Protein 3E3M (pdb70)

Solvent-accessible surface area: 40717 Å² total; per-residue (Å²): 64,3,0,0,2,2,1,7,12,0,59,20,34,12,4,9,57,1,0,82,13,0,7,80,32,0,55,167,40,61,18,33,8,0,0,0,23,9,25,44,28,53,107,39,10,46,90,10,0,68,47,3,34,196,69,78,4,69,0,0,0,0,7,37,18,8,33,26,125,56,0,56,120,14,2,121,159,25,120,48,22,8,0,1,0,4,15,68,14,93,160,52,40,17,22,3,0,0,4,30,0,42,115,6,0,39,46,0,0,50,13,0,37,89,96,63,18,142,87,0,1,0,0,0,10,114,130,5,111,204,18,24,7,25,18,21,17,45,0,0,45,74,0,0,137,106,54,69,43,76,38,90,23,19,15,102,22,37,50,25,72,5,34,5,102,32,0,34,57,0,0,74,86,0,32,147,108,38,91,108,7,43,0,0,1,0,6,16,0,49,0,0,9,0,0,1,19,79,0,80,86,72,63,17,48,17,26,121,97,0,0,0,0,0,1,1,23,20,34,8,0,65,32,8,56,31,72,0,0,0,0,106,16,69,14,99,3,0,0,100,38,0,0,33,2,0,48,137,71,68,165,93,96,90,31,64,30,87,28,69,49,42,58,30,68,0,0,86,133,79,62,5,0,0,0,2,1,7,12,1,65,20,28,9,0,10,64,0,0,61,7,0,9,50,0,0,67,39,41,62,10,36,11,7,0,1,18,9,30,51,28,48,103,37,8,46,92,3,0,112,19,0,22,185,71,196,4,67,0,0,0,0,5,35,18,8,35,18,125,62,0,57,101,36,2,113,167,27,113,44,23,8,0,1,0,3,13,66,14,94,159,52,28,16,21,2,0,0,5,32,0,43,123,5,0,39,54,0,0,51,14,0,40,90,99,47,16,189,68,1,0,1,0,1,10,111,126,6,111,196,15,17,8,26,20,20,14,43,0,0,44,73,1,1,132,112,51,70,70,68,40,60,10,22,19,101,22,37,53,23,78,5,31,2,100,31,0,36,55,0,0,84,72,0,31,125,90,41,90,114,3,34,0,0,1,0,5,16,0,50,0,0,13,0,0,2,26,78,0,82,83,64,65,18,46,16,18,110,88,0,0,0,0,0,2,2,22,21,34,6,0,63,32,9,49,32,73,0,0,0,0,92,18,52,15,76,2,0,0,32,22,0,0,3,0,0,26,77,67,70,151,98,67,92,19,50,8,35,32,56,52,41,56,30,70,0,0,86,137,82,61,7,0,0,0,2,1,8,13,2,65,24,30,10,0,9,52,0,0,83,13,0,11,63,29,0,61,159,41,61,11,37,11,8,1,1,21,8,26,55,27,49,104,41,10,42,88,6,0,102,19,0,21,180,73,189,4,65,0,0,0,0,5,38,18,8,32,20,124,59,0,58,99,38,2,114,171,27,112,45,21,8,0,1,0,3,15,69,13,91,163,53,30,17,22,2,0,0,5,32,0,42,158,6,0,39,58,0,0,51,12,0,42,88,81,60,16,81,70,1,0,0,0,0,10,108,124,3,107,195,17,19,8,27,19,20,18,43,0,0,43,73,1,1,139,107,52,70,71,95,46,104,14,30,24,91,24,37,53,24,79,6,33,0,100,31,0,32,50,0,0,67,79,0,30,131,94,42,89,114,3,34,0,0,0,0,6,17,0,48,0,0,11,0,0,2,26,86,0,85,86,76,65,17,48,16,19,111,88,0,0,0,0,0,1,2,22,23,35,7,0,66,32,8,52,32,77,0,0,0,0,34,16,33,15,55,1,1,0,14,4,0,0,11,0,0,49,114,62,69,164,102,72,92,20,60,11,41,32,10,28,41,39,17,69,0,1,83,130,62,64,7,0,0,2,2,1,6,12,1,65,18,37,10,3,10,59,1,0,81,12,0,8,81,29,0,59,162,42,60,17,35,10,2,1,0,18,10,29,46,26,56,99,41,9,49,90,10,0,73,42,5,30,192,76,208,4,70,0,0,0,0,7,36,22,9,32,31,122,56,0,45,124,14,3,118,168,28,116,44,22,8,0,1,0,3,16,71,14,93,162,51,36,15,22,2,0,0,3,33,0,42,126,5,0,40,46,0,0,51,12,0,19,88,98,47,16,118,105,0,2,1,0,0,10,110,129,5,110,200,18,23,7,25,21,20,16,46,0,0,45,76,0,0,136,110,51,68,58,78,36,90,20,19,16,104,21,39,50,25,73,6,35,2,105,31,0,36,51,0,0,117,78,0,35,138,107,38,90,108,6,41,0,0,0,0,6,16,0,51,0,0,10,0,0,1,22,96,0,84,84,79,63,17,45,19,25,122,94,0,0,0,0,0,1,2,22,23,36,8,0,66,32,7,55,31,75,0,0,0,0,99,14,66,13,92,2,0,0,103,51,0,0,34,1,0,49,135,71,68,165,93,92,88,38,57,37,83,34,64,50,44,60,32,69,0,1,100,136,78

Nearest PDB structures (foldseek):
  3e3m-assembly2_D  TM=1.003E+00  e=1.040E-50  Ruegeria pomeroyi
  2pua-assembly1_A  TM=8.846E-01  e=1.247E-18  Escherichia coli
  1qpz-assembly1_A  TM=8.813E-01  e=1.179E-18  Escherichia coli
  2pue-assembly1_A  TM=8.768E-01  e=5.024E-18  Escherichia coli
  1jfs-assembly1_A-2  TM=8.835E-01  e=1.811E-17  Escherichia coli

Sequence (1080 aa):
GFVGLLLPSLNNLHFAQTAQSLTDVLEQGGLQLLLGYTAYSPEREEQLVETMLRRRPEAMVLSYDGHTEQTIRLLQRASIPIVEIWEKPAHPIGHTVGFSNERAAYDMTNAL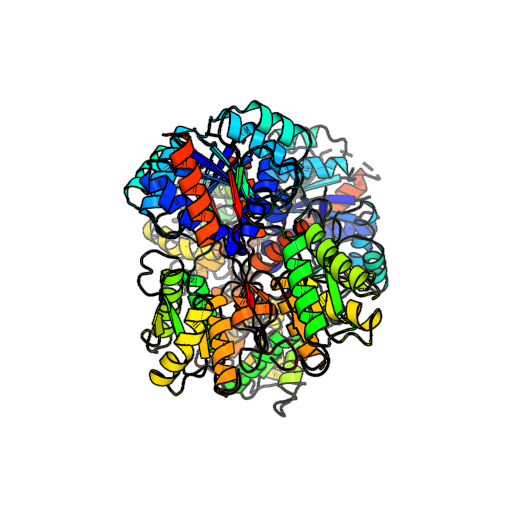LARGFRKIVFLGEKDDDWTRGAARRAGFKRAMREAGLNPDQEIRRLGAPPLSIEDGVAAAELILQEYPDTDCIFCVSDMPAFGLLSRLKSSIGVAVPEQVSVVGFGNFEVSRFASPEISTVRVDPIAIGRETGSLILRLLDAQHITLPPVLEFRPSLKNEGFVGLLLPSLNNLHFAQTAQSSLTDVLEQGGLQLLLGYTAYSPEREEQLVETTMMLRRRPEAMVLSSYDGHTEQTIRLLQRASIPIVEIWEKPAHPIGHTVGFSNERAAYDMTNALLARGFRKIVFLGEKDDDWTRGAARRAGFKRAMRREAGLNPDQEIIRRLGAPPLSIEDGVAAAELILQEYPDTDCIFCVSDMPAFGLLSRLKSIGVAVPEQVSVVGFGNFEVSRFASSPEISTVRVDPIAIGRETGSLILRLLDAQHITLPPVLEFRPSLKNEGFVGLLLPSLNNLHFAQTAQSLTDVLEQGGLQLLLGYTAYSPEREEQLVETMLRRRPEAMVLSYDGHTEQTIRLLQRASIPIVEIWEKPAHPIGHTVGFSNERAAYDMTNALLARGFRKIVFLGEKDDDWTRGAARRAGFKRAMREAGLNPDQEIRLGAPPLSIEDGVAAAELILQEYPDTDCIFCVSDMPAFGLLSRLKSIGVAVPEQVSVVGFGNFEEVSRFASPEISTVRVDPIAIGRETGSLILRLLDAQHITLPPVLEFRPSLKNEGFVGLLLPSLNNLHFAQTAQSLTDVLEQGGLQLLLGYTAYSPEREEQLVETMLRRRPEAMVLSYDGHTEQTIRLLQRASIPIVEIWEKPAHPIGHTVGFSNERAAYDMTNALLARGFRKIVFLGEKDDDWTRGAARRAGFKRAMREAGLNPDQEIRLGAPPLSIEDGVAAAELILQEYPDTDCIFCVSDMPAFGLLSRLKSIGVAVPEQVSVVGFGNFEVSRFASPEISTVRVDPIAIGRETGSLILRLLDAQHITLPPVLEFRPSLKNE

InterPro domains:
  IPR000843 LacI-type HTH domain [PF00356] (12-57)
  IPR000843 LacI-type HTH domain [PS50932] (11-65)
  IPR000843 LacI-type HTH domain [SM00354] (10-80)
  IPR000843 LacI-type HTH domain [cd01392] (14-65)
  IPR010982 Lambda repressor-like, DNA-binding domain superfamily [G3DSA:1.10.260.40] (4-67)
  IPR010982 Lambda repressor-like, DNA-binding domain superfamily [SSF47413] (9-68)
  IPR028082 Periplasmic binding protein-like I [SSF53822] (67-327)
  IPR046335 Transcriptional regulator LacI/GalR-like, sensor domain [PF13377] (178-342)

Radius of gyration: 32.72 Å; Cα contacts (8 Å, |Δi|>4): 2434; chains: 4; bounding box: 74×65×87 Å

Organism: Ruegeria pomeroyi (strain ATCC 700808 / DSM 15171 / DSS-3) (NCBI:txid246200)

Foldseek 3Di:
DEEEEEDQDPPDPLVVLLQVLLQVLQVVVVYHYDYDHQVLPLVSVLVCLVVVVVVPHQEYEYAFQDHDPNSLVSLLPRPHHYEYEQDDAPDDSAAYAHAHLLQLLLVVLLVLVVVPFALEEEEAEPPRPSGSRVSNLNSNLVNQVVVVHDSPRYDYYHHPPQALCNLLVVLVVNCVVPVQGQEYEYSAVGSLLSVVVNCVVVPNDFNVRHAYAGEAPDVCQCVDVFRHWYKHFDSSVRSNVVSVVSSVVVCNYYHYTDIDTGDTRSHPPD/DEEEEEDLDPPDPLVVLLQVLLQVLVVVVVYHYDYDHQVLPLVSVQVVLVVVLVVPHQEYEYAWQDHDPNSLVSRLPSPHHYEYEQADAPDDSAAYFHAHLLQLLLVLLLVLVVVPFDQEEEEAEPPRPRGSRVSSLNSNLVNQVVVVHDSPRYDYYHHPPQALCNLLVCQVVNCVVPVQGQEYEYSAVGSLNSVVVNCVVVVNDFNVRHATAGEAPDVCQCPDVFRHWYKYFDSSVSSNVVNVVSCVVVCNYYHYGDIDGGDTRSHPPD/DEEEEEDLDPPDPLVVLLQVLLQVLVVVVVYHYDYDHQVLPLVSVLVVLVVVLVVPHQEYEYAWQDHDPNSLVSRLPSPHHYEYEQADAPDDSAAYFHAHLLQLLLVVLVVLVVVPFDQEEEEAEDPRPSGSRVSSLNSNLVNQVVVVHHSPRYDYYDHPPQALCNLLVVQVVSCVVPVQGQEYEYSAVGSLLSVVVNCVVVVNDFNVRYFYAGEDPPVSQCPHVFRHWYWYFDSNVSSNVVSVVNCVVVCNHYHYTDIHTGDTRSHPPD/DEEEEEDLDPPDPLVVLLQVLLQVLQVVVVYHYDYDHCVLPLVSVLVCLVVVLVVPHQEYEYAFQDHDPNSLVSLLVSPHHYEYEQDDDPDDSAAYFHAHLLQLLLVLLLVVVVVPFAQEEEEAEPPRPSGSRVSSLNSNLVNQVVVVHDSPRYDYYHHPPQALCNLLVCLCVNCVVRVQHQEYEYSAVGSLLSVVVNCVVVPNDFNVRYFYAGEAPDVCQCVDVQRHWYWHFDSSCSSNVVNVVSSVVVCNHYHYDHIDGGDTRSHPPD

CATH classification: 3.40.50.2300 (+1 more: 3.40.50.2300)

Secondary structure (DSSP, 8-state):
-EEEEEES-SB-HHHHHHHHHHHHHHHHTT-EEEEEE-TT-HHHHHHHHHHHHHT--SEEEEE-S---HHHHHHHHH--S-EEEESS--SS-SSEEEE--HHHHHHHHHHHHHHTT--SEEEEEESS-TTSHHHHHHHHHHHHHHHTTS-S--EEEES-SSPPHHHHHHHHHHHHHH-TT--EEEESSHHHHHHHHHHHHHHT--TTTT-EEE-SS--HHHHHSSSPPBEEE--HHHHHHHHHHHHHHHT---EEE---EEE--TTSTT-/-EEEEEES-SB-HHHHHHHHHHHHHHHTTT-EEEEEE-TT-HHHHHHHHHHHHHT--SEEEEE-S---HHHHHHHHTT-S-EEEESS--SS-SSEEEE--HHHHHHHHHHHHHHTT-S-EEEEEESS-TTSHHHHHHHHHHHHHHHTTS-TT-EEEES-SSP-HHHHHHHHHHHHHH-TT--EEEESSHHHHHHHHHHHHHHT--TTTT-EEE-SS--HHHHHSSSPPBEEE--HHHHHHHHHHHHHHHH---EEE---EEE--TTSTT-/-EEEEEES-SB-HHHHHHHHHHHHHHHHTT-EEEEEE-TT-HHHHHHHHHHHHHT--SEEEEE-S---HHHHHHHHTS-S-EEEESS--SS-SSEEEE--HHHHHHHHHHHHHHTT-S-EEEEEESS-TTSHHHHHHHHHHHHHHHTTS-TT-EEEES-SSP-HHHHHHHHHHHHHH-TT--EEEESSHHHHHHHHHHHHHHT--TTTT-EEE-SS--HHHHHSSSPPBEEE--HHHHHHHHHHHHHHHH---EEE---EEE--TTSTT-/-EEEEEES-SB-HHHHHHHHHHHHHHHHTT-EEEEEE-TT-HHHHHHHHHHHHHT--SEEEEE-S---HHHHHHHHTS-S-EEEESS--SS-SSEEEE--HHHHHHHHHHHHHHTT--SEEEEEESS-TTSHHHHHHHHHHHHHHHTTS-S--EEEES-SSPPHHHHHHHHHHHHHH-TT--EEEESSHHHHHHHHHHHHHHT--TTTT-EEE-SS--HHHHHSSSPPBEEE--HHHHHHHHHHHHHHHT---EEE---EEE--TTSTT-

B-factor: mean 22.03, std 7.17, range [6.81, 56.37]

Structure (mmCIF, N/CA/C/O backbone):
data_3E3M
#
_entry.id   3E3M
#
_cell.length_a   60.400
_cell.length_b   60.443
_cell.length_c   90.766
_cell.angle_alpha   82.910
_cell.angle_beta   76.960
_cell.angle_gamma   87.220
#
_symmetry.space_group_name_H-M   'P 1'
#
loop_
_entity.id
_entity.type
_entity.pdbx_description
1 polymer 'Transcriptional regulator, LacI family'
2 water water
#
loop_
_atom_site.group_PDB
_atom_site.id
_atom_site.type_symbol
_atom_site.label_atom_id
_atom_site.label_alt_id
_atom_site.label_comp_id
_atom_site.label_asym_id
_atom_site.label_entity_id
_atom_site.label_seq_id
_atom_site.pdbx_PDB_ins_code
_atom_site.Cartn_x
_atom_site.Cartn_y
_atom_site.Cartn_z
_atom_site.occupancy
_atom_site.B_iso_or_equiv
_atom_site.auth_seq_id
_atom_site.auth_comp_id
_atom_site.auth_asym_id
_atom_site.auth_atom_id
_atom_site.pdbx_PDB_model_num
ATOM 1 N N . GLY A 1 71 ? 24.549 19.666 23.010 1.00 22.37 69 GLY A N 1
ATOM 2 C CA . GLY A 1 71 ? 25.108 20.892 22.364 1.00 21.42 69 GLY A CA 1
ATOM 3 C C . GLY A 1 71 ? 26.571 20.725 21.988 1.00 21.50 69 GLY A C 1
ATOM 4 O O . GLY A 1 71 ? 27.166 19.678 22.250 1.00 22.41 69 GLY A O 1
ATOM 5 N N . PHE A 1 72 ? 27.150 21.747 21.364 1.00 20.93 70 PHE A N 1
ATOM 6 C CA . PHE A 1 72 ? 28.566 21.666 21.027 1.00 19.84 70 PHE A CA 1
ATOM 7 C C . PHE A 1 72 ? 29.308 22.910 21.434 1.00 18.80 70 PHE A C 1
ATOM 8 O O . PHE A 1 72 ? 28.723 23.979 21.632 1.00 18.36 70 PHE A O 1
ATOM 16 N N . VAL A 1 73 ? 30.614 22.732 21.590 1.00 17.19 71 VAL A N 1
ATOM 17 C CA . VAL A 1 73 ? 31.536 23.840 21.723 1.00 16.19 71 VAL A CA 1
ATOM 18 C C . VAL A 1 73 ? 32.342 23.922 20.434 1.00 15.30 71 VAL A C 1
ATOM 19 O O . VAL A 1 73 ? 32.754 22.893 19.902 1.00 16.06 71 VAL A O 1
ATOM 23 N N . GLY A 1 74 ? 32.568 25.143 19.955 1.00 15.50 72 GLY A N 1
ATOM 24 C CA . GLY A 1 74 ? 33.424 25.346 18.775 1.00 14.94 72 GLY A CA 1
ATOM 25 C C . GLY A 1 74 ? 34.866 25.650 19.188 1.00 15.24 72 GLY A C 1
ATOM 26 O O . GLY A 1 74 ? 35.100 26.414 20.124 1.00 16.16 72 GLY A O 1
ATOM 27 N N . LEU A 1 75 ? 35.826 25.047 18.500 1.00 14.73 73 LEU A N 1
ATOM 28 C CA . LEU A 1 75 ? 37.245 25.359 18.729 1.00 14.31 73 LEU A CA 1
ATOM 29 C C . LEU A 1 75 ? 37.836 25.773 17.394 1.00 13.95 73 LEU A C 1
ATOM 30 O O . LEU A 1 75 ? 37.745 25.005 16.447 1.00 14.49 73 LEU A O 1
ATOM 35 N N . LEU A 1 76 ? 38.420 26.971 17.326 1.00 14.21 74 LEU A N 1
ATOM 36 C CA . LEU A 1 76 ? 39.119 27.411 16.113 1.00 15.12 74 LEU A CA 1
ATOM 37 C C . LEU A 1 76 ? 40.605 27.241 16.334 1.00 15.37 74 LEU A C 1
ATOM 38 O O . LEU A 1 76 ? 41.119 27.630 17.383 1.00 16.60 74 LEU A O 1
ATOM 43 N N . LEU A 1 77 ? 41.260 26.606 15.366 1.00 16.37 75 LEU A N 1
ATOM 44 C CA . LEU A 1 77 ? 42.704 26.385 15.437 1.00 17.04 75 LEU A CA 1
ATOM 45 C C . LEU A 1 77 ? 43.366 26.710 14.121 1.00 17.09 75 LEU A C 1
ATOM 46 O O . LEU A 1 77 ? 42.746 26.542 13.063 1.00 16.08 75 LEU A O 1
ATOM 51 N N . PRO A 1 78 ? 44.610 27.205 14.184 1.00 16.84 76 PRO A N 1
ATOM 52 C CA . PRO A 1 78 ? 45.355 27.606 12.982 1.00 17.09 76 PRO A CA 1
ATOM 53 C C . PRO A 1 78 ? 46.130 26.473 12.294 1.00 17.20 76 PRO A C 1
ATOM 54 O O . PRO A 1 78 ? 46.575 26.655 11.137 1.00 17.85 76 PRO A O 1
ATOM 58 N N . SER A 1 79 ? 46.263 25.327 12.962 1.00 16.42 77 SER A N 1
ATOM 59 C CA . SER A 1 79 ? 47.054 24.220 12.443 1.00 15.77 77 SER A CA 1
ATOM 60 C C . SER A 1 79 ? 46.383 22.861 12.691 1.00 16.47 77 SER A C 1
ATOM 61 O O . SER A 1 79 ? 45.806 22.654 13.752 1.00 16.41 77 SER A O 1
ATOM 64 N N . LEU A 1 80 ? 46.486 21.949 11.727 1.00 15.69 78 LEU A N 1
ATOM 65 C CA . LEU A 1 80 ? 46.130 20.538 11.934 1.00 16.52 78 LEU A CA 1
ATOM 66 C C . LEU A 1 80 ? 47.381 19.648 12.009 1.00 15.70 78 LEU A C 1
ATOM 67 O O . LEU A 1 80 ? 47.319 18.432 11.846 1.00 16.62 78 LEU A O 1
ATOM 72 N N . ASN A 1 81 ? 48.527 20.281 12.270 1.00 15.25 79 ASN A N 1
ATOM 73 C CA . ASN A 1 81 ? 49.810 19.588 12.318 1.00 15.39 79 ASN A CA 1
ATOM 74 C C . ASN A 1 81 ? 50.597 20.128 13.497 1.00 14.91 79 ASN A C 1
ATOM 75 O O . ASN A 1 81 ? 51.745 20.569 13.369 1.00 16.93 79 ASN A O 1
ATOM 80 N N . ASN A 1 82 ? 49.987 20.044 14.670 1.00 14.60 80 ASN A N 1
ATOM 81 C CA . ASN A 1 82 ? 50.560 20.689 15.842 1.00 14.19 80 ASN A CA 1
ATOM 82 C C . ASN A 1 82 ? 50.189 19.892 17.081 1.00 13.94 80 ASN A C 1
ATOM 83 O O . ASN A 1 82 ? 49.000 19.787 17.431 1.00 14.64 80 ASN A O 1
ATOM 88 N N . LEU A 1 83 ? 51.212 19.347 17.741 1.00 13.77 81 LEU A N 1
ATOM 89 C CA . LEU A 1 83 ? 51.040 18.534 18.952 1.00 15.62 81 LEU A CA 1
ATOM 90 C C . LEU A 1 83 ? 50.251 19.257 20.045 1.00 15.39 81 LEU A C 1
ATOM 91 O O . LEU A 1 83 ? 49.406 18.636 20.713 1.00 16.18 81 LEU A O 1
ATOM 96 N N . HIS A 1 84 ? 50.521 20.548 20.238 1.00 14.92 82 HIS A N 1
ATOM 97 C CA . HIS A 1 84 ? 49.855 21.330 21.278 1.00 14.99 82 HIS A CA 1
ATOM 98 C C . HIS A 1 84 ? 48.381 21.368 21.046 1.00 14.64 82 HIS A C 1
ATOM 99 O O . HIS A 1 84 ? 47.622 21.169 21.980 1.00 14.62 82 HIS A O 1
ATOM 106 N N . PHE A 1 85 ? 47.991 21.649 19.797 1.00 14.09 83 PHE A N 1
ATOM 107 C CA . PHE A 1 85 ? 46.561 21.813 19.483 1.00 14.70 83 PHE A CA 1
ATOM 108 C C . PHE A 1 85 ? 45.872 20.461 19.517 1.00 14.49 83 PHE A C 1
ATOM 109 O O . PHE A 1 85 ? 44.724 20.372 19.957 1.00 15.33 83 PHE A O 1
ATOM 117 N N . ALA A 1 86 ? 46.579 19.412 19.100 1.00 14.20 84 ALA A N 1
ATOM 118 C CA . ALA A 1 86 ? 46.036 18.058 19.150 1.00 14.01 84 ALA A CA 1
ATOM 119 C C . ALA A 1 86 ? 45.762 17.667 20.601 1.00 14.50 84 ALA A C 1
ATOM 120 O O . ALA A 1 86 ? 44.674 17.212 20.939 1.00 14.90 84 ALA A O 1
ATOM 122 N N . GLN A 1 87 ? 46.754 17.865 21.465 1.00 14.36 85 GLN A N 1
ATOM 123 C CA . GLN A 1 87 ? 46.582 17.533 22.880 1.00 16.13 85 GLN A CA 1
ATOM 124 C C . GLN A 1 87 ? 45.521 18.400 23.549 1.00 15.32 85 GLN A C 1
ATOM 125 O O . GLN A 1 87 ? 44.748 17.894 24.376 1.00 15.53 85 GLN A O 1
ATOM 131 N N . THR A 1 88 ? 45.466 19.688 23.183 1.00 14.96 86 THR A N 1
ATOM 132 C CA . THR A 1 88 ? 44.422 20.581 23.698 1.00 14.51 86 THR A CA 1
ATOM 133 C C . THR A 1 88 ? 43.058 20.022 23.351 1.00 14.78 86 THR A C 1
ATOM 134 O O . THR A 1 88 ? 42.198 19.864 24.221 1.00 14.71 86 THR A O 1
ATOM 138 N N . ALA A 1 89 ? 42.882 19.717 22.070 1.00 14.82 87 ALA A N 1
ATOM 139 C CA . ALA A 1 89 ? 41.602 19.220 21.596 1.00 15.74 87 ALA A CA 1
ATOM 140 C C . ALA A 1 89 ? 41.224 17.899 22.250 1.00 16.10 87 ALA A C 1
ATOM 141 O O . ALA A 1 89 ? 40.051 17.669 22.536 1.00 16.55 87 ALA A O 1
ATOM 143 N N . GLN A 1 90 ? 42.213 17.046 22.505 1.00 17.76 88 GLN A N 1
ATOM 144 C CA . GLN A 1 90 ? 41.956 15.741 23.112 1.00 19.12 88 GLN A CA 1
ATOM 145 C C . GLN A 1 90 ? 41.477 15.895 24.554 1.00 18.78 88 GLN A C 1
ATOM 146 O O . GLN A 1 90 ? 40.491 15.274 24.949 1.00 18.17 88 GLN A O 1
ATOM 152 N N . SER A 1 91 ? 42.165 16.722 25.347 1.00 18.16 89 SER A N 1
ATOM 153 C CA . SER A 1 91 ? 41.739 16.906 26.735 1.00 18.74 89 SER A CA 1
ATOM 154 C C . SER A 1 91 ? 40.446 17.712 26.832 1.00 17.29 89 SER A C 1
ATOM 155 O O . SER A 1 91 ? 39.606 17.447 27.699 1.00 17.99 89 SER A O 1
ATOM 158 N N . LEU A 1 92 ? 40.290 18.693 25.952 1.00 16.44 90 LEU A N 1
ATOM 159 C CA . LEU A 1 92 ? 39.067 19.486 25.895 1.00 15.95 90 LEU A CA 1
ATOM 160 C C . LEU A 1 92 ? 37.878 18.571 25.553 1.00 16.79 90 LEU A C 1
ATOM 161 O O . LEU A 1 92 ? 36.818 18.674 26.176 1.00 17.88 90 LEU A O 1
ATOM 166 N N . THR A 1 93 ? 38.063 17.713 24.554 1.00 17.46 91 THR A N 1
ATOM 167 C CA . THR A 1 93 ? 37.068 16.687 24.198 1.00 17.42 91 THR A CA 1
ATOM 168 C C . THR A 1 93 ? 36.671 15.827 25.410 1.00 18.12 91 THR A C 1
ATOM 169 O O . THR A 1 93 ? 35.489 15.634 25.662 1.00 18.46 91 THR A O 1
ATOM 173 N N . ASP A 1 94 ? 37.656 15.305 26.130 1.00 17.91 92 ASP A N 1
ATOM 174 C CA . ASP A 1 94 ? 37.379 14.416 27.268 1.00 19.23 92 ASP A CA 1
ATOM 175 C C . ASP A 1 94 ? 36.526 15.104 28.338 1.00 19.07 92 ASP A C 1
ATOM 176 O O . ASP A 1 94 ? 35.544 14.538 28.826 1.00 19.85 92 ASP A O 1
ATOM 181 N N . VAL A 1 95 ? 36.885 16.337 28.684 1.00 18.24 93 VAL A N 1
ATOM 182 C CA . VAL A 1 95 ? 36.175 17.074 29.728 1.00 18.61 93 VAL A CA 1
ATOM 183 C C . VAL A 1 95 ? 34.761 17.442 29.289 1.00 18.96 93 VAL A C 1
ATOM 184 O O . VAL A 1 95 ? 33.807 17.300 30.056 1.00 20.05 93 VAL A O 1
ATOM 188 N N . LEU A 1 96 ? 34.624 17.903 28.049 1.00 18.24 94 LEU A N 1
ATOM 189 C CA . LEU A 1 96 ? 33.319 18.271 27.517 1.00 19.16 94 LEU A CA 1
ATOM 190 C C . LEU A 1 96 ? 32.413 17.058 27.393 1.00 19.82 94 LEU A C 1
ATOM 191 O O . LEU A 1 96 ? 31.220 17.160 27.681 1.00 20.49 94 LEU A O 1
ATOM 196 N N . GLU A 1 97 ? 32.966 15.921 26.958 1.00 20.55 95 GLU A N 1
ATOM 197 C CA . GLU A 1 97 ? 32.125 14.730 26.734 1.00 22.57 95 GLU A CA 1
ATOM 198 C C . GLU A 1 97 ? 31.546 14.220 28.050 1.00 23.82 95 GLU A C 1
ATOM 199 O O . GLU A 1 97 ? 30.371 13.819 28.107 1.00 24.30 95 GLU A O 1
ATOM 205 N N . GLN A 1 98 ? 32.351 14.277 29.107 1.00 25.01 96 GLN A N 1
ATOM 206 C CA . GLN A 1 98 ? 31.876 13.929 30.450 1.00 27.01 96 GLN A CA 1
ATOM 207 C C . GLN A 1 98 ? 30.730 14.850 30.893 1.00 27.21 96 GLN A C 1
ATOM 208 O O . GLN A 1 98 ? 29.894 14.466 31.716 1.00 28.18 96 GLN A O 1
ATOM 214 N N . GLY A 1 99 ? 30.681 16.056 30.333 1.00 27.13 97 GLY A N 1
ATOM 215 C CA . GLY A 1 99 ? 29.612 17.005 30.619 1.00 27.05 97 GLY A CA 1
ATOM 216 C C . GLY A 1 99 ? 28.474 17.021 29.613 1.00 27.06 97 GLY A C 1
ATOM 217 O O . GLY A 1 99 ? 27.575 17.859 29.704 1.00 27.59 97 GLY A O 1
ATOM 218 N N . GLY A 1 100 ? 28.511 16.106 28.643 1.00 26.25 98 GLY A N 1
ATOM 219 C CA . GLY A 1 100 ? 27.443 15.968 27.646 1.00 26.26 98 GLY A CA 1
ATOM 220 C C . GLY A 1 100 ? 27.569 16.809 26.384 1.00 25.84 98 GLY A C 1
ATOM 221 O O . GLY A 1 100 ? 26.639 16.860 25.562 1.00 26.68 98 GLY A O 1
ATOM 222 N N . LEU A 1 101 ? 28.711 17.476 26.220 1.00 24.53 99 LEU A N 1
ATOM 223 C CA . LEU A 1 101 ? 28.928 18.339 25.059 1.00 23.39 99 LEU A CA 1
ATOM 224 C C . LEU A 1 101 ? 29.964 17.745 24.114 1.00 22.99 99 LEU A C 1
ATOM 225 O O . LEU A 1 101 ? 30.864 17.010 24.536 1.00 23.55 99 LEU A O 1
ATOM 230 N N . GLN A 1 102 ? 29.817 18.074 22.841 1.00 21.77 100 GLN A N 1
ATOM 231 C CA . GLN A 1 102 ? 30.749 17.638 21.829 1.00 21.03 100 GLN A CA 1
ATOM 232 C C . GLN A 1 102 ? 31.587 18.819 21.388 1.00 19.40 100 GLN A C 1
ATOM 233 O O . GLN A 1 102 ? 31.227 19.958 21.627 1.00 19.49 100 GLN A O 1
ATOM 239 N N . LEU A 1 103 ? 32.696 18.520 20.723 1.00 17.95 101 LEU A N 1
ATOM 240 C CA . LEU A 1 103 ? 33.588 19.510 20.199 1.00 17.62 101 LEU A CA 1
ATOM 241 C C . LEU A 1 103 ? 33.490 19.484 18.679 1.00 17.55 101 LEU A C 1
ATOM 242 O O . LEU A 1 103 ? 33.534 18.413 18.080 1.00 18.18 101 LEU A O 1
ATOM 247 N N . LEU A 1 104 ? 33.358 20.653 18.066 1.00 16.95 102 LEU A N 1
ATOM 248 C CA . LEU A 1 104 ? 33.498 20.756 16.609 1.00 17.05 102 LEU A CA 1
ATOM 249 C C . LEU A 1 104 ? 34.547 21.807 16.290 1.00 16.60 102 LEU A C 1
ATOM 250 O O . LEU A 1 104 ? 34.720 22.748 17.056 1.00 17.60 102 LEU A O 1
ATOM 255 N N . LEU A 1 105 ? 35.266 21.630 15.179 1.00 15.93 103 LEU A N 1
ATOM 256 C CA . LEU A 1 105 ? 36.452 22.446 14.898 1.00 16.90 103 LEU A CA 1
ATOM 257 C C . LEU A 1 105 ? 36.352 23.239 13.629 1.00 16.77 103 LEU A C 1
ATOM 258 O O . LEU A 1 105 ? 35.757 22.780 12.639 1.00 18.05 103 LEU A O 1
ATOM 263 N N . GLY A 1 106 ? 36.963 24.418 13.646 1.00 16.49 104 GLY A N 1
ATOM 264 C CA . GLY A 1 106 ? 37.185 25.163 12.411 1.00 16.24 104 GLY A CA 1
ATOM 265 C C . GLY A 1 106 ? 38.665 25.384 12.224 1.00 16.76 104 GLY A C 1
ATOM 266 O O . GLY A 1 106 ? 39.373 25.739 13.175 1.00 16.29 104 GLY A O 1
ATOM 267 N N . TYR A 1 107 ? 39.128 25.192 10.995 1.00 17.17 105 TYR A N 1
ATOM 268 C CA . TYR A 1 107 ? 40.548 25.291 10.692 1.00 18.75 105 TYR A CA 1
ATOM 269 C C . TYR A 1 107 ? 40.820 26.615 9.975 1.00 19.38 105 TYR A C 1
ATOM 270 O O . TYR A 1 107 ? 40.338 26.822 8.855 1.00 19.04 105 TYR A O 1
ATOM 279 N N . THR A 1 108 ? 41.585 27.500 10.618 1.00 19.38 106 THR A N 1
ATOM 280 C CA . THR A 1 108 ? 41.821 28.846 10.097 1.00 20.66 106 THR A CA 1
ATOM 281 C C . THR A 1 108 ? 43.044 28.971 9.192 1.00 21.99 106 THR A C 1
ATOM 282 O O . THR A 1 108 ? 43.123 29.923 8.414 1.00 23.54 106 THR A O 1
ATOM 286 N N . ALA A 1 109 ? 43.990 28.040 9.314 1.00 22.87 107 ALA A N 1
ATOM 287 C CA . ALA A 1 109 ? 45.263 28.118 8.572 1.00 23.92 107 ALA A CA 1
ATOM 288 C C . ALA A 1 109 ? 45.975 29.466 8.763 1.00 24.73 107 ALA A C 1
ATOM 289 O O . ALA A 1 109 ? 46.472 30.053 7.797 1.00 25.14 107 ALA A O 1
ATOM 291 N N . TYR A 1 110 ? 46.002 29.943 10.015 1.00 25.18 108 TYR A N 1
ATOM 292 C CA . TYR A 1 110 ? 46.610 31.228 10.461 1.00 26.21 108 TYR A CA 1
ATOM 293 C C . TYR A 1 110 ? 46.052 32.526 9.817 1.00 25.94 108 TYR A C 1
ATOM 294 O O . TYR A 1 110 ? 46.580 33.625 10.045 1.00 26.96 108 TYR A O 1
ATOM 303 N N . SER A 1 111 ? 44.949 32.401 9.085 1.00 25.51 109 SER A N 1
ATOM 304 C CA . SER A 1 111 ? 44.308 33.531 8.413 1.00 24.48 109 SER A CA 1
ATOM 305 C C . SER A 1 111 ? 43.205 34.201 9.257 1.00 24.18 109 SER A C 1
ATOM 306 O O . SER A 1 111 ? 42.174 33.573 9.546 1.00 23.61 109 SER A O 1
ATOM 309 N N . PRO A 1 112 ? 43.406 35.477 9.633 1.00 23.37 110 PRO A N 1
ATOM 310 C CA . PRO A 1 112 ? 42.378 36.228 10.377 1.00 22.81 110 PRO A CA 1
ATOM 311 C C . PRO A 1 112 ? 41.060 36.348 9.595 1.00 22.64 110 PRO A C 1
ATOM 312 O O . PRO A 1 112 ? 39.981 36.363 10.194 1.00 21.64 110 PRO A O 1
ATOM 316 N N . GLU A 1 113 ? 41.151 36.397 8.266 1.00 22.10 111 GLU A N 1
ATOM 317 C CA . GLU A 1 113 ? 39.959 36.455 7.420 1.00 22.65 111 GLU A CA 1
ATOM 318 C C . GLU A 1 113 ? 39.163 35.149 7.448 1.00 21.37 111 GLU A C 1
ATOM 319 O O . GLU A 1 113 ? 37.933 35.177 7.560 1.00 21.43 111 GLU A O 1
ATOM 325 N N . ARG A 1 114 ? 39.848 34.006 7.369 1.00 20.74 112 ARG A N 1
ATOM 326 C CA . ARG A 1 114 ? 39.156 32.725 7.503 1.00 20.05 112 ARG A CA 1
ATOM 327 C C . ARG A 1 114 ? 38.600 32.564 8.910 1.00 19.18 112 ARG A C 1
ATOM 328 O O . ARG A 1 114 ? 37.516 32.028 9.076 1.00 19.70 112 ARG A O 1
ATOM 336 N N . GLU A 1 115 ? 39.352 33.019 9.912 1.00 18.28 113 GLU A N 1
ATOM 337 C CA . GLU A 1 115 ? 38.831 32.989 11.291 1.00 17.19 113 GLU A CA 1
ATOM 338 C C . GLU A 1 115 ? 37.500 33.741 11.373 1.00 17.79 113 GLU A C 1
ATOM 339 O O . GLU A 1 115 ? 36.539 33.265 11.978 1.00 16.87 113 GLU A O 1
ATOM 345 N N . GLU A 1 116 ? 37.438 34.910 10.748 1.00 18.05 114 GLU A N 1
ATOM 346 C CA . GLU A 1 116 ? 36.216 35.709 10.775 1.00 19.28 114 GLU A CA 1
ATOM 347 C C . GLU A 1 116 ? 35.047 34.985 10.107 1.00 19.31 114 GLU A C 1
ATOM 348 O O . GLU A 1 116 ? 33.931 34.969 10.642 1.00 19.92 114 GLU A O 1
ATOM 354 N N . GLN A 1 117 ? 35.309 34.378 8.953 1.00 19.39 115 GLN A N 1
ATOM 355 C CA . GLN A 1 117 ? 34.275 33.649 8.221 1.00 20.62 115 GLN A CA 1
ATOM 356 C C . GLN A 1 117 ? 33.730 32.454 8.996 1.00 20.13 115 GLN A C 1
ATOM 357 O O . GLN A 1 117 ? 32.519 32.208 8.988 1.00 20.77 115 GLN A O 1
ATOM 363 N N . LEU A 1 118 ? 34.625 31.739 9.683 1.00 19.38 116 LEU A N 1
ATOM 364 C CA . LEU A 1 118 ? 34.261 30.611 10.532 1.00 19.01 116 LEU A CA 1
ATOM 365 C C . LEU A 1 118 ? 33.509 31.031 11.798 1.00 18.67 116 LEU A C 1
ATOM 366 O O . LEU A 1 118 ? 32.574 30.334 12.218 1.00 19.19 116 LEU A O 1
ATOM 371 N N . VAL A 1 119 ? 33.909 32.154 12.393 1.00 18.91 117 VAL A N 1
ATOM 372 C CA . VAL A 1 119 ? 33.218 32.681 13.569 1.00 18.82 117 VAL A CA 1
ATOM 373 C C . VAL A 1 119 ? 31.778 33.007 13.164 1.00 19.64 117 VAL A C 1
ATOM 374 O O . VAL A 1 119 ? 30.832 32.655 13.878 1.00 20.76 117 VAL A O 1
ATOM 378 N N . GLU A 1 120 ? 31.617 33.630 12.000 1.00 21.03 118 GLU A N 1
ATOM 379 C CA . GLU A 1 120 ? 30.294 34.110 11.589 1.00 22.19 118 GLU A CA 1
ATOM 380 C C . GLU A 1 120 ? 29.330 32.951 11.355 1.00 22.16 118 GLU A C 1
ATOM 381 O O . GLU A 1 120 ? 28.181 33.014 11.783 1.00 22.65 118 GLU A O 1
ATOM 387 N N . THR A 1 121 ? 29.793 31.877 10.719 1.00 22.31 119 THR A N 1
ATOM 388 C CA . THR A 1 121 ? 28.905 30.731 10.484 1.00 23.08 119 THR A CA 1
ATOM 389 C C . THR A 1 121 ? 28.751 29.871 11.726 1.00 22.56 119 THR A C 1
ATOM 390 O O . THR A 1 121 ? 27.646 29.394 12.025 1.00 22.89 119 THR A O 1
ATOM 394 N N . MET A 1 122 ? 29.844 29.663 12.460 1.00 22.63 120 MET A N 1
ATOM 395 C CA . MET A 1 122 ? 29.754 28.843 13.658 1.00 21.86 120 MET A CA 1
ATOM 396 C C . MET A 1 122 ? 28.829 29.452 14.720 1.00 21.19 120 MET A C 1
ATOM 397 O O . MET A 1 122 ? 28.085 28.740 15.384 1.00 21.15 120 MET A O 1
ATOM 402 N N . LEU A 1 123 ? 28.869 30.769 14.878 1.00 20.58 121 LEU A N 1
ATOM 403 C CA . LEU A 1 123 ? 28.012 31.404 15.876 1.00 20.67 121 LEU A CA 1
ATOM 404 C C . LEU A 1 123 ? 26.541 31.181 15.537 1.00 21.27 121 LEU A C 1
ATOM 405 O O . LEU A 1 123 ? 25.716 31.046 16.424 1.00 21.83 121 LEU A O 1
ATOM 410 N N . ARG A 1 124 ? 26.240 31.106 14.248 1.00 22.28 122 ARG A N 1
ATOM 411 C CA . ARG A 1 124 ? 24.849 30.973 13.826 1.00 24.13 122 ARG A CA 1
ATOM 412 C C . ARG A 1 124 ? 24.297 29.565 14.082 1.00 23.96 122 ARG A C 1
ATOM 413 O O . ARG A 1 124 ? 23.083 29.380 14.140 1.00 24.47 122 ARG A O 1
ATOM 421 N N . ARG A 1 125 ? 25.200 28.600 14.279 1.00 24.04 123 ARG A N 1
ATOM 422 C CA . ARG A 1 125 ? 24.852 27.215 14.634 1.00 24.56 123 ARG A CA 1
ATOM 423 C C . ARG A 1 125 ? 24.614 27.073 16.151 1.00 23.82 123 ARG A C 1
ATOM 424 O O . ARG A 1 125 ? 24.229 26.002 16.635 1.00 23.83 123 ARG A O 1
ATOM 432 N N . ARG A 1 126 ? 24.841 28.168 16.884 1.00 23.09 124 ARG A N 1
ATOM 433 C CA . ARG A 1 126 ? 24.579 28.275 18.330 1.00 22.10 124 ARG A CA 1
ATOM 434 C C . ARG A 1 126 ? 25.393 27.320 19.200 1.00 21.56 124 ARG A C 1
ATOM 435 O O . ARG A 1 126 ? 24.824 26.476 19.894 1.00 21.31 124 ARG A O 1
ATOM 437 N N . PRO A 1 127 ? 26.741 27.462 19.191 1.00 21.04 125 PRO A N 1
ATOM 438 C CA . PRO A 1 127 ? 27.550 26.685 20.125 1.00 20.80 125 PRO A CA 1
ATOM 439 C C . PRO A 1 127 ? 27.236 27.137 21.544 1.00 20.18 125 PRO A C 1
ATOM 440 O O . PRO A 1 127 ? 26.744 28.248 21.739 1.00 20.97 125 PRO A O 1
ATOM 444 N N . GLU A 1 128 ? 27.528 26.279 22.510 1.00 19.45 126 GLU A N 1
ATOM 445 C CA . GLU A 1 128 ? 27.382 26.633 23.914 1.00 19.92 126 GLU A CA 1
ATOM 446 C C . GLU A 1 128 ? 28.495 27.579 24.358 1.00 19.49 126 GLU A C 1
ATOM 447 O O . GLU A 1 128 ? 28.331 28.322 25.314 1.00 19.69 126 GLU A O 1
ATOM 453 N N . ALA A 1 129 ? 29.631 27.522 23.659 1.00 18.10 127 ALA A N 1
ATOM 454 C CA . ALA A 1 129 ? 30.798 28.361 23.956 1.00 17.12 127 ALA A CA 1
ATOM 455 C C . ALA A 1 129 ? 31.691 28.350 22.726 1.00 16.34 127 ALA A C 1
ATOM 456 O O . ALA A 1 129 ? 31.595 27.432 21.925 1.00 16.11 127 ALA A O 1
ATOM 458 N N . MET A 1 130 ? 32.547 29.364 22.591 1.00 16.38 128 MET A N 1
ATOM 459 C CA . MET A 1 130 ? 33.520 29.402 21.495 1.00 16.31 128 MET A CA 1
ATOM 460 C C . MET A 1 130 ? 34.917 29.523 22.066 1.00 15.87 128 MET A C 1
ATOM 461 O O . MET A 1 130 ? 35.156 30.326 22.957 1.00 15.42 128 MET A O 1
ATOM 466 N N . VAL A 1 131 ? 35.819 28.687 21.560 1.00 14.03 129 VAL A N 1
ATOM 467 C CA . VAL A 1 131 ? 37.209 28.706 22.018 1.00 14.09 129 VAL A CA 1
ATOM 468 C C . VAL A 1 131 ? 38.044 29.070 20.821 1.00 14.29 129 VAL A C 1
ATOM 469 O O . VAL A 1 131 ? 37.910 28.432 19.769 1.00 15.29 129 VAL A O 1
ATOM 473 N N . LEU A 1 132 ? 38.897 30.083 20.974 1.00 14.34 130 LEU A N 1
ATOM 474 C CA . LEU A 1 132 ? 39.705 30.534 19.847 1.00 14.33 130 LEU A CA 1
ATOM 475 C C . LEU A 1 132 ? 41.176 30.453 20.231 1.00 14.04 130 LEU A C 1
ATOM 476 O O . LEU A 1 132 ? 41.595 31.040 21.221 1.00 15.13 130 LEU A O 1
ATOM 481 N N . SER A 1 133 ? 41.945 29.716 19.441 1.00 14.23 131 SER A N 1
ATOM 482 C CA . SER A 1 133 ? 43.389 29.726 19.576 1.00 14.69 131 SER A CA 1
ATOM 483 C C . SER A 1 133 ? 43.841 31.123 19.133 1.00 15.28 131 SER A C 1
ATOM 484 O O . SER A 1 133 ? 43.634 31.520 17.966 1.00 15.41 131 SER A O 1
ATOM 487 N N . TYR A 1 134 ? 44.508 31.857 20.021 1.00 15.28 132 TYR A N 1
ATOM 488 C CA . TYR A 1 134 ? 44.742 33.273 19.768 1.00 16.32 132 TYR A CA 1
ATOM 489 C C . TYR A 1 134 ? 45.961 33.578 18.903 1.00 16.90 132 TYR A C 1
ATOM 490 O O . TYR A 1 134 ? 47.092 33.220 19.251 1.00 16.86 132 TYR A O 1
ATOM 499 N N . ASP A 1 135 ? 45.726 34.222 17.763 1.00 16.77 133 ASP A N 1
ATOM 500 C CA . ASP A 1 135 ? 46.813 34.822 16.996 1.00 16.94 133 ASP A CA 1
ATOM 501 C C . ASP A 1 135 ? 46.367 36.166 16.416 1.00 17.47 133 ASP A C 1
ATOM 502 O O . ASP A 1 135 ? 46.794 36.549 15.310 1.00 18.71 133 ASP A O 1
ATOM 507 N N . GLY A 1 136 ? 45.498 36.870 17.149 1.00 17.45 134 GLY A N 1
ATOM 508 C CA . GLY A 1 136 ? 44.922 38.137 16.666 1.00 17.44 134 GLY A CA 1
ATOM 509 C C . GLY A 1 136 ? 43.637 37.953 15.864 1.00 17.77 134 GLY A C 1
ATOM 510 O O . GLY A 1 136 ? 43.407 36.901 15.288 1.00 18.80 134 GLY A O 1
ATOM 511 N N . HIS A 1 137 ? 42.803 38.987 15.827 1.00 17.76 135 HIS A N 1
ATOM 512 C CA . HIS A 1 137 ? 41.498 38.898 15.148 1.00 18.36 135 HIS A CA 1
ATOM 513 C C . HIS A 1 137 ? 41.297 40.139 14.292 1.00 19.22 135 HIS A C 1
ATOM 514 O O . HIS A 1 137 ? 41.921 41.171 14.534 1.00 19.65 135 HIS A O 1
ATOM 521 N N . THR A 1 138 ? 40.403 40.040 13.311 1.00 19.42 136 THR A N 1
ATOM 522 C CA . THR A 1 138 ? 39.925 41.236 12.605 1.00 20.52 136 THR A CA 1
ATOM 523 C C . THR A 1 138 ? 38.995 42.012 13.540 1.00 20.96 136 THR A C 1
ATOM 524 O O . THR A 1 138 ? 38.498 41.456 14.520 1.00 20.59 136 THR A O 1
ATOM 528 N N . GLU A 1 139 ? 38.718 43.279 13.222 1.00 22.10 137 GLU A N 1
ATOM 529 C CA . GLU A 1 139 ? 37.766 44.052 14.021 1.00 23.76 137 GLU A CA 1
ATOM 530 C C . GLU A 1 139 ? 36.372 43.423 14.000 1.00 22.98 137 GLU A C 1
ATOM 531 O O . GLU A 1 139 ? 35.693 43.397 15.026 1.00 23.25 137 GLU A O 1
ATOM 537 N N . GLN A 1 140 ? 35.967 42.902 12.838 1.00 23.25 138 GLN A N 1
ATOM 538 C CA . GLN A 1 140 ? 34.658 42.237 12.701 1.00 22.91 138 GLN A CA 1
ATOM 539 C C . GLN A 1 140 ? 34.528 41.007 13.590 1.00 21.98 138 GLN A C 1
ATOM 540 O O . GLN A 1 140 ? 33.508 40.817 14.254 1.00 22.09 138 GLN A O 1
ATOM 546 N N . THR A 1 141 ? 35.569 40.174 13.619 1.00 20.94 139 THR A N 1
ATOM 547 C CA . THR A 1 141 ? 35.580 39.023 14.534 1.00 19.87 139 THR A CA 1
ATOM 548 C C . THR A 1 141 ? 35.383 39.461 15.989 1.00 20.00 139 THR A C 1
ATOM 549 O O . THR A 1 141 ? 34.600 38.870 16.727 1.00 19.45 139 THR A O 1
ATOM 553 N N . ILE A 1 142 ? 36.102 40.500 16.392 1.00 19.48 140 ILE A N 1
ATOM 554 C CA . ILE A 1 142 ? 35.992 41.000 17.757 1.00 20.62 140 ILE A CA 1
ATOM 555 C C . ILE A 1 142 ? 34.530 41.389 18.045 1.00 21.43 140 ILE A C 1
ATOM 556 O O . ILE A 1 142 ? 33.963 40.980 19.059 1.00 22.50 140 ILE A O 1
ATOM 561 N N . ARG A 1 143 ? 33.926 42.122 17.114 1.00 22.39 141 ARG A N 1
ATOM 562 C CA . ARG A 1 143 ? 32.533 42.580 17.261 1.00 23.40 141 ARG A CA 1
ATOM 563 C C . ARG A 1 143 ? 31.552 41.410 17.367 1.00 22.81 141 ARG A C 1
ATOM 564 O O . ARG A 1 143 ? 30.673 41.393 18.236 1.00 23.39 141 ARG A O 1
ATOM 572 N N . LEU A 1 144 ? 31.703 40.427 16.484 1.00 22.25 142 LEU A N 1
ATOM 573 C CA . LEU A 1 144 ? 30.872 39.227 16.531 1.00 22.76 142 LEU A CA 1
ATOM 574 C C . LEU A 1 144 ? 30.979 38.519 17.884 1.00 23.12 142 LEU A C 1
ATOM 575 O O . LEU A 1 144 ? 29.974 38.107 18.465 1.00 22.73 142 LEU A O 1
ATOM 580 N N . LEU A 1 145 ? 32.206 38.392 18.388 1.00 23.35 143 LEU A N 1
ATOM 581 C CA . LEU A 1 145 ? 32.422 37.702 19.646 1.00 24.56 143 LEU A CA 1
ATOM 582 C C . LEU A 1 145 ? 31.938 38.533 20.829 1.00 25.69 143 LEU A C 1
ATOM 583 O O . LEU A 1 145 ? 31.385 37.976 21.776 1.00 26.00 143 LEU A O 1
ATOM 588 N N . GLN A 1 146 ? 32.111 39.853 20.743 1.00 27.01 144 GLN A N 1
ATOM 589 C CA . GLN A 1 146 ? 31.673 40.771 21.803 1.00 29.17 144 GLN A CA 1
ATOM 590 C C . GLN A 1 146 ? 30.161 40.735 21.944 1.00 30.04 144 GLN A C 1
ATOM 591 O O . GLN A 1 146 ? 29.641 40.812 23.056 1.00 30.63 144 GLN A O 1
ATOM 597 N N . ARG A 1 147 ? 29.459 40.613 20.818 1.00 30.98 145 ARG A N 1
ATOM 598 C CA . ARG A 1 147 ? 27.993 40.671 20.818 1.00 32.62 145 ARG A CA 1
ATOM 599 C C . ARG A 1 147 ? 27.342 39.312 21.106 1.00 32.21 145 ARG A C 1
ATOM 600 O O . ARG A 1 147 ? 26.122 39.212 21.287 1.00 32.62 145 ARG A O 1
ATOM 608 N N . ALA A 1 148 ? 28.156 38.261 21.134 1.00 31.92 146 ALA A N 1
ATOM 609 C CA . ALA A 1 148 ? 27.670 36.945 21.483 1.00 31.83 146 ALA A CA 1
ATOM 610 C C . ALA A 1 148 ? 27.334 36.954 22.968 1.00 31.64 146 ALA A C 1
ATOM 611 O O . ALA A 1 148 ? 27.960 37.666 23.755 1.00 32.54 146 ALA A O 1
ATOM 613 N N . SER A 1 149 ? 26.330 36.184 23.347 1.00 31.61 147 SER A N 1
ATOM 614 C CA . SER A 1 149 ? 26.031 36.023 24.761 1.00 30.88 147 SER A CA 1
ATOM 615 C C . SER A 1 149 ? 26.333 34.594 25.184 1.00 29.62 147 SER A C 1
ATOM 616 O O . SER A 1 149 ? 25.545 33.950 25.883 1.00 30.29 147 SER A O 1
ATOM 619 N N . ILE A 1 150 ? 27.484 34.102 24.728 1.00 27.11 148 ILE A N 1
ATOM 620 C CA . ILE A 1 150 ? 28.018 32.813 25.149 1.00 24.19 148 ILE A CA 1
ATOM 621 C C . ILE A 1 150 ? 29.454 33.003 25.626 1.00 22.84 148 ILE A C 1
ATOM 622 O O . ILE A 1 150 ? 30.096 33.980 25.227 1.00 23.21 148 ILE A O 1
ATOM 627 N N . PRO A 1 151 ? 29.952 32.079 26.476 1.00 21.91 149 PRO A N 1
ATOM 628 C CA . PRO A 1 151 ? 31.338 32.173 26.937 1.00 20.73 149 PRO A CA 1
ATOM 629 C C . PRO A 1 151 ? 32.273 32.152 25.749 1.00 19.88 149 PRO A C 1
ATOM 630 O O . PRO A 1 151 ? 32.128 31.292 24.860 1.00 19.46 149 PRO A O 1
ATOM 634 N N . ILE A 1 152 ? 33.193 33.116 25.736 1.00 19.05 150 ILE A N 1
ATOM 635 C CA . ILE A 1 152 ? 34.264 33.182 24.743 1.00 17.81 150 ILE A CA 1
ATOM 636 C C . ILE A 1 152 ? 35.568 32.947 25.493 1.00 17.48 150 ILE A C 1
ATOM 637 O O . ILE A 1 152 ? 35.824 33.602 26.512 1.00 16.69 150 ILE A O 1
ATOM 642 N N . VAL A 1 153 ? 36.370 32.008 25.001 1.00 16.25 151 VAL A N 1
ATOM 643 C CA . VAL A 1 153 ? 37.663 31.673 25.609 1.00 15.64 151 VAL A CA 1
ATOM 644 C C . VAL A 1 153 ? 38.760 31.762 24.560 1.00 15.06 151 VAL A C 1
ATOM 645 O O . VAL A 1 153 ? 38.672 31.085 23.530 1.00 15.62 151 VAL A O 1
ATOM 649 N N . GLU A 1 154 ? 39.765 32.615 24.809 1.00 14.33 152 GLU A N 1
ATOM 650 C CA . GLU A 1 154 ? 40.935 32.729 23.927 1.00 14.46 152 GLU A CA 1
ATOM 651 C C . GLU A 1 154 ? 42.038 31.957 24.615 1.00 14.03 152 GLU A C 1
ATOM 652 O O . GLU A 1 154 ? 42.236 32.106 25.831 1.00 14.04 152 GLU A O 1
ATOM 658 N N . ILE A 1 155 ? 42.711 31.082 23.864 1.00 13.07 153 ILE A N 1
ATOM 659 C CA . ILE A 1 155 ? 43.684 30.174 24.485 1.00 12.73 153 ILE A CA 1
ATOM 660 C C . ILE A 1 155 ? 45.068 30.277 23.844 1.00 13.47 153 ILE A C 1
ATOM 661 O O . ILE A 1 155 ? 45.203 30.783 22.723 1.00 13.43 153 ILE A O 1
ATOM 666 N N . TRP A 1 156 ? 46.074 29.815 24.599 1.00 13.52 154 TRP A N 1
ATOM 667 C CA . TRP A 1 156 ? 47.471 29.690 24.154 1.00 13.33 154 TRP A CA 1
ATOM 668 C C . TRP A 1 156 ? 48.261 31.000 24.136 1.00 13.62 154 TRP A C 1
ATOM 669 O O . TRP A 1 156 ? 49.446 31.027 23.787 1.00 13.12 154 TRP A O 1
ATOM 680 N N . GLU A 1 157 ? 47.602 32.075 24.547 1.00 14.64 155 GLU A N 1
ATOM 681 C CA . GLU A 1 157 ? 48.206 33.392 24.676 1.00 16.29 155 GLU A CA 1
ATOM 682 C C . GLU A 1 157 ? 47.340 34.222 25.615 1.00 18.34 155 GLU A C 1
ATOM 683 O O . GLU A 1 157 ? 46.127 33.980 25.724 1.00 19.37 155 GLU A O 1
ATOM 689 N N . LYS A 1 158 ? 47.939 35.202 26.276 1.00 18.86 156 LYS A N 1
ATOM 690 C CA . LYS A 1 158 ? 47.171 36.182 27.024 1.00 20.54 156 LYS A CA 1
ATOM 691 C C . LYS A 1 158 ? 47.104 37.459 26.192 1.00 20.82 156 LYS A C 1
ATOM 692 O O . LYS A 1 158 ? 48.062 38.231 26.170 1.00 22.03 156 LYS A O 1
ATOM 698 N N . PRO A 1 159 ? 45.972 37.698 25.509 1.00 20.69 157 PRO A N 1
ATOM 699 C CA . PRO A 1 159 ? 45.862 38.883 24.662 1.00 20.87 157 PRO A CA 1
ATOM 700 C C . PRO A 1 159 ? 45.929 40.166 25.495 1.00 20.90 157 PRO A C 1
ATOM 701 O O . PRO A 1 159 ? 45.566 40.149 26.679 1.00 20.66 157 PRO A O 1
ATOM 705 N N . ALA A 1 160 ? 46.386 41.261 24.883 1.00 21.55 158 ALA A N 1
ATOM 706 C CA . ALA A 1 160 ? 46.363 42.572 25.539 1.00 21.88 158 ALA A CA 1
ATOM 707 C C . ALA A 1 160 ? 44.937 42.963 25.931 1.00 22.48 158 ALA A C 1
ATOM 708 O O . ALA A 1 160 ? 44.716 43.588 26.971 1.00 23.09 158 ALA A O 1
ATOM 710 N N . HIS A 1 161 ? 43.973 42.582 25.102 1.00 22.51 159 HIS A N 1
ATOM 711 C CA . HIS A 1 161 ? 42.586 42.952 25.332 1.00 22.81 159 HIS A CA 1
ATOM 712 C C . HIS A 1 161 ? 41.672 41.750 25.120 1.00 21.77 159 HIS A C 1
ATOM 713 O O . HIS A 1 161 ? 41.076 41.591 24.057 1.00 21.24 159 HIS A O 1
ATOM 720 N N . PRO A 1 162 ? 41.583 40.877 26.134 1.00 21.58 160 PRO A N 1
ATOM 721 C CA . PRO A 1 162 ? 40.802 39.664 25.946 1.00 21.29 160 PRO A CA 1
ATOM 722 C C . PRO A 1 162 ? 39.326 39.994 25.816 1.00 21.64 160 PRO A C 1
ATOM 723 O O . PRO A 1 162 ? 38.850 40.926 26.477 1.00 21.90 160 PRO A O 1
ATOM 727 N N . ILE A 1 163 ? 38.626 39.255 24.960 1.00 21.05 161 ILE A N 1
ATOM 728 C CA . ILE A 1 163 ? 37.196 39.451 24.742 1.00 20.66 161 ILE A CA 1
ATOM 729 C C . ILE A 1 163 ? 36.402 38.959 25.957 1.00 20.51 161 ILE A C 1
ATOM 730 O O . ILE A 1 163 ? 35.430 39.607 26.396 1.00 20.73 161 ILE A O 1
ATOM 735 N N . GLY A 1 164 ? 36.826 37.816 26.489 1.00 19.09 162 GLY A N 1
ATOM 736 C CA . GLY A 1 164 ? 36.170 37.175 27.614 1.00 18.48 162 GLY A CA 1
ATOM 737 C C . GLY A 1 164 ? 37.211 36.518 28.497 1.00 17.41 162 GLY A C 1
ATOM 738 O O . GLY A 1 164 ? 38.049 37.197 29.110 1.00 17.60 162 GLY A O 1
ATOM 739 N N . HIS A 1 165 ? 37.169 35.194 28.524 1.00 16.55 163 HIS A N 1
ATOM 740 C CA . HIS A 1 165 ? 38.036 34.396 29.374 1.00 16.04 163 HIS A CA 1
ATOM 741 C C . HIS A 1 165 ? 39.312 34.049 28.637 1.00 15.81 163 HIS A C 1
ATOM 742 O O . HIS A 1 165 ? 39.367 34.091 27.398 1.00 15.01 163 HIS A O 1
ATOM 749 N N . THR A 1 166 ? 40.337 33.686 29.384 1.00 15.21 164 THR A N 1
ATOM 750 C CA . THR A 1 166 ? 41.554 33.212 28.728 1.00 15.27 164 THR A CA 1
ATOM 751 C C . THR A 1 166 ? 42.098 31.993 29.430 1.00 14.55 164 THR A C 1
ATOM 752 O O . THR A 1 166 ? 41.926 31.831 30.643 1.00 14.41 164 THR A O 1
ATOM 756 N N . VAL A 1 167 ? 42.771 31.145 28.673 1.00 13.55 165 VAL A N 1
ATOM 757 C CA . VAL A 1 167 ? 43.498 30.035 29.275 1.00 14.01 165 VAL A CA 1
ATOM 758 C C . VAL A 1 167 ? 44.818 29.927 28.518 1.00 14.04 165 VAL A C 1
ATOM 759 O O . VAL A 1 167 ? 44.841 29.641 27.329 1.00 13.97 165 VAL A O 1
ATOM 763 N N . GLY A 1 168 ? 45.923 30.165 29.205 1.00 14.15 166 GLY A N 1
ATOM 764 C CA . GLY A 1 168 ? 47.208 30.121 28.519 1.00 13.83 166 GLY A CA 1
ATOM 765 C C . GLY A 1 168 ? 48.289 30.775 29.340 1.00 14.42 166 GLY A C 1
ATOM 766 O O . GLY A 1 168 ? 48.326 30.634 30.570 1.00 15.40 166 GLY A O 1
ATOM 767 N N . PHE A 1 169 ? 49.149 31.515 28.669 1.00 13.64 167 PHE A N 1
ATOM 768 C CA . PHE A 1 169 ? 50.285 32.193 29.313 1.00 13.32 167 PHE A CA 1
ATOM 769 C C . PHE A 1 169 ? 50.746 33.314 28.403 1.00 14.05 167 PHE A C 1
ATOM 770 O O . PHE A 1 169 ? 50.371 33.342 27.226 1.00 13.54 167 PHE A O 1
ATOM 778 N N . SER A 1 170 ? 51.557 34.230 28.936 1.00 13.91 168 SER A N 1
ATOM 779 C CA . SER A 1 170 ? 52.096 35.335 28.131 1.00 13.92 168 SER A CA 1
ATOM 780 C C . SER A 1 170 ? 53.246 34.829 27.274 1.00 13.01 168 SER A C 1
ATOM 781 O O . SER A 1 170 ? 54.270 34.396 27.798 1.00 13.62 168 SER A O 1
ATOM 784 N N . ASN A 1 171 ? 53.094 34.905 25.951 1.00 12.13 169 ASN A N 1
ATOM 785 C CA . ASN A 1 171 ? 54.159 34.496 25.065 1.00 12.58 169 ASN A CA 1
ATOM 786 C C . ASN A 1 171 ? 55.321 35.466 25.123 1.00 12.19 169 ASN A C 1
ATOM 787 O O . ASN A 1 171 ? 56.477 35.053 25.037 1.00 13.19 169 ASN A O 1
ATOM 792 N N . GLU A 1 172 ? 55.014 36.752 25.285 1.00 12.59 170 GLU A N 1
ATOM 793 C CA . GLU A 1 172 ? 56.052 37.772 25.446 1.00 12.65 170 GLU A CA 1
ATOM 794 C C . GLU A 1 172 ? 56.901 37.450 26.691 1.00 12.61 170 GLU A C 1
ATOM 795 O O . GLU A 1 172 ? 58.141 37.433 26.629 1.00 12.99 170 GLU A O 1
ATOM 801 N N . ARG A 1 173 ? 56.238 37.198 27.815 1.00 12.63 171 ARG A N 1
ATOM 802 C CA . ARG A 1 173 ? 56.969 36.934 29.051 1.00 13.34 171 ARG A CA 1
ATOM 803 C C . ARG A 1 173 ? 57.792 35.668 28.911 1.00 13.35 171 ARG A C 1
ATOM 804 O O . ARG A 1 173 ? 58.938 35.604 29.379 1.00 13.43 171 ARG A O 1
ATOM 812 N N . ALA A 1 174 ? 57.227 34.649 28.254 1.00 12.46 172 ALA A N 1
ATOM 813 C CA . ALA A 1 174 ? 57.962 33.379 28.081 1.00 13.47 172 ALA A CA 1
ATOM 814 C C . ALA A 1 174 ? 59.268 33.568 27.298 1.00 13.12 172 ALA A C 1
ATOM 815 O O . ALA A 1 174 ? 60.311 33.031 27.665 1.00 13.54 172 ALA A O 1
ATOM 817 N N . ALA A 1 175 ? 59.209 34.324 26.199 1.00 13.15 173 ALA A N 1
ATOM 818 C CA . ALA A 1 175 ? 60.416 34.536 25.406 1.00 12.88 173 ALA A CA 1
ATOM 819 C C . ALA A 1 175 ? 61.408 35.462 26.116 1.00 12.74 173 ALA A C 1
ATOM 820 O O . ALA A 1 175 ? 62.636 35.272 26.021 1.00 12.22 173 ALA A O 1
ATOM 822 N N . TYR A 1 176 ? 60.874 36.454 26.832 1.00 12.93 174 TYR A N 1
ATOM 823 C CA . TYR A 1 176 ? 61.701 37.326 27.675 1.00 14.09 174 TYR A CA 1
ATOM 824 C C . TYR A 1 176 ? 62.429 36.489 28.717 1.00 14.31 174 TYR A C 1
ATOM 825 O O . TYR A 1 176 ? 63.648 36.630 28.891 1.00 14.25 174 TYR A O 1
ATOM 834 N N . ASP A 1 177 ? 61.689 35.604 29.397 1.00 14.23 175 ASP A N 1
ATOM 835 C CA . ASP A 1 177 ? 62.286 34.712 30.393 1.00 14.78 175 ASP A CA 1
ATOM 836 C C . ASP A 1 177 ? 63.380 33.809 29.806 1.00 14.68 175 ASP A C 1
ATOM 837 O O . ASP A 1 177 ? 64.483 33.705 30.380 1.00 15.79 175 ASP A O 1
ATOM 842 N N . MET A 1 178 ? 63.114 33.182 28.649 1.00 13.72 176 MET A N 1
ATOM 843 C CA . MET A 1 178 ? 64.140 32.319 28.056 1.00 14.35 176 MET A CA 1
ATOM 844 C C . MET A 1 178 ? 65.365 33.135 27.661 1.00 14.22 176 MET A C 1
ATOM 845 O O . MET A 1 178 ? 66.494 32.745 27.913 1.00 14.55 176 MET A O 1
ATOM 850 N N . THR A 1 179 ? 65.142 34.281 27.031 1.00 13.69 177 THR A N 1
ATOM 851 C CA . THR A 1 179 ? 66.270 35.131 26.615 1.00 13.81 177 THR A CA 1
ATOM 852 C C . THR A 1 179 ? 67.095 35.536 27.838 1.00 14.07 177 THR A C 1
ATOM 853 O O . THR A 1 179 ? 68.315 35.468 27.801 1.00 13.63 177 THR A O 1
ATOM 857 N N . ASN A 1 180 ? 66.428 35.881 28.940 1.00 14.21 178 ASN A N 1
ATOM 858 C CA . ASN A 1 180 ? 67.172 36.252 30.155 1.00 15.33 178 ASN A CA 1
ATOM 859 C C . ASN A 1 180 ? 67.980 35.083 30.707 1.00 16.01 178 ASN A C 1
ATOM 860 O O . ASN A 1 180 ? 69.119 35.258 31.171 1.00 16.39 178 ASN A O 1
ATOM 865 N N . ALA A 1 181 ? 67.394 33.890 30.669 1.00 15.55 179 ALA A N 1
ATOM 866 C CA . ALA A 1 181 ? 68.112 32.678 31.062 1.00 15.99 179 ALA A CA 1
ATOM 867 C C . ALA A 1 181 ? 69.350 32.440 30.215 1.00 16.10 179 ALA A C 1
ATOM 868 O O . ALA A 1 181 ? 70.403 32.079 30.733 1.00 16.78 179 ALA A O 1
ATOM 870 N N . LEU A 1 182 ? 69.241 32.669 28.906 1.00 15.22 180 LEU A N 1
ATOM 871 C CA . LEU A 1 182 ? 70.420 32.578 28.034 1.00 15.73 180 LEU A CA 1
ATOM 872 C C . LEU A 1 182 ? 71.508 33.618 28.389 1.00 15.73 180 LEU A C 1
ATOM 873 O O . LEU A 1 182 ? 72.701 33.304 28.428 1.00 16.19 180 LEU A O 1
ATOM 878 N N . LEU A 1 183 ? 71.092 34.854 28.625 1.00 16.22 181 LEU A N 1
ATOM 879 C CA . LEU A 1 183 ? 72.018 35.911 29.013 1.00 16.54 181 LEU A CA 1
ATOM 880 C C . LEU A 1 183 ? 72.721 35.548 30.321 1.00 17.65 181 LEU A C 1
ATOM 881 O O . LEU A 1 183 ? 73.946 35.764 30.464 1.00 18.18 181 LEU A O 1
ATOM 886 N N . ALA A 1 184 ? 71.962 34.991 31.262 1.00 18.37 182 ALA A N 1
ATOM 887 C CA . ALA A 1 184 ? 72.512 34.602 32.574 1.00 19.46 182 ALA A CA 1
ATOM 888 C C . ALA A 1 184 ? 73.560 33.494 32.436 1.00 20.22 182 ALA A C 1
ATOM 889 O O . ALA A 1 184 ? 74.441 33.343 33.308 1.00 20.96 182 ALA A O 1
ATOM 891 N N . ARG A 1 185 ? 73.467 32.734 31.347 1.00 20.15 183 ARG A N 1
ATOM 892 C CA . ARG A 1 185 ? 74.392 31.629 31.054 1.00 20.24 183 ARG A CA 1
ATOM 893 C C . ARG A 1 185 ? 75.604 32.070 30.247 1.00 20.76 183 ARG A C 1
ATOM 894 O O . ARG A 1 185 ? 76.482 31.255 29.923 1.00 21.74 183 ARG A O 1
ATOM 902 N N . GLY A 1 186 ? 75.651 33.365 29.936 1.00 20.66 184 GLY A N 1
ATOM 903 C CA . GLY A 1 186 ? 76.817 33.982 29.330 1.00 20.97 184 GLY A CA 1
ATOM 904 C C . GLY A 1 186 ? 76.791 34.123 27.826 1.00 21.41 184 GLY A C 1
ATOM 905 O O . GLY A 1 186 ? 77.781 34.541 27.239 1.00 21.88 184 GLY A O 1
ATOM 906 N N . PHE A 1 187 ? 75.676 33.760 27.187 1.00 20.92 185 PHE A N 1
ATOM 907 C CA . PHE A 1 187 ? 75.544 33.955 25.749 1.00 21.78 185 PHE A CA 1
ATOM 908 C C . PHE A 1 187 ? 75.341 35.432 25.479 1.00 23.36 185 PHE A C 1
ATOM 909 O O . PHE A 1 187 ? 74.544 36.071 26.143 1.00 25.22 185 PHE A O 1
ATOM 917 N N . ARG A 1 188 ? 76.067 35.985 24.520 1.00 25.41 186 ARG A N 1
ATOM 918 C CA . ARG A 1 188 ? 75.884 37.411 24.230 1.00 26.96 186 ARG A CA 1
ATOM 919 C C . ARG A 1 188 ? 75.266 37.647 22.859 1.00 25.99 186 ARG A C 1
ATOM 920 O O . ARG A 1 188 ? 74.318 38.447 22.739 1.00 27.64 186 ARG A O 1
ATOM 928 N N . LYS A 1 189 ? 75.797 36.958 21.845 1.00 24.59 187 LYS A N 1
ATOM 929 C CA . LYS A 1 189 ? 75.400 37.167 20.459 1.00 22.88 187 LYS A CA 1
ATOM 930 C C . LYS A 1 189 ? 74.244 36.223 20.117 1.00 21.05 187 LYS A C 1
ATOM 931 O O . LYS A 1 189 ? 74.391 35.299 19.296 1.00 21.08 187 LYS A O 1
ATOM 937 N N . ILE A 1 190 ? 73.118 36.463 20.779 1.00 18.96 188 ILE A N 1
ATOM 938 C CA . ILE A 1 190 ? 71.892 35.686 20.550 1.00 16.80 188 ILE A CA 1
ATOM 939 C C . ILE A 1 190 ? 71.128 36.304 19.383 1.00 16.00 188 ILE A C 1
ATOM 940 O O . ILE A 1 190 ? 70.949 37.533 19.320 1.00 17.11 188 ILE A O 1
ATOM 945 N N . VAL A 1 191 ? 70.672 35.442 18.467 1.00 15.20 189 VAL A N 1
ATOM 946 C CA . VAL A 1 191 ? 69.893 35.854 17.304 1.00 14.29 189 VAL A CA 1
ATOM 947 C C . VAL A 1 191 ? 68.524 35.193 17.384 1.00 13.75 189 VAL A C 1
ATOM 948 O O . VAL A 1 191 ? 68.438 33.992 17.577 1.00 13.37 189 VAL A O 1
ATOM 952 N N . PHE A 1 192 ? 67.471 35.993 17.259 1.00 14.06 190 PHE A N 1
ATOM 953 C CA . PHE A 1 192 ? 66.112 35.458 17.217 1.00 14.23 190 PHE A CA 1
ATOM 954 C C . PHE A 1 192 ? 65.714 35.103 15.782 1.00 14.46 190 PHE A C 1
ATOM 955 O O . PHE A 1 192 ? 65.881 35.901 14.861 1.00 15.45 190 PHE A O 1
ATOM 963 N N . LEU A 1 193 ? 65.175 33.906 15.586 1.00 13.03 191 LEU A N 1
ATOM 964 C CA . LEU A 1 193 ? 64.721 33.485 14.271 1.00 13.11 191 LEU A CA 1
ATOM 965 C C . LEU A 1 193 ? 63.194 33.408 14.310 1.00 13.87 191 LEU A C 1
ATOM 966 O O . LEU A 1 193 ? 62.612 32.591 15.053 1.00 12.59 191 LEU A O 1
ATOM 971 N N . GLY A 1 194 ? 62.566 34.217 13.458 1.00 13.84 192 GLY A N 1
ATOM 972 C CA . GLY A 1 194 ? 61.105 34.382 13.483 1.00 14.19 192 GLY A CA 1
ATOM 973 C C . GLY A 1 194 ? 60.506 34.580 12.108 1.00 14.37 192 GLY A C 1
ATOM 974 O O . GLY A 1 194 ? 61.162 34.376 11.087 1.00 13.83 192 GLY A O 1
ATOM 975 N N . GLU A 1 195 ? 59.243 35.012 12.101 1.00 13.47 193 GLU A N 1
ATOM 976 C CA . GLU A 1 195 ? 58.447 34.997 10.868 1.00 15.06 193 GLU A CA 1
ATOM 977 C C . GLU A 1 195 ? 58.268 36.397 10.297 1.00 14.97 193 GLU A C 1
ATOM 978 O O . GLU A 1 195 ? 58.249 37.373 11.038 1.00 15.56 193 GLU A O 1
ATOM 984 N N . LYS A 1 196 ? 58.132 36.488 8.965 1.00 15.56 194 LYS A N 1
ATOM 985 C CA . LYS A 1 196 ? 57.589 37.700 8.365 1.00 16.44 194 LYS A CA 1
ATOM 986 C C . LYS A 1 196 ? 56.067 37.642 8.434 1.00 16.82 194 LYS A C 1
ATOM 987 O O . LYS A 1 196 ? 55.486 36.579 8.712 1.00 17.06 194 LYS A O 1
ATOM 993 N N . ASP A 1 197 ? 55.439 38.789 8.210 1.00 17.85 195 ASP A N 1
ATOM 994 C CA . ASP A 1 197 ? 53.987 38.879 8.074 1.00 19.12 195 ASP A CA 1
ATOM 995 C C . ASP A 1 197 ? 53.271 38.206 9.237 1.00 18.32 195 ASP A C 1
ATOM 996 O O . ASP A 1 197 ? 52.339 37.425 9.039 1.00 18.83 195 ASP A O 1
ATOM 1001 N N . ASP A 1 198 ? 53.736 38.520 10.441 1.00 18.39 196 ASP A N 1
ATOM 1002 C CA . ASP A 1 198 ? 53.244 37.903 11.671 1.00 18.25 196 ASP A CA 1
ATOM 1003 C C . ASP A 1 198 ? 52.612 38.895 12.661 1.00 18.70 196 ASP A C 1
ATOM 1004 O O . ASP A 1 198 ? 52.524 38.603 13.868 1.00 17.42 196 ASP A O 1
ATOM 1009 N N . ASP A 1 199 ? 52.180 40.067 12.180 1.00 18.81 197 ASP A N 1
ATOM 1010 C CA . ASP A 1 199 ? 51.584 41.057 13.083 1.00 19.45 197 ASP A CA 1
ATOM 1011 C C . ASP A 1 199 ? 50.488 40.419 13.910 1.00 18.48 197 ASP A C 1
ATOM 1012 O O . ASP A 1 199 ? 49.654 39.696 13.368 1.00 18.85 197 ASP A O 1
ATOM 1017 N N . TRP A 1 200 ? 50.517 40.673 15.221 1.00 18.48 198 TRP A N 1
ATOM 1018 C CA . TRP A 1 200 ? 49.427 40.324 16.155 1.00 19.25 198 TRP A CA 1
ATOM 1019 C C . TRP A 1 200 ? 49.397 38.846 16.547 1.00 18.30 198 TRP A C 1
ATOM 1020 O O . TRP A 1 200 ? 48.513 38.410 17.295 1.00 18.03 198 TRP A O 1
ATOM 1031 N N . THR A 1 201 ? 50.360 38.075 16.043 1.00 16.69 199 THR A N 1
ATOM 1032 C CA . THR A 1 201 ? 50.410 36.639 16.290 1.00 15.66 199 THR A CA 1
ATOM 1033 C C . THR A 1 201 ? 51.304 36.329 17.496 1.00 15.90 199 THR A C 1
ATOM 1034 O O . THR A 1 201 ? 52.090 37.181 17.937 1.00 15.65 199 THR A O 1
ATOM 1038 N N . ARG A 1 202 ? 51.223 35.090 17.978 1.00 15.38 200 ARG A N 1
ATOM 1039 C CA . ARG A 1 202 ? 52.054 34.664 19.113 1.00 14.88 200 ARG A CA 1
ATOM 1040 C C . ARG A 1 202 ? 53.537 34.782 18.808 1.00 14.76 200 ARG A C 1
ATOM 1041 O O . ARG A 1 202 ? 54.322 35.120 19.691 1.00 14.76 200 ARG A O 1
ATOM 1049 N N . GLY A 1 203 ? 53.913 34.542 17.552 1.00 14.36 201 GLY A N 1
ATOM 1050 C CA . GLY A 1 203 ? 55.312 34.666 17.142 1.00 15.19 201 GLY A CA 1
ATOM 1051 C C . GLY A 1 203 ? 55.829 36.089 17.334 1.00 14.95 201 GLY A C 1
ATOM 1052 O O . GLY A 1 203 ? 56.966 36.295 17.809 1.00 15.00 201 GLY A O 1
ATOM 1053 N N . ALA A 1 204 ? 55.010 37.078 16.950 1.00 14.02 202 ALA A N 1
ATOM 1054 C CA . ALA A 1 204 ? 55.368 38.498 17.151 1.00 13.39 202 ALA A CA 1
ATOM 1055 C C . ALA A 1 204 ? 55.601 38.812 18.631 1.00 13.62 202 ALA A C 1
ATOM 1056 O O . ALA A 1 204 ? 56.488 39.608 18.989 1.00 14.75 202 ALA A O 1
ATOM 1058 N N . ALA A 1 205 ? 54.804 38.191 19.492 1.00 14.03 203 ALA A N 1
ATOM 1059 C CA . ALA A 1 205 ? 54.923 38.396 20.947 1.00 13.53 203 ALA A CA 1
ATOM 1060 C C . ALA A 1 205 ? 56.247 37.831 21.434 1.00 13.97 203 ALA A C 1
ATOM 1061 O O . ALA A 1 205 ? 56.933 38.444 22.274 1.00 14.11 203 ALA A O 1
ATOM 1063 N N . ARG A 1 206 ? 56.620 36.676 20.893 1.00 13.68 204 ARG A N 1
ATOM 1064 C CA . ARG A 1 206 ? 57.889 36.067 21.281 1.00 12.72 204 ARG A CA 1
ATOM 1065 C C . ARG A 1 206 ? 59.057 36.961 20.871 1.00 13.54 204 ARG A C 1
ATOM 1066 O O . ARG A 1 206 ? 59.980 37.209 21.675 1.00 13.03 204 ARG A O 1
ATOM 1074 N N . ARG A 1 207 ? 59.022 37.460 19.630 1.00 13.09 205 ARG A N 1
ATOM 1075 C CA . ARG A 1 207 ? 60.059 38.417 19.204 1.00 14.36 205 ARG A CA 1
ATOM 1076 C C . ARG A 1 207 ? 60.134 39.586 20.167 1.00 13.45 205 ARG A C 1
ATOM 1077 O O . ARG A 1 207 ? 61.216 39.998 20.540 1.00 13.80 205 ARG A O 1
ATOM 1085 N N . ALA A 1 208 ? 58.982 40.123 20.552 1.00 13.65 206 ALA A N 1
ATOM 1086 C CA . ALA A 1 208 ? 58.938 41.286 21.451 1.00 14.10 206 ALA A CA 1
ATOM 1087 C C . ALA A 1 208 ? 59.582 40.973 22.794 1.00 13.67 206 ALA A C 1
ATOM 1088 O O . ALA A 1 208 ? 60.322 41.790 23.352 1.00 13.86 206 ALA A O 1
ATOM 1090 N N . GLY A 1 209 ? 59.363 39.763 23.301 1.00 13.04 207 GLY A N 1
ATOM 1091 C CA . GLY A 1 209 ? 59.956 39.371 24.589 1.00 13.34 207 GLY A CA 1
ATOM 1092 C C . GLY A 1 209 ? 61.468 39.280 24.494 1.00 13.38 207 GLY A C 1
ATOM 1093 O O . GLY A 1 209 ? 62.174 39.722 25.408 1.00 14.09 207 GLY A O 1
ATOM 1094 N N . PHE A 1 210 ? 61.956 38.688 23.404 1.00 13.08 208 PHE A N 1
ATOM 1095 C CA . PHE A 1 210 ? 63.396 38.596 23.114 1.00 12.75 208 PHE A CA 1
ATOM 1096 C C . PHE A 1 210 ? 63.980 40.005 23.079 1.00 12.79 208 PHE A C 1
ATOM 1097 O O . PHE A 1 210 ? 65.014 40.288 23.718 1.00 13.06 208 PHE A O 1
ATOM 1105 N N . LYS A 1 211 ? 63.316 40.898 22.340 1.00 13.56 209 LYS A N 1
ATOM 1106 C CA . LYS A 1 211 ? 63.832 42.275 22.194 1.00 14.05 209 LYS A CA 1
ATOM 1107 C C . LYS A 1 211 ? 63.889 43.013 23.523 1.00 14.43 209 LYS A C 1
ATOM 1108 O O . LYS A 1 211 ? 64.870 43.718 23.787 1.00 14.67 209 LYS A O 1
ATOM 1114 N N . ARG A 1 212 ? 62.868 42.839 24.358 1.00 14.95 210 ARG A N 1
ATOM 1115 C CA . ARG A 1 212 ? 62.821 43.507 25.656 1.00 15.19 210 ARG A CA 1
ATOM 1116 C C . ARG A 1 212 ? 63.983 43.022 26.516 1.00 15.32 210 ARG A C 1
ATOM 1117 O O . ARG A 1 212 ? 64.692 43.830 27.124 1.00 15.96 210 ARG A O 1
ATOM 1125 N N . ALA A 1 213 ? 64.220 41.708 26.520 1.00 14.34 211 ALA A N 1
ATOM 1126 C CA . ALA A 1 213 ? 65.345 41.153 27.286 1.00 15.36 211 ALA A CA 1
ATOM 1127 C C . ALA A 1 213 ? 66.677 41.758 26.820 1.00 15.97 211 ALA A C 1
ATOM 1128 O O . ALA A 1 213 ? 67.542 42.134 27.637 1.00 16.38 211 ALA A O 1
ATOM 1130 N N . MET A 1 214 ? 66.856 41.841 25.511 1.00 16.27 212 MET A N 1
ATOM 1131 C CA . MET A 1 214 ? 68.106 42.368 24.948 1.00 16.60 212 MET A CA 1
ATOM 1132 C C . MET A 1 214 ? 68.245 43.853 25.284 1.00 17.68 212 MET A C 1
ATOM 1133 O O . MET A 1 214 ? 69.319 44.303 25.709 1.00 18.47 212 MET A O 1
ATOM 1138 N N . ARG A 1 215 ? 67.148 44.590 25.125 1.00 18.86 213 ARG A N 1
ATOM 1139 C CA . ARG A 1 215 ? 67.086 46.040 25.415 1.00 20.01 213 ARG A CA 1
ATOM 1140 C C . ARG A 1 215 ? 67.441 46.304 26.882 1.00 20.43 213 ARG A C 1
ATOM 1141 O O . ARG A 1 215 ? 68.284 47.173 27.188 1.00 21.29 213 ARG A O 1
ATOM 1149 N N . GLU A 1 216 ? 66.829 45.543 27.786 1.00 20.48 214 GLU A N 1
ATOM 1150 C CA . GLU A 1 216 ? 67.065 45.739 29.224 1.00 21.07 214 GLU A CA 1
ATOM 1151 C C . GLU A 1 216 ? 68.504 45.405 29.623 1.00 21.54 214 GLU A C 1
ATOM 1152 O O . GLU A 1 216 ? 69.027 45.966 30.602 1.00 23.07 214 GLU A O 1
ATOM 1158 N N . ALA A 1 217 ? 69.130 44.493 28.885 1.00 21.46 215 ALA A N 1
ATOM 1159 C CA . ALA A 1 217 ? 70.507 44.060 29.148 1.00 21.17 215 ALA A CA 1
ATOM 1160 C C . ALA A 1 217 ? 71.541 45.015 28.565 1.00 21.66 215 ALA A C 1
ATOM 1161 O O . ALA A 1 217 ? 72.736 44.809 28.746 1.00 21.83 215 ALA A O 1
ATOM 1163 N N . GLY A 1 218 ? 71.080 46.040 27.856 1.00 21.89 216 GLY A N 1
ATOM 1164 C CA . GLY A 1 218 ? 71.982 46.988 27.179 1.00 22.59 216 GLY A CA 1
ATOM 1165 C C . GLY A 1 218 ? 72.604 46.438 25.911 1.00 22.36 216 GLY A C 1
ATOM 1166 O O . GLY A 1 218 ? 73.643 46.932 25.443 1.00 22.90 216 GLY A O 1
ATOM 1167 N N . LEU A 1 219 ? 71.959 45.414 25.341 1.00 21.63 217 LEU A N 1
ATOM 1168 C CA . LEU A 1 219 ? 72.435 44.767 24.134 1.00 21.20 217 LEU A CA 1
ATOM 1169 C C . LEU A 1 219 ? 71.602 45.184 22.920 1.00 21.08 217 LEU A C 1
ATOM 1170 O O . LEU A 1 219 ? 70.601 45.880 23.065 1.00 21.78 217 LEU A O 1
ATOM 1175 N N . ASN A 1 220 ? 72.034 44.776 21.731 1.00 20.43 218 ASN A N 1
ATOM 1176 C CA . ASN A 1 220 ? 71.344 45.129 20.487 1.00 20.06 218 ASN A CA 1
ATOM 1177 C C . ASN A 1 220 ? 70.102 44.242 20.278 1.00 19.20 218 ASN A C 1
ATOM 1178 O O . ASN A 1 220 ? 70.250 43.032 20.051 1.00 20.76 218 ASN A O 1
ATOM 1183 N N . PRO A 1 221 ? 68.882 44.826 20.335 1.00 18.62 219 PRO A N 1
ATOM 1184 C CA . PRO A 1 221 ? 67.682 44.010 20.108 1.00 18.35 219 PRO A CA 1
ATOM 1185 C C . PRO A 1 221 ? 67.423 43.710 18.640 1.00 18.72 219 PRO A C 1
ATOM 1186 O O . PRO A 1 221 ? 66.613 42.826 18.316 1.00 18.50 219 PRO A O 1
ATOM 1190 N N . ASP A 1 222 ? 68.119 44.418 17.759 1.00 18.00 220 ASP A N 1
ATOM 1191 C CA . ASP A 1 222 ? 67.966 44.231 16.320 1.00 19.20 220 ASP A CA 1
ATOM 1192 C C . ASP A 1 222 ? 68.950 43.138 15.880 1.00 19.76 220 ASP A C 1
ATOM 1193 O O . ASP A 1 222 ? 69.878 43.380 15.091 1.00 21.93 220 ASP A O 1
ATOM 1198 N N . GLN A 1 223 ? 68.770 41.949 16.445 1.00 19.11 221 GLN A N 1
ATOM 1199 C CA . GLN A 1 223 ? 69.606 40.785 16.136 1.00 19.00 221 GLN A CA 1
ATOM 1200 C C . GLN A 1 223 ? 68.637 39.645 15.869 1.00 17.96 221 GLN A C 1
ATOM 1201 O O . GLN A 1 223 ? 68.326 38.838 16.758 1.00 16.71 221 GLN A O 1
ATOM 1207 N N . GLU A 1 224 ? 68.187 39.577 14.627 1.00 17.23 222 GLU A N 1
ATOM 1208 C CA . GLU A 1 224 ? 67.086 38.712 14.284 1.00 17.37 222 GLU A CA 1
ATOM 1209 C C . GLU A 1 224 ? 67.051 38.493 12.787 1.00 17.34 222 GLU A C 1
ATOM 1210 O O . GLU A 1 224 ? 67.586 39.298 11.996 1.00 17.30 222 GLU A O 1
ATOM 1216 N N . ILE A 1 225 ? 66.416 37.399 12.416 1.00 17.35 223 ILE A N 1
ATOM 1217 C CA . ILE A 1 225 ? 66.183 37.044 11.024 1.00 17.83 223 ILE A CA 1
ATOM 1218 C C . ILE A 1 225 ? 64.707 36.707 10.918 1.00 17.41 223 ILE A C 1
ATOM 1219 O O . ILE A 1 225 ? 64.138 36.069 11.803 1.00 17.08 223 ILE A O 1
ATOM 1224 N N . ARG A 1 226 ? 64.084 37.194 9.854 1.00 17.24 224 ARG A N 1
ATOM 1225 C CA A ARG A 1 226 ? 62.680 36.906 9.582 0.50 17.40 224 ARG A CA 1
ATOM 1226 C CA B ARG A 1 226 ? 62.682 36.914 9.588 0.50 17.60 224 ARG A CA 1
ATOM 1227 C C . ARG A 1 226 ? 62.566 36.259 8.227 1.00 17.82 224 ARG A C 1
ATOM 1228 O O . ARG A 1 226 ? 63.147 36.744 7.247 1.00 18.30 224 ARG A O 1
ATOM 1243 N N . LEU A 1 227 ? 61.829 35.162 8.161 1.00 17.35 225 LEU A N 1
ATOM 1244 C CA . LEU A 1 227 ? 61.515 34.599 6.855 1.00 17.91 225 LEU A CA 1
ATOM 1245 C C . LEU A 1 227 ? 60.192 33.880 6.930 1.00 18.38 225 LEU A C 1
ATOM 1246 O O . LEU A 1 227 ? 59.591 33.788 7.999 1.00 18.05 225 LEU A O 1
ATOM 1251 N N . GLY A 1 228 ? 59.722 33.392 5.793 1.00 18.05 226 GLY A N 1
ATOM 1252 C CA . GLY A 1 228 ? 58.488 32.621 5.752 1.00 18.63 226 GLY A CA 1
ATOM 1253 C C . GLY A 1 228 ? 57.291 33.372 6.295 1.00 18.82 226 GLY A C 1
ATOM 1254 O O . GLY A 1 228 ? 57.187 34.608 6.194 1.00 19.57 226 GLY A O 1
ATOM 1255 N N . ALA A 1 229 ? 56.395 32.612 6.907 1.00 18.63 227 ALA A N 1
ATOM 1256 C CA . ALA A 1 229 ? 55.153 33.154 7.450 1.00 18.43 227 ALA A CA 1
ATOM 1257 C C . ALA A 1 229 ? 54.728 32.266 8.596 1.00 17.48 227 ALA A C 1
ATOM 1258 O O . ALA A 1 229 ? 55.189 31.130 8.686 1.00 17.43 227 ALA A O 1
ATOM 1260 N N . PRO A 1 230 ? 53.815 32.757 9.456 1.00 17.84 228 PRO A N 1
ATOM 1261 C CA . PRO A 1 230 ? 53.334 31.830 10.485 1.00 17.16 228 PRO A CA 1
ATOM 1262 C C . PRO A 1 230 ? 52.674 30.592 9.862 1.00 17.83 228 PRO A C 1
ATOM 1263 O O . PRO A 1 230 ? 51.886 30.731 8.906 1.00 18.36 228 PRO A O 1
ATOM 1267 N N . PRO A 1 231 ? 53.008 29.385 10.358 1.00 17.73 229 PRO A N 1
ATOM 1268 C CA . PRO A 1 231 ? 54.030 29.092 11.359 1.00 17.47 229 PRO A CA 1
ATOM 1269 C C . PRO A 1 231 ? 55.365 28.744 10.684 1.00 17.72 229 PRO A C 1
ATOM 1270 O O . PRO A 1 231 ? 55.398 28.040 9.661 1.00 18.76 229 PRO A O 1
ATOM 1274 N N . LEU A 1 232 ? 56.466 29.247 11.227 1.00 16.88 230 LEU A N 1
ATOM 1275 C CA . LEU A 1 232 ? 57.768 28.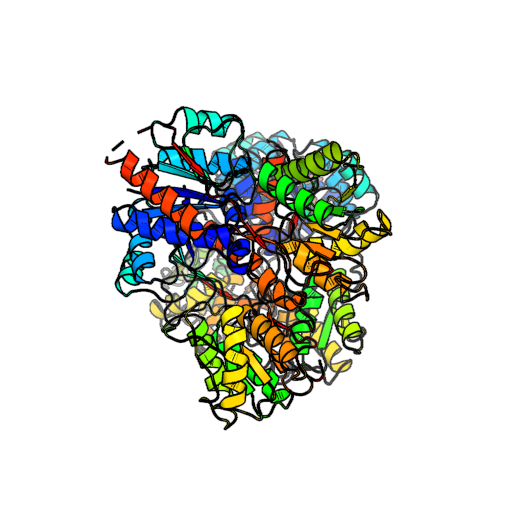920 10.654 1.00 16.95 230 LEU A CA 1
ATOM 1276 C C . LEU A 1 232 ? 57.946 27.404 10.659 1.00 16.38 230 LEU A C 1
ATOM 1277 O O . LEU A 1 232 ? 57.622 26.747 11.636 1.00 16.32 230 LEU A O 1
ATOM 1282 N N . SER A 1 233 ? 58.414 26.853 9.540 1.00 17.41 231 SER A N 1
ATOM 1283 C CA . SER A 1 233 ? 58.553 25.414 9.369 1.00 17.43 231 SER A CA 1
ATOM 1284 C C . SER A 1 233 ? 59.969 24.875 9.591 1.00 16.97 231 SER A C 1
ATOM 1285 O O . SER A 1 233 ? 60.939 25.634 9.701 1.00 17.09 231 SER A O 1
ATOM 1288 N N . ILE A 1 234 ? 60.070 23.550 9.618 1.00 16.82 232 ILE A N 1
ATOM 1289 C CA . ILE A 1 234 ? 61.373 22.868 9.619 1.00 16.14 232 ILE A CA 1
ATOM 1290 C C . ILE A 1 234 ? 62.187 23.311 8.407 1.00 16.53 232 ILE A C 1
ATOM 1291 O O . ILE A 1 234 ? 63.353 23.703 8.532 1.00 15.38 232 ILE A O 1
ATOM 1296 N N . GLU A 1 235 ? 61.562 23.261 7.233 1.00 17.96 233 GLU A N 1
ATOM 1297 C CA . GLU A 1 235 ? 62.239 23.666 5.998 1.00 19.57 233 GLU A CA 1
ATOM 1298 C C . GLU A 1 235 ? 62.700 25.132 6.091 1.00 18.69 233 GLU A C 1
ATOM 1299 O O . GLU A 1 235 ? 63.766 25.488 5.599 1.00 18.58 233 GLU A O 1
ATOM 1305 N N . ASP A 1 236 ? 61.913 25.994 6.744 1.00 18.04 234 ASP A N 1
ATOM 1306 C CA . ASP A 1 236 ? 62.333 27.397 6.949 1.00 17.34 234 ASP A CA 1
ATOM 1307 C C . ASP A 1 236 ? 63.599 27.505 7.811 1.00 17.48 234 ASP A C 1
ATOM 1308 O O . ASP A 1 236 ? 64.455 28.352 7.570 1.00 16.87 234 ASP A O 1
ATOM 1313 N N . GLY A 1 237 ? 63.687 26.649 8.828 1.00 16.91 235 GLY A N 1
ATOM 1314 C CA . GLY A 1 237 ? 64.879 26.580 9.671 1.00 15.59 235 GLY A CA 1
ATOM 1315 C C . GLY A 1 237 ? 66.115 26.219 8.875 1.00 16.56 235 GLY A C 1
ATOM 1316 O O . GLY A 1 237 ? 67.186 26.799 9.074 1.00 15.46 235 GLY A O 1
ATOM 1317 N N . VAL A 1 238 ? 65.963 25.259 7.968 1.00 16.18 236 VAL A N 1
ATOM 1318 C CA . VAL A 1 238 ? 67.066 24.866 7.070 1.00 17.19 236 VAL A CA 1
ATOM 1319 C C . VAL A 1 238 ? 67.543 26.079 6.267 1.00 17.09 236 VAL A C 1
ATOM 1320 O O . VAL A 1 238 ? 68.735 26.344 6.196 1.00 16.96 236 VAL A O 1
ATOM 1324 N N . ALA A 1 239 ? 66.603 26.823 5.683 1.00 17.09 237 ALA A N 1
ATOM 1325 C CA . ALA A 1 239 ? 66.920 27.994 4.860 1.00 17.79 237 ALA A CA 1
ATOM 1326 C C . ALA A 1 239 ? 67.521 29.131 5.694 1.00 18.11 237 ALA A C 1
ATOM 1327 O O . ALA A 1 239 ? 68.287 29.967 5.197 1.00 19.54 237 ALA A O 1
ATOM 1329 N N . ALA A 1 240 ? 67.189 29.153 6.978 1.00 17.31 238 ALA A N 1
ATOM 1330 C CA . ALA A 1 240 ? 67.684 30.203 7.857 1.00 17.87 238 ALA A CA 1
ATOM 1331 C C . ALA A 1 240 ? 69.158 30.071 8.202 1.00 18.42 238 ALA A C 1
ATOM 1332 O O . ALA A 1 240 ? 69.795 31.056 8.546 1.00 18.71 238 ALA A O 1
ATOM 1334 N N . ALA A 1 241 ? 69.701 28.856 8.149 1.00 18.93 239 ALA A N 1
ATOM 1335 C CA . ALA A 1 241 ? 71.069 28.641 8.639 1.00 20.28 239 ALA A CA 1
ATOM 1336 C C . ALA A 1 241 ? 72.066 29.582 7.961 1.00 21.48 239 ALA A C 1
ATOM 1337 O O . ALA A 1 241 ? 72.860 30.244 8.634 1.00 22.22 239 ALA A O 1
ATOM 1339 N N . GLU A 1 242 ? 72.009 29.633 6.631 1.00 22.65 240 GLU A N 1
ATOM 1340 C CA . GLU A 1 242 ? 72.907 30.474 5.856 1.00 24.26 240 GLU A CA 1
ATOM 1341 C C . GLU A 1 242 ? 72.593 31.970 5.973 1.00 23.50 240 GLU A C 1
ATOM 1342 O O . GLU A 1 242 ? 73.511 32.799 5.949 1.00 24.27 240 GLU A O 1
ATOM 1348 N N . LEU A 1 243 ? 71.319 32.327 6.117 1.00 22.98 241 LEU A N 1
ATOM 1349 C CA . LEU A 1 243 ? 70.973 33.730 6.315 1.00 22.79 241 LEU A CA 1
ATOM 1350 C C . LEU A 1 243 ? 71.563 34.209 7.639 1.00 22.24 241 LEU A C 1
ATOM 1351 O O . LEU A 1 243 ? 72.147 35.288 7.715 1.00 22.93 241 LEU A O 1
ATOM 1356 N N . ILE A 1 244 ? 71.419 33.404 8.690 1.00 20.92 242 ILE A N 1
ATOM 1357 C CA . ILE A 1 244 ? 71.883 33.825 9.994 1.00 20.98 242 ILE A CA 1
ATOM 1358 C C . ILE A 1 244 ? 73.396 33.953 9.995 1.00 21.49 242 ILE A C 1
ATOM 1359 O O . ILE A 1 244 ? 73.941 34.941 10.489 1.00 22.15 242 ILE A O 1
ATOM 1364 N N . LEU A 1 245 ? 74.081 32.955 9.449 1.00 22.72 243 LEU A N 1
ATOM 1365 C CA . LEU A 1 245 ? 75.547 32.977 9.524 1.00 23.64 243 LEU A CA 1
ATOM 1366 C C . LEU A 1 245 ? 76.155 34.039 8.603 1.00 24.27 243 LEU A C 1
ATOM 1367 O O . LEU A 1 245 ? 77.262 34.523 8.857 1.00 24.67 243 LEU A O 1
ATOM 1372 N N . GLN A 1 246 ? 75.420 34.413 7.560 1.00 24.74 244 GLN A N 1
ATOM 1373 C CA . GLN A 1 246 ? 75.826 35.497 6.664 1.00 25.87 244 GLN A CA 1
ATOM 1374 C C . GLN A 1 246 ? 75.663 36.867 7.316 1.00 25.71 244 GLN A C 1
ATOM 1375 O O . GLN A 1 246 ? 76.589 37.685 7.283 1.00 25.94 244 GLN A O 1
ATOM 1381 N N . GLU A 1 247 ? 74.504 37.117 7.928 1.00 25.06 245 GLU A N 1
ATOM 1382 C CA . GLU A 1 247 ? 74.276 38.407 8.566 1.00 25.25 245 GLU A CA 1
ATOM 1383 C C . GLU A 1 247 ? 74.999 38.525 9.898 1.00 24.34 245 GLU A C 1
ATOM 1384 O O . GLU A 1 247 ? 75.575 39.575 10.192 1.00 24.39 245 GLU A O 1
ATOM 1390 N N . TYR A 1 248 ? 74.979 37.443 10.682 1.00 23.57 246 TYR A N 1
ATOM 1391 C CA . TYR A 1 248 ? 75.536 37.419 12.042 1.00 23.67 246 TYR A CA 1
ATOM 1392 C C . TYR A 1 248 ? 76.575 36.296 12.207 1.00 24.49 246 TYR A C 1
ATOM 1393 O O . TYR A 1 248 ? 76.328 35.315 12.924 1.00 23.96 246 TYR A O 1
ATOM 1402 N N . PRO A 1 249 ? 77.750 36.434 11.561 1.00 25.48 247 PRO A N 1
ATOM 1403 C CA . PRO A 1 249 ? 78.727 35.338 11.547 1.00 25.81 247 PRO A CA 1
ATOM 1404 C C . PRO A 1 249 ? 79.295 34.960 12.912 1.00 25.98 247 PRO A C 1
ATOM 1405 O O . PRO A 1 249 ? 79.850 33.867 13.057 1.00 27.20 247 PRO A O 1
ATOM 1409 N N . ASP A 1 250 ? 79.125 35.827 13.902 1.00 26.34 248 ASP A N 1
ATOM 1410 C CA . ASP A 1 250 ? 79.650 35.576 15.244 1.00 26.26 248 ASP A CA 1
ATOM 1411 C C . ASP A 1 250 ? 78.609 35.069 16.239 1.00 24.72 248 ASP A C 1
ATOM 1412 O O . ASP A 1 250 ? 78.882 34.972 17.434 1.00 24.57 248 ASP A O 1
ATOM 1417 N N . THR A 1 251 ? 77.415 34.726 15.750 1.00 22.93 249 THR A N 1
ATOM 1418 C CA . THR A 1 251 ? 76.351 34.266 16.644 1.00 21.64 249 THR A CA 1
ATOM 1419 C C . THR A 1 251 ? 76.818 33.091 17.496 1.00 20.34 249 THR A C 1
ATOM 1420 O O . THR A 1 251 ? 77.516 32.213 16.994 1.00 20.97 249 THR A O 1
ATOM 1424 N N . ASP A 1 252 ? 76.440 33.091 18.778 1.00 19.57 250 ASP A N 1
ATOM 1425 C CA . ASP A 1 252 ? 76.728 31.953 19.645 1.00 19.48 250 ASP A CA 1
ATOM 1426 C C . ASP A 1 252 ? 75.480 31.172 20.050 1.00 17.60 250 ASP A C 1
ATOM 1427 O O . ASP A 1 252 ? 75.569 30.113 20.647 1.00 16.88 250 ASP A O 1
ATOM 1432 N N . CYS A 1 253 ? 74.310 31.712 19.714 1.00 17.36 251 CYS A N 1
ATOM 1433 C CA . CYS A 1 253 ? 73.059 31.091 20.133 1.00 16.36 251 CYS A CA 1
ATOM 1434 C C . CYS A 1 253 ? 71.935 31.621 19.260 1.00 16.09 251 CYS A C 1
ATOM 1435 O O . CYS A 1 253 ? 71.820 32.835 19.063 1.00 15.23 251 CYS A O 1
ATOM 1438 N N . ILE A 1 254 ? 71.137 30.703 18.721 1.00 14.47 252 ILE A N 1
ATOM 1439 C CA . ILE A 1 254 ? 69.959 31.063 17.938 1.00 14.22 252 ILE A CA 1
ATOM 1440 C C . ILE A 1 254 ? 68.711 30.607 18.694 1.00 13.29 252 ILE A C 1
ATOM 1441 O O . ILE A 1 254 ? 68.564 29.411 19.009 1.00 14.10 252 ILE A O 1
ATOM 1446 N N . PHE A 1 255 ? 67.834 31.573 19.000 1.00 12.84 253 PHE A N 1
ATOM 1447 C CA . PHE A 1 255 ? 66.593 31.301 19.706 1.00 13.07 253 PHE A CA 1
ATOM 1448 C C . PHE A 1 255 ? 65.488 31.352 18.649 1.00 13.19 253 PHE A C 1
ATOM 1449 O O . PHE A 1 255 ? 65.204 32.396 18.090 1.00 11.63 253 PHE A O 1
ATOM 1457 N N . CYS A 1 256 ? 64.889 30.203 18.375 1.00 12.35 254 CYS A N 1
ATOM 1458 C CA . CYS A 1 256 ? 63.863 30.104 17.315 1.00 13.02 254 CYS A CA 1
ATOM 1459 C C . CYS A 1 256 ? 62.438 30.223 17.853 1.00 12.96 254 CYS A C 1
ATOM 1460 O O . CYS A 1 256 ? 62.118 29.822 18.983 1.00 13.27 254 CYS A O 1
ATOM 1463 N N . VAL A 1 257 ? 61.569 30.730 16.989 1.00 12.25 255 VAL A N 1
ATOM 1464 C CA . VAL A 1 257 ? 60.187 30.996 17.391 1.00 13.01 255 VAL A CA 1
ATOM 1465 C C . VAL A 1 257 ? 59.438 29.730 17.814 1.00 13.11 255 VAL A C 1
ATOM 1466 O O . VAL A 1 257 ? 58.499 29.798 18.605 1.00 13.09 255 VAL A O 1
ATOM 1470 N N . SER A 1 258 ? 59.865 28.577 17.307 1.00 12.13 256 SER A N 1
ATOM 1471 C CA . SER A 1 258 ? 59.404 27.280 17.826 1.00 11.98 256 SER A CA 1
ATOM 1472 C C . SER A 1 258 ? 60.425 26.197 17.530 1.00 12.20 256 SER A C 1
ATOM 1473 O O . SER A 1 258 ? 61.430 26.440 16.853 1.00 12.41 256 SER A O 1
ATOM 1476 N N . ASP A 1 259 ? 60.164 24.993 18.043 1.00 12.14 257 ASP A N 1
ATOM 1477 C CA . ASP A 1 259 ? 61.088 23.865 17.878 1.00 11.45 257 ASP A CA 1
ATOM 1478 C C . ASP A 1 259 ? 61.221 23.454 16.423 1.00 12.77 257 ASP A C 1
ATOM 1479 O O . ASP A 1 259 ? 62.190 22.801 16.064 1.00 13.01 257 ASP A O 1
ATOM 1484 N N . MET A 1 260 ? 60.211 23.776 15.621 1.00 13.71 258 MET A N 1
ATOM 1485 C CA . MET A 1 260 ? 60.166 23.276 14.247 1.00 14.60 258 MET A CA 1
ATOM 1486 C C . MET A 1 260 ? 61.312 23.885 13.408 1.00 13.57 258 MET A C 1
ATOM 1487 O O . MET A 1 260 ? 62.177 23.137 12.929 1.00 13.84 258 MET A O 1
ATOM 1492 N N . PRO A 1 261 ? 61.397 25.223 13.293 1.00 13.00 259 PRO A N 1
ATOM 1493 C CA . PRO A 1 261 ? 62.609 25.765 12.644 1.00 13.16 259 PRO A CA 1
ATOM 1494 C C . PRO A 1 261 ? 63.902 25.437 13.401 1.00 13.17 259 PRO A C 1
ATOM 1495 O O . PRO A 1 261 ? 64.941 25.285 12.787 1.00 13.32 259 PRO A O 1
ATOM 1499 N N . ALA A 1 262 ? 63.844 25.284 14.729 1.00 12.21 260 ALA A N 1
ATOM 1500 C CA . ALA A 1 262 ? 65.041 24.876 15.461 1.00 11.59 260 ALA A CA 1
ATOM 1501 C C . ALA A 1 262 ? 65.572 23.530 14.961 1.00 10.96 260 ALA A C 1
ATOM 1502 O O . ALA A 1 262 ? 66.777 23.353 14.781 1.00 11.43 260 ALA A O 1
ATOM 1504 N N . PHE A 1 263 ? 64.671 22.571 14.730 1.00 12.42 261 PHE A N 1
ATOM 1505 C CA . PHE A 1 263 ? 65.081 21.270 14.259 1.00 13.45 261 PHE A CA 1
ATOM 1506 C C . PHE A 1 263 ? 65.677 21.379 12.841 1.00 12.69 261 PHE A C 1
ATOM 1507 O O . PHE A 1 263 ? 66.683 20.754 12.548 1.00 13.44 261 PHE A O 1
ATOM 1515 N N . GLY A 1 264 ? 65.045 22.181 11.990 1.00 13.57 262 GLY A N 1
ATOM 1516 C CA . GLY A 1 264 ? 65.541 22.367 10.604 1.00 13.11 262 GLY A CA 1
ATOM 1517 C C . GLY A 1 264 ? 66.922 23.013 10.610 1.00 15.11 262 GLY A C 1
ATOM 1518 O O . GLY A 1 264 ? 67.851 22.577 9.894 1.00 14.67 262 GLY A O 1
ATOM 1519 N N . LEU A 1 265 ? 67.053 24.063 11.416 1.00 15.03 263 LEU A N 1
ATOM 1520 C CA . LEU A 1 265 ? 68.323 24.745 11.628 1.00 16.01 263 LEU A CA 1
ATOM 1521 C C . LEU A 1 265 ? 69.397 23.751 12.081 1.00 15.78 263 LEU A C 1
ATOM 1522 O O . LEU A 1 265 ? 70.486 23.689 11.508 1.00 16.60 263 LEU A O 1
ATOM 1527 N N . LEU A 1 266 ? 69.102 22.965 13.110 1.00 15.57 264 LEU A N 1
ATOM 1528 C CA . LEU A 1 266 ? 70.019 21.924 13.563 1.00 15.82 264 LEU A CA 1
ATOM 1529 C C . LEU A 1 266 ? 70.424 20.927 12.457 1.00 15.81 264 LEU A C 1
ATOM 1530 O O . LEU A 1 266 ? 71.605 20.582 12.299 1.00 16.28 264 LEU A O 1
ATOM 1535 N N . SER A 1 267 ? 69.442 20.471 11.686 1.00 15.18 265 SER A N 1
ATOM 1536 C CA . SER A 1 267 ? 69.708 19.548 10.583 1.00 15.26 265 SER A CA 1
ATOM 1537 C C . SER A 1 267 ? 70.685 20.162 9.587 1.00 14.38 265 SER A C 1
ATOM 1538 O O . SER A 1 267 ? 71.632 19.503 9.155 1.00 14.82 265 SER A O 1
ATOM 1541 N N . ARG A 1 268 ? 70.468 21.429 9.237 1.00 14.21 266 ARG A N 1
ATOM 1542 C CA . ARG A 1 268 ? 71.308 22.093 8.244 1.00 14.56 266 ARG A CA 1
ATOM 1543 C C . ARG A 1 268 ? 72.700 22.381 8.794 1.00 14.78 266 ARG A C 1
ATOM 1544 O O . ARG A 1 268 ? 73.678 22.242 8.075 1.00 15.80 266 ARG A O 1
ATOM 1552 N N . LEU A 1 269 ? 72.795 22.775 10.067 1.00 13.84 267 LEU A N 1
ATOM 1553 C CA . LEU A 1 269 ? 74.108 23.050 10.643 1.00 14.39 267 LEU A CA 1
ATOM 1554 C C . LEU A 1 269 ? 74.921 21.768 10.682 1.00 14.39 267 LEU A C 1
ATOM 1555 O O . LEU A 1 269 ? 76.124 21.789 10.424 1.00 15.18 267 LEU A O 1
ATOM 1560 N N . LYS A 1 270 ? 74.266 20.652 10.997 1.00 14.99 268 LYS A N 1
ATOM 1561 C CA . LYS A 1 270 ? 74.955 19.360 11.009 1.00 15.86 268 LYS A CA 1
ATOM 1562 C C . LYS A 1 270 ? 75.412 19.025 9.605 1.00 16.33 268 LYS A C 1
ATOM 1563 O O . LYS A 1 270 ? 76.542 18.549 9.420 1.00 16.67 268 LYS A O 1
ATOM 1569 N N . SER A 1 271 ? 74.558 19.272 8.619 1.00 16.77 269 SER A N 1
ATOM 1570 C CA A SER A 1 271 ? 74.927 19.002 7.230 0.50 17.45 269 SER A CA 1
ATOM 1571 C CA B SER A 1 271 ? 74.928 19.002 7.237 0.50 17.45 269 SER A CA 1
ATOM 1572 C C . SER A 1 271 ? 76.177 19.760 6.787 1.00 17.95 269 SER A C 1
ATOM 1573 O O . SER A 1 271 ? 77.050 19.186 6.121 1.00 19.30 269 SER A O 1
ATOM 1578 N N . ILE A 1 272 ? 76.265 21.046 7.137 1.00 17.73 270 ILE A N 1
ATOM 1579 C CA . ILE A 1 272 ? 77.373 21.896 6.674 1.00 18.15 270 ILE A CA 1
ATOM 1580 C C . ILE A 1 272 ? 78.608 21.892 7.581 1.00 18.73 270 ILE A C 1
ATOM 1581 O O . ILE A 1 272 ? 79.650 22.470 7.234 1.00 19.98 270 ILE A O 1
ATOM 1586 N N . GLY A 1 273 ? 78.488 21.266 8.750 1.00 17.69 271 GLY A N 1
ATOM 1587 C CA . GLY A 1 273 ? 79.640 21.134 9.646 1.00 18.46 271 GLY A CA 1
ATOM 1588 C C . GLY A 1 273 ? 79.805 22.165 10.744 1.00 18.50 271 GLY A C 1
ATOM 1589 O O . GLY A 1 273 ? 80.897 22.306 11.318 1.00 18.63 271 GLY A O 1
ATOM 1590 N N . VAL A 1 274 ? 78.728 22.871 11.071 1.00 17.37 272 VAL A N 1
ATOM 1591 C CA . VAL A 1 274 ? 78.733 23.786 12.208 1.00 17.60 272 VAL A CA 1
ATOM 1592 C C . VAL A 1 274 ? 78.347 22.978 13.435 1.00 16.95 272 VAL A C 1
ATOM 1593 O O . VAL A 1 274 ? 77.265 22.387 13.489 1.00 17.59 272 VAL A O 1
ATOM 1597 N N . ALA A 1 275 ? 79.250 22.937 14.407 1.00 16.11 273 ALA A N 1
ATOM 1598 C CA . ALA A 1 275 ? 79.057 22.127 15.595 1.00 16.37 273 ALA A CA 1
ATOM 1599 C C . ALA A 1 275 ? 78.068 22.786 16.556 1.00 15.46 273 ALA A C 1
ATOM 1600 O O . ALA A 1 275 ? 78.215 23.955 16.910 1.00 16.48 273 ALA A O 1
ATOM 1602 N N . VAL A 1 276 ? 77.036 22.030 16.918 1.00 15.69 274 VAL A N 1
ATOM 1603 C CA . VAL A 1 276 ? 76.070 22.451 17.934 1.00 15.70 274 VAL A CA 1
ATOM 1604 C C . VAL A 1 276 ? 76.253 21.533 19.140 1.00 15.81 274 VAL A C 1
ATOM 1605 O O . VAL A 1 276 ? 76.128 20.304 19.018 1.00 16.88 274 VAL A O 1
ATOM 1609 N N . PRO A 1 277 ? 76.479 22.109 20.329 1.00 15.72 275 PRO A N 1
ATOM 1610 C CA . PRO A 1 277 ? 76.501 23.548 20.610 1.00 15.32 275 PRO A CA 1
ATOM 1611 C C . PRO A 1 277 ? 77.848 24.251 20.560 1.00 16.52 275 PRO A C 1
ATOM 1612 O O . PRO A 1 277 ? 77.918 25.444 20.886 1.00 16.88 275 PRO A O 1
ATOM 1616 N N . GLU A 1 278 ? 78.900 23.533 20.185 1.00 17.40 276 GLU A N 1
ATOM 1617 C CA . GLU A 1 278 ? 80.248 24.080 20.372 1.00 18.64 276 GLU A CA 1
ATOM 1618 C C . GLU A 1 278 ? 80.451 25.413 19.640 1.00 18.76 276 GLU A C 1
ATOM 1619 O O . GLU A 1 278 ? 81.033 26.348 20.205 1.00 19.98 276 GLU A O 1
ATOM 1625 N N . GLN A 1 279 ? 79.989 25.504 18.391 1.00 18.28 277 GLN A N 1
ATOM 1626 C CA . GLN A 1 279 ? 80.067 26.750 17.662 1.00 19.10 277 GLN A CA 1
ATOM 1627 C C . GLN A 1 279 ? 78.803 27.597 17.874 1.00 18.92 277 GLN A C 1
ATOM 1628 O O . GLN A 1 279 ? 78.892 28.787 18.167 1.00 19.39 277 GLN A O 1
ATOM 1634 N N . VAL A 1 280 ? 77.635 26.973 17.695 1.00 17.84 278 VAL A N 1
ATOM 1635 C CA . VAL A 1 280 ? 76.364 27.685 17.797 1.00 17.62 278 VAL A CA 1
ATOM 1636 C C . VAL A 1 280 ? 75.383 26.845 18.618 1.00 16.32 278 VAL A C 1
ATOM 1637 O O . VAL A 1 280 ? 75.174 25.669 18.303 1.00 16.04 278 VAL A O 1
ATOM 1641 N N . SER A 1 281 ? 74.776 27.454 19.637 1.00 15.61 279 SER A N 1
ATOM 1642 C CA . SER A 1 281 ? 73.721 26.805 20.413 1.00 14.15 279 SER A CA 1
ATOM 1643 C C . SER A 1 281 ? 72.390 27.051 19.745 1.00 13.69 279 SER A C 1
ATOM 1644 O O . SER A 1 281 ? 72.229 28.012 18.993 1.00 13.08 279 SER A O 1
ATOM 1647 N N . VAL A 1 282 ? 71.456 26.148 19.984 1.00 12.57 280 VAL A N 1
ATOM 1648 C CA . VAL A 1 282 ? 70.129 26.250 19.347 1.00 12.84 280 VAL A CA 1
ATOM 1649 C C . VAL A 1 282 ? 69.064 26.085 20.423 1.00 13.24 280 VAL A C 1
ATOM 1650 O O . VAL A 1 282 ? 69.144 25.180 21.225 1.00 13.14 280 VAL A O 1
ATOM 1654 N N . VAL A 1 283 ? 68.063 26.966 20.429 1.00 12.48 281 VAL A N 1
ATOM 1655 C CA . VAL A 1 283 ? 66.995 26.906 21.431 1.00 12.33 281 VAL A CA 1
ATOM 1656 C C . VAL A 1 283 ? 65.705 27.135 20.677 1.00 12.13 281 VAL A C 1
ATOM 1657 O O . VAL A 1 283 ? 65.655 27.956 19.751 1.00 12.64 281 VAL A O 1
ATOM 1661 N N . GLY A 1 284 ? 64.690 26.365 21.045 1.00 11.07 282 GLY A N 1
ATOM 1662 C CA . GLY A 1 284 ? 63.369 26.465 20.393 1.00 12.60 282 GLY A CA 1
ATOM 1663 C C . GLY A 1 284 ? 62.304 26.927 21.372 1.00 13.38 282 GLY A C 1
ATOM 1664 O O . GLY A 1 284 ? 62.599 27.589 22.374 1.00 13.14 282 GLY A O 1
ATOM 1665 N N . PHE A 1 285 ? 61.061 26.530 21.101 1.00 11.92 283 PHE A N 1
ATOM 1666 C CA . PHE A 1 285 ? 59.921 26.905 21.947 1.00 11.41 283 PHE A CA 1
ATOM 1667 C C . PHE A 1 285 ? 58.842 25.843 21.727 1.00 11.26 283 PHE A C 1
ATOM 1668 O O . PHE A 1 285 ? 58.564 25.475 20.574 1.00 12.38 283 PHE A O 1
ATOM 1676 N N . GLY A 1 286 ? 58.284 25.334 22.828 1.00 10.66 284 GLY A N 1
ATOM 1677 C CA . GLY A 1 286 ? 57.100 24.468 22.769 1.00 11.45 284 GLY A CA 1
ATOM 1678 C C . GLY A 1 286 ? 57.263 23.015 23.158 1.00 11.92 284 GLY A C 1
ATOM 1679 O O . GLY A 1 286 ? 56.268 22.301 23.287 1.00 12.90 284 GLY A O 1
ATOM 1680 N N . ASN A 1 287 ? 58.492 22.529 23.269 1.00 12.24 285 ASN A N 1
ATOM 1681 C CA . ASN A 1 287 ? 58.707 21.114 23.620 1.00 12.39 285 ASN A CA 1
ATOM 1682 C C . ASN A 1 287 ? 57.905 20.190 22.706 1.00 12.04 285 ASN A C 1
ATOM 1683 O O . ASN A 1 287 ? 57.190 19.301 23.152 1.00 13.86 285 ASN A O 1
ATOM 1688 N N . PHE A 1 288 ? 58.028 20.422 21.400 1.00 11.42 286 PHE A N 1
ATOM 1689 C CA . PHE A 1 288 ? 57.474 19.477 20.445 1.00 12.57 286 PHE A CA 1
ATOM 1690 C C . PHE A 1 288 ? 58.288 18.177 20.435 1.00 13.88 286 PHE A C 1
ATOM 1691 O O . PHE A 1 288 ? 59.424 18.127 20.958 1.00 13.99 286 PHE A O 1
ATOM 1699 N N . GLU A 1 289 ? 57.725 17.125 19.841 1.00 15.41 287 GLU A N 1
ATOM 1700 C CA . GLU A 1 289 ? 58.341 15.803 19.961 1.00 17.84 287 GLU A CA 1
ATOM 1701 C C . GLU A 1 289 ? 59.773 15.780 19.388 1.00 17.47 287 GLU A C 1
ATOM 1702 O O . GLU A 1 289 ? 60.662 15.164 19.983 1.00 17.79 287 GLU A O 1
ATOM 1708 N N . VAL A 1 290 ? 60.007 16.458 18.260 1.00 17.66 288 VAL A N 1
ATOM 1709 C CA . VAL A 1 290 ? 61.359 16.487 17.662 1.00 18.91 288 VAL A CA 1
ATOM 1710 C C . VAL A 1 290 ? 62.420 17.041 18.608 1.00 18.50 288 VAL A C 1
ATOM 1711 O O . VAL A 1 290 ? 63.573 16.615 18.543 1.00 18.90 288 VAL A O 1
ATOM 1715 N N . SER A 1 291 ? 62.042 17.978 19.486 1.00 16.85 289 SER A N 1
ATOM 1716 C CA . SER A 1 291 ? 63.036 18.554 20.400 1.00 15.54 289 SER A CA 1
ATOM 1717 C C . SER A 1 291 ? 63.631 17.483 21.326 1.00 16.68 289 SER A C 1
ATOM 1718 O O . SER A 1 291 ? 64.785 17.578 21.727 1.00 16.27 289 SER A O 1
ATOM 1721 N N . ARG A 1 292 ? 62.838 16.470 21.651 1.00 16.09 290 ARG A N 1
ATOM 1722 C CA . ARG A 1 292 ? 63.238 15.452 22.616 1.00 17.05 290 ARG A CA 1
ATOM 1723 C C . ARG A 1 292 ? 64.070 14.330 22.006 1.00 16.80 290 ARG A C 1
ATOM 1724 O O . ARG A 1 292 ? 64.734 13.590 22.735 1.00 16.50 290 ARG A O 1
ATOM 1732 N N . PHE A 1 293 ? 64.027 14.195 20.676 1.00 16.81 291 PHE A N 1
ATOM 1733 C CA . PHE A 1 293 ? 64.685 13.057 20.025 1.00 17.46 291 PHE A CA 1
ATOM 1734 C C . PHE A 1 293 ? 65.714 13.436 18.958 1.00 17.77 291 PHE A C 1
ATOM 1735 O O . PHE A 1 293 ? 66.407 12.572 18.406 1.00 18.23 291 PHE A O 1
ATOM 1743 N N . ALA A 1 294 ? 65.828 14.736 18.695 1.00 16.93 292 ALA A N 1
ATOM 1744 C CA . ALA A 1 294 ? 66.945 15.286 17.931 1.00 16.43 292 ALA A CA 1
ATOM 1745 C C . ALA A 1 294 ? 68.266 14.972 18.625 1.00 16.65 292 ALA A C 1
ATOM 1746 O O . ALA A 1 294 ? 68.295 14.658 19.820 1.00 15.53 292 ALA A O 1
ATOM 1748 N N . SER A 1 295 ? 69.349 15.084 17.872 1.00 16.37 293 SER A N 1
ATOM 1749 C CA . SER A 1 295 ? 70.687 14.946 18.432 1.00 17.99 293 SER A CA 1
ATOM 1750 C C . SER A 1 295 ? 71.516 16.164 18.042 1.00 17.28 293 SER A C 1
ATOM 1751 O O . SER A 1 295 ? 71.794 16.372 16.859 1.00 18.49 293 SER A O 1
ATOM 1754 N N . PRO A 1 296 ? 71.890 16.991 19.022 1.00 16.29 294 PRO A N 1
ATOM 1755 C CA . PRO A 1 296 ? 71.567 16.910 20.444 1.00 15.63 294 PRO A CA 1
ATOM 1756 C C . PRO A 1 296 ? 70.091 17.260 20.677 1.00 15.16 294 PRO A C 1
ATOM 1757 O O . PRO A 1 296 ? 69.465 17.863 19.789 1.00 15.31 294 PRO A O 1
ATOM 1761 N N . GLU A 1 297 ? 69.550 16.913 21.843 1.00 14.46 295 GLU A N 1
ATOM 1762 C CA . GLU A 1 297 ? 68.182 17.319 22.176 1.00 14.90 295 GLU A CA 1
ATOM 1763 C C . GLU A 1 297 ? 68.104 18.840 22.269 1.00 14.45 295 GLU A C 1
ATOM 1764 O O . GLU A 1 297 ? 69.044 19.510 22.740 1.00 15.25 295 GLU A O 1
ATOM 1770 N N . ILE A 1 298 ? 66.953 19.378 21.854 1.00 14.03 296 ILE A N 1
ATOM 1771 C CA . ILE A 1 298 ? 66.807 20.812 21.665 1.00 13.02 296 ILE A CA 1
ATOM 1772 C C . ILE A 1 298 ? 66.231 21.478 22.902 1.00 12.44 296 ILE A C 1
ATOM 1773 O O . ILE A 1 298 ? 65.092 21.213 23.290 1.00 12.31 296 ILE A O 1
ATOM 1778 N N . SER A 1 299 ? 67.021 22.384 23.485 1.00 12.89 297 SER A N 1
ATOM 1779 C CA . SER A 1 299 ? 66.567 23.246 24.571 1.00 12.63 297 SER A CA 1
ATOM 1780 C C . SER A 1 299 ? 65.309 24.003 24.144 1.00 12.32 297 SER A C 1
ATOM 1781 O O . SER A 1 299 ? 65.180 24.384 22.975 1.00 12.41 297 SER A O 1
ATOM 1784 N N . THR A 1 300 ? 64.372 24.172 25.052 1.00 12.17 298 THR A N 1
ATOM 1785 C CA . THR A 1 300 ? 63.055 24.646 24.609 1.00 12.09 298 THR A CA 1
ATOM 1786 C C . THR A 1 300 ? 62.247 25.217 25.761 1.00 13.02 298 THR A C 1
ATOM 1787 O O . THR A 1 300 ? 62.705 25.202 26.913 1.00 13.49 298 THR A O 1
ATOM 1791 N N . VAL A 1 301 ? 61.051 25.712 25.437 1.00 12.67 299 VAL A N 1
ATOM 1792 C CA . VAL A 1 301 ? 60.118 26.208 26.449 1.00 12.84 299 VAL A CA 1
ATOM 1793 C C . VAL A 1 301 ? 58.973 25.183 26.540 1.00 12.95 299 VAL A C 1
ATOM 1794 O O . VAL A 1 301 ? 58.241 24.979 25.569 1.00 13.56 299 VAL A O 1
ATOM 1798 N N . ARG A 1 302 ? 58.872 24.528 27.697 1.00 12.91 300 ARG A N 1
ATOM 1799 C CA . ARG A 1 302 ? 57.878 23.462 27.903 1.00 14.92 300 ARG A CA 1
ATOM 1800 C C . ARG A 1 302 ? 56.519 24.037 28.326 1.00 14.74 300 ARG A C 1
ATOM 1801 O O . ARG A 1 302 ? 56.411 24.773 29.313 1.00 14.89 300 ARG A O 1
ATOM 1809 N N . VAL A 1 303 ? 55.483 23.684 27.563 1.00 15.05 301 VAL A N 1
ATOM 1810 C CA . VAL A 1 303 ? 54.111 24.112 27.828 1.00 15.32 301 VAL A CA 1
ATOM 1811 C C . VAL A 1 303 ? 53.229 22.912 28.240 1.00 16.24 301 VAL A C 1
ATOM 1812 O O . VAL A 1 303 ? 53.683 21.766 28.202 1.00 17.18 301 VAL A O 1
ATOM 1816 N N . ASP A 1 304 ? 51.971 23.163 28.589 1.00 14.88 302 ASP A N 1
ATOM 1817 C CA . ASP A 1 304 ? 51.127 22.108 29.151 1.00 15.70 302 ASP A CA 1
ATOM 1818 C C . ASP A 1 304 ? 49.807 22.039 28.392 1.00 15.22 302 ASP A C 1
ATOM 1819 O O . ASP A 1 304 ? 48.794 22.568 28.849 1.00 15.49 302 ASP A O 1
ATOM 1824 N N . PRO A 1 305 ? 49.830 21.408 27.212 1.00 14.81 303 PRO A N 1
ATOM 1825 C CA . PRO A 1 305 ? 48.608 21.436 26.410 1.00 15.16 303 PRO A CA 1
ATOM 1826 C C . PRO A 1 305 ? 47.488 20.622 27.043 1.00 15.49 303 PRO A C 1
ATOM 1827 O O . PRO A 1 305 ? 46.319 20.994 26.891 1.00 15.05 303 PRO A O 1
ATOM 1831 N N . ILE A 1 306 ? 47.814 19.551 27.773 1.00 15.68 304 ILE A N 1
ATOM 1832 C CA . ILE A 1 306 ? 46.744 18.797 28.442 1.00 17.12 304 ILE A CA 1
ATOM 1833 C C . ILE A 1 306 ? 46.010 19.705 29.435 1.00 16.67 304 ILE A C 1
ATOM 1834 O O . ILE A 1 306 ? 44.774 19.783 29.432 1.00 16.46 304 ILE A O 1
ATOM 1839 N N . ALA A 1 307 ? 46.770 20.427 30.258 1.00 16.37 305 ALA A N 1
ATOM 1840 C CA . ALA A 1 307 ? 46.172 21.368 31.203 1.00 16.06 305 ALA A CA 1
ATOM 1841 C C . ALA A 1 307 ? 45.368 22.464 30.519 1.00 15.30 305 ALA A C 1
ATOM 1842 O O . ALA A 1 307 ? 44.314 22.867 31.006 1.00 15.93 305 ALA A O 1
ATOM 1844 N N . ILE A 1 308 ? 45.867 22.970 29.388 1.00 14.62 306 ILE A N 1
ATOM 1845 C CA . ILE A 1 308 ? 45.137 24.028 28.699 1.00 15.33 306 ILE A CA 1
ATOM 1846 C C . ILE A 1 308 ? 43.785 23.499 28.212 1.00 13.82 306 ILE A C 1
ATOM 1847 O O . ILE A 1 308 ? 42.777 24.170 28.387 1.00 13.99 306 ILE A O 1
ATOM 1852 N N . GLY A 1 309 ? 43.757 22.305 27.630 1.00 14.16 307 GLY A N 1
ATOM 1853 C CA . GLY A 1 309 ? 42.475 21.767 27.125 1.00 14.50 307 GLY A CA 1
ATOM 1854 C C . GLY A 1 309 ? 41.523 21.435 28.284 1.00 15.15 307 GLY A C 1
ATOM 1855 O O . GLY A 1 309 ? 40.312 21.726 28.240 1.00 15.53 307 GLY A O 1
ATOM 1856 N N . ARG A 1 310 ? 42.088 20.848 29.334 1.00 15.04 308 ARG A N 1
ATOM 1857 C CA . ARG A 1 310 ? 41.316 20.483 30.528 1.00 15.40 308 ARG A CA 1
ATOM 1858 C C . ARG A 1 310 ? 40.711 21.716 31.218 1.00 14.86 308 ARG A C 1
ATOM 1859 O O . ARG A 1 310 ? 39.507 21.753 31.532 1.00 14.95 308 ARG A O 1
ATOM 1867 N N . GLU A 1 311 ? 41.538 22.739 31.449 1.00 13.06 309 GLU A N 1
ATOM 1868 C CA . GLU A 1 311 ? 41.061 23.948 32.089 1.00 13.76 309 GLU A CA 1
ATOM 1869 C C . GLU A 1 311 ? 40.022 24.676 31.258 1.00 13.61 309 GLU A C 1
ATOM 1870 O O . GLU A 1 311 ? 39.096 25.255 31.804 1.00 15.06 309 GLU A O 1
ATOM 1876 N N . THR A 1 312 ? 40.197 24.665 29.933 1.00 13.55 310 THR A N 1
ATOM 1877 C CA . THR A 1 312 ? 39.223 25.297 29.049 1.00 13.01 310 THR A CA 1
ATOM 1878 C C . THR A 1 312 ? 37.872 24.577 29.150 1.00 13.26 310 THR A C 1
ATOM 1879 O O . THR A 1 312 ? 36.823 25.211 29.307 1.00 13.66 310 THR A O 1
ATOM 1883 N N . GLY A 1 313 ? 37.920 23.257 29.077 1.00 13.43 311 GLY A N 1
ATOM 1884 C CA . GLY A 1 313 ? 36.681 22.455 29.133 1.00 14.62 311 GLY A CA 1
ATOM 1885 C C . GLY A 1 313 ? 35.978 22.638 30.474 1.00 14.42 311 GLY A C 1
ATOM 1886 O O . GLY A 1 313 ? 34.768 22.834 30.532 1.00 15.97 311 GLY A O 1
ATOM 1887 N N . SER A 1 314 ? 36.759 22.590 31.542 1.00 14.91 312 SER A N 1
ATOM 1888 C CA . SER A 1 314 ? 36.206 22.693 32.893 1.00 15.78 312 SER A CA 1
ATOM 1889 C C . SER A 1 314 ? 35.588 24.059 33.147 1.00 16.15 312 SER A C 1
ATOM 1890 O O . SER A 1 314 ? 34.495 24.154 33.738 1.00 16.36 312 SER A O 1
ATOM 1893 N N . LEU A 1 315 ? 36.265 25.107 32.668 1.00 15.29 313 LEU A N 1
ATOM 1894 C CA . LEU A 1 315 ? 35.746 26.463 32.759 1.00 15.51 313 LEU A CA 1
ATOM 1895 C C . LEU A 1 315 ? 34.387 26.557 32.070 1.00 16.41 313 LEU A C 1
ATOM 1896 O O . LEU A 1 315 ? 33.439 27.068 32.623 1.00 16.60 313 LEU A O 1
ATOM 1901 N N . ILE A 1 316 ? 34.320 26.083 30.833 1.00 16.01 314 ILE A N 1
ATOM 1902 C CA . ILE A 1 316 ? 33.066 26.150 30.081 1.00 16.66 314 ILE A CA 1
ATOM 1903 C C . ILE A 1 316 ? 31.909 25.486 30.835 1.00 17.74 314 ILE A C 1
ATOM 1904 O O . ILE A 1 316 ? 30.831 26.074 30.947 1.00 18.00 314 ILE A O 1
ATOM 1909 N N . LEU A 1 317 ? 32.145 24.293 31.370 1.00 18.44 315 LEU A N 1
ATOM 1910 C CA . LEU A 1 317 ? 31.097 23.551 32.081 1.00 20.06 315 LEU A CA 1
ATOM 1911 C C . LEU A 1 317 ? 30.657 24.264 33.360 1.00 20.79 315 LEU A C 1
ATOM 1912 O O . LEU A 1 317 ? 29.469 24.246 33.720 1.00 21.65 315 LEU A O 1
ATOM 1917 N N . ARG A 1 318 ? 31.606 24.908 34.042 1.00 21.30 316 ARG A N 1
ATOM 1918 C CA . ARG A 1 318 ? 31.268 25.694 35.242 1.00 21.56 316 ARG A CA 1
ATOM 1919 C C . ARG A 1 318 ? 30.422 26.896 34.881 1.00 22.57 316 ARG A C 1
ATOM 1920 O O . ARG A 1 318 ? 29.489 27.243 35.600 1.00 22.81 316 ARG A O 1
ATOM 1928 N N . LEU A 1 319 ? 30.753 27.545 33.767 1.00 22.70 317 LEU A N 1
ATOM 1929 C CA . LEU A 1 319 ? 29.995 28.704 33.315 1.00 23.68 317 LEU A CA 1
ATOM 1930 C C . LEU A 1 319 ? 28.584 28.344 32.881 1.00 24.91 317 LEU A C 1
ATOM 1931 O O . LEU A 1 319 ? 27.698 29.196 32.924 1.00 25.73 317 LEU A O 1
ATOM 1936 N N . LEU A 1 320 ? 28.376 27.099 32.451 1.00 26.53 318 LEU A N 1
ATOM 1937 C CA . LEU A 1 320 ? 27.070 26.679 31.924 1.00 28.56 318 LEU A CA 1
ATOM 1938 C C . LEU A 1 320 ? 26.197 25.992 32.971 1.00 30.36 318 LEU A C 1
ATOM 1939 O O . LEU A 1 320 ? 25.072 25.579 32.667 1.00 31.35 318 LEU A O 1
ATOM 1944 N N . ASP A 1 321 ? 26.709 25.869 34.192 1.00 32.00 319 ASP A N 1
ATOM 1945 C CA . ASP A 1 321 ? 25.996 25.143 35.250 1.00 33.60 319 ASP A CA 1
ATOM 1946 C C . ASP A 1 321 ? 24.868 25.983 35.849 1.00 33.95 319 ASP A C 1
ATOM 1947 O O . ASP A 1 321 ? 25.012 27.194 36.042 1.00 34.48 319 ASP A O 1
ATOM 1952 N N . ALA A 1 330 ? 34.989 37.577 34.018 1.00 20.70 328 ALA A N 1
ATOM 1953 C CA . ALA A 1 330 ? 36.058 36.969 33.213 1.00 19.50 328 ALA A CA 1
ATOM 1954 C C . ALA A 1 330 ? 37.058 36.225 34.083 1.00 19.59 328 ALA A C 1
ATOM 1955 O O . ALA A 1 330 ? 37.499 36.728 35.120 1.00 19.43 328 ALA A O 1
ATOM 1957 N N . GLN A 1 331 ? 37.410 35.026 33.639 1.00 18.76 329 GLN A N 1
ATOM 1958 C CA . GLN A 1 331 ? 38.395 34.193 34.310 1.00 18.63 329 GLN A CA 1
ATOM 1959 C C . GLN A 1 331 ? 39.646 34.075 33.449 1.00 18.25 329 GLN A C 1
ATOM 1960 O O . GLN A 1 331 ? 39.556 33.820 32.252 1.00 17.48 329 GLN A O 1
ATOM 1966 N N . HIS A 1 332 ? 40.802 34.275 34.075 1.00 17.19 330 HIS A N 1
ATOM 1967 C CA . HIS A 1 332 ? 42.076 34.222 33.375 1.00 16.39 330 HIS A CA 1
ATOM 1968 C C . HIS A 1 332 ? 42.954 33.154 33.961 1.00 16.55 330 HIS A C 1
ATOM 1969 O O . HIS A 1 332 ? 43.630 33.361 34.985 1.00 17.20 330 HIS A O 1
ATOM 1976 N N . ILE A 1 333 ? 42.928 32.003 33.304 1.00 15.26 331 ILE A N 1
ATOM 1977 C CA . ILE A 1 333 ? 43.588 30.823 33.820 1.00 15.76 331 ILE A CA 1
ATOM 1978 C C . ILE A 1 333 ? 45.010 30.762 33.250 1.00 15.73 331 ILE A C 1
ATOM 1979 O O . ILE A 1 333 ? 45.225 30.775 32.018 1.00 14.46 331 ILE A O 1
ATOM 1984 N N . THR A 1 334 ? 45.988 30.719 34.145 1.00 15.11 332 THR A N 1
ATOM 1985 C CA . THR A 1 334 ? 47.388 30.892 33.746 1.00 15.90 332 THR A CA 1
ATOM 1986 C C . THR A 1 334 ? 48.180 29.623 34.013 1.00 16.01 332 THR A C 1
ATOM 1987 O O . THR A 1 334 ? 48.179 29.104 35.139 1.00 15.42 332 THR A O 1
ATOM 1991 N N . LEU A 1 335 ? 48.842 29.120 32.970 1.00 16.46 333 LEU A N 1
ATOM 1992 C CA . LEU A 1 335 ? 49.645 27.903 33.025 1.00 17.17 333 LEU A CA 1
ATOM 1993 C C . LEU A 1 335 ? 51.085 28.271 32.648 1.00 17.15 333 LEU A C 1
ATOM 1994 O O . LEU A 1 335 ? 51.457 28.252 31.459 1.00 16.97 333 LEU A O 1
ATOM 1999 N N . PRO A 1 336 ? 51.899 28.648 33.646 1.00 17.09 334 PRO A N 1
ATOM 2000 C CA . PRO A 1 336 ? 53.244 29.157 33.399 1.00 17.10 334 PRO A CA 1
ATOM 2001 C C . PRO A 1 336 ? 54.135 28.103 32.732 1.00 16.84 334 PRO A C 1
ATOM 2002 O O . PRO A 1 336 ? 54.244 26.977 33.223 1.00 16.86 334 PRO A O 1
ATOM 2006 N N . PRO A 1 337 ? 54.773 28.463 31.610 1.00 16.91 335 PRO A N 1
ATOM 2007 C CA . PRO A 1 337 ? 55.728 27.528 30.987 1.00 16.08 335 PRO A CA 1
ATOM 2008 C C . PRO A 1 337 ? 57.004 27.310 31.810 1.00 16.34 335 PRO A C 1
ATOM 2009 O O . PRO A 1 337 ? 57.293 28.060 32.736 1.00 16.22 335 PRO A O 1
ATOM 2013 N N . VAL A 1 338 ? 57.753 26.273 31.444 1.00 14.96 336 VAL A N 1
ATOM 2014 C CA . VAL A 1 338 ? 58.983 25.895 32.144 1.00 15.76 336 VAL A CA 1
ATOM 2015 C C . VAL A 1 338 ? 60.118 25.854 31.130 1.00 15.72 336 VAL A C 1
ATOM 2016 O O . VAL A 1 338 ? 59.971 25.258 30.055 1.00 15.85 336 VAL A O 1
ATOM 2020 N N . LEU A 1 339 ? 61.255 26.461 31.466 1.00 15.36 337 LEU A N 1
ATOM 2021 C CA . LEU A 1 339 ? 62.418 26.447 30.570 1.00 15.25 337 LEU A CA 1
ATOM 2022 C C . LEU A 1 339 ? 63.099 25.085 30.677 1.00 15.63 337 LEU A C 1
ATOM 2023 O O . LEU A 1 339 ? 63.339 24.607 31.797 1.00 16.12 337 LEU A O 1
ATOM 2028 N N . GLU A 1 340 ? 63.423 24.474 29.535 1.00 14.90 338 GLU A N 1
ATOM 2029 C CA . GLU A 1 340 ? 64.062 23.139 29.499 1.00 17.36 338 GLU A CA 1
ATOM 2030 C C . GLU A 1 340 ? 65.407 23.260 28.829 1.00 17.33 338 GLU A C 1
ATOM 2031 O O . GLU A 1 340 ? 65.493 23.573 27.640 1.00 17.19 338 GLU A O 1
ATOM 2037 N N . PHE A 1 341 ? 66.461 23.035 29.603 1.00 16.86 339 PHE A N 1
ATOM 2038 C CA . PHE A 1 341 ? 67.821 23.179 29.109 1.00 16.62 339 PHE A CA 1
ATOM 2039 C C . PHE A 1 341 ? 68.396 21.816 28.789 1.00 16.78 339 PHE A C 1
ATOM 2040 O O . PHE A 1 341 ? 68.421 20.917 29.644 1.00 17.78 339 PHE A O 1
ATOM 2048 N N . ARG A 1 342 ? 68.834 21.674 27.539 1.00 15.75 340 ARG A N 1
ATOM 2049 C CA . ARG A 1 342 ? 69.260 20.397 26.988 1.00 15.45 340 ARG A CA 1
ATOM 2050 C C . ARG A 1 342 ? 70.573 20.597 26.231 1.00 15.19 340 ARG A C 1
ATOM 2051 O O . ARG A 1 342 ? 71.018 21.726 26.069 1.00 14.78 340 ARG A O 1
ATOM 2059 N N . PRO A 1 343 ? 71.219 19.496 25.807 1.00 15.10 341 PRO A N 1
ATOM 2060 C CA . PRO A 1 343 ? 72.549 19.583 25.217 1.00 15.29 341 PRO A CA 1
ATOM 2061 C C . PRO A 1 343 ? 72.747 20.447 23.965 1.00 15.51 341 PRO A C 1
ATOM 2062 O O . PRO A 1 343 ? 73.900 20.683 23.602 1.00 15.50 341 PRO A O 1
ATOM 2066 N N . SER A 1 344 ? 71.664 20.943 23.342 1.00 14.79 342 SER A N 1
ATOM 2067 C CA . SER A 1 344 ? 71.785 21.882 22.230 1.00 14.41 342 SER A CA 1
ATOM 2068 C C . SER A 1 344 ? 72.253 23.261 22.701 1.00 13.86 342 SER A C 1
ATOM 2069 O O . SER A 1 344 ? 72.550 24.137 21.882 1.00 13.94 342 SER A O 1
ATOM 2072 N N . LEU A 1 345 ? 72.251 23.463 24.027 1.00 14.83 343 LEU A N 1
ATOM 2073 C CA . LEU A 1 345 ? 72.806 24.664 24.643 1.00 17.14 343 LEU A CA 1
ATOM 2074 C C . LEU A 1 345 ? 74.155 24.360 25.294 1.00 17.69 343 LEU A C 1
ATOM 2075 O O . LEU A 1 345 ? 74.276 23.394 26.052 1.00 17.31 343 LEU A O 1
ATOM 2080 N N . LYS A 1 346 ? 75.162 25.178 24.977 1.00 18.21 344 LYS A N 1
ATOM 2081 C CA . LYS A 1 346 ? 76.521 24.932 25.467 1.00 20.16 344 LYS A CA 1
ATOM 2082 C C . LYS A 1 346 ? 76.506 24.871 26.993 1.00 21.19 344 LYS A C 1
ATOM 2083 O O . LYS A 1 346 ? 75.829 25.663 27.638 1.00 21.36 344 LYS A O 1
ATOM 2089 N N . ASN A 1 347 ? 77.210 23.889 27.550 1.00 23.11 345 ASN A N 1
ATOM 2090 C CA . ASN A 1 347 ? 77.309 23.682 29.008 1.00 25.18 345 ASN A CA 1
ATOM 2091 C C . ASN A 1 347 ? 76.089 23.036 29.671 1.00 25.96 345 ASN A C 1
ATOM 2092 O O . ASN A 1 347 ? 76.097 22.818 30.886 1.00 27.09 345 ASN A O 1
ATOM 2097 N N . GLU A 1 348 ? 75.049 22.732 28.895 1.00 26.27 346 GLU A N 1
ATOM 2098 C CA . GLU A 1 348 ? 73.839 22.110 29.448 1.00 26.13 346 GLU A CA 1
ATOM 2099 C C . GLU A 1 348 ? 73.739 20.602 29.223 1.00 27.01 346 GLU A C 1
ATOM 2100 O O . GLU A 1 348 ? 74.405 20.044 28.346 1.00 28.25 346 GLU A O 1
ATOM 2106 N N . GLY B 1 71 ? 26.394 25.800 2.243 1.00 28.42 69 GLY B N 1
ATOM 2107 C CA . GLY B 1 71 ? 26.579 25.492 3.689 1.00 25.76 69 GLY B CA 1
ATOM 2108 C C . GLY B 1 71 ? 27.926 24.867 3.996 1.00 24.66 69 GLY B C 1
ATOM 2109 O O . GLY B 1 71 ? 28.962 25.520 3.851 1.00 25.01 69 GLY B O 1
ATOM 2110 N N . PHE B 1 72 ? 27.903 23.608 4.445 1.00 23.28 70 PHE B N 1
ATOM 2111 C CA . PHE B 1 72 ? 29.133 22.911 4.847 1.00 21.42 70 PHE B CA 1
ATOM 2112 C C . PHE B 1 72 ? 29.270 21.455 4.400 1.00 20.43 70 PHE B C 1
ATOM 2113 O O . PHE B 1 72 ? 28.297 20.771 4.042 1.00 19.65 70 PHE B O 1
ATOM 2121 N N . VAL B 1 73 ? 30.522 21.009 4.449 1.00 19.01 71 VAL B N 1
ATOM 2122 C CA . VAL B 1 73 ? 30.889 19.626 4.241 1.00 18.25 71 VAL B CA 1
ATOM 2123 C C . VAL B 1 73 ? 31.574 19.241 5.531 1.00 17.28 71 VAL B C 1
ATOM 2124 O O . VAL B 1 73 ? 32.354 20.025 6.072 1.00 16.96 71 VAL B O 1
ATOM 2128 N N . GLY B 1 74 ? 31.272 18.043 6.031 1.00 17.11 72 GLY B N 1
ATOM 2129 C CA . GLY B 1 74 ? 31.927 17.547 7.242 1.00 16.58 72 GLY B CA 1
ATOM 2130 C C . GLY B 1 74 ? 33.213 16.821 6.915 1.00 16.42 72 GLY B C 1
ATOM 2131 O O . GLY B 1 74 ? 33.315 16.137 5.905 1.00 16.54 72 GLY B O 1
ATOM 2132 N N . LEU B 1 75 ? 34.211 16.977 7.770 1.00 15.93 73 LEU B N 1
ATOM 2133 C CA . LEU B 1 75 ? 35.448 16.207 7.620 1.00 15.61 73 LEU B CA 1
ATOM 2134 C C . LEU B 1 75 ? 35.801 15.609 8.969 1.00 15.41 73 LEU B C 1
ATOM 2135 O O . LEU B 1 75 ? 35.926 16.335 9.945 1.00 16.06 73 LEU B O 1
ATOM 2140 N N . LEU B 1 76 ? 35.981 14.288 8.999 1.00 14.63 74 LEU B N 1
ATOM 2141 C CA . LEU B 1 76 ? 36.374 13.602 10.231 1.00 15.00 74 LEU B CA 1
ATOM 2142 C C . LEU B 1 76 ? 37.801 13.110 10.112 1.00 14.78 74 LEU B C 1
ATOM 2143 O O . LEU B 1 76 ? 38.174 12.528 9.100 1.00 15.29 74 LEU B O 1
ATOM 2148 N N . LEU B 1 77 ? 38.593 13.359 11.152 1.00 15.36 75 LEU B N 1
ATOM 2149 C CA . LEU B 1 77 ? 40.020 13.013 11.155 1.00 15.20 75 LEU B CA 1
ATOM 2150 C C . LEU B 1 77 ? 40.379 12.351 12.469 1.00 15.29 75 LEU B C 1
ATOM 2151 O O . LEU B 1 77 ? 39.885 12.766 13.517 1.00 15.29 75 LEU B O 1
ATOM 2156 N N . PRO B 1 78 ? 41.262 11.353 12.416 1.00 15.77 76 PRO B N 1
ATOM 2157 C CA . PRO B 1 78 ? 41.742 10.699 13.640 1.00 16.08 76 PRO B CA 1
ATOM 2158 C C . PRO B 1 78 ? 42.898 11.412 14.347 1.00 16.86 76 PRO B C 1
ATOM 2159 O O . PRO B 1 78 ? 43.249 11.027 15.470 1.00 17.58 76 PRO B O 1
ATOM 2163 N N . SER B 1 79 ? 43.487 12.417 13.702 1.00 16.38 77 SER B N 1
ATOM 2164 C CA . SER B 1 79 ? 44.646 13.116 14.238 1.00 15.87 77 SER B CA 1
ATOM 2165 C C . SER B 1 79 ? 44.622 14.590 13.893 1.00 16.58 77 SER B C 1
ATOM 2166 O O . SER B 1 79 ? 44.225 14.968 12.783 1.00 16.42 77 SER B O 1
ATOM 2169 N N . LEU B 1 80 ? 45.061 15.411 14.844 1.00 15.41 78 LEU B N 1
ATOM 2170 C CA . LEU B 1 80 ? 45.307 16.833 14.610 1.00 16.19 78 LEU B CA 1
ATOM 2171 C C . LEU B 1 80 ? 46.804 17.143 14.654 1.00 16.19 78 LEU B C 1
ATOM 2172 O O . LEU B 1 80 ? 47.208 18.280 14.856 1.00 16.28 78 LEU B O 1
ATOM 2177 N N . ASN B 1 81 ? 47.613 16.120 14.428 1.00 15.36 79 ASN B N 1
ATOM 2178 C CA . ASN B 1 81 ? 49.051 16.261 14.470 1.00 15.59 79 ASN B CA 1
ATOM 2179 C C . ASN B 1 81 ? 49.630 15.484 13.294 1.00 15.03 79 ASN B C 1
ATOM 2180 O O . ASN B 1 81 ? 50.469 14.601 13.457 1.00 16.51 79 ASN B O 1
ATOM 2185 N N . ASN B 1 82 ? 49.140 15.801 12.097 1.00 14.86 80 ASN B N 1
ATOM 2186 C CA . ASN B 1 82 ? 49.463 14.995 10.920 1.00 14.28 80 ASN B CA 1
ATOM 2187 C C . ASN B 1 82 ? 49.538 15.896 9.685 1.00 14.80 80 ASN B C 1
ATOM 2188 O O . ASN B 1 82 ? 48.551 16.509 9.275 1.00 14.24 80 ASN B O 1
ATOM 2193 N N . LEU B 1 83 ? 50.736 15.985 9.122 1.00 15.44 81 LEU B N 1
ATOM 2194 C CA . LEU B 1 83 ? 50.975 16.794 7.928 1.00 16.58 81 LEU B CA 1
ATOM 2195 C C . LEU B 1 83 ? 50.024 16.447 6.778 1.00 16.22 81 LEU B C 1
ATOM 2196 O O . LEU B 1 83 ? 49.528 17.352 6.086 1.00 16.79 81 LEU B O 1
ATOM 2201 N N . HIS B 1 84 ? 49.752 15.158 6.589 1.00 15.26 82 HIS B N 1
ATOM 2202 C CA . HIS B 1 84 ? 48.925 14.729 5.457 1.00 15.81 82 HIS B CA 1
ATOM 2203 C C . HIS B 1 84 ? 47.537 15.306 5.616 1.00 14.94 82 HIS B C 1
ATOM 2204 O O . HIS B 1 84 ? 46.964 15.843 4.656 1.00 15.26 82 HIS B O 1
ATOM 2211 N N . PHE B 1 85 ? 46.983 15.191 6.824 1.00 13.99 83 PHE B N 1
ATOM 2212 C CA . PHE B 1 85 ? 45.617 15.678 7.046 1.00 14.12 83 PHE B CA 1
ATOM 2213 C C . PHE B 1 85 ? 45.557 17.204 7.020 1.00 14.48 83 PHE B C 1
ATOM 2214 O O . PHE B 1 85 ? 44.571 17.776 6.550 1.00 15.37 83 PHE B O 1
ATOM 2222 N N . ALA B 1 86 ? 46.584 17.870 7.544 1.00 14.31 84 ALA B N 1
ATOM 2223 C CA . ALA B 1 86 ? 46.651 19.319 7.454 1.00 15.59 84 ALA B CA 1
ATOM 2224 C C . ALA B 1 86 ? 46.608 19.783 5.993 1.00 16.53 84 ALA B C 1
ATOM 2225 O O . ALA B 1 86 ? 45.803 20.634 5.639 1.00 17.34 84 ALA B O 1
ATOM 2227 N N . GLN B 1 87 ? 47.443 19.183 5.150 1.00 16.99 85 GLN B N 1
ATOM 2228 C CA . GLN B 1 87 ? 47.486 19.565 3.729 1.00 17.09 85 GLN B CA 1
ATOM 2229 C C . GLN B 1 87 ? 46.216 19.183 2.977 1.00 16.95 85 GLN B C 1
ATOM 2230 O O . GLN B 1 87 ? 45.740 19.920 2.096 1.00 16.10 85 GLN B O 1
ATOM 2236 N N . THR B 1 88 ? 45.658 18.022 3.313 1.00 15.99 86 THR B N 1
ATOM 2237 C CA . THR B 1 88 ? 44.376 17.608 2.745 1.00 16.00 86 THR B CA 1
ATOM 2238 C C . THR B 1 88 ? 43.300 18.625 3.090 1.00 15.98 86 THR B C 1
ATOM 2239 O O . THR B 1 88 ? 42.557 19.064 2.222 1.00 16.39 86 THR B O 1
ATOM 2243 N N . ALA B 1 89 ? 43.215 19.006 4.365 1.00 15.29 87 ALA B N 1
ATOM 2244 C CA . ALA B 1 89 ? 42.200 19.967 4.780 1.00 16.52 87 ALA B CA 1
ATOM 2245 C C . ALA B 1 89 ? 42.368 21.346 4.131 1.00 17.04 87 ALA B C 1
ATOM 2246 O O . ALA B 1 89 ? 41.366 21.976 3.753 1.00 18.31 87 ALA B O 1
ATOM 2248 N N . GLN B 1 90 ? 43.614 21.795 3.981 1.00 17.88 88 GLN B N 1
ATOM 2249 C CA . GLN B 1 90 ? 43.890 23.091 3.369 1.00 19.56 88 GLN B CA 1
ATOM 2250 C C . GLN B 1 90 ? 43.433 23.115 1.902 1.00 19.73 88 GLN B C 1
ATOM 2251 O O . GLN B 1 90 ? 42.697 24.025 1.494 1.00 20.39 88 GLN B O 1
ATOM 2257 N N . SER B 1 91 ? 43.819 22.102 1.127 1.00 18.74 89 SER B N 1
ATOM 2258 C CA A SER B 1 91 ? 43.412 22.087 -0.276 0.50 18.31 89 SER B CA 1
ATOM 2259 C CA B SER B 1 91 ? 43.418 22.008 -0.280 0.50 18.70 89 SER B CA 1
ATOM 2260 C C . SER B 1 91 ? 41.915 21.835 -0.422 1.00 18.42 89 SER B C 1
ATOM 2261 O O . SER B 1 91 ? 41.274 22.416 -1.297 1.00 18.47 89 SER B O 1
ATOM 2266 N N . LEU B 1 92 ? 41.347 21.008 0.448 1.00 18.03 90 LEU B N 1
ATOM 2267 C CA . LEU B 1 92 ? 39.926 20.723 0.379 1.00 17.96 90 LEU B CA 1
ATOM 2268 C C . LEU B 1 92 ? 39.149 22.009 0.675 1.00 18.23 90 LEU B C 1
ATOM 2269 O O . LEU B 1 92 ? 38.158 22.302 0.002 1.00 18.53 90 LEU B O 1
ATOM 2274 N N . THR B 1 93 ? 39.625 22.748 1.681 1.00 19.40 91 THR B N 1
ATOM 2275 C CA . THR B 1 93 ? 39.060 24.056 2.083 1.00 19.90 91 THR B CA 1
ATOM 2276 C C . THR B 1 93 ? 39.018 25.006 0.874 1.00 21.19 91 THR B C 1
ATOM 2277 O O . THR B 1 93 ? 37.970 25.585 0.559 1.00 21.03 91 THR B O 1
ATOM 2281 N N . ASP B 1 94 ? 40.168 25.140 0.222 1.00 21.70 92 ASP B N 1
ATOM 2282 C CA . ASP B 1 94 ? 40.341 26.031 -0.924 1.00 22.34 92 ASP B CA 1
ATOM 2283 C C . ASP B 1 94 ? 39.407 25.677 -2.080 1.00 21.62 92 ASP B C 1
ATOM 2284 O O . ASP B 1 94 ? 38.808 26.576 -2.695 1.00 21.93 92 ASP B O 1
ATOM 2289 N N . VAL B 1 95 ? 39.277 24.386 -2.381 1.00 20.10 93 VAL B N 1
ATOM 2290 C CA . VAL B 1 95 ? 38.366 23.965 -3.426 1.00 19.46 93 VAL B CA 1
ATOM 2291 C C . VAL B 1 95 ? 36.913 24.230 -3.038 1.00 20.05 93 VAL B C 1
ATOM 2292 O O . VAL B 1 95 ? 36.124 24.731 -3.837 1.00 20.00 93 VAL B O 1
ATOM 2296 N N . LEU B 1 96 ? 36.544 23.887 -1.810 1.00 19.69 94 LEU B N 1
ATOM 2297 C CA . LEU B 1 96 ? 35.141 23.998 -1.452 1.00 20.39 94 LEU B CA 1
ATOM 2298 C C . LEU B 1 96 ? 34.709 25.461 -1.370 1.00 20.55 94 LEU B C 1
ATOM 2299 O O . LEU B 1 96 ? 33.562 25.757 -1.659 1.00 21.30 94 LEU B O 1
ATOM 2304 N N . GLU B 1 97 ? 35.630 26.357 -1.003 1.00 22.31 95 GLU B N 1
ATOM 2305 C CA . GLU B 1 97 ? 35.336 27.799 -0.939 1.00 23.98 95 GLU B CA 1
ATOM 2306 C C . GLU B 1 97 ? 34.828 28.298 -2.307 1.00 24.76 95 GLU B C 1
ATOM 2307 O O . GLU B 1 97 ? 34.008 29.224 -2.374 1.00 25.03 95 GLU B O 1
ATOM 2313 N N . GLN B 1 98 ? 35.265 27.638 -3.382 1.00 25.02 96 GLN B N 1
ATOM 2314 C CA . GLN B 1 98 ? 34.837 27.995 -4.751 1.00 26.00 96 GLN B CA 1
ATOM 2315 C C . GLN B 1 98 ? 33.430 27.524 -5.109 1.00 27.09 96 GLN B C 1
ATOM 2316 O O . GLN B 1 98 ? 32.882 27.912 -6.146 1.00 27.72 96 GLN B O 1
ATOM 2322 N N . GLY B 1 99 ? 32.861 26.659 -4.277 1.00 27.27 97 GLY B N 1
ATOM 2323 C CA . GLY B 1 99 ? 31.473 26.258 -4.409 1.00 27.45 97 GLY B CA 1
ATOM 2324 C C . GLY B 1 99 ? 30.617 26.839 -3.299 1.00 27.41 97 GLY B C 1
ATOM 2325 O O . GLY B 1 99 ? 29.473 26.431 -3.126 1.00 28.44 97 GLY B O 1
ATOM 2326 N N . GLY B 1 100 ? 31.179 27.781 -2.540 1.00 27.49 98 GLY B N 1
ATOM 2327 C CA . GLY B 1 100 ? 30.476 28.444 -1.444 1.00 27.38 98 GLY B CA 1
ATOM 2328 C C . GLY B 1 100 ? 30.396 27.646 -0.152 1.00 27.30 98 GLY B C 1
ATOM 2329 O O . GLY B 1 100 ? 29.633 28.003 0.749 1.00 28.12 98 GLY B O 1
ATOM 2330 N N . LEU B 1 101 ? 31.189 26.578 -0.044 1.00 26.46 99 LEU B N 1
ATOM 2331 C CA . LEU B 1 101 ? 31.118 25.679 1.126 1.00 24.81 99 LEU B CA 1
ATOM 2332 C C . LEU B 1 101 ? 32.276 25.813 2.095 1.00 25.07 99 LEU B C 1
ATOM 2333 O O . LEU B 1 101 ? 33.412 26.044 1.678 1.00 25.53 99 LEU B O 1
ATOM 2338 N N . GLN B 1 102 ? 31.986 25.652 3.389 1.00 23.79 100 GLN B N 1
ATOM 2339 C CA . GLN B 1 102 ? 33.026 25.618 4.409 1.00 23.96 100 GLN B CA 1
ATOM 2340 C C . GLN B 1 102 ? 33.185 24.193 4.899 1.00 22.76 100 GLN B C 1
ATOM 2341 O O . GLN B 1 102 ? 32.312 23.365 4.702 1.00 22.40 100 GLN B O 1
ATOM 2347 N N . LEU B 1 103 ? 34.300 23.942 5.565 1.00 22.33 101 LEU B N 1
ATOM 2348 C CA . LEU B 1 103 ? 34.555 22.676 6.184 1.00 21.82 101 LEU B CA 1
ATOM 2349 C C . LEU B 1 103 ? 34.228 22.769 7.679 1.00 21.29 101 LEU B C 1
ATOM 2350 O O . LEU B 1 103 ? 34.584 23.740 8.329 1.00 21.08 101 LEU B O 1
ATOM 2355 N N . LEU B 1 104 ? 33.508 21.774 8.194 1.00 21.05 102 LEU B N 1
ATOM 2356 C CA . LEU B 1 104 ? 33.340 21.600 9.636 1.00 20.93 102 LEU B CA 1
ATOM 2357 C C . LEU B 1 104 ? 34.071 20.313 9.991 1.00 20.32 102 LEU B C 1
ATOM 2358 O O . LEU B 1 104 ? 33.831 19.273 9.356 1.00 20.28 102 LEU B O 1
ATOM 2363 N N . LEU B 1 105 ? 34.943 20.373 10.998 1.00 19.97 103 LEU B N 1
ATOM 2364 C CA . LEU B 1 105 ? 35.804 19.238 11.315 1.00 19.39 103 LEU B CA 1
ATOM 2365 C C . LEU B 1 105 ? 35.412 18.576 12.622 1.00 18.78 103 LEU B C 1
ATOM 2366 O O . LEU B 1 105 ? 35.031 19.245 13.587 1.00 18.32 103 LEU B O 1
ATOM 2371 N N . GLY B 1 106 ? 35.549 17.262 12.657 1.00 18.04 104 GLY B N 1
ATOM 2372 C CA . GLY B 1 106 ? 35.367 16.509 13.891 1.00 17.70 104 GLY B CA 1
ATOM 2373 C C . GLY B 1 106 ? 36.632 15.719 14.131 1.00 17.49 104 GLY B C 1
ATOM 2374 O O . GLY B 1 106 ? 37.185 15.143 13.202 1.00 18.85 104 GLY B O 1
ATOM 2375 N N . TYR B 1 107 ? 37.090 15.694 15.371 1.00 16.83 105 TYR B N 1
ATOM 2376 C CA . TYR B 1 107 ? 38.302 14.979 15.725 1.00 16.57 105 TYR B CA 1
ATOM 2377 C C . TYR B 1 107 ? 37.947 13.708 16.496 1.00 16.93 105 TYR B C 1
ATOM 2378 O O . TYR B 1 107 ? 37.367 13.775 17.592 1.00 16.60 105 TYR B O 1
ATOM 2387 N N . THR B 1 108 ? 38.290 12.551 15.931 1.00 16.86 106 THR B N 1
ATOM 2388 C CA . THR B 1 108 ? 37.845 11.269 16.495 1.00 17.54 106 THR B CA 1
ATOM 2389 C C . THR B 1 108 ? 38.838 10.663 17.488 1.00 18.24 106 THR B C 1
ATOM 2390 O O . THR B 1 108 ? 38.465 9.777 18.277 1.00 18.79 106 THR B O 1
ATOM 2394 N N . ALA B 1 109 ? 40.098 11.102 17.411 1.00 18.99 107 ALA B N 1
ATOM 2395 C CA . ALA B 1 109 ? 41.188 10.522 18.215 1.00 19.41 107 ALA B CA 1
ATOM 2396 C C . ALA B 1 109 ? 41.245 8.982 18.095 1.00 20.02 107 ALA B C 1
ATOM 2397 O O . ALA B 1 109 ? 41.537 8.279 19.073 1.00 20.49 107 ALA B O 1
ATOM 2399 N N . TYR B 1 110 ? 40.947 8.464 16.895 1.00 19.94 108 TYR B N 1
ATOM 2400 C CA . TYR B 1 110 ? 40.991 7.031 16.578 1.00 20.67 108 TYR B CA 1
ATOM 2401 C C . TYR B 1 110 ? 39.890 6.188 17.215 1.00 20.66 108 TYR B C 1
ATOM 2402 O O . TYR B 1 110 ? 39.939 4.952 17.162 1.00 22.65 108 TYR B O 1
ATOM 2411 N N . SER B 1 111 ? 38.898 6.846 17.806 1.00 20.15 109 SER B N 1
ATOM 2412 C CA . SER B 1 111 ? 37.787 6.147 18.439 1.00 19.29 109 SER B CA 1
ATOM 2413 C C . SER B 1 111 ? 36.637 5.958 17.430 1.00 18.56 109 SER B C 1
ATOM 2414 O O . SER B 1 111 ? 36.023 6.940 17.012 1.00 17.91 109 SER B O 1
ATOM 2417 N N . PRO B 1 112 ? 36.336 4.702 17.058 1.00 18.30 110 PRO B N 1
ATOM 2418 C CA . PRO B 1 112 ? 35.183 4.476 16.174 1.00 18.24 110 PRO B CA 1
ATOM 2419 C C . PRO B 1 112 ? 33.881 4.928 16.816 1.00 18.17 110 PRO B C 1
ATOM 2420 O O . PRO B 1 112 ? 32.973 5.373 16.121 1.00 17.97 110 PRO B O 1
ATOM 2424 N N . GLU B 1 113 ? 33.797 4.821 18.142 1.00 18.54 111 GLU B N 1
ATOM 2425 C CA . GLU B 1 113 ? 32.619 5.295 18.860 1.00 19.24 111 GLU B CA 1
ATOM 2426 C C . GLU B 1 113 ? 32.460 6.806 18.762 1.00 18.49 111 GLU B C 1
ATOM 2427 O O . GLU B 1 113 ? 31.351 7.292 18.534 1.00 19.17 111 GLU B O 1
ATOM 2433 N N . ARG B 1 114 ? 33.557 7.548 18.915 1.00 17.61 112 ARG B N 1
ATOM 2434 C CA . ARG B 1 114 ? 33.490 8.998 18.794 1.00 16.43 112 ARG B CA 1
ATOM 2435 C C . ARG B 1 114 ? 33.186 9.400 17.345 1.00 15.88 112 ARG B C 1
ATOM 2436 O O . ARG B 1 114 ? 32.440 10.357 17.111 1.00 16.65 112 ARG B O 1
ATOM 2444 N N . GLU B 1 115 ? 33.748 8.660 16.396 1.00 16.00 113 GLU B N 1
ATOM 2445 C CA . GLU B 1 115 ? 33.413 8.888 14.979 1.00 15.79 113 GLU B CA 1
ATOM 2446 C C . GLU B 1 115 ? 31.892 8.774 14.802 1.00 16.16 113 GLU B C 1
ATOM 2447 O O . GLU B 1 115 ? 31.275 9.646 14.187 1.00 16.07 113 GLU B O 1
ATOM 2453 N N . GLU B 1 116 ? 31.289 7.727 15.369 1.00 16.01 114 GLU B N 1
ATOM 2454 C CA . GLU B 1 116 ? 29.830 7.552 15.261 1.00 16.96 114 GLU B CA 1
ATOM 2455 C C . GLU B 1 116 ? 29.079 8.746 15.845 1.00 16.83 114 GLU B C 1
ATOM 2456 O O . GLU B 1 116 ? 28.153 9.294 15.234 1.00 16.62 114 GLU B O 1
ATOM 2462 N N . GLN B 1 117 ? 29.470 9.158 17.046 1.00 16.45 115 GLN B N 1
ATOM 2463 C CA . GLN B 1 117 ? 28.811 10.276 17.704 1.00 17.64 115 GLN B CA 1
ATOM 2464 C C . GLN B 1 117 ? 28.900 11.578 16.908 1.00 17.71 115 GLN B C 1
ATOM 2465 O O . GLN B 1 117 ? 27.927 12.323 16.810 1.00 18.02 115 GLN B O 1
ATOM 2471 N N . LEU B 1 118 ? 30.073 11.830 16.335 1.00 17.71 116 LEU B N 1
ATOM 2472 C CA . LEU B 1 118 ? 30.313 13.006 15.504 1.00 17.98 116 LEU B CA 1
ATOM 2473 C C . LEU B 1 118 ? 29.531 12.955 14.205 1.00 17.92 116 LEU B C 1
ATOM 2474 O O . LEU B 1 118 ? 28.979 13.969 13.775 1.00 18.04 116 LEU B O 1
ATOM 2479 N N . VAL B 1 119 ? 29.440 11.771 13.611 1.00 17.48 117 VAL B N 1
ATOM 2480 C CA . VAL B 1 119 ? 28.640 11.573 12.398 1.00 17.82 117 VAL B CA 1
ATOM 2481 C C . VAL B 1 119 ? 27.180 11.905 12.676 1.00 18.23 117 VAL B C 1
ATOM 2482 O O . VAL B 1 119 ? 26.563 12.653 11.928 1.00 17.97 117 VAL B O 1
ATOM 2486 N N . GLU B 1 120 ? 26.645 11.383 13.776 1.00 18.60 118 GLU B N 1
ATOM 2487 C CA . GLU B 1 120 ? 25.240 11.640 14.108 1.00 20.60 118 GLU B CA 1
ATOM 2488 C C . GLU B 1 120 ? 24.972 13.123 14.292 1.00 19.87 118 GLU B C 1
ATOM 2489 O O . GLU B 1 120 ? 23.954 13.647 13.825 1.00 20.53 118 GLU B O 1
ATOM 2495 N N . THR B 1 121 ? 25.872 13.798 15.004 1.00 18.89 119 THR B N 1
ATOM 2496 C CA A THR B 1 121 ? 25.771 15.231 15.291 0.50 18.85 119 THR B CA 1
ATOM 2497 C CA B THR B 1 121 ? 25.685 15.219 15.273 0.50 19.59 119 THR B CA 1
ATOM 2498 C C . THR B 1 121 ? 25.821 16.074 14.010 1.00 18.71 119 THR B C 1
ATOM 2499 O O . THR B 1 121 ? 25.020 17.012 13.814 1.00 18.96 119 THR B O 1
ATOM 2506 N N . MET B 1 122 ? 26.774 15.739 13.138 1.00 18.27 120 MET B N 1
ATOM 2507 C CA A MET B 1 122 ? 26.934 16.466 11.884 0.50 18.05 120 MET B CA 1
ATOM 2508 C CA B MET B 1 122 ? 26.948 16.447 11.875 0.50 17.77 120 MET B CA 1
ATOM 2509 C C . MET B 1 122 ? 25.752 16.235 10.953 1.00 18.04 120 MET B C 1
ATOM 2510 O O . MET B 1 122 ? 25.182 17.199 10.429 1.00 18.70 120 MET B O 1
ATOM 2519 N N . LEU B 1 123 ? 25.372 14.967 10.771 1.00 17.50 121 LEU B N 1
ATOM 2520 C CA . LEU B 1 123 ? 24.246 14.627 9.890 1.00 16.95 121 LEU B CA 1
ATOM 2521 C C . LEU B 1 123 ? 22.963 15.351 10.251 1.00 17.54 121 LEU B C 1
ATOM 2522 O O . LEU B 1 123 ? 22.185 15.705 9.362 1.00 18.01 121 LEU B O 1
ATOM 2527 N N . ARG B 1 124 ? 22.717 15.533 11.547 1.00 17.36 122 ARG B N 1
ATOM 2528 C CA . ARG B 1 124 ? 21.533 16.287 11.992 1.00 18.45 122 ARG B CA 1
ATOM 2529 C C . ARG B 1 124 ? 21.482 17.711 11.415 1.00 19.21 122 ARG B C 1
ATOM 2530 O O . ARG B 1 124 ? 20.393 18.281 11.178 1.00 19.58 122 ARG B O 1
ATOM 2538 N N . ARG B 1 125 ? 22.660 18.283 11.193 1.00 19.65 123 ARG B N 1
ATOM 2539 C CA . ARG B 1 125 ? 22.786 19.655 10.692 1.00 20.47 123 ARG B CA 1
ATOM 2540 C C . ARG B 1 125 ? 22.784 19.740 9.163 1.00 20.70 123 ARG B C 1
ATOM 2541 O O . ARG B 1 125 ? 22.967 20.821 8.588 1.00 20.93 123 ARG B O 1
ATOM 2549 N N . ARG B 1 126 ? 22.547 18.587 8.542 1.00 20.70 124 ARG B N 1
ATOM 2550 C CA . ARG B 1 126 ? 22.413 18.446 7.082 1.00 20.95 124 ARG B CA 1
ATOM 2551 C C . ARG B 1 126 ? 23.613 18.966 6.287 1.00 21.39 124 ARG B C 1
ATOM 2552 O O . ARG B 1 126 ? 23.522 19.955 5.558 1.00 21.46 124 ARG B O 1
ATOM 2560 N N . PRO B 1 127 ? 24.756 18.269 6.398 1.00 21.31 125 PRO B N 1
ATOM 2561 C CA . PRO B 1 127 ? 25.912 18.666 5.595 1.00 21.35 125 PRO B CA 1
ATOM 2562 C C . PRO B 1 127 ? 25.621 18.338 4.139 1.00 20.66 125 PRO B C 1
ATOM 2563 O O . PRO B 1 127 ? 24.849 17.421 3.853 1.00 20.65 125 PRO B O 1
ATOM 2567 N N . GLU B 1 128 ? 26.238 19.077 3.224 1.00 20.54 126 GLU B N 1
ATOM 2568 C CA . GLU B 1 128 ? 26.079 18.778 1.795 1.00 20.67 126 GLU B CA 1
ATOM 2569 C C . GLU B 1 128 ? 26.828 17.506 1.364 1.00 19.95 126 GLU B C 1
ATOM 2570 O O . GLU B 1 128 ? 26.436 16.833 0.415 1.00 20.00 126 GLU B O 1
ATOM 2576 N N . ALA B 1 129 ? 27.887 17.167 2.097 1.00 18.33 127 ALA B N 1
ATOM 2577 C CA . ALA B 1 129 ? 28.646 15.934 1.869 1.00 17.56 127 ALA B CA 1
ATOM 2578 C C . ALA B 1 129 ? 29.387 15.587 3.155 1.00 16.46 127 ALA B C 1
ATOM 2579 O O . ALA B 1 129 ? 29.531 16.449 4.030 1.00 16.58 127 ALA B O 1
ATOM 2581 N N . MET B 1 130 ? 29.867 14.342 3.243 1.00 16.91 128 MET B N 1
ATOM 2582 C CA . MET B 1 130 ? 30.714 13.915 4.377 1.00 16.52 128 MET B CA 1
ATOM 2583 C C . MET B 1 130 ? 32.005 13.269 3.875 1.00 15.71 128 MET B C 1
ATOM 2584 O O . MET B 1 130 ? 31.976 12.432 2.971 1.00 15.73 128 MET B O 1
ATOM 2589 N N . VAL B 1 131 ? 33.119 13.693 4.469 1.00 14.34 129 VAL B N 1
ATOM 2590 C CA . VAL B 1 131 ? 34.435 13.162 4.135 1.00 14.52 129 VAL B CA 1
ATOM 2591 C C . VAL B 1 131 ? 35.006 12.551 5.400 1.00 14.60 129 VAL B C 1
ATOM 2592 O O . VAL B 1 131 ? 35.044 13.223 6.444 1.00 15.06 129 VAL B O 1
ATOM 2596 N N . LEU B 1 132 ? 35.439 11.289 5.313 1.00 14.89 130 LEU B N 1
ATOM 2597 C CA . LEU B 1 132 ? 35.978 10.608 6.504 1.00 15.07 130 LEU B CA 1
ATOM 2598 C C . LEU B 1 132 ? 37.332 10.034 6.167 1.00 15.05 130 LEU B C 1
ATOM 2599 O O . LEU B 1 132 ? 37.462 9.345 5.196 1.00 14.89 130 LEU B O 1
ATOM 2604 N N . SER B 1 133 ? 38.338 10.345 6.964 1.00 15.21 131 SER B N 1
ATOM 2605 C CA A SER B 1 133 ? 39.637 9.697 6.830 0.50 16.25 131 SER B CA 1
ATOM 2606 C CA B SER B 1 133 ? 39.626 9.691 6.793 0.50 15.83 131 SER B CA 1
ATOM 2607 C C . SER B 1 133 ? 39.461 8.288 7.366 1.00 17.04 131 SER B C 1
ATOM 2608 O O . SER B 1 133 ? 39.051 8.113 8.528 1.00 17.47 131 SER B O 1
ATOM 2613 N N . TYR B 1 134 ? 39.759 7.291 6.546 1.00 17.34 132 TYR B N 1
ATOM 2614 C CA . TYR B 1 134 ? 39.434 5.917 6.886 1.00 18.20 132 TYR B CA 1
ATOM 2615 C C . TYR B 1 134 ? 40.400 5.285 7.881 1.00 18.92 132 TYR B C 1
ATOM 2616 O O . TYR B 1 134 ? 41.595 5.214 7.619 1.00 18.83 132 TYR B O 1
ATOM 2625 N N . ASP B 1 135 ? 39.873 4.845 9.022 1.00 18.77 133 ASP B N 1
ATOM 2626 C CA . ASP B 1 135 ? 40.618 3.975 9.943 1.00 20.46 133 ASP B CA 1
ATOM 2627 C C . ASP B 1 135 ? 39.663 3.045 10.681 1.00 21.03 133 ASP B C 1
ATOM 2628 O O . ASP B 1 135 ? 39.835 2.777 11.888 1.00 21.98 133 ASP B O 1
ATOM 2633 N N . GLY B 1 136 ? 38.642 2.587 9.959 1.00 21.23 134 GLY B N 1
ATOM 2634 C CA . GLY B 1 136 ? 37.612 1.689 10.494 1.00 21.41 134 GLY B CA 1
ATOM 2635 C C . GLY B 1 136 ? 36.396 2.412 11.064 1.00 21.02 134 GLY B C 1
ATOM 2636 O O . GLY B 1 136 ? 36.512 3.491 11.640 1.00 21.29 134 GLY B O 1
ATOM 2637 N N . HIS B 1 137 ? 35.231 1.785 10.936 1.00 20.36 135 HIS B N 1
ATOM 2638 C CA . HIS B 1 137 ? 33.971 2.361 11.394 1.00 20.26 135 HIS B CA 1
ATOM 2639 C C . HIS B 1 137 ? 33.193 1.336 12.207 1.00 20.44 135 HIS B C 1
ATOM 2640 O O . HIS B 1 137 ? 33.363 0.120 12.021 1.00 20.89 135 HIS B O 1
ATOM 2647 N N . THR B 1 138 ? 32.303 1.819 13.072 1.00 20.33 136 THR B N 1
ATOM 2648 C CA . THR B 1 138 ? 31.293 0.934 13.660 1.00 20.61 136 THR B CA 1
ATOM 2649 C C . THR B 1 138 ? 30.244 0.608 12.606 1.00 21.04 136 THR B C 1
ATOM 2650 O O . THR B 1 138 ? 30.101 1.326 11.611 1.00 20.32 136 THR B O 1
ATOM 2654 N N . GLU B 1 139 ? 29.503 -0.474 12.845 1.00 21.89 137 GLU B N 1
ATOM 2655 C CA . GLU B 1 139 ? 28.400 -0.885 11.981 1.00 22.85 137 GLU B CA 1
ATOM 2656 C C . GLU B 1 139 ? 27.365 0.246 11.849 1.00 22.55 137 GLU B C 1
ATOM 2657 O O . GLU B 1 139 ? 26.884 0.547 10.746 1.00 23.12 137 GLU B O 1
ATOM 2663 N N . GLN B 1 140 ? 27.061 0.894 12.973 1.00 22.31 138 GLN B N 1
ATOM 2664 C CA . GLN B 1 140 ? 26.080 1.974 13.011 1.00 22.43 138 GLN B CA 1
ATOM 2665 C C . GLN B 1 140 ? 26.536 3.204 12.232 1.00 21.82 138 GLN B C 1
ATOM 2666 O O . GLN B 1 140 ? 25.732 3.844 11.572 1.00 22.09 138 GLN B O 1
ATOM 2672 N N . THR B 1 141 ? 27.829 3.527 12.284 1.00 21.16 139 THR B N 1
ATOM 2673 C CA . THR B 1 141 ? 28.323 4.605 11.438 1.00 19.79 139 THR B CA 1
ATOM 2674 C C . THR B 1 141 ? 28.085 4.327 9.959 1.00 20.08 139 THR B C 1
ATOM 2675 O O . THR B 1 141 ? 27.673 5.224 9.230 1.00 20.03 139 THR B O 1
ATOM 2679 N N . ILE B 1 142 ? 28.365 3.100 9.528 1.00 20.48 140 ILE B N 1
ATOM 2680 C CA . ILE B 1 142 ? 28.180 2.733 8.121 1.00 21.35 140 ILE B CA 1
ATOM 2681 C C . ILE B 1 142 ? 26.697 2.938 7.753 1.00 21.39 140 ILE B C 1
ATOM 2682 O O . ILE B 1 142 ? 26.382 3.567 6.744 1.00 21.01 140 ILE B O 1
ATOM 2687 N N . ARG B 1 143 ? 25.806 2.467 8.621 1.00 21.95 141 ARG B N 1
ATOM 2688 C CA . ARG B 1 143 ? 24.363 2.591 8.375 1.00 22.93 141 ARG B CA 1
ATOM 2689 C C . ARG B 1 143 ? 23.885 4.039 8.290 1.00 22.15 141 ARG B C 1
ATOM 2690 O O . ARG B 1 143 ? 23.172 4.403 7.354 1.00 22.70 141 ARG B O 1
ATOM 2698 N N . LEU B 1 144 ? 24.300 4.874 9.242 1.00 21.90 142 LEU B N 1
ATOM 2699 C CA . LEU B 1 144 ? 23.957 6.295 9.231 1.00 21.66 142 LEU B CA 1
ATOM 2700 C C . LEU B 1 144 ? 24.425 7.009 7.966 1.00 21.68 142 LEU B C 1
ATOM 2701 O O . LEU B 1 144 ? 23.697 7.829 7.410 1.00 22.11 142 LEU B O 1
ATOM 2706 N N . LEU B 1 145 ? 25.639 6.695 7.518 1.00 21.85 143 LEU B N 1
ATOM 2707 C CA . LEU B 1 145 ? 26.184 7.317 6.307 1.00 22.25 143 LEU B CA 1
ATOM 2708 C C . LEU B 1 145 ? 25.502 6.827 5.035 1.00 22.87 143 LEU B C 1
ATOM 2709 O O . LEU B 1 145 ? 25.295 7.609 4.104 1.00 23.32 143 LEU B O 1
ATOM 2714 N N . GLN B 1 146 ? 25.157 5.545 5.003 1.00 23.88 144 GLN B N 1
ATOM 2715 C CA . GLN B 1 146 ? 24.488 4.967 3.836 1.00 25.32 144 GLN B CA 1
ATOM 2716 C C . GLN B 1 146 ? 23.113 5.602 3.667 1.00 25.74 144 GLN B C 1
ATOM 2717 O O . GLN B 1 146 ? 22.674 5.847 2.545 1.00 26.24 144 GLN B O 1
ATOM 2723 N N . ARG B 1 147 ? 22.460 5.889 4.790 1.00 26.10 145 ARG B N 1
ATOM 2724 C CA . ARG B 1 147 ? 21.075 6.390 4.816 1.00 27.13 145 ARG B CA 1
ATOM 2725 C C . ARG B 1 147 ? 20.945 7.903 4.595 1.00 27.78 145 ARG B C 1
ATOM 2726 O O . ARG B 1 147 ? 19.836 8.438 4.466 1.00 28.72 145 ARG B O 1
ATOM 2734 N N . ALA B 1 148 ? 22.079 8.592 4.541 1.00 28.28 146 ALA B N 1
ATOM 2735 C CA . ALA B 1 148 ? 22.111 10.054 4.562 1.00 28.08 146 ALA B CA 1
ATOM 2736 C C . ALA B 1 148 ? 21.722 10.754 3.258 1.00 28.21 146 ALA B C 1
ATOM 2737 O O . ALA B 1 148 ? 21.455 11.961 3.259 1.00 27.75 146 ALA B O 1
ATOM 2739 N N . SER B 1 149 ? 21.732 10.011 2.149 1.00 27.96 147 SER B N 1
ATOM 2740 C CA . SER B 1 149 ? 21.390 10.546 0.816 1.00 28.26 147 SER B CA 1
ATOM 2741 C C . SER B 1 149 ? 22.244 11.722 0.349 1.00 27.22 147 SER B C 1
ATOM 2742 O O . SER B 1 149 ? 21.778 12.594 -0.390 1.00 27.85 147 SER B O 1
ATOM 2745 N N . ILE B 1 150 ? 23.503 11.740 0.778 1.00 24.51 148 ILE B N 1
ATOM 2746 C CA . ILE B 1 150 ? 24.455 12.775 0.374 1.00 22.66 148 ILE B CA 1
ATOM 2747 C C . ILE B 1 150 ? 25.748 12.069 -0.008 1.00 21.44 148 ILE B C 1
ATOM 2748 O O . ILE B 1 150 ? 25.917 10.897 0.357 1.00 21.98 148 ILE B O 1
ATOM 2753 N N . PRO B 1 151 ? 26.624 12.740 -0.784 1.00 20.98 149 PRO B N 1
ATOM 2754 C CA . PRO B 1 151 ? 27.901 12.095 -1.113 1.00 20.21 149 PRO B CA 1
ATOM 2755 C C . PRO B 1 151 ? 28.714 11.779 0.138 1.00 18.77 149 PRO B C 1
ATOM 2756 O O . PRO B 1 151 ? 28.877 12.645 0.995 1.00 18.90 149 PRO B O 1
ATOM 2760 N N . ILE B 1 152 ? 29.213 10.553 0.194 1.00 17.89 150 ILE B N 1
ATOM 2761 C CA . ILE B 1 152 ? 30.116 10.096 1.252 1.00 17.59 150 ILE B CA 1
ATOM 2762 C C . ILE B 1 152 ? 31.453 9.804 0.579 1.00 16.94 150 ILE B C 1
ATOM 2763 O O . ILE B 1 152 ? 31.500 9.129 -0.460 1.00 17.61 150 ILE B O 1
ATOM 2768 N N . VAL B 1 153 ? 32.532 10.359 1.125 1.00 15.55 151 VAL B N 1
ATOM 2769 C CA . VAL B 1 153 ? 33.862 10.131 0.577 1.00 15.45 151 VAL B CA 1
ATOM 2770 C C . VAL B 1 153 ? 34.768 9.651 1.712 1.00 15.60 151 VAL B C 1
ATOM 2771 O O . VAL B 1 153 ? 34.917 10.343 2.717 1.00 16.14 151 VAL B O 1
ATOM 2775 N N . GLU B 1 154 ? 35.360 8.477 1.529 1.00 14.72 152 GLU B N 1
ATOM 2776 C CA . GLU B 1 154 ? 36.349 7.940 2.487 1.00 14.87 152 GLU B CA 1
ATOM 2777 C C . GLU B 1 154 ? 37.691 8.166 1.857 1.00 15.36 152 GLU B C 1
ATOM 2778 O O . GLU B 1 154 ? 37.873 7.891 0.665 1.00 15.81 152 GLU B O 1
ATOM 2784 N N . ILE B 1 155 ? 38.630 8.717 2.622 1.00 14.57 153 ILE B N 1
ATOM 2785 C CA . ILE B 1 155 ? 39.899 9.114 2.045 1.00 14.24 153 ILE B CA 1
ATOM 2786 C C . ILE B 1 155 ? 41.095 8.461 2.723 1.00 14.04 153 ILE B C 1
ATOM 2787 O O . ILE B 1 155 ? 40.987 7.967 3.840 1.00 14.09 153 ILE B O 1
ATOM 2792 N N . TRP B 1 156 ? 42.219 8.496 2.021 1.00 13.84 154 TRP B N 1
ATOM 2793 C CA . TRP B 1 156 ? 43.532 8.040 2.528 1.00 13.77 154 TRP B CA 1
ATOM 2794 C C . TRP B 1 156 ? 43.720 6.517 2.587 1.00 14.55 154 TRP B C 1
ATOM 2795 O O . TRP B 1 156 ? 44.771 6.013 3.019 1.00 14.93 154 TRP B O 1
ATOM 2806 N N . GLU B 1 157 ? 42.717 5.788 2.118 1.00 15.95 155 GLU B N 1
ATOM 2807 C CA . GLU B 1 157 ? 42.777 4.335 2.059 1.00 17.11 155 GLU B CA 1
ATOM 2808 C C . GLU B 1 157 ? 41.680 3.885 1.106 1.00 18.79 155 GLU B C 1
ATOM 2809 O O . GLU B 1 157 ? 40.681 4.597 0.934 1.00 19.72 155 GLU B O 1
ATOM 2815 N N . LYS B 1 158 ? 41.876 2.731 0.481 1.00 19.64 156 LYS B N 1
ATOM 2816 C CA . LYS B 1 158 ? 40.807 2.076 -0.272 1.00 21.53 156 LYS B CA 1
ATOM 2817 C C . LYS B 1 158 ? 40.241 0.966 0.609 1.00 21.70 156 LYS B C 1
ATOM 2818 O O . LYS B 1 158 ? 40.830 -0.125 0.671 1.00 21.92 156 LYS B O 1
ATOM 2824 N N . PRO B 1 159 ? 39.108 1.229 1.296 1.00 21.63 157 PRO B N 1
ATOM 2825 C CA . PRO B 1 159 ? 38.527 0.229 2.202 1.00 22.73 157 PRO B CA 1
ATOM 2826 C C . PRO B 1 159 ? 38.024 -1.002 1.443 1.00 22.85 157 PRO B C 1
ATOM 2827 O O . PRO B 1 159 ? 37.694 -0.904 0.259 1.00 23.39 157 PRO B O 1
ATOM 2831 N N . ALA B 1 160 ? 37.955 -2.143 2.130 1.00 23.74 158 ALA B N 1
ATOM 2832 C CA . ALA B 1 160 ? 37.438 -3.370 1.533 1.00 24.54 158 ALA B CA 1
ATOM 2833 C C . ALA B 1 160 ? 35.998 -3.171 1.074 1.00 24.37 158 ALA B C 1
ATOM 2834 O O . ALA B 1 160 ? 35.592 -3.673 0.021 1.00 25.24 158 ALA B O 1
ATOM 2836 N N . HIS B 1 161 ? 35.241 -2.411 1.861 1.00 24.61 159 HIS B N 1
ATOM 2837 C CA . HIS B 1 161 ? 33.830 -2.166 1.579 1.00 24.53 159 HIS B CA 1
ATOM 2838 C C . HIS B 1 161 ? 33.513 -0.684 1.695 1.00 23.99 159 HIS B C 1
ATOM 2839 O O . HIS B 1 161 ? 33.021 -0.234 2.732 1.00 23.53 159 HIS B O 1
ATOM 2846 N N . PRO B 1 162 ? 33.807 0.081 0.637 1.00 23.16 160 PRO B N 1
ATOM 2847 C CA . PRO B 1 162 ? 33.548 1.525 0.652 1.00 22.92 160 PRO B CA 1
ATOM 2848 C C . PRO B 1 162 ? 32.059 1.866 0.785 1.00 22.79 160 PRO B C 1
ATOM 2849 O O . PRO B 1 162 ? 31.208 1.239 0.141 1.00 23.06 160 PRO B O 1
ATOM 2853 N N . ILE B 1 163 ? 31.754 2.842 1.634 1.00 22.23 161 ILE B N 1
ATOM 2854 C CA . ILE B 1 163 ? 30.371 3.290 1.816 1.00 21.68 161 ILE B CA 1
ATOM 2855 C C . ILE B 1 163 ? 29.876 3.988 0.550 1.00 21.65 161 ILE B C 1
ATOM 2856 O O . ILE B 1 163 ? 28.741 3.751 0.093 1.00 22.05 161 ILE B O 1
ATOM 2861 N N . GLY B 1 164 ? 30.720 4.861 0.001 1.00 20.82 162 GLY B N 1
ATOM 2862 C CA . GLY B 1 164 ? 30.387 5.605 -1.219 1.00 19.87 162 GLY B CA 1
ATOM 2863 C C . GLY B 1 164 ? 31.621 5.739 -2.087 1.00 18.76 162 GLY B C 1
ATOM 2864 O O . GLY B 1 164 ? 32.139 4.733 -2.596 1.00 19.50 162 GLY B O 1
ATOM 2865 N N . HIS B 1 165 ? 32.098 6.975 -2.225 1.00 17.42 163 HIS B N 1
ATOM 2866 C CA . HIS B 1 165 ? 33.268 7.277 -3.060 1.00 16.65 163 HIS B CA 1
ATOM 2867 C C . HIS B 1 165 ? 34.532 7.105 -2.232 1.00 16.56 163 HIS B C 1
ATOM 2868 O O . HIS B 1 165 ? 34.489 7.118 -0.999 1.00 16.26 163 HIS B O 1
ATOM 2875 N N . THR B 1 166 ? 35.655 6.933 -2.906 1.00 16.18 164 THR B N 1
ATOM 2876 C CA . THR B 1 166 ? 36.949 6.916 -2.213 1.00 15.75 164 THR B CA 1
ATOM 2877 C C . THR B 1 166 ? 37.970 7.772 -2.947 1.00 15.41 164 THR B C 1
ATOM 2878 O O . THR B 1 166 ? 37.940 7.873 -4.169 1.00 14.91 164 THR B O 1
ATOM 2882 N N . VAL B 1 167 ? 38.877 8.393 -2.200 1.00 14.65 165 VAL B N 1
ATOM 2883 C CA . VAL B 1 167 ? 40.032 9.090 -2.783 1.00 14.56 165 VAL B CA 1
ATOM 2884 C C . VAL B 1 167 ? 41.257 8.673 -1.970 1.00 14.91 165 VAL B C 1
ATOM 2885 O O . VAL B 1 167 ? 41.332 8.945 -0.769 1.00 15.52 165 VAL B O 1
ATOM 2889 N N . GLY B 1 168 ? 42.210 8.014 -2.612 1.00 14.76 166 GLY B N 1
ATOM 2890 C CA . GLY B 1 168 ? 43.327 7.460 -1.858 1.00 14.76 166 GLY B CA 1
ATOM 2891 C C . GLY B 1 168 ? 44.095 6.409 -2.611 1.00 15.09 166 GLY B C 1
ATOM 2892 O O . GLY B 1 168 ? 44.288 6.500 -3.824 1.00 14.75 166 GLY B O 1
ATOM 2893 N N . PHE B 1 169 ? 44.550 5.411 -1.882 1.00 14.44 167 PHE B N 1
ATOM 2894 C CA . PHE B 1 169 ? 45.297 4.294 -2.452 1.00 14.96 167 PHE B CA 1
ATOM 2895 C C . PHE B 1 169 ? 45.195 3.126 -1.498 1.00 15.26 167 PHE B C 1
ATOM 2896 O O . PHE B 1 169 ? 44.814 3.294 -0.342 1.00 16.00 167 PHE B O 1
ATOM 2904 N N . SER B 1 170 ? 45.553 1.949 -1.987 1.00 15.25 168 SER B N 1
ATOM 2905 C CA . SER B 1 170 ? 45.597 0.756 -1.147 1.00 15.13 168 SER B CA 1
ATOM 2906 C C . SER B 1 170 ? 46.816 0.787 -0.236 1.00 14.65 168 SER B C 1
ATOM 2907 O O . SER B 1 170 ? 47.955 0.720 -0.712 1.00 14.10 168 SER B O 1
ATOM 2910 N N . ASN B 1 171 ? 46.582 0.860 1.073 1.00 13.47 169 ASN B N 1
ATOM 2911 C CA . ASN B 1 171 ? 47.685 0.813 2.032 1.00 13.25 169 ASN B CA 1
ATOM 2912 C C . ASN B 1 171 ? 48.366 -0.555 2.060 1.00 14.14 169 ASN B C 1
ATOM 2913 O O . ASN B 1 171 ? 49.598 -0.650 2.182 1.00 14.49 169 ASN B O 1
ATOM 2918 N N . GLU B 1 172 ? 47.562 -1.612 1.941 1.00 14.31 170 GLU B N 1
ATOM 2919 C CA . GLU B 1 172 ? 48.095 -2.983 1.808 1.00 14.86 170 GLU B CA 1
ATOM 2920 C C . GLU B 1 172 ? 49.031 -3.077 0.596 1.00 14.99 170 GLU B C 1
ATOM 2921 O O . GLU B 1 172 ? 50.158 -3.580 0.700 1.00 15.57 170 GLU B O 1
ATOM 2927 N N . ARG B 1 173 ? 48.577 -2.597 -0.563 1.00 14.49 171 ARG B N 1
ATOM 2928 C CA . ARG B 1 173 ? 49.399 -2.700 -1.762 1.00 15.02 171 ARG B CA 1
ATOM 2929 C C . ARG B 1 173 ? 50.677 -1.885 -1.633 1.00 15.17 171 ARG B C 1
ATOM 2930 O O . ARG B 1 173 ? 51.729 -2.300 -2.106 1.00 14.88 171 ARG B O 1
ATOM 2938 N N . ALA B 1 174 ? 50.584 -0.711 -1.008 1.00 14.90 172 ALA B N 1
ATOM 2939 C CA . ALA B 1 174 ? 51.765 0.134 -0.878 1.00 14.98 172 ALA B CA 1
ATOM 2940 C C . ALA B 1 174 ? 52.828 -0.554 -0.030 1.00 15.21 172 ALA B C 1
ATOM 2941 O O . ALA B 1 174 ? 54.003 -0.533 -0.386 1.00 15.91 172 ALA B O 1
ATOM 2943 N N . ALA B 1 175 ? 52.431 -1.170 1.083 1.00 15.15 173 ALA B N 1
ATOM 2944 C CA . ALA B 1 175 ? 53.416 -1.866 1.928 1.00 14.85 173 ALA B CA 1
ATOM 2945 C C . ALA B 1 175 ? 53.946 -3.142 1.286 1.00 15.15 173 ALA B C 1
ATOM 2946 O O . ALA B 1 175 ? 55.119 -3.463 1.444 1.00 14.67 173 ALA B O 1
ATOM 2948 N N . TYR B 1 176 ? 53.089 -3.839 0.545 1.00 14.88 174 TYR B N 1
ATOM 2949 C CA . TYR B 1 176 ? 53.507 -5.027 -0.230 1.00 16.05 174 TYR B CA 1
ATOM 2950 C C . TYR B 1 176 ? 54.570 -4.624 -1.257 1.00 15.70 174 TYR B C 1
ATOM 2951 O O . TYR B 1 176 ? 55.621 -5.265 -1.373 1.00 15.80 174 TYR B O 1
ATOM 2960 N N . ASP B 1 177 ? 54.322 -3.534 -1.976 1.00 15.49 175 ASP B N 1
ATOM 2961 C CA . ASP B 1 177 ? 55.263 -3.064 -2.973 1.00 16.53 175 ASP B CA 1
ATOM 2962 C C . ASP B 1 177 ? 56.586 -2.642 -2.351 1.00 15.47 175 ASP B C 1
ATOM 2963 O O . ASP B 1 177 ? 57.652 -2.964 -2.883 1.00 16.37 175 ASP B O 1
ATOM 2968 N N . MET B 1 178 ? 56.542 -1.914 -1.228 1.00 15.82 176 MET B N 1
ATOM 2969 C CA . MET B 1 178 ? 57.791 -1.490 -0.587 1.00 15.65 176 MET B CA 1
ATOM 2970 C C . MET B 1 178 ? 58.565 -2.694 -0.091 1.00 15.64 176 MET B C 1
ATOM 2971 O O . MET B 1 178 ? 59.775 -2.769 -0.278 1.00 16.16 176 MET B O 1
ATOM 2976 N N . THR B 1 179 ? 57.871 -3.646 0.531 1.00 15.10 177 THR B N 1
ATOM 2977 C CA . THR B 1 179 ? 58.550 -4.849 1.034 1.00 15.97 177 THR B CA 1
ATOM 2978 C C . THR B 1 179 ? 59.205 -5.601 -0.126 1.00 16.39 177 THR B C 1
ATOM 2979 O O . THR B 1 179 ? 60.358 -6.031 -0.022 1.00 16.00 177 THR B O 1
ATOM 2983 N N . ASN B 1 180 ? 58.489 -5.735 -1.242 1.00 16.86 178 ASN B N 1
ATOM 2984 C CA . ASN B 1 180 ? 59.081 -6.366 -2.430 1.00 17.68 178 ASN B CA 1
ATOM 2985 C C . ASN B 1 180 ? 60.305 -5.629 -2.978 1.00 18.06 178 ASN B C 1
ATOM 2986 O O . ASN B 1 180 ? 61.273 -6.249 -3.410 1.00 18.87 178 ASN B O 1
ATOM 2991 N N . ALA B 1 181 ? 60.270 -4.304 -2.940 1.00 17.05 179 ALA B N 1
ATOM 2992 C CA . ALA B 1 181 ? 61.413 -3.503 -3.356 1.00 17.52 179 ALA B CA 1
ATOM 2993 C C . ALA B 1 181 ? 62.628 -3.766 -2.461 1.00 17.54 179 ALA B C 1
ATOM 2994 O O . ALA B 1 181 ? 63.765 -3.770 -2.919 1.00 17.96 179 ALA B O 1
ATOM 2996 N N . LEU B 1 182 ? 62.380 -3.962 -1.169 1.00 17.70 180 LEU B N 1
ATOM 2997 C CA . LEU B 1 182 ? 63.455 -4.233 -0.223 1.00 17.24 180 LEU B CA 1
ATOM 2998 C C . LEU B 1 182 ? 64.019 -5.642 -0.446 1.00 18.24 180 LEU B C 1
ATOM 2999 O O . LEU B 1 182 ? 65.236 -5.846 -0.428 1.00 18.21 180 LEU B O 1
ATOM 3004 N N . LEU B 1 183 ? 63.136 -6.601 -0.690 1.00 18.28 181 LEU B N 1
ATOM 3005 C CA . LEU B 1 183 ? 63.579 -7.966 -1.000 1.00 19.56 181 LEU B CA 1
ATOM 3006 C C . LEU B 1 183 ? 64.410 -8.001 -2.275 1.00 20.50 181 LEU B C 1
ATOM 3007 O O . LEU B 1 183 ? 65.436 -8.704 -2.345 1.00 21.55 181 LEU B O 1
ATOM 3012 N N . ALA B 1 184 ? 63.988 -7.226 -3.272 1.00 21.28 182 ALA B N 1
ATOM 3013 C CA . ALA B 1 184 ? 64.699 -7.143 -4.553 1.00 21.95 182 ALA B CA 1
ATOM 3014 C C . ALA B 1 184 ? 66.101 -6.548 -4.423 1.00 22.64 182 ALA B C 1
ATOM 3015 O O . ALA B 1 184 ? 66.988 -6.823 -5.244 1.00 23.46 182 ALA B O 1
ATOM 3017 N N . ARG B 1 185 ? 66.288 -5.720 -3.398 1.00 22.76 183 ARG B N 1
ATOM 3018 C CA . ARG B 1 185 ? 67.552 -5.050 -3.103 1.00 22.45 183 ARG B CA 1
ATOM 3019 C C . ARG B 1 185 ? 68.457 -5.916 -2.232 1.00 22.50 183 ARG B C 1
ATOM 3020 O O . ARG B 1 185 ? 69.543 -5.482 -1.820 1.00 23.00 183 ARG B O 1
ATOM 3028 N N . GLY B 1 186 ? 67.984 -7.126 -1.933 1.00 22.46 184 GLY B N 1
ATOM 3029 C CA . GLY B 1 186 ? 68.798 -8.137 -1.273 1.00 23.04 184 GLY B CA 1
ATOM 3030 C C . GLY B 1 186 ? 68.789 -8.158 0.239 1.00 23.26 184 GLY B C 1
ATOM 3031 O O . GLY B 1 186 ? 69.630 -8.835 0.837 1.00 24.20 184 GLY B O 1
ATOM 3032 N N . PHE B 1 187 ? 67.853 -7.441 0.868 1.00 22.59 185 PHE B N 1
ATOM 3033 C CA . PHE B 1 187 ? 67.750 -7.454 2.341 1.00 22.76 185 PHE B CA 1
ATOM 3034 C C . PHE B 1 187 ? 67.236 -8.799 2.852 1.00 23.73 185 PHE B C 1
ATOM 3035 O O . PHE B 1 187 ? 66.248 -9.322 2.341 1.00 24.90 185 PHE B O 1
ATOM 3043 N N . ARG B 1 188 ? 67.941 -9.351 3.840 1.00 24.16 186 ARG B N 1
ATOM 3044 C CA . ARG B 1 188 ? 67.812 -10.761 4.240 1.00 24.63 186 ARG B CA 1
ATOM 3045 C C . ARG B 1 188 ? 66.965 -10.970 5.484 1.00 23.71 186 ARG B C 1
ATOM 3046 O O . ARG B 1 188 ? 66.521 -12.091 5.755 1.00 23.74 186 ARG B O 1
ATOM 3054 N N . LYS B 1 189 ? 66.775 -9.904 6.264 1.00 22.00 187 LYS B N 1
ATOM 3055 C CA . LYS B 1 189 ? 66.094 -10.023 7.552 1.00 20.60 187 LYS B CA 1
ATOM 3056 C C . LYS B 1 189 ? 65.353 -8.726 7.832 1.00 19.33 187 LYS B C 1
ATOM 3057 O O . LYS B 1 189 ? 65.754 -7.925 8.666 1.00 18.54 187 LYS B O 1
ATOM 3063 N N . ILE B 1 190 ? 64.265 -8.534 7.102 1.00 16.95 188 ILE B N 1
ATOM 3064 C CA . ILE B 1 190 ? 63.432 -7.347 7.256 1.00 15.97 188 ILE B CA 1
ATOM 3065 C C . ILE B 1 190 ? 62.425 -7.576 8.375 1.00 15.66 188 ILE B C 1
ATOM 3066 O O . ILE B 1 190 ? 61.764 -8.629 8.434 1.00 15.68 188 ILE B O 1
ATOM 3071 N N . VAL B 1 191 ? 62.305 -6.584 9.251 1.00 14.04 189 VAL B N 1
ATOM 3072 C CA . VAL B 1 191 ? 61.382 -6.637 10.377 1.00 13.47 189 VAL B CA 1
ATOM 3073 C C . VAL B 1 191 ? 60.387 -5.476 10.250 1.00 13.85 189 VAL B C 1
ATOM 3074 O O . VAL B 1 191 ? 60.784 -4.345 10.020 1.00 14.19 189 VAL B O 1
ATOM 3078 N N . PHE B 1 192 ? 59.105 -5.769 10.367 1.00 12.84 190 PHE B N 1
ATOM 3079 C CA . PHE B 1 192 ? 58.091 -4.715 10.351 1.00 13.78 190 PHE B CA 1
ATOM 3080 C C . PHE B 1 192 ? 57.844 -4.198 11.749 1.00 14.41 190 PHE B C 1
ATOM 3081 O O . PHE B 1 192 ? 57.738 -4.999 12.694 1.00 15.30 190 PHE B O 1
ATOM 3089 N N . LEU B 1 193 ? 57.763 -2.871 11.886 1.00 13.87 191 LEU B N 1
ATOM 3090 C CA . LEU B 1 193 ? 57.425 -2.266 13.174 1.00 14.37 191 LEU B CA 1
ATOM 3091 C C . LEU B 1 193 ? 56.051 -1.580 13.074 1.00 14.46 191 LEU B C 1
ATOM 3092 O O . LEU B 1 193 ? 55.874 -0.604 12.326 1.00 14.02 191 LEU B O 1
ATOM 3097 N N . GLY B 1 194 ? 55.100 -2.095 13.846 1.00 14.13 192 GLY B N 1
ATOM 3098 C CA . GLY B 1 194 ? 53.717 -1.606 13.810 1.00 14.64 192 GLY B CA 1
ATOM 3099 C C . GLY B 1 194 ? 53.080 -1.453 15.174 1.00 14.93 192 GLY B C 1
ATOM 3100 O O . GLY B 1 194 ? 53.767 -1.462 16.190 1.00 15.93 192 GLY B O 1
ATOM 3101 N N . GLU B 1 195 ? 51.754 -1.312 15.173 1.00 15.96 193 GLU B N 1
ATOM 3102 C CA . GLU B 1 195 ? 50.994 -0.908 16.352 1.00 16.62 193 GLU B CA 1
ATOM 3103 C C . GLU B 1 195 ? 50.232 -2.078 16.955 1.00 17.19 193 GLU B C 1
ATOM 3104 O O . GLU B 1 195 ? 49.794 -2.978 16.247 1.00 17.92 193 GLU B O 1
ATOM 3110 N N . LYS B 1 196 ? 50.086 -2.065 18.278 1.00 17.69 194 LYS B N 1
ATOM 3111 C CA . LYS B 1 196 ? 49.134 -2.947 18.913 1.00 18.69 194 LYS B CA 1
ATOM 3112 C C . LYS B 1 196 ? 47.755 -2.308 18.770 1.00 18.79 194 LYS B C 1
ATOM 3113 O O . LYS B 1 196 ? 47.647 -1.106 18.500 1.00 18.91 194 LYS B O 1
ATOM 3119 N N . ASP B 1 197 ? 46.714 -3.124 18.943 1.00 20.05 195 ASP B N 1
ATOM 3120 C CA . ASP B 1 197 ? 45.334 -2.621 19.020 1.00 21.03 195 ASP B CA 1
ATOM 3121 C C . ASP B 1 197 ? 45.016 -1.707 17.834 1.00 20.51 195 ASP B C 1
ATOM 3122 O O . ASP B 1 197 ? 44.598 -0.552 17.991 1.00 21.03 195 ASP B O 1
ATOM 3127 N N . ASP B 1 198 ? 45.229 -2.249 16.645 1.00 19.81 196 ASP B N 1
ATOM 3128 C CA . ASP B 1 198 ? 45.135 -1.450 15.427 1.00 19.88 196 ASP B CA 1
ATOM 3129 C C . ASP B 1 198 ? 44.133 -2.070 14.467 1.00 19.73 196 ASP B C 1
ATOM 3130 O O . ASP B 1 198 ? 44.196 -1.838 13.248 1.00 17.80 196 ASP B O 1
ATOM 3135 N N . ASP B 1 199 ? 43.228 -2.895 14.991 1.00 20.17 197 ASP B N 1
ATOM 3136 C CA . ASP B 1 199 ? 42.262 -3.556 14.107 1.00 20.97 197 ASP B CA 1
ATOM 3137 C C . ASP B 1 199 ? 41.547 -2.533 13.225 1.00 20.30 197 ASP B C 1
ATOM 3138 O O . ASP B 1 199 ? 41.139 -1.470 13.700 1.00 19.93 197 ASP B O 1
ATOM 3143 N N . TRP B 1 200 ? 41.451 -2.861 11.937 1.00 20.22 198 TRP B N 1
ATOM 3144 C CA . TRP B 1 200 ? 40.674 -2.088 10.950 1.00 20.72 198 TRP B CA 1
ATOM 3145 C C . TRP B 1 200 ? 41.284 -0.750 10.571 1.00 19.92 198 TRP B C 1
ATOM 3146 O O . TRP B 1 200 ? 40.642 0.046 9.902 1.00 20.95 198 TRP B O 1
ATOM 3157 N N . THR B 1 201 ? 42.511 -0.485 11.010 1.00 17.63 199 THR B N 1
ATOM 3158 C CA . THR B 1 201 ? 43.151 0.787 10.704 1.00 16.80 199 THR B CA 1
ATOM 3159 C C . THR B 1 201 ? 44.092 0.665 9.503 1.00 16.70 199 THR B C 1
ATOM 3160 O O . THR B 1 201 ? 44.418 -0.436 9.051 1.00 16.39 199 THR B O 1
ATOM 3164 N N . ARG B 1 202 ? 44.562 1.808 9.015 1.00 15.64 200 ARG B N 1
ATOM 3165 C CA . ARG B 1 202 ? 45.537 1.826 7.926 1.00 15.45 200 ARG B CA 1
ATOM 3166 C C . ARG B 1 202 ? 46.838 1.120 8.291 1.00 15.31 200 ARG B C 1
ATOM 3167 O O . ARG B 1 202 ? 47.408 0.441 7.451 1.00 15.56 200 ARG B O 1
ATOM 3175 N N . GLY B 1 203 ? 47.273 1.238 9.548 1.00 15.38 201 GLY B N 1
ATOM 3176 C CA . GLY B 1 203 ? 48.468 0.503 10.002 1.00 15.57 201 GLY B CA 1
ATOM 3177 C C . GLY B 1 203 ? 48.319 -1.010 9.868 1.00 15.43 201 GLY B C 1
ATOM 3178 O O . GLY B 1 203 ? 49.259 -1.708 9.459 1.00 16.36 201 GLY B O 1
ATOM 3179 N N . ALA B 1 204 ? 47.130 -1.520 10.195 1.00 15.05 202 ALA B N 1
ATOM 3180 C CA . ALA B 1 204 ? 46.839 -2.955 10.037 1.00 14.74 202 ALA B CA 1
ATOM 3181 C C . ALA B 1 204 ? 46.926 -3.410 8.584 1.00 14.91 202 ALA B C 1
ATOM 3182 O O . ALA B 1 204 ? 47.400 -4.518 8.310 1.00 15.09 202 ALA B O 1
ATOM 3184 N N . ALA B 1 205 ? 46.483 -2.556 7.653 1.00 14.68 203 ALA B N 1
ATOM 3185 C CA . ALA B 1 205 ? 46.618 -2.879 6.232 1.00 14.51 203 ALA B CA 1
ATOM 3186 C C . ALA B 1 205 ? 48.067 -2.901 5.783 1.00 14.07 203 ALA B C 1
ATOM 3187 O O . ALA B 1 205 ? 48.458 -3.760 4.984 1.00 14.65 203 ALA B O 1
ATOM 3189 N N . ARG B 1 206 ? 48.866 -1.955 6.275 1.00 13.96 204 ARG B N 1
ATOM 3190 C CA . ARG B 1 206 ? 50.303 -1.964 5.965 1.00 13.91 204 ARG B CA 1
ATOM 3191 C C . ARG B 1 206 ? 50.957 -3.259 6.472 1.00 14.36 204 ARG B C 1
ATOM 3192 O O . ARG B 1 206 ? 51.743 -3.883 5.751 1.00 15.20 204 ARG B O 1
ATOM 3200 N N . ARG B 1 207 ? 50.648 -3.654 7.713 1.00 14.75 205 ARG B N 1
ATOM 3201 C CA . ARG B 1 207 ? 51.188 -4.914 8.238 1.00 16.62 205 ARG B CA 1
ATOM 3202 C C . ARG B 1 207 ? 50.809 -6.063 7.322 1.00 15.88 205 ARG B C 1
ATOM 3203 O O . ARG B 1 207 ? 51.640 -6.924 7.016 1.00 15.79 205 ARG B O 1
ATOM 3211 N N . ALA B 1 208 ? 49.556 -6.059 6.876 1.00 15.95 206 ALA B N 1
ATOM 3212 C CA . ALA B 1 208 ? 49.035 -7.125 6.007 1.00 15.86 206 ALA B CA 1
ATOM 3213 C C . ALA B 1 208 ? 49.826 -7.216 4.699 1.00 16.15 206 ALA B C 1
ATOM 3214 O O . ALA B 1 208 ? 50.117 -8.310 4.215 1.00 16.45 206 ALA B O 1
ATOM 3216 N N . GLY B 1 209 ? 50.190 -6.066 4.134 1.00 14.90 207 GLY B N 1
ATOM 3217 C CA . GLY B 1 209 ? 50.898 -6.056 2.860 1.00 15.26 207 GLY B CA 1
ATOM 3218 C C . GLY B 1 209 ? 52.315 -6.570 3.032 1.00 15.50 207 GLY B C 1
ATOM 3219 O O . GLY B 1 209 ? 52.836 -7.274 2.179 1.00 16.91 207 GLY B O 1
ATOM 3220 N N . PHE B 1 210 ? 52.943 -6.200 4.148 1.00 15.44 208 PHE B N 1
ATOM 3221 C CA . PHE B 1 210 ? 54.257 -6.713 4.496 1.00 15.20 208 PHE B CA 1
ATOM 3222 C C . PHE B 1 210 ? 54.189 -8.237 4.598 1.00 15.01 208 PHE B C 1
ATOM 3223 O O . PHE B 1 210 ? 55.031 -8.939 4.018 1.00 15.73 208 PHE B O 1
ATOM 3231 N N . LYS B 1 211 ? 53.196 -8.727 5.335 1.00 15.58 209 LYS B N 1
ATOM 3232 C CA . LYS B 1 211 ? 53.067 -10.173 5.574 1.00 16.89 209 LYS B CA 1
ATOM 3233 C C . LYS B 1 211 ? 52.868 -10.939 4.276 1.00 16.86 209 LYS B C 1
ATOM 3234 O O . LYS B 1 211 ? 53.456 -12.007 4.089 1.00 17.34 209 LYS B O 1
ATOM 3240 N N . ARG B 1 212 ? 52.071 -10.374 3.375 1.00 16.65 210 ARG B N 1
ATOM 3241 C CA . ARG B 1 212 ? 51.810 -11.031 2.101 1.00 17.73 210 ARG B CA 1
ATOM 3242 C C . ARG B 1 212 ? 53.082 -11.132 1.277 1.00 18.30 210 ARG B C 1
ATOM 3243 O O . ARG B 1 212 ? 53.369 -12.185 0.696 1.00 19.27 210 ARG B O 1
ATOM 3251 N N . ALA B 1 213 ? 53.872 -10.057 1.260 1.00 18.20 211 ALA B N 1
ATOM 3252 C CA . ALA B 1 213 ? 55.126 -10.032 0.534 1.00 19.51 211 ALA B CA 1
ATOM 3253 C C . ALA B 1 213 ? 56.097 -11.069 1.100 1.00 20.18 211 ALA B C 1
ATOM 3254 O O . ALA B 1 213 ? 56.772 -11.778 0.339 1.00 20.50 211 ALA B O 1
ATOM 3256 N N . MET B 1 214 ? 56.175 -11.143 2.425 1.00 20.30 212 MET B N 1
ATOM 3257 C CA . MET B 1 214 ? 57.068 -12.101 3.077 1.00 21.00 212 MET B CA 1
ATOM 3258 C C . MET B 1 214 ? 56.610 -13.537 2.797 1.00 22.39 212 MET B C 1
ATOM 3259 O O . MET B 1 214 ? 57.445 -14.379 2.432 1.00 22.64 212 MET B O 1
ATOM 3264 N N . ARG B 1 215 ? 55.302 -13.794 2.909 1.00 23.53 213 ARG B N 1
ATOM 3265 C CA A ARG B 1 215 ? 54.745 -15.133 2.641 0.50 24.65 213 ARG B CA 1
ATOM 3266 C CA B ARG B 1 215 ? 54.752 -15.137 2.650 0.50 24.59 213 ARG B CA 1
ATOM 3267 C C . ARG B 1 215 ? 55.033 -15.600 1.223 1.00 25.13 213 ARG B C 1
ATOM 3268 O O . ARG B 1 215 ? 55.411 -16.759 1.007 1.00 25.31 213 ARG B O 1
ATOM 3283 N N . GLU B 1 216 ? 54.847 -14.698 0.259 1.00 25.37 214 GLU B N 1
ATOM 3284 C CA . GLU B 1 216 ? 55.082 -15.006 -1.150 1.00 25.82 214 GLU B CA 1
ATOM 3285 C C . GLU B 1 216 ? 56.561 -15.261 -1.420 1.00 26.28 214 GLU B C 1
ATOM 3286 O O . GLU B 1 216 ? 56.911 -15.980 -2.369 1.00 26.57 214 GLU B O 1
ATOM 3292 N N . ALA B 1 217 ? 57.422 -14.682 -0.582 1.00 25.84 215 ALA B N 1
ATOM 3293 C CA . ALA B 1 217 ? 58.870 -14.826 -0.734 1.00 26.22 215 ALA B CA 1
ATOM 3294 C C . ALA B 1 217 ? 59.387 -16.074 -0.029 1.00 26.30 215 ALA B C 1
ATOM 3295 O O . ALA B 1 217 ? 60.583 -16.363 -0.096 1.00 26.51 215 ALA B O 1
ATOM 3297 N N . GLY B 1 218 ? 58.494 -16.790 0.659 1.00 26.58 216 GLY B N 1
ATOM 3298 C CA . GLY B 1 218 ? 58.871 -17.966 1.446 1.00 27.51 216 GLY B CA 1
ATOM 3299 C C . GLY B 1 218 ? 59.463 -17.630 2.800 1.00 28.47 216 GLY B C 1
ATOM 3300 O O . GLY B 1 218 ? 59.925 -18.518 3.531 1.00 28.98 216 GLY B O 1
ATOM 3301 N N . LEU B 1 219 ? 59.441 -16.342 3.144 1.00 28.42 217 LEU B N 1
ATOM 3302 C CA . LEU B 1 219 ? 60.047 -15.864 4.375 1.00 28.58 217 LEU B CA 1
ATOM 3303 C C . LEU B 1 219 ? 59.027 -15.733 5.506 1.00 28.52 217 LEU B C 1
ATOM 3304 O O . LEU B 1 219 ? 57.847 -16.067 5.353 1.00 28.36 217 LEU B O 1
ATOM 3309 N N . ASN B 1 220 ? 59.491 -15.251 6.653 1.00 28.93 218 ASN B N 1
ATOM 3310 C CA . ASN B 1 220 ? 58.715 -15.286 7.871 1.00 29.06 218 ASN B CA 1
ATOM 3311 C C . ASN B 1 220 ? 57.820 -14.055 8.099 1.00 29.55 218 ASN B C 1
ATOM 3312 O O . ASN B 1 220 ? 58.339 -12.979 8.387 1.00 29.66 218 ASN B O 1
ATOM 3317 N N . PRO B 1 221 ? 56.485 -14.214 7.986 1.00 29.51 219 PRO B N 1
ATOM 3318 C CA . PRO B 1 221 ? 55.537 -13.090 8.143 1.00 29.30 219 PRO B CA 1
ATOM 3319 C C . PRO B 1 221 ? 55.365 -12.612 9.596 1.00 29.00 219 PRO B C 1
ATOM 3320 O O . PRO B 1 221 ? 54.896 -11.490 9.835 1.00 28.65 219 PRO B O 1
ATOM 3324 N N . ASP B 1 222 ? 55.757 -13.464 10.542 1.00 27.85 220 ASP B N 1
ATOM 3325 C CA . ASP B 1 222 ? 55.758 -13.151 11.966 1.00 26.86 220 ASP B CA 1
ATOM 3326 C C . ASP B 1 222 ? 56.918 -12.237 12.361 1.00 25.24 220 ASP B C 1
ATOM 3327 O O . ASP B 1 222 ? 57.038 -11.867 13.532 1.00 25.29 220 ASP B O 1
ATOM 3329 N N . GLN B 1 223 ? 57.775 -11.891 11.397 1.00 24.03 221 GLN B N 1
ATOM 3330 C CA . GLN B 1 223 ? 58.975 -11.096 11.650 1.00 22.52 221 GLN B CA 1
ATOM 3331 C C . GLN B 1 223 ? 58.582 -9.632 11.830 1.00 21.25 221 GLN B C 1
ATOM 3332 O O . GLN B 1 223 ? 58.784 -8.791 10.938 1.00 19.91 221 GLN B O 1
ATOM 3338 N N . GLU B 1 224 ? 58.005 -9.341 12.988 1.00 20.26 222 GLU B N 1
ATOM 3339 C CA . GLU B 1 224 ? 57.398 -8.049 13.249 1.00 19.88 222 GLU B CA 1
ATOM 3340 C C . GLU B 1 224 ? 57.353 -7.771 14.738 1.00 19.65 222 GLU B C 1
ATOM 3341 O O . GLU B 1 224 ? 57.309 -8.704 15.554 1.00 19.98 222 GLU B O 1
ATOM 3347 N N . ILE B 1 225 ? 57.384 -6.485 15.080 1.00 18.42 223 ILE B N 1
ATOM 3348 C CA A ILE B 1 225 ? 57.232 -6.042 16.459 0.50 18.28 223 ILE B CA 1
ATOM 3349 C CA B ILE B 1 225 ? 57.240 -6.034 16.465 0.50 18.63 223 ILE B CA 1
ATOM 3350 C C . ILE B 1 225 ? 56.059 -5.084 16.514 1.00 18.30 223 ILE B C 1
ATOM 3351 O O . ILE B 1 225 ? 55.918 -4.227 15.646 1.00 18.07 223 ILE B O 1
ATOM 3360 N N . ARG B 1 226 ? 55.219 -5.252 17.529 1.00 18.00 224 ARG B N 1
ATOM 3361 C CA A ARG B 1 226 ? 54.074 -4.374 17.743 0.50 18.47 224 ARG B CA 1
ATOM 3362 C CA B ARG B 1 226 ? 54.066 -4.387 17.742 0.50 18.16 224 ARG B CA 1
ATOM 3363 C C . ARG B 1 226 ? 54.156 -3.772 19.133 1.00 18.73 224 ARG B C 1
ATOM 3364 O O . ARG B 1 226 ? 54.437 -4.486 20.108 1.00 19.68 224 ARG B O 1
ATOM 3379 N N . LEU B 1 227 ? 53.950 -2.455 19.217 1.00 18.64 225 LEU B N 1
ATOM 3380 C CA . LEU B 1 227 ? 53.876 -1.767 20.507 1.00 18.70 225 LEU B CA 1
ATOM 3381 C C . LEU B 1 227 ? 52.979 -0.541 20.369 1.00 18.96 225 LEU B C 1
ATOM 3382 O O . LEU B 1 227 ? 52.490 -0.247 19.274 1.00 18.65 225 LEU B O 1
ATOM 3387 N N . GLY B 1 228 ? 52.737 0.144 21.479 1.00 18.50 226 GLY B N 1
ATOM 3388 C CA . GLY B 1 228 ? 51.947 1.371 21.454 1.00 18.90 226 GLY B CA 1
ATOM 3389 C C . GLY B 1 228 ? 50.553 1.164 20.904 1.00 18.88 226 GLY B C 1
ATOM 3390 O O . GLY B 1 228 ? 49.948 0.098 21.074 1.00 19.82 226 GLY B O 1
ATOM 3391 N N . ALA B 1 229 ? 50.054 2.192 20.231 1.00 18.78 227 ALA B N 1
ATOM 3392 C CA . ALA B 1 229 ? 48.712 2.182 19.655 1.00 18.86 227 ALA B CA 1
ATOM 3393 C C . ALA B 1 229 ? 48.708 3.158 18.471 1.00 18.08 227 ALA B C 1
ATOM 3394 O O . ALA B 1 229 ? 49.619 3.980 18.332 1.00 17.47 227 ALA B O 1
ATOM 3396 N N . PRO B 1 230 ? 47.695 3.073 17.600 1.00 18.03 228 PRO B N 1
ATOM 3397 C CA . PRO B 1 230 ? 47.647 4.094 16.539 1.00 17.86 228 PRO B CA 1
ATOM 3398 C C . PRO B 1 230 ? 47.511 5.504 17.102 1.00 18.50 228 PRO B C 1
ATOM 3399 O O . PRO B 1 230 ? 46.695 5.724 18.013 1.00 19.36 228 PRO B O 1
ATOM 3403 N N . PRO B 1 231 ? 48.288 6.472 16.578 1.00 17.84 229 PRO B N 1
ATOM 3404 C CA . PRO B 1 231 ? 49.348 6.319 15.584 1.00 17.56 229 PRO B CA 1
ATOM 3405 C C . PRO B 1 231 ? 50.690 6.153 16.294 1.00 17.44 229 PRO B C 1
ATOM 3406 O O . PRO B 1 231 ? 50.974 6.894 17.254 1.00 18.01 229 PRO B O 1
ATOM 3410 N N . LEU B 1 232 ? 51.498 5.190 15.860 1.00 16.83 230 LEU B N 1
ATOM 3411 C CA . LEU B 1 232 ? 52.807 5.009 16.489 1.00 17.33 230 LEU B CA 1
ATOM 3412 C C . LEU B 1 232 ? 53.607 6.311 16.483 1.00 17.75 230 LEU B C 1
ATOM 3413 O O . LEU B 1 232 ? 53.621 7.033 15.477 1.00 17.65 230 LEU B O 1
ATOM 3418 N N . SER B 1 233 ? 54.287 6.595 17.599 1.00 17.98 231 SER B N 1
ATOM 3419 C CA . SER B 1 233 ? 55.010 7.865 17.764 1.00 17.30 231 SER B CA 1
ATOM 3420 C C . SER B 1 233 ? 56.521 7.732 17.612 1.00 16.54 231 SER B C 1
ATOM 3421 O O . SER B 1 233 ? 57.081 6.622 17.564 1.00 16.94 231 SER B O 1
ATOM 3424 N N . ILE B 1 234 ? 57.183 8.880 17.569 1.00 16.55 232 ILE B N 1
ATOM 3425 C CA . ILE B 1 234 ? 58.647 8.907 17.581 1.00 15.67 232 ILE B CA 1
ATOM 3426 C C . ILE B 1 234 ? 59.166 8.195 18.826 1.00 16.07 232 ILE B C 1
ATOM 3427 O O . ILE B 1 234 ? 60.073 7.353 18.756 1.00 15.72 232 ILE B O 1
ATOM 3432 N N . GLU B 1 235 ? 58.576 8.532 19.971 1.00 17.12 233 GLU B N 1
ATOM 3433 C CA . GLU B 1 235 ? 58.936 7.884 21.232 1.00 18.89 233 GLU B CA 1
ATOM 3434 C C . GLU B 1 235 ? 58.789 6.339 21.174 1.00 17.50 233 GLU B C 1
ATOM 3435 O O . GLU B 1 235 ? 59.618 5.602 21.707 1.00 17.92 233 GLU B O 1
ATOM 3441 N N . ASP B 1 236 ? 57.730 5.857 20.522 1.00 17.90 234 ASP B N 1
ATOM 3442 C CA . ASP B 1 236 ? 57.543 4.418 20.343 1.00 17.37 234 ASP B CA 1
ATOM 3443 C C . ASP B 1 236 ? 58.670 3.799 19.525 1.00 16.85 234 ASP B C 1
ATOM 3444 O O . ASP B 1 236 ? 59.083 2.680 19.782 1.00 17.04 234 ASP B O 1
ATOM 3449 N N . GLY B 1 237 ? 59.148 4.532 18.522 1.00 16.66 235 GLY B N 1
ATOM 3450 C CA . GLY B 1 237 ? 60.274 4.066 17.718 1.00 15.88 235 GLY B CA 1
ATOM 3451 C C . GLY B 1 237 ? 61.529 3.945 18.554 1.00 15.78 235 GLY B C 1
ATOM 3452 O O . GLY B 1 237 ? 62.286 3.013 18.391 1.00 15.10 235 GLY B O 1
ATOM 3453 N N . VAL B 1 238 ? 61.734 4.894 19.471 1.00 15.87 236 VAL B N 1
ATOM 3454 C CA . VAL B 1 238 ? 62.883 4.820 20.381 1.00 16.32 236 VAL B CA 1
ATOM 3455 C C . VAL B 1 238 ? 62.804 3.532 21.204 1.00 16.81 236 VAL B C 1
ATOM 3456 O O . VAL B 1 238 ? 63.796 2.815 21.331 1.00 16.92 236 VAL B O 1
ATOM 3460 N N . ALA B 1 239 ? 61.623 3.259 21.755 1.00 16.82 237 ALA B N 1
ATOM 3461 C CA . ALA B 1 239 ? 61.412 2.052 22.580 1.00 18.05 237 ALA B CA 1
ATOM 3462 C C . ALA B 1 239 ? 61.571 0.763 21.779 1.00 18.67 237 ALA B C 1
ATOM 3463 O O . ALA B 1 239 ? 61.996 -0.278 22.303 1.00 20.30 237 ALA B O 1
ATOM 3465 N N . ALA B 1 240 ? 61.253 0.831 20.493 1.00 18.36 238 ALA B N 1
ATOM 3466 C CA . ALA B 1 240 ? 61.274 -0.356 19.644 1.00 18.69 238 ALA B CA 1
ATOM 3467 C C . ALA B 1 240 ? 62.681 -0.834 19.290 1.00 19.09 238 ALA B C 1
ATOM 3468 O O . ALA B 1 240 ? 62.879 -2.012 18.995 1.00 19.93 238 ALA B O 1
ATOM 3470 N N . ALA B 1 241 ? 63.668 0.059 19.323 1.00 19.13 239 ALA B N 1
ATOM 3471 C CA . ALA B 1 241 ? 65.004 -0.288 18.850 1.00 20.25 239 ALA B CA 1
ATOM 3472 C C . ALA B 1 241 ? 65.571 -1.516 19.553 1.00 21.00 239 ALA B C 1
ATOM 3473 O O . ALA B 1 241 ? 66.013 -2.461 18.893 1.00 21.01 239 ALA B O 1
ATOM 3475 N N . GLU B 1 242 ? 65.557 -1.504 20.884 1.00 21.85 240 GLU B N 1
ATOM 3476 C CA . GLU B 1 242 ? 66.154 -2.619 21.642 1.00 23.67 240 GLU B CA 1
ATOM 3477 C C . GLU B 1 242 ? 65.321 -3.879 21.516 1.00 22.46 240 GLU B C 1
ATOM 3478 O O . GLU B 1 242 ? 65.867 -4.992 21.456 1.00 22.86 240 GLU B O 1
ATOM 3484 N N . LEU B 1 243 ? 64.006 -3.695 21.479 1.00 22.09 241 LEU B N 1
ATOM 3485 C CA . LEU B 1 243 ? 63.054 -4.779 21.322 1.00 21.78 241 LEU B CA 1
ATOM 3486 C C . LEU B 1 243 ? 63.246 -5.549 20.025 1.00 20.47 241 LEU B C 1
ATOM 3487 O O . LEU B 1 243 ? 63.245 -6.789 20.013 1.00 20.28 241 LEU B O 1
ATOM 3492 N N . ILE B 1 244 ? 63.414 -4.818 18.931 1.00 18.69 242 ILE B N 1
ATOM 3493 C CA . ILE B 1 244 ? 63.661 -5.454 17.644 1.00 17.92 242 ILE B CA 1
ATOM 3494 C C . ILE B 1 244 ? 64.990 -6.214 17.624 1.00 18.23 242 ILE B C 1
ATOM 3495 O O . ILE B 1 244 ? 65.071 -7.340 17.140 1.00 17.75 242 ILE B O 1
ATOM 3500 N N . LEU B 1 245 ? 66.039 -5.592 18.155 1.00 18.98 243 LEU B N 1
ATOM 3501 C CA . LEU B 1 245 ? 67.356 -6.210 18.131 1.00 19.73 243 LEU B CA 1
ATOM 3502 C C . LEU B 1 245 ? 67.437 -7.396 19.069 1.00 20.45 243 LEU B C 1
ATOM 3503 O O . LEU B 1 245 ? 68.231 -8.312 18.838 1.00 20.86 243 LEU B O 1
ATOM 3508 N N . GLN B 1 246 ? 66.624 -7.373 20.118 1.00 21.09 244 GLN B N 1
ATOM 3509 C CA . GLN B 1 246 ? 66.479 -8.527 21.014 1.00 22.49 244 GLN B CA 1
ATOM 3510 C C . GLN B 1 246 ? 65.799 -9.717 20.338 1.00 22.24 244 GLN B C 1
ATOM 3511 O O . GLN B 1 246 ? 66.223 -10.867 20.499 1.00 22.72 244 GLN B O 1
ATOM 3517 N N . GLU B 1 247 ? 64.739 -9.427 19.593 1.00 20.78 245 GLU B N 1
ATOM 3518 C CA . GLU B 1 247 ? 63.918 -10.463 18.959 1.00 20.07 245 GLU B CA 1
ATOM 3519 C C . GLU B 1 247 ? 64.524 -10.983 17.656 1.00 19.35 245 GLU B C 1
ATOM 3520 O O . GLU B 1 247 ? 64.362 -12.172 17.315 1.00 18.74 245 GLU B O 1
ATOM 3526 N N . TYR B 1 248 ? 65.219 -10.095 16.937 1.00 18.34 246 TYR B N 1
ATOM 3527 C CA . TYR B 1 248 ? 65.801 -10.413 15.626 1.00 17.74 246 TYR B CA 1
ATOM 3528 C C . TYR B 1 248 ? 67.164 -9.764 15.555 1.00 18.60 246 TYR B C 1
ATOM 3529 O O . TYR B 1 248 ? 67.336 -8.744 14.905 1.00 18.21 246 TYR B O 1
ATOM 3538 N N . PRO B 1 249 ? 68.150 -10.360 16.250 1.00 18.90 247 PRO B N 1
ATOM 3539 C CA . PRO B 1 249 ? 69.479 -9.745 16.329 1.00 18.83 247 PRO B CA 1
ATOM 3540 C C . PRO B 1 249 ? 70.143 -9.465 14.997 1.00 19.06 247 PRO B C 1
ATOM 3541 O O . PRO B 1 249 ? 70.940 -8.518 14.912 1.00 19.67 247 PRO B O 1
ATOM 3545 N N . ASP B 1 250 ? 69.841 -10.273 13.982 1.00 18.60 248 ASP B N 1
ATOM 3546 C CA . ASP B 1 250 ? 70.498 -10.152 12.687 1.00 19.76 248 ASP B CA 1
ATOM 3547 C C . ASP B 1 250 ? 69.705 -9.276 11.727 1.00 18.80 248 ASP B C 1
ATOM 3548 O O . ASP B 1 250 ? 69.953 -9.296 10.528 1.00 18.57 248 ASP B O 1
ATOM 3553 N N . THR B 1 251 ? 68.763 -8.490 12.244 1.00 18.16 249 THR B N 1
ATOM 3554 C CA . THR B 1 251 ? 67.971 -7.642 11.341 1.00 18.38 249 THR B CA 1
ATOM 3555 C C . THR B 1 251 ? 68.896 -6.759 10.506 1.00 18.05 249 THR B C 1
ATOM 3556 O O . THR B 1 251 ? 69.857 -6.204 11.047 1.00 17.57 249 THR B O 1
ATOM 3560 N N . ASP B 1 252 ? 68.620 -6.653 9.201 1.00 17.77 250 ASP B N 1
ATOM 3561 C CA . ASP B 1 252 ? 69.355 -5.726 8.333 1.00 17.86 250 ASP B CA 1
ATOM 3562 C C . ASP B 1 252 ? 68.490 -4.583 7.785 1.00 16.77 250 ASP B C 1
ATOM 3563 O O . ASP B 1 252 ? 69.006 -3.683 7.121 1.00 16.39 250 ASP B O 1
ATOM 3568 N N . CYS B 1 253 ? 67.193 -4.621 8.091 1.00 16.61 251 CYS B N 1
ATOM 3569 C CA . CYS B 1 253 ? 66.271 -3.598 7.615 1.00 16.81 251 CYS B CA 1
ATOM 3570 C C . CYS B 1 253 ? 65.016 -3.579 8.464 1.00 16.14 251 CYS B C 1
ATOM 3571 O O . CYS B 1 253 ? 64.411 -4.619 8.719 1.00 16.27 251 CYS B O 1
ATOM 3574 N N . ILE B 1 254 ? 64.627 -2.397 8.913 1.00 14.83 252 ILE B N 1
ATOM 3575 C CA . ILE B 1 254 ? 63.369 -2.252 9.632 1.00 14.82 252 ILE B CA 1
ATOM 3576 C C . ILE B 1 254 ? 62.420 -1.337 8.865 1.00 14.25 252 ILE B C 1
ATOM 3577 O O . ILE B 1 254 ? 62.732 -0.172 8.605 1.00 14.84 252 ILE B O 1
ATOM 3582 N N . PHE B 1 255 ? 61.262 -1.889 8.503 1.00 14.02 253 PHE B N 1
ATOM 3583 C CA . PHE B 1 255 ? 60.213 -1.152 7.810 1.00 14.20 253 PHE B CA 1
ATOM 3584 C C . PHE B 1 255 ? 59.136 -0.778 8.822 1.00 13.86 253 PHE B C 1
ATOM 3585 O O . PHE B 1 255 ? 58.493 -1.642 9.388 1.00 13.48 253 PHE B O 1
ATOM 3593 N N . CYS B 1 256 ? 58.971 0.526 9.040 1.00 13.58 254 CYS B N 1
ATOM 3594 C CA . CYS B 1 256 ? 58.083 1.060 10.074 1.00 14.30 254 CYS B CA 1
ATOM 3595 C C . CYS B 1 256 ? 56.745 1.512 9.531 1.00 14.15 254 CYS B C 1
ATOM 3596 O O . CYS B 1 256 ? 56.652 1.983 8.395 1.00 13.82 254 CYS B O 1
ATOM 3599 N N . VAL B 1 257 ? 55.714 1.451 10.374 1.00 13.58 255 VAL B N 1
ATOM 3600 C CA . VAL B 1 257 ? 54.364 1.789 9.918 1.00 13.78 255 VAL B CA 1
ATOM 3601 C C . VAL B 1 257 ? 54.211 3.256 9.465 1.00 13.46 255 VAL B C 1
ATOM 3602 O O . VAL B 1 257 ? 53.340 3.582 8.659 1.00 14.39 255 VAL B O 1
ATOM 3606 N N . SER B 1 258 ? 55.042 4.139 10.003 1.00 13.00 256 SER B N 1
ATOM 3607 C CA . SER B 1 258 ? 55.167 5.494 9.454 1.00 12.79 256 SER B CA 1
ATOM 3608 C C . SER B 1 258 ? 56.538 6.048 9.776 1.00 13.07 256 SER B C 1
ATOM 3609 O O . SER B 1 258 ? 57.325 5.421 10.495 1.00 12.86 256 SER B O 1
ATOM 3612 N N . ASP B 1 259 ? 56.816 7.230 9.239 1.00 12.17 257 ASP B N 1
ATOM 3613 C CA . ASP B 1 259 ? 58.127 7.881 9.437 1.00 12.61 257 ASP B CA 1
ATOM 3614 C C . ASP B 1 259 ? 58.375 8.299 10.886 1.00 13.37 257 ASP B C 1
ATOM 3615 O O . ASP B 1 259 ? 59.522 8.486 11.287 1.00 13.73 257 ASP B O 1
ATOM 3620 N N . MET B 1 260 ? 57.305 8.463 11.651 1.00 14.15 258 MET B N 1
ATOM 3621 C CA . MET B 1 260 ? 57.470 8.948 13.027 1.00 14.66 258 MET B CA 1
ATOM 3622 C C . MET B 1 260 ? 58.264 7.935 13.879 1.00 14.19 258 MET B C 1
ATOM 3623 O O . MET B 1 260 ? 59.364 8.250 14.338 1.00 14.14 258 MET B O 1
ATOM 3628 N N . PRO B 1 261 ? 57.764 6.688 14.028 1.00 13.73 259 PRO B N 1
ATOM 3629 C CA . PRO B 1 261 ? 58.627 5.725 14.740 1.00 13.98 259 PRO B CA 1
ATOM 3630 C C . PRO B 1 261 ? 59.964 5.485 14.015 1.00 13.25 259 PRO B C 1
ATOM 3631 O O . PRO B 1 261 ? 60.975 5.216 14.661 1.00 12.94 259 PRO B O 1
ATOM 3635 N N . ALA B 1 262 ? 59.997 5.571 12.678 1.00 13.33 260 ALA B N 1
ATOM 3636 C CA . ALA B 1 262 ? 61.285 5.440 11.963 1.00 13.00 260 ALA B CA 1
ATOM 3637 C C . ALA B 1 262 ? 62.335 6.462 12.445 1.00 13.12 260 ALA B C 1
ATOM 3638 O O . ALA B 1 262 ? 63.485 6.118 12.661 1.00 13.01 260 ALA B O 1
ATOM 3640 N N . PHE B 1 263 ? 61.926 7.720 12.602 1.00 13.03 261 PHE B N 1
ATOM 3641 C CA . PHE B 1 263 ? 62.806 8.732 13.160 1.00 13.48 261 PHE B CA 1
ATOM 3642 C C . PHE B 1 263 ? 63.271 8.373 14.582 1.00 13.04 261 PHE B C 1
ATOM 3643 O O . PHE B 1 263 ? 64.456 8.467 14.897 1.00 13.72 261 PHE B O 1
ATOM 3651 N N . GLY B 1 264 ? 62.344 7.929 15.423 1.00 13.21 262 GLY B N 1
ATOM 3652 C CA . GLY B 1 264 ? 62.711 7.561 16.799 1.00 13.82 262 GLY B CA 1
ATOM 3653 C C . GLY B 1 264 ? 63.676 6.378 16.822 1.00 13.84 262 GLY B C 1
ATOM 3654 O O . GLY B 1 264 ? 64.656 6.337 17.596 1.00 14.99 262 GLY B O 1
ATOM 3655 N N . LEU B 1 265 ? 63.390 5.389 15.977 1.00 14.46 263 LEU B N 1
ATOM 3656 C CA . LEU B 1 265 ? 64.251 4.228 15.839 1.00 15.23 263 LEU B CA 1
ATOM 3657 C C . LEU B 1 265 ? 65.657 4.660 15.424 1.00 15.97 263 LEU B C 1
ATOM 3658 O O . LEU B 1 265 ? 66.664 4.236 16.018 1.00 16.11 263 LEU B O 1
ATOM 3663 N N . LEU B 1 266 ? 65.735 5.508 14.405 1.00 16.57 264 LEU B N 1
ATOM 3664 C CA . LEU B 1 266 ? 67.013 6.038 13.944 1.00 18.33 264 LEU B CA 1
ATOM 3665 C C . LEU B 1 266 ? 67.790 6.752 15.071 1.00 18.13 264 LEU B C 1
ATOM 3666 O O . LEU B 1 266 ? 69.007 6.544 15.230 1.00 19.15 264 LEU B O 1
ATOM 3671 N N . SER B 1 267 ? 67.089 7.577 15.845 1.00 18.82 265 SER B N 1
ATOM 3672 C CA . SER B 1 267 ? 67.659 8.329 16.971 1.00 19.36 265 SER B CA 1
ATOM 3673 C C . SER B 1 267 ? 68.261 7.376 17.987 1.00 19.50 265 SER B C 1
ATOM 3674 O O . SER B 1 267 ? 69.392 7.578 18.468 1.00 19.07 265 SER B O 1
ATOM 3677 N N . ARG B 1 268 ? 67.533 6.304 18.291 1.00 18.17 266 ARG B N 1
ATOM 3678 C CA . ARG B 1 268 ? 68.019 5.346 19.304 1.00 18.35 266 ARG B CA 1
ATOM 3679 C C . ARG B 1 268 ? 69.158 4.442 18.790 1.00 17.82 266 ARG B C 1
ATOM 3680 O O . ARG B 1 268 ? 70.107 4.160 19.519 1.00 18.75 266 ARG B O 1
ATOM 3688 N N . LEU B 1 269 ? 69.081 4.008 17.533 1.00 17.89 267 LEU B N 1
ATOM 3689 C CA . LEU B 1 269 ? 70.152 3.198 16.959 1.00 18.44 267 LEU B CA 1
ATOM 3690 C C . LEU B 1 269 ? 71.439 4.005 16.918 1.00 19.50 267 LEU B C 1
ATOM 3691 O O . LEU B 1 269 ? 72.499 3.493 17.270 1.00 20.19 267 LEU B O 1
ATOM 3696 N N . LYS B 1 270 ? 71.353 5.267 16.495 1.00 21.32 268 LYS B N 1
ATOM 3697 C CA . LYS B 1 270 ? 72.536 6.142 16.505 1.00 24.14 268 LYS B CA 1
ATOM 3698 C C . LYS B 1 270 ? 73.102 6.279 17.921 1.00 24.85 268 LYS B C 1
ATOM 3699 O O . LYS B 1 270 ? 74.323 6.208 18.116 1.00 25.78 268 LYS B O 1
ATOM 3705 N N . SER B 1 271 ? 72.219 6.428 18.903 1.00 25.47 269 SER B N 1
ATOM 3706 C CA . SER B 1 271 ? 72.620 6.570 20.309 1.00 26.70 269 SER B CA 1
ATOM 3707 C C . SER B 1 271 ? 73.384 5.352 20.828 1.00 27.04 269 SER B C 1
ATOM 3708 O O . SER B 1 271 ? 74.414 5.496 21.509 1.00 27.89 269 SER B O 1
ATOM 3711 N N . ILE B 1 272 ? 72.893 4.161 20.503 1.00 26.68 270 ILE B N 1
ATOM 3712 C CA . ILE B 1 272 ? 73.510 2.916 20.987 1.00 26.42 270 ILE B CA 1
ATOM 3713 C C . ILE B 1 272 ? 74.651 2.437 20.091 1.00 26.32 270 ILE B C 1
ATOM 3714 O O . ILE B 1 272 ? 75.285 1.414 20.370 1.00 26.81 270 ILE B O 1
ATOM 3719 N N . GLY B 1 273 ? 74.905 3.180 19.017 1.00 25.79 271 GLY B N 1
ATOM 3720 C CA . GLY B 1 273 ? 76.042 2.924 18.135 1.00 25.26 271 GLY B CA 1
ATOM 3721 C C . GLY B 1 273 ? 75.846 1.830 17.114 1.00 24.65 271 GLY B C 1
ATOM 3722 O O . GLY B 1 273 ? 76.803 1.192 16.696 1.00 24.92 271 GLY B O 1
ATOM 3723 N N . VAL B 1 274 ? 74.597 1.602 16.722 1.00 23.52 272 VAL B N 1
ATOM 3724 C CA . VAL B 1 274 ? 74.300 0.717 15.616 1.00 22.40 272 VAL B CA 1
ATOM 3725 C C . VAL B 1 274 ? 74.351 1.550 14.341 1.00 22.44 272 VAL B C 1
ATOM 3726 O O . VAL B 1 274 ? 73.668 2.581 14.245 1.00 22.26 272 VAL B O 1
ATOM 3730 N N . ALA B 1 275 ? 75.151 1.109 13.374 1.00 21.54 273 ALA B N 1
ATOM 3731 C CA . ALA B 1 275 ? 75.312 1.845 12.116 1.00 20.95 273 ALA B CA 1
ATOM 3732 C C . ALA B 1 275 ? 74.079 1.730 11.231 1.00 20.75 273 ALA B C 1
ATOM 3733 O O . ALA B 1 275 ? 73.631 0.620 10.922 1.00 20.12 273 ALA B O 1
ATOM 3735 N N . VAL B 1 276 ? 73.530 2.888 10.857 1.00 20.03 274 VAL B N 1
ATOM 3736 C CA . VAL B 1 276 ? 72.447 2.977 9.865 1.00 19.46 274 VAL B CA 1
ATOM 3737 C C . VAL B 1 276 ? 72.989 3.730 8.638 1.00 19.51 274 VAL B C 1
ATOM 3738 O O . VAL B 1 276 ? 73.401 4.885 8.755 1.00 19.74 274 VAL B O 1
ATOM 3742 N N . PRO B 1 277 ? 72.935 3.103 7.455 1.00 20.03 275 PRO B N 1
ATOM 3743 C CA . PRO B 1 277 ? 72.351 1.785 7.205 1.00 19.70 275 PRO B CA 1
ATOM 3744 C C . PRO B 1 277 ? 73.307 0.599 7.184 1.00 20.27 275 PRO B C 1
ATOM 3745 O O . PRO B 1 277 ? 72.898 -0.491 6.788 1.00 20.60 275 PRO B O 1
ATOM 3749 N N . GLU B 1 278 ? 74.565 0.788 7.591 1.00 20.50 276 GLU B N 1
ATOM 3750 C CA . GLU B 1 278 ? 75.549 -0.261 7.366 1.00 21.25 276 GLU B CA 1
ATOM 3751 C C . GLU B 1 278 ? 75.262 -1.566 8.113 1.00 21.34 276 GLU B C 1
ATOM 3752 O O . GLU B 1 278 ? 75.531 -2.650 7.583 1.00 22.43 276 GLU B O 1
ATOM 3758 N N . GLN B 1 279 ? 74.723 -1.470 9.325 1.00 20.41 277 GLN B N 1
ATOM 3759 C CA . GLN B 1 279 ? 74.225 -2.662 10.015 1.00 19.90 277 GLN B CA 1
ATOM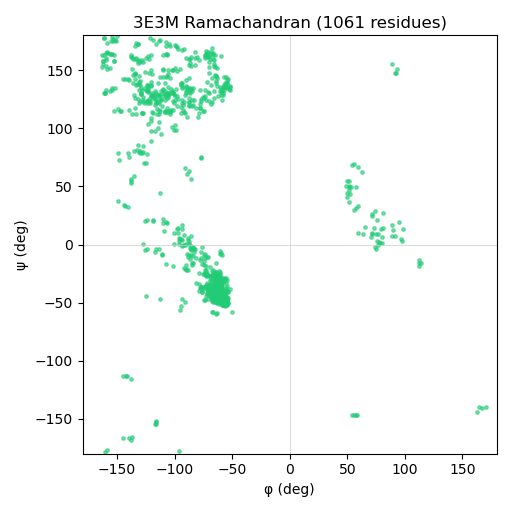 3760 C C . GLN B 1 279 ? 72.716 -2.826 9.794 1.00 19.11 277 GLN B C 1
ATOM 3761 O O . GLN B 1 279 ? 72.266 -3.879 9.330 1.00 19.35 277 GLN B O 1
ATOM 3767 N N . VAL B 1 280 ? 71.955 -1.790 10.156 1.00 17.28 278 VAL B N 1
ATOM 3768 C CA . VAL B 1 280 ? 70.486 -1.814 10.036 1.00 16.31 278 VAL B CA 1
ATOM 3769 C C . VAL B 1 280 ? 70.024 -0.650 9.163 1.00 15.74 278 VAL B C 1
ATOM 3770 O O . VAL B 1 280 ? 70.358 0.495 9.427 1.00 16.01 278 VAL B O 1
ATOM 3774 N N . SER B 1 281 ? 69.265 -0.962 8.119 1.00 15.24 279 SER B N 1
ATOM 3775 C CA . SER B 1 281 ? 68.579 0.037 7.311 1.00 15.57 279 SER B CA 1
ATOM 3776 C C . SER B 1 281 ? 67.225 0.394 7.936 1.00 15.16 279 SER B C 1
ATOM 3777 O O . SER B 1 281 ? 66.629 -0.406 8.665 1.00 15.06 279 SER B O 1
ATOM 3780 N N . VAL B 1 282 ? 66.756 1.606 7.665 1.00 14.24 280 VAL B N 1
ATOM 3781 C CA . VAL B 1 282 ? 65.478 2.079 8.231 1.00 14.69 280 VAL B CA 1
ATOM 3782 C C . VAL B 1 282 ? 64.582 2.631 7.126 1.00 15.09 280 VAL B C 1
ATOM 3783 O O . VAL B 1 282 ? 65.041 3.394 6.294 1.00 14.73 280 VAL B O 1
ATOM 3787 N N . VAL B 1 283 ? 63.332 2.174 7.086 1.00 14.25 281 VAL B N 1
ATOM 3788 C CA . VAL B 1 283 ? 62.378 2.618 6.066 1.00 14.57 281 VAL B CA 1
ATOM 3789 C C . VAL B 1 283 ? 61.078 2.965 6.787 1.00 14.54 281 VAL B C 1
ATOM 3790 O O . VAL B 1 283 ? 60.647 2.243 7.689 1.00 13.95 281 VAL B O 1
ATOM 3794 N N . GLY B 1 284 ? 60.466 4.071 6.381 1.00 13.00 282 GLY B N 1
ATOM 3795 C CA . GLY B 1 284 ? 59.196 4.513 6.957 1.00 13.55 282 GLY B CA 1
ATOM 3796 C C . GLY B 1 284 ? 58.077 4.531 5.928 1.00 13.74 282 GLY B C 1
ATOM 3797 O O . GLY B 1 284 ? 58.136 3.818 4.905 1.00 14.28 282 GLY B O 1
ATOM 3798 N N . PHE B 1 285 ? 57.081 5.379 6.190 1.00 12.73 283 PHE B N 1
ATOM 3799 C CA . PHE B 1 285 ? 55.911 5.504 5.344 1.00 13.06 283 PHE B CA 1
ATOM 3800 C C . PHE B 1 285 ? 55.339 6.911 5.542 1.00 13.10 283 PHE B C 1
ATOM 3801 O O . PHE B 1 285 ? 55.237 7.398 6.682 1.00 12.74 283 PHE B O 1
ATOM 3809 N N . GLY B 1 286 ? 55.004 7.572 4.441 1.00 12.66 284 GLY B N 1
ATOM 3810 C CA . GLY B 1 286 ? 54.342 8.871 4.488 1.00 12.94 284 GLY B CA 1
ATOM 3811 C C . GLY B 1 286 ? 55.102 10.095 4.010 1.00 13.43 284 GLY B C 1
ATOM 3812 O O . GLY B 1 286 ? 54.483 11.128 3.745 1.00 14.16 284 GLY B O 1
ATOM 3813 N N . ASN B 1 287 ? 56.434 10.014 3.917 1.00 13.58 285 ASN B N 1
ATOM 3814 C CA . ASN B 1 287 ? 57.228 11.206 3.598 1.00 13.80 285 ASN B CA 1
ATOM 3815 C C . ASN B 1 287 ? 56.845 12.389 4.479 1.00 14.31 285 ASN B C 1
ATOM 3816 O O . ASN B 1 287 ? 56.569 13.487 3.991 1.00 14.13 285 ASN B O 1
ATOM 3821 N N . PHE B 1 288 ? 56.810 12.165 5.787 1.00 14.20 286 PHE B N 1
ATOM 3822 C CA . PHE B 1 288 ? 56.615 13.282 6.709 1.00 13.98 286 PHE B CA 1
ATOM 3823 C C . PHE B 1 288 ? 57.878 14.143 6.794 1.00 14.82 286 PHE B C 1
ATOM 3824 O O . PHE B 1 288 ? 58.939 13.718 6.347 1.00 14.59 286 PHE B O 1
ATOM 3832 N N . GLU B 1 289 ? 57.784 15.347 7.380 1.00 14.78 287 GLU B N 1
ATOM 3833 C CA . GLU B 1 289 ? 58.953 16.230 7.375 1.00 16.64 287 GLU B CA 1
ATOM 3834 C C . GLU B 1 289 ? 60.221 15.617 7.986 1.00 16.84 287 GLU B C 1
ATOM 3835 O O . GLU B 1 289 ? 61.325 15.786 7.444 1.00 17.76 287 GLU B O 1
ATOM 3841 N N . VAL B 1 290 ? 60.089 14.919 9.111 1.00 17.56 288 VAL B N 1
ATOM 3842 C CA . VAL B 1 290 ? 61.269 14.312 9.750 1.00 18.54 288 VAL B CA 1
ATOM 3843 C C . VAL B 1 290 ? 62.060 13.381 8.831 1.00 18.49 288 VAL B C 1
ATOM 3844 O O . VAL B 1 290 ? 63.265 13.231 9.007 1.00 19.47 288 VAL B O 1
ATOM 3848 N N . SER B 1 291 ? 61.397 12.751 7.855 1.00 17.96 289 SER B N 1
ATOM 3849 C CA . SER B 1 291 ? 62.107 11.812 6.981 1.00 17.29 289 SER B CA 1
ATOM 3850 C C . SER B 1 291 ? 63.100 12.528 6.067 1.00 17.32 289 SER B C 1
ATOM 3851 O O . SER B 1 291 ? 64.106 11.947 5.647 1.00 17.96 289 SER B O 1
ATOM 3854 N N . ARG B 1 292 ? 62.815 13.790 5.763 1.00 17.40 290 ARG B N 1
ATOM 3855 C CA . ARG B 1 292 ? 63.606 14.561 4.813 1.00 17.90 290 ARG B CA 1
ATOM 3856 C C . ARG B 1 292 ? 64.748 15.308 5.489 1.00 18.08 290 ARG B C 1
ATOM 3857 O O . ARG B 1 292 ? 65.703 15.730 4.822 1.00 18.67 290 ARG B O 1
ATOM 3865 N N . PHE B 1 293 ? 64.658 15.462 6.811 1.00 17.76 291 PHE B N 1
ATOM 3866 C CA . PHE B 1 293 ? 65.635 16.280 7.546 1.00 18.11 291 PHE B CA 1
ATOM 3867 C C . PHE B 1 293 ? 66.474 15.525 8.574 1.00 17.98 291 PHE B C 1
ATOM 3868 O O . PHE B 1 293 ? 67.441 16.059 9.125 1.00 18.82 291 PHE B O 1
ATOM 3876 N N . ALA B 1 294 ? 66.134 14.258 8.775 1.00 18.02 292 ALA B N 1
ATOM 3877 C CA . ALA B 1 294 ? 66.947 13.359 9.580 1.00 17.86 292 ALA B CA 1
ATOM 3878 C C . ALA B 1 294 ? 68.282 13.093 8.888 1.00 17.83 292 ALA B C 1
ATOM 3879 O O . ALA B 1 294 ? 68.434 13.357 7.688 1.00 17.75 292 ALA B O 1
ATOM 3881 N N . SER B 1 295 ? 69.232 12.580 9.666 1.00 18.34 293 SER B N 1
ATOM 3882 C CA A SER B 1 295 ? 70.544 12.180 9.166 0.50 18.87 293 SER B CA 1
ATOM 3883 C CA B SER B 1 295 ? 70.530 12.169 9.143 0.50 18.63 293 SER B CA 1
ATOM 3884 C C . SER B 1 295 ? 70.831 10.722 9.552 1.00 18.95 293 SER B C 1
ATOM 3885 O O . SER B 1 295 ? 70.993 10.425 10.739 1.00 19.88 293 SER B O 1
ATOM 3890 N N . PRO B 1 296 ? 70.868 9.794 8.572 1.00 18.48 294 PRO B N 1
ATOM 3891 C CA . PRO B 1 296 ? 70.591 9.977 7.137 1.00 18.25 294 PRO B CA 1
ATOM 3892 C C . PRO B 1 296 ? 69.098 10.218 6.889 1.00 17.74 294 PRO B C 1
ATOM 3893 O O . PRO B 1 296 ? 68.260 9.913 7.751 1.00 17.82 294 PRO B O 1
ATOM 3897 N N . GLU B 1 297 ? 68.775 10.746 5.713 1.00 17.05 295 GLU B N 1
ATOM 3898 C CA . GLU B 1 297 ? 67.383 10.958 5.334 1.00 18.28 295 GLU B CA 1
ATOM 3899 C C . GLU B 1 297 ? 66.721 9.597 5.219 1.00 16.87 295 GLU B C 1
ATOM 3900 O O . GLU B 1 297 ? 67.359 8.620 4.807 1.00 16.75 295 GLU B O 1
ATOM 3906 N N . ILE B 1 298 ? 65.438 9.537 5.572 1.00 16.20 296 ILE B N 1
ATOM 3907 C CA . ILE B 1 298 ? 64.770 8.259 5.785 1.00 15.80 296 ILE B CA 1
ATOM 3908 C C . ILE B 1 298 ? 63.965 7.835 4.548 1.00 15.31 296 ILE B C 1
ATOM 3909 O O . ILE B 1 298 ? 63.012 8.512 4.161 1.00 14.96 296 ILE B O 1
ATOM 3914 N N . SER B 1 299 ? 64.329 6.681 3.975 1.00 14.87 297 SER B N 1
ATOM 3915 C CA . SER B 1 299 ? 63.553 6.066 2.887 1.00 14.40 297 SER B CA 1
ATOM 3916 C C . SER B 1 299 ? 62.106 5.909 3.308 1.00 14.21 297 SER B C 1
ATOM 3917 O O . SER B 1 299 ? 61.810 5.596 4.478 1.00 13.79 297 SER B O 1
ATOM 3920 N N . THR B 1 300 ? 61.183 6.119 2.381 1.00 14.25 298 THR B N 1
ATOM 3921 C CA . THR B 1 300 ? 59.777 6.206 2.773 1.00 14.23 298 THR B CA 1
ATOM 3922 C C . THR B 1 300 ? 58.890 5.985 1.566 1.00 15.34 298 THR B C 1
ATOM 3923 O O . THR B 1 300 ? 59.399 5.815 0.448 1.00 14.98 298 THR B O 1
ATOM 3927 N N . VAL B 1 301 ? 57.580 5.994 1.817 1.00 14.41 299 VAL B N 1
ATOM 3928 C CA . VAL B 1 301 ? 56.560 5.890 0.778 1.00 15.45 299 VAL B CA 1
ATOM 3929 C C . VAL B 1 301 ? 55.920 7.264 0.675 1.00 16.25 299 VAL B C 1
ATOM 3930 O O . VAL B 1 301 ? 55.275 7.745 1.629 1.00 15.05 299 VAL B O 1
ATOM 3934 N N . ARG B 1 302 ? 56.127 7.901 -0.476 1.00 16.24 300 ARG B N 1
ATOM 3935 C CA . ARG B 1 302 ? 55.677 9.271 -0.699 1.00 17.60 300 ARG B CA 1
ATOM 3936 C C . ARG B 1 302 ? 54.237 9.273 -1.201 1.00 17.52 300 ARG B C 1
ATOM 3937 O O . ARG B 1 302 ? 53.872 8.510 -2.096 1.00 17.74 300 ARG B O 1
ATOM 3945 N N . VAL B 1 303 ? 53.441 10.159 -0.615 1.00 18.14 301 VAL B N 1
ATOM 3946 C CA . VAL B 1 303 ? 52.027 10.312 -0.940 1.00 18.57 301 VAL B CA 1
ATOM 3947 C C . VAL B 1 303 ? 51.779 11.759 -1.407 1.00 19.24 301 VAL B C 1
ATOM 3948 O O . VAL B 1 303 ? 52.715 12.567 -1.445 1.00 19.71 301 VAL B O 1
ATOM 3952 N N . ASP B 1 304 ? 50.548 12.091 -1.799 1.00 18.70 302 ASP B N 1
ATOM 3953 C CA . ASP B 1 304 ? 50.277 13.411 -2.349 1.00 19.29 302 ASP B CA 1
ATOM 3954 C C . ASP B 1 304 ? 49.070 14.026 -1.662 1.00 18.44 302 ASP B C 1
ATOM 3955 O O . ASP B 1 304 ? 47.978 14.007 -2.209 1.00 17.77 302 ASP B O 1
ATOM 3960 N N . PRO B 1 305 ? 49.258 14.577 -0.449 1.00 17.87 303 PRO B N 1
ATOM 3961 C CA . PRO B 1 305 ? 48.098 15.058 0.305 1.00 18.25 303 PRO B CA 1
ATOM 3962 C C . PRO B 1 305 ? 47.353 16.226 -0.350 1.00 17.62 303 PRO B C 1
ATOM 3963 O O . PRO B 1 305 ? 46.116 16.315 -0.229 1.00 15.86 303 PRO B O 1
ATOM 3967 N N . ILE B 1 306 ? 48.077 17.121 -1.020 1.00 17.72 304 ILE B N 1
ATOM 3968 C CA . ILE B 1 306 ? 47.423 18.217 -1.749 1.00 19.25 304 ILE B CA 1
ATOM 3969 C C . ILE B 1 306 ? 46.470 17.644 -2.793 1.00 18.83 304 ILE B C 1
ATOM 3970 O O . ILE B 1 306 ? 45.318 18.096 -2.944 1.00 18.92 304 ILE B O 1
ATOM 3975 N N . ALA B 1 307 ? 46.943 16.625 -3.513 1.00 18.50 305 ALA B N 1
ATOM 3976 C CA . ALA B 1 307 ? 46.134 15.986 -4.525 1.00 18.25 305 ALA B CA 1
ATOM 3977 C C . ALA B 1 307 ? 44.931 15.267 -3.918 1.00 17.95 305 ALA B C 1
ATOM 3978 O O . ALA B 1 307 ? 43.840 15.309 -4.467 1.00 17.74 305 ALA B O 1
ATOM 3980 N N . ILE B 1 308 ? 45.113 14.606 -2.770 1.00 17.02 306 ILE B N 1
ATOM 3981 C CA . ILE B 1 308 ? 43.970 13.978 -2.114 1.00 17.10 306 ILE B CA 1
ATOM 3982 C C . ILE B 1 308 ? 42.894 15.024 -1.780 1.00 16.17 306 ILE B C 1
ATOM 3983 O O . ILE B 1 308 ? 41.717 14.801 -2.048 1.00 15.91 306 ILE B O 1
ATOM 3988 N N . GLY B 1 309 ? 43.313 16.154 -1.229 1.00 15.93 307 GLY B N 1
ATOM 3989 C CA . GLY B 1 309 ? 42.358 17.227 -0.877 1.00 15.46 307 GLY B CA 1
ATOM 3990 C C . GLY B 1 309 ? 41.673 17.806 -2.112 1.00 15.46 307 GLY B C 1
ATOM 3991 O O . GLY B 1 309 ? 40.449 18.016 -2.131 1.00 16.00 307 GLY B O 1
ATOM 3992 N N . ARG B 1 310 ? 42.464 18.064 -3.153 1.00 16.43 308 ARG B N 1
ATOM 3993 C CA . ARG B 1 310 ? 41.924 18.624 -4.404 1.00 16.76 308 ARG B CA 1
ATOM 3994 C C . ARG B 1 310 ? 40.995 17.669 -5.125 1.00 16.73 308 ARG B C 1
ATOM 3995 O O . ARG B 1 310 ? 39.932 18.073 -5.586 1.00 16.74 308 ARG B O 1
ATOM 4003 N N . GLU B 1 311 ? 41.374 16.398 -5.221 1.00 16.09 309 GLU B N 1
ATOM 4004 C CA . GLU B 1 311 ? 40.515 15.434 -5.868 1.00 16.46 309 GLU B CA 1
ATOM 4005 C C . GLU B 1 311 ? 39.209 15.281 -5.093 1.00 16.00 309 GLU B C 1
ATOM 4006 O O . GLU B 1 311 ? 38.157 15.138 -5.683 1.00 16.40 309 GLU B O 1
ATOM 4012 N N . THR B 1 312 ? 39.293 15.296 -3.759 1.00 15.74 310 THR B N 1
ATOM 4013 C CA . THR B 1 312 ? 38.120 15.133 -2.931 1.00 15.39 310 THR B CA 1
ATOM 4014 C C . THR B 1 312 ? 37.199 16.346 -3.132 1.00 15.34 310 THR B C 1
ATOM 4015 O O . THR B 1 312 ? 35.987 16.174 -3.316 1.00 15.91 310 THR B O 1
ATOM 4019 N N . GLY B 1 313 ? 37.785 17.540 -3.134 1.00 15.60 311 GLY B N 1
ATOM 4020 C CA . GLY B 1 313 ? 37.020 18.771 -3.305 1.00 15.61 311 GLY B CA 1
ATOM 4021 C C . GLY B 1 313 ? 36.379 18.823 -4.678 1.00 16.23 311 GLY B C 1
ATOM 4022 O O . GLY B 1 313 ? 35.171 19.091 -4.812 1.00 16.44 311 GLY B O 1
ATOM 4023 N N . SER B 1 314 ? 37.186 18.558 -5.708 1.00 16.51 312 SER B N 1
ATOM 4024 C CA . SER B 1 314 ? 36.647 18.544 -7.078 1.00 17.38 312 SER B CA 1
ATOM 4025 C C . SER B 1 314 ? 35.504 17.553 -7.249 1.00 17.65 312 SER B C 1
ATOM 4026 O O . SER B 1 314 ? 34.472 17.877 -7.889 1.00 17.43 312 SER B O 1
ATOM 4029 N N . LEU B 1 315 ? 35.668 16.347 -6.685 1.00 17.36 313 LEU B N 1
ATOM 4030 C CA . LEU B 1 315 ? 34.640 15.310 -6.752 1.00 17.98 313 LEU B CA 1
ATOM 4031 C C . LEU B 1 315 ? 33.342 15.812 -6.120 1.00 18.82 313 LEU B C 1
ATOM 4032 O O . LEU B 1 315 ? 32.283 15.743 -6.722 1.00 19.06 313 LEU B O 1
ATOM 4037 N N . ILE B 1 316 ? 33.434 16.312 -4.896 1.00 18.79 314 ILE B N 1
ATOM 4038 C CA . ILE B 1 316 ? 32.267 16.857 -4.226 1.00 19.66 314 ILE B CA 1
ATOM 4039 C C . ILE B 1 316 ? 31.566 17.947 -5.058 1.00 20.23 314 ILE B C 1
ATOM 4040 O O . ILE B 1 316 ? 30.335 17.927 -5.213 1.00 20.79 314 ILE B O 1
ATOM 4045 N N . LEU B 1 317 ? 32.334 18.903 -5.580 1.00 20.25 315 LEU B N 1
ATOM 4046 C CA . LEU B 1 317 ? 31.719 19.989 -6.371 1.00 20.94 315 LEU B CA 1
ATOM 4047 C C . LEU B 1 317 ? 31.071 19.457 -7.647 1.00 21.47 315 LEU B C 1
ATOM 4048 O O . LEU B 1 317 ? 29.999 19.936 -8.036 1.00 21.81 315 LEU B O 1
ATOM 4053 N N . ARG B 1 318 ? 31.680 18.455 -8.288 1.00 22.14 316 ARG B N 1
ATOM 4054 C CA . ARG B 1 318 ? 31.038 17.803 -9.444 1.00 23.32 316 ARG B CA 1
ATOM 4055 C C . ARG B 1 318 ? 29.704 17.178 -9.064 1.00 24.21 316 ARG B C 1
ATOM 4056 O O . ARG B 1 318 ? 28.693 17.345 -9.762 1.00 25.06 316 ARG B O 1
ATOM 4064 N N . LEU B 1 319 ? 29.700 16.441 -7.956 1.00 24.12 317 LEU B N 1
ATOM 4065 C CA . LEU B 1 319 ? 28.510 15.710 -7.529 1.00 24.13 317 LEU B CA 1
ATOM 4066 C C . LEU B 1 319 ? 27.364 16.660 -7.161 1.00 24.27 317 LEU B C 1
ATOM 4067 O O . LEU B 1 319 ? 26.198 16.314 -7.344 1.00 25.12 317 LEU B O 1
ATOM 4072 N N . LEU B 1 320 ? 27.698 17.856 -6.671 1.00 24.68 318 LEU B N 1
ATOM 4073 C CA . LEU B 1 320 ? 26.687 18.815 -6.200 1.00 25.59 318 LEU B CA 1
ATOM 4074 C C . LEU B 1 320 ? 26.337 19.941 -7.192 1.00 26.51 318 LEU B C 1
ATOM 4075 O O . LEU B 1 320 ? 25.508 20.814 -6.889 1.00 26.94 318 LEU B O 1
ATOM 4080 N N . ASP B 1 321 ? 26.976 19.930 -8.358 1.00 26.93 319 ASP B N 1
ATOM 4081 C CA . ASP B 1 321 ? 26.776 20.969 -9.377 1.00 28.18 319 ASP B CA 1
ATOM 4082 C C . ASP B 1 321 ? 25.355 20.915 -9.944 1.00 28.28 319 ASP B C 1
ATOM 4083 O O . ASP B 1 321 ? 24.930 19.893 -10.473 1.00 28.99 319 ASP B O 1
ATOM 4088 N N . ALA B 1 330 ? 29.348 5.511 -7.517 1.00 24.70 328 ALA B N 1
ATOM 4089 C CA . ALA B 1 330 ? 30.544 5.700 -6.679 1.00 23.71 328 ALA B CA 1
ATOM 4090 C C . ALA B 1 330 ? 31.798 5.834 -7.533 1.00 23.49 328 ALA B C 1
ATOM 4091 O O . ALA B 1 330 ? 32.035 5.035 -8.448 1.00 23.69 328 ALA B O 1
ATOM 4093 N N . GLN B 1 331 ? 32.608 6.838 -7.213 1.00 22.16 329 GLN B N 1
ATOM 4094 C CA . GLN B 1 331 ? 33.886 7.042 -7.880 1.00 21.82 329 GLN B CA 1
ATOM 4095 C C . GLN B 1 331 ? 34.993 6.628 -6.940 1.00 21.19 329 GLN B C 1
ATOM 4096 O O . GLN B 1 331 ? 34.962 6.973 -5.754 1.00 21.47 329 GLN B O 1
ATOM 4102 N N . HIS B 1 332 ? 35.960 5.893 -7.474 1.00 20.51 330 HIS B N 1
ATOM 4103 C CA . HIS B 1 332 ? 37.127 5.478 -6.707 1.00 19.21 330 HIS B CA 1
ATOM 4104 C C . HIS B 1 332 ? 38.362 6.027 -7.372 1.00 19.03 330 HIS B C 1
ATOM 4105 O O . HIS B 1 332 ? 38.761 5.557 -8.445 1.00 20.00 330 HIS B O 1
ATOM 4112 N N . ILE B 1 333 ? 38.937 7.047 -6.754 1.00 17.16 331 ILE B N 1
ATOM 4113 C CA . ILE B 1 333 ? 40.017 7.820 -7.345 1.00 17.04 331 ILE B CA 1
ATOM 4114 C C . ILE B 1 333 ? 41.323 7.444 -6.670 1.00 17.28 331 ILE B C 1
ATOM 4115 O O . ILE B 1 333 ? 41.420 7.463 -5.436 1.00 16.31 331 ILE B O 1
ATOM 4120 N N . THR B 1 334 ? 42.307 7.070 -7.486 1.00 16.33 332 THR B N 1
ATOM 4121 C CA . THR B 1 334 ? 43.610 6.566 -7.002 1.00 16.73 332 THR B CA 1
ATOM 4122 C C . THR B 1 334 ? 44.726 7.586 -7.181 1.00 17.07 332 THR B C 1
ATOM 4123 O O . THR B 1 334 ? 44.880 8.176 -8.267 1.00 17.24 332 THR B O 1
ATOM 4127 N N . LEU B 1 335 ? 45.497 7.816 -6.108 1.00 16.37 333 LEU B N 1
ATOM 4128 C CA . LEU B 1 335 ? 46.702 8.638 -6.178 1.00 17.18 333 LEU B CA 1
ATOM 4129 C C . LEU B 1 335 ? 47.876 7.715 -5.838 1.00 17.76 333 LEU B C 1
ATOM 4130 O O . LEU B 1 335 ? 48.117 7.442 -4.656 1.00 18.09 333 LEU B O 1
ATOM 4135 N N . PRO B 1 336 ? 48.575 7.192 -6.860 1.00 17.07 334 PRO B N 1
ATOM 4136 C CA . PRO B 1 336 ? 49.580 6.131 -6.633 1.00 16.82 334 PRO B CA 1
ATOM 4137 C C . PRO B 1 336 ? 50.773 6.613 -5.814 1.00 16.82 334 PRO B C 1
ATOM 4138 O O . PRO B 1 336 ? 51.391 7.618 -6.155 1.00 16.72 334 PRO B O 1
ATOM 4142 N N . PRO B 1 337 ? 51.090 5.910 -4.718 1.00 16.79 335 PRO B N 1
ATOM 4143 C CA . PRO B 1 337 ? 52.265 6.318 -3.964 1.00 16.91 335 PRO B CA 1
ATOM 4144 C C . PRO B 1 337 ? 53.559 6.072 -4.723 1.00 16.46 335 PRO B C 1
ATOM 4145 O O . PRO B 1 337 ? 53.567 5.327 -5.705 1.00 17.16 335 PRO B O 1
ATOM 4149 N N . VAL B 1 338 ? 54.638 6.698 -4.264 1.00 15.71 336 VAL B N 1
ATOM 4150 C CA . VAL B 1 338 ? 55.949 6.565 -4.889 1.00 16.17 336 VAL B CA 1
ATOM 4151 C C . VAL B 1 338 ? 56.923 6.073 -3.829 1.00 15.70 336 VAL B C 1
ATOM 4152 O O . VAL B 1 338 ? 56.969 6.621 -2.722 1.00 16.03 336 VAL B O 1
ATOM 4156 N N . LEU B 1 339 ? 57.698 5.036 -4.160 1.00 15.11 337 LEU B N 1
ATOM 4157 C CA . LEU B 1 339 ? 58.736 4.532 -3.248 1.00 15.04 337 LEU B CA 1
ATOM 4158 C C . LEU B 1 339 ? 59.940 5.470 -3.298 1.00 15.89 337 LEU B C 1
ATOM 4159 O O . LEU B 1 339 ? 60.491 5.714 -4.371 1.00 15.92 337 LEU B O 1
ATOM 4164 N N . GLU B 1 340 ? 60.336 5.996 -2.142 1.00 16.92 338 GLU B N 1
ATOM 4165 C CA . GLU B 1 340 ? 61.406 7.001 -2.072 1.00 18.52 338 GLU B CA 1
ATOM 4166 C C . GLU B 1 340 ? 62.600 6.424 -1.346 1.00 18.87 338 GLU B C 1
ATOM 4167 O O . GLU B 1 340 ? 62.578 6.273 -0.121 1.00 19.04 338 GLU B O 1
ATOM 4173 N N . PHE B 1 341 ? 63.639 6.093 -2.107 1.00 18.40 339 PHE B N 1
ATOM 4174 C CA . PHE B 1 341 ? 64.842 5.494 -1.549 1.00 18.15 339 PHE B CA 1
ATOM 4175 C C . PHE B 1 341 ? 65.882 6.546 -1.219 1.00 18.53 339 PHE B C 1
ATOM 4176 O O . PHE B 1 341 ? 66.269 7.348 -2.074 1.00 19.37 339 PHE B O 1
ATOM 4184 N N . ARG B 1 342 ? 66.322 6.543 0.035 1.00 17.60 340 ARG B N 1
ATOM 4185 C CA . ARG B 1 342 ? 67.225 7.564 0.538 1.00 17.12 340 ARG B CA 1
ATOM 4186 C C . ARG B 1 342 ? 68.355 6.882 1.305 1.00 16.45 340 ARG B C 1
ATOM 4187 O O . ARG B 1 342 ? 68.337 5.655 1.451 1.00 16.52 340 ARG B O 1
ATOM 4195 N N . PRO B 1 343 ? 69.376 7.649 1.748 1.00 16.73 341 PRO B N 1
ATOM 4196 C CA . PRO B 1 343 ? 70.553 7.018 2.385 1.00 17.12 341 PRO B CA 1
ATOM 4197 C C . PRO B 1 343 ? 70.358 6.176 3.665 1.00 17.00 341 PRO B C 1
ATOM 4198 O O . PRO B 1 343 ? 71.316 5.519 4.100 1.00 17.51 341 PRO B O 1
ATOM 4202 N N . SER B 1 344 ? 69.153 6.167 4.252 1.00 16.78 342 SER B N 1
ATOM 4203 C CA . SER B 1 344 ? 68.874 5.296 5.394 1.00 16.24 342 SER B CA 1
ATOM 4204 C C . SER B 1 344 ? 68.715 3.843 4.956 1.00 15.92 342 SER B C 1
ATOM 4205 O O . SER B 1 344 ? 68.588 2.953 5.793 1.00 15.87 342 SER B O 1
ATOM 4208 N N . LEU B 1 345 ? 68.666 3.626 3.642 1.00 16.50 343 LEU B N 1
ATOM 4209 C CA . LEU B 1 345 ? 68.686 2.274 3.086 1.00 18.35 343 LEU B CA 1
ATOM 4210 C C . LEU B 1 345 ? 70.058 1.974 2.459 1.00 19.89 343 LEU B C 1
ATOM 4211 O O . LEU B 1 345 ? 70.557 2.749 1.643 1.00 19.71 343 LEU B O 1
ATOM 4216 N N . LYS B 1 346 ? 70.665 0.849 2.838 1.00 21.04 344 LYS B N 1
ATOM 4217 C CA . LYS B 1 346 ? 72.018 0.523 2.386 1.00 23.58 344 LYS B CA 1
ATOM 4218 C C . LYS B 1 346 ? 72.046 0.500 0.857 1.00 24.61 344 LYS B C 1
ATOM 4219 O O . LYS B 1 346 ? 71.111 0.003 0.235 1.00 24.64 344 LYS B O 1
ATOM 4225 N N . ASN B 1 347 ? 73.105 1.076 0.281 1.00 26.34 345 ASN B N 1
ATOM 4226 C CA . ASN B 1 347 ? 73.302 1.167 -1.174 1.00 28.14 345 ASN B CA 1
ATOM 4227 C C . ASN B 1 347 ? 72.398 2.180 -1.897 1.00 28.80 345 ASN B C 1
ATOM 4228 O O . ASN B 1 347 ? 72.293 2.147 -3.124 1.00 29.45 345 ASN B O 1
ATOM 4233 N N . GLU B 1 348 ? 71.745 3.073 -1.150 1.00 29.50 346 GLU B N 1
ATOM 4234 C CA . GLU B 1 348 ? 70.917 4.121 -1.764 1.00 29.81 346 GLU B CA 1
ATOM 4235 C C . GLU B 1 348 ? 71.485 5.523 -1.535 1.00 30.22 346 GLU B C 1
ATOM 4236 O O . GLU B 1 348 ? 72.320 5.735 -0.649 1.00 30.70 346 GLU B O 1
ATOM 4242 N N . GLY C 1 71 ? 29.958 42.318 -18.206 1.00 28.22 69 GLY C N 1
ATOM 4243 C CA . GLY C 1 71 ? 30.435 42.234 -19.622 1.00 26.20 69 GLY C CA 1
ATOM 4244 C C . GLY C 1 71 ? 30.888 40.838 -20.015 1.00 25.30 69 GLY C C 1
ATOM 4245 O O . GLY C 1 71 ? 30.149 39.867 -19.841 1.00 25.23 69 GLY C O 1
ATOM 4246 N N . PHE C 1 72 ? 32.102 40.743 -20.558 1.00 23.84 70 PHE C N 1
ATOM 4247 C CA . PHE C 1 72 ? 32.660 39.466 -20.991 1.00 22.16 70 PHE C CA 1
ATOM 4248 C C . PHE C 1 72 ? 34.129 39.270 -20.633 1.00 21.61 70 PHE C C 1
ATOM 4249 O O . PHE C 1 72 ? 34.869 40.215 -20.345 1.00 21.68 70 PHE C O 1
ATOM 4257 N N . VAL C 1 73 ? 34.531 38.008 -20.702 1.00 20.37 71 VAL C N 1
ATOM 4258 C CA . VAL C 1 73 ? 35.904 37.578 -20.532 1.00 19.39 71 VAL C CA 1
ATOM 4259 C C . VAL C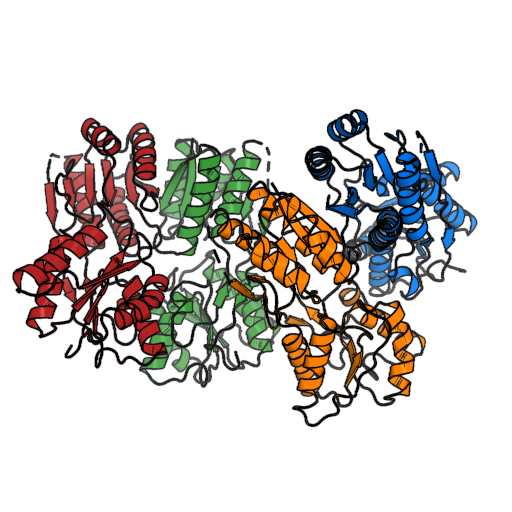 1 73 ? 36.271 36.884 -21.831 1.00 19.21 71 VAL C C 1
ATOM 4260 O O . VAL C 1 73 ? 35.455 36.159 -22.389 1.00 20.15 71 VAL C O 1
ATOM 4264 N N . GLY C 1 74 ? 37.496 37.110 -22.299 1.00 19.47 72 GLY C N 1
ATOM 4265 C CA . GLY C 1 74 ? 37.982 36.450 -23.502 1.00 18.93 72 GLY C CA 1
ATOM 4266 C C . GLY C 1 74 ? 38.673 35.141 -23.169 1.00 19.33 72 GLY C C 1
ATOM 4267 O O . GLY C 1 74 ? 39.359 35.015 -22.143 1.00 19.07 72 GLY C O 1
ATOM 4268 N N . LEU C 1 75 ? 38.451 34.155 -24.023 1.00 18.62 73 LEU C N 1
ATOM 4269 C CA . LEU C 1 75 ? 39.145 32.885 -23.909 1.00 19.11 73 LEU C CA 1
ATOM 4270 C C . LEU C 1 75 ? 39.718 32.523 -25.261 1.00 18.73 73 LEU C C 1
ATOM 4271 O O . LEU C 1 75 ? 38.983 32.459 -26.258 1.00 19.54 73 LEU C O 1
ATOM 4276 N N . LEU C 1 76 ? 41.029 32.313 -25.295 1.00 18.65 74 LEU C N 1
ATOM 4277 C CA . LEU C 1 76 ? 41.697 31.882 -26.534 1.00 19.50 74 LEU C CA 1
ATOM 4278 C C . LEU C 1 76 ? 42.120 30.436 -26.420 1.00 19.52 74 LEU C C 1
ATOM 4279 O O . LEU C 1 76 ? 42.759 30.045 -25.434 1.00 19.63 74 LEU C O 1
ATOM 4284 N N . LEU C 1 77 ? 41.754 29.651 -27.438 1.00 19.81 75 LEU C N 1
ATOM 4285 C CA . LEU C 1 77 ? 42.035 28.216 -27.459 1.00 19.64 75 LEU C CA 1
ATOM 4286 C C . LEU C 1 77 ? 42.669 27.836 -28.777 1.00 19.40 75 LEU C C 1
ATOM 4287 O O . LEU C 1 77 ? 42.256 28.358 -29.811 1.00 19.35 75 LEU C O 1
ATOM 4292 N N . PRO C 1 78 ? 43.663 26.929 -28.751 1.00 19.51 76 PRO C N 1
ATOM 4293 C CA . PRO C 1 78 ? 44.268 26.437 -29.998 1.00 19.82 76 PRO C CA 1
ATOM 4294 C C . PRO C 1 78 ? 43.493 25.322 -30.701 1.00 20.15 76 PRO C C 1
ATOM 4295 O O . PRO C 1 78 ? 43.817 24.986 -31.854 1.00 21.13 76 PRO C O 1
ATOM 4299 N N . SER C 1 79 ? 42.499 24.744 -30.031 1.00 19.12 77 SER C N 1
ATOM 4300 C CA . SER C 1 79 ? 41.756 23.612 -30.586 1.00 18.55 77 SER C CA 1
ATOM 4301 C C . SER C 1 79 ? 40.280 23.728 -30.268 1.00 18.24 77 SER C C 1
ATOM 4302 O O . SER C 1 79 ? 39.911 24.193 -29.184 1.00 18.40 77 SER C O 1
ATOM 4305 N N . LEU C 1 80 ? 39.450 23.328 -31.226 1.00 17.29 78 LEU C N 1
ATOM 4306 C CA . LEU C 1 80 ? 38.015 23.144 -30.986 1.00 17.13 78 LEU C CA 1
ATOM 4307 C C . LEU C 1 80 ? 37.642 21.663 -30.958 1.00 16.84 78 LEU C C 1
ATOM 4308 O O . LEU C 1 80 ? 36.473 21.306 -31.105 1.00 17.46 78 LEU C O 1
ATOM 4313 N N . ASN C 1 81 ? 38.643 20.812 -30.742 1.00 16.72 79 ASN C N 1
ATOM 4314 C CA . ASN C 1 81 ? 38.477 19.352 -30.769 1.00 17.31 79 ASN C CA 1
ATOM 4315 C C . ASN C 1 81 ? 39.255 18.743 -29.606 1.00 17.30 79 ASN C C 1
ATOM 4316 O O . ASN C 1 81 ? 40.064 17.833 -29.773 1.00 18.30 79 ASN C O 1
ATOM 4321 N N . ASN C 1 82 ? 38.996 19.254 -28.406 1.00 16.76 80 ASN C N 1
ATOM 4322 C CA . ASN C 1 82 ? 39.815 18.883 -27.261 1.00 16.74 80 ASN C CA 1
ATOM 4323 C C . ASN C 1 82 ? 38.974 18.869 -25.997 1.00 16.75 80 ASN C C 1
ATOM 4324 O O . ASN C 1 82 ? 38.427 19.888 -25.595 1.00 16.40 80 ASN C O 1
ATOM 4329 N N . LEU C 1 83 ? 38.824 17.680 -25.414 1.00 16.97 81 LEU C N 1
ATOM 4330 C CA . LEU C 1 83 ? 38.018 17.500 -24.211 1.00 17.37 81 LEU C CA 1
ATOM 4331 C C . LEU C 1 83 ? 38.448 18.455 -23.089 1.00 17.03 81 LEU C C 1
ATOM 4332 O O . LEU C 1 83 ? 37.612 19.011 -22.370 1.00 17.20 81 LEU C O 1
ATOM 4337 N N . HIS C 1 84 ? 39.755 18.633 -22.923 1.00 16.29 82 HIS C N 1
ATOM 4338 C CA . HIS C 1 84 ? 40.228 19.484 -21.840 1.00 16.96 82 HIS C CA 1
ATOM 4339 C C . HIS C 1 84 ? 39.721 20.885 -21.982 1.00 16.96 82 HIS C C 1
ATOM 4340 O O . HIS C 1 84 ? 39.268 21.479 -21.008 1.00 17.24 82 HIS C O 1
ATOM 4347 N N . PHE C 1 85 ? 39.820 21.424 -23.195 1.00 17.33 83 PHE C N 1
ATOM 4348 C CA . PHE C 1 85 ? 39.413 22.821 -23.406 1.00 17.79 83 PHE C CA 1
ATOM 4349 C C . PHE C 1 85 ? 37.911 22.949 -23.332 1.00 17.89 83 PHE C C 1
ATOM 4350 O O . PHE C 1 85 ? 37.404 23.961 -22.839 1.00 18.41 83 PHE C O 1
ATOM 4358 N N . ALA C 1 86 ? 37.204 21.931 -23.818 1.00 18.01 84 ALA C N 1
ATOM 4359 C CA . ALA C 1 86 ? 35.755 21.877 -23.738 1.00 17.84 84 ALA C CA 1
ATOM 4360 C C . ALA C 1 86 ? 35.287 21.966 -22.286 1.00 18.85 84 ALA C C 1
ATOM 4361 O O . ALA C 1 86 ? 34.487 22.851 -21.927 1.00 18.30 84 ALA C O 1
ATOM 4363 N N . GLN C 1 87 ? 35.848 21.103 -21.435 1.00 18.89 85 GLN C N 1
ATOM 4364 C CA . GLN C 1 87 ? 35.454 21.070 -20.030 1.00 19.35 85 GLN C CA 1
ATOM 4365 C C . GLN C 1 87 ? 35.919 22.317 -19.271 1.00 19.22 85 GLN C C 1
ATOM 4366 O O . GLN C 1 87 ? 35.211 22.818 -18.376 1.00 18.30 85 GLN C O 1
ATOM 4372 N N . THR C 1 88 ? 37.092 22.833 -19.637 1.00 18.02 86 THR C N 1
ATOM 4373 C CA . THR C 1 88 ? 37.571 24.110 -19.101 1.00 18.19 86 THR C CA 1
ATOM 4374 C C . THR C 1 88 ? 36.531 25.194 -19.378 1.00 19.11 86 THR C C 1
ATOM 4375 O O . THR C 1 88 ? 36.092 25.895 -18.480 1.00 18.69 86 THR C O 1
ATOM 4379 N N . ALA C 1 89 ? 36.139 25.306 -20.640 1.00 18.86 87 ALA C N 1
ATOM 4380 C CA . ALA C 1 89 ? 35.158 26.322 -21.050 1.00 20.03 87 ALA C CA 1
ATOM 4381 C C . ALA C 1 89 ? 33.799 26.138 -20.383 1.00 20.71 87 ALA C C 1
ATOM 4382 O O . ALA C 1 89 ? 33.132 27.127 -20.079 1.00 21.84 87 ALA C O 1
ATOM 4384 N N . GLN C 1 90 ? 33.382 24.890 -20.181 1.00 21.21 88 GLN C N 1
ATOM 4385 C CA . GLN C 1 90 ? 32.116 24.589 -19.515 1.00 22.94 88 GLN C CA 1
ATOM 4386 C C . GLN C 1 90 ? 32.080 25.114 -18.072 1.00 22.80 88 GLN C C 1
ATOM 4387 O O . GLN C 1 90 ? 31.133 25.816 -17.678 1.00 22.55 88 GLN C O 1
ATOM 4393 N N . SER C 1 91 ? 33.104 24.788 -17.284 1.00 22.12 89 SER C N 1
ATOM 4394 C CA . SER C 1 91 ? 33.106 25.196 -15.884 1.00 21.86 89 SER C CA 1
ATOM 4395 C C . SER C 1 91 ? 33.401 26.679 -15.757 1.00 21.57 89 SER C C 1
ATOM 4396 O O . SER C 1 91 ? 32.812 27.356 -14.923 1.00 21.83 89 SER C O 1
ATOM 4399 N N . LEU C 1 92 ? 34.280 27.186 -16.621 1.00 20.77 90 LEU C N 1
ATOM 4400 C CA . LEU C 1 92 ? 34.572 28.616 -16.681 1.00 20.91 90 LEU C CA 1
ATOM 4401 C C . LEU C 1 92 ? 33.296 29.381 -17.002 1.00 20.68 90 LEU C C 1
ATOM 4402 O O . LEU C 1 92 ? 33.011 30.381 -16.345 1.00 22.12 90 LEU C O 1
ATOM 4407 N N . THR C 1 93 ? 32.530 28.887 -17.983 1.00 21.60 91 THR C N 1
ATOM 4408 C CA . THR C 1 93 ? 31.239 29.493 -18.354 1.00 21.69 91 THR C CA 1
ATOM 4409 C C . THR C 1 93 ? 30.308 29.574 -17.142 1.00 22.59 91 THR C C 1
ATOM 4410 O O . THR C 1 93 ? 29.750 30.634 -16.858 1.00 22.66 91 THR C O 1
ATOM 4414 N N . ASP C 1 94 ? 30.160 28.456 -16.433 1.00 22.42 92 ASP C N 1
ATOM 4415 C CA . ASP C 1 94 ? 29.226 28.385 -15.312 1.00 23.36 92 ASP C CA 1
ATOM 4416 C C . ASP C 1 94 ? 29.610 29.302 -14.162 1.00 23.08 92 ASP C C 1
ATOM 4417 O O . ASP C 1 94 ? 28.744 29.941 -13.561 1.00 23.53 92 ASP C O 1
ATOM 4422 N N . VAL C 1 95 ? 30.900 29.361 -13.858 1.00 22.51 93 VAL C N 1
ATOM 4423 C CA . VAL C 1 95 ? 31.387 30.188 -12.781 1.00 23.09 93 VAL C CA 1
ATOM 4424 C C . VAL C 1 95 ? 31.189 31.653 -13.157 1.00 23.68 93 VAL C C 1
ATOM 4425 O O . VAL C 1 95 ? 30.650 32.432 -12.381 1.00 23.42 93 VAL C O 1
ATOM 4429 N N . LEU C 1 96 ? 31.574 32.018 -14.374 1.00 23.45 94 LEU C N 1
ATOM 4430 C CA . LEU C 1 96 ? 31.450 33.418 -14.771 1.00 24.15 94 LEU C CA 1
ATOM 4431 C C . LEU C 1 96 ? 29.993 33.870 -14.871 1.00 25.23 94 LEU C C 1
ATOM 4432 O O . LEU C 1 96 ? 29.688 35.016 -14.554 1.00 25.69 94 LEU C O 1
ATOM 4437 N N . GLU C 1 97 ? 29.106 32.972 -15.307 1.00 27.15 95 GLU C N 1
ATOM 4438 C CA . GLU C 1 97 ? 27.671 33.279 -15.392 1.00 29.13 95 GLU C CA 1
ATOM 4439 C C . GLU C 1 97 ? 27.106 33.644 -14.021 1.00 30.32 95 GLU C C 1
ATOM 4440 O O . GLU C 1 97 ? 26.286 34.565 -13.907 1.00 30.66 95 GLU C O 1
ATOM 4446 N N . GLN C 1 98 ? 27.577 32.950 -12.984 1.00 31.53 96 GLN C N 1
ATOM 4447 C CA . GLN C 1 98 ? 27.247 33.292 -11.595 1.00 33.09 96 GLN C CA 1
ATOM 4448 C C . GLN C 1 98 ? 27.537 34.773 -11.325 1.00 32.98 96 GLN C C 1
ATOM 4449 O O . GLN C 1 98 ? 26.763 35.446 -10.636 1.00 33.70 96 GLN C O 1
ATOM 4455 N N . GLY C 1 99 ? 28.631 35.281 -11.895 1.00 32.52 97 GLY C N 1
ATOM 4456 C CA . GLY C 1 99 ? 29.023 36.687 -11.738 1.00 31.69 97 GLY C CA 1
ATOM 4457 C C . GLY C 1 99 ? 28.520 37.614 -12.838 1.00 31.00 97 GLY C C 1
ATOM 4458 O O . GLY C 1 99 ? 28.979 38.749 -12.958 1.00 31.03 97 GLY C O 1
ATOM 4459 N N . GLY C 1 100 ? 27.583 37.130 -13.651 1.00 30.44 98 GLY C N 1
ATOM 4460 C CA . GLY C 1 100 ? 26.971 37.944 -14.704 1.00 29.54 98 GLY C CA 1
ATOM 4461 C C . GLY C 1 100 ? 27.886 38.240 -15.884 1.00 29.05 98 GLY C C 1
ATOM 4462 O O . GLY C 1 100 ? 27.696 39.231 -16.600 1.00 29.61 98 GLY C O 1
ATOM 4463 N N . LEU C 1 101 ? 28.880 37.382 -16.086 1.00 27.52 99 LEU C N 1
ATOM 4464 C CA . LEU C 1 101 ? 29.838 37.536 -17.184 1.00 26.41 99 LEU C CA 1
ATOM 4465 C C . LEU C 1 101 ? 29.686 36.431 -18.216 1.00 25.84 99 LEU C C 1
ATOM 4466 O O . LEU C 1 101 ? 29.416 35.281 -17.864 1.00 26.20 99 LEU C O 1
ATOM 4471 N N . GLN C 1 102 ? 29.874 36.785 -19.484 1.00 24.63 100 GLN C N 1
ATOM 4472 C CA . GLN C 1 102 ? 29.830 35.816 -20.570 1.00 24.39 100 GLN C CA 1
ATOM 4473 C C . GLN C 1 102 ? 31.230 35.548 -21.078 1.00 23.63 100 GLN C C 1
ATOM 4474 O O . GLN C 1 102 ? 32.143 36.328 -20.840 1.00 22.82 100 GLN C O 1
ATOM 4480 N N . LEU C 1 103 ? 31.370 34.453 -21.815 1.00 23.52 101 LEU C N 1
ATOM 4481 C CA . LEU C 1 103 ? 32.614 34.101 -22.463 1.00 23.20 101 LEU C CA 1
ATOM 4482 C C . LEU C 1 103 ? 32.556 34.411 -23.954 1.00 23.08 101 LEU C C 1
ATOM 4483 O O . LEU C 1 103 ? 31.579 34.080 -24.624 1.00 22.04 101 LEU C O 1
ATOM 4488 N N . LEU C 1 104 ? 33.603 35.045 -24.468 1.00 22.64 102 LEU C N 1
ATOM 4489 C CA . LEU C 1 104 ? 33.777 35.195 -25.907 1.00 23.10 102 LEU C CA 1
ATOM 4490 C C . LEU C 1 104 ? 35.030 34.426 -26.297 1.00 22.57 102 LEU C C 1
ATOM 4491 O O . LEU C 1 104 ? 36.086 34.616 -25.682 1.00 22.66 102 LEU C O 1
ATOM 4496 N N . LEU C 1 105 ? 34.920 33.563 -27.305 1.00 21.77 103 LEU C N 1
ATOM 4497 C CA . LEU C 1 105 ? 36.039 32.696 -27.661 1.00 22.04 103 LEU C CA 1
ATOM 4498 C C . LEU C 1 105 ? 36.720 33.100 -28.950 1.00 21.71 103 LEU C C 1
ATOM 4499 O O . LEU C 1 105 ? 36.065 33.528 -29.902 1.00 21.53 103 LEU C O 1
ATOM 4504 N N . GLY C 1 106 ? 38.035 32.925 -28.979 1.00 21.44 104 GLY C N 1
ATOM 4505 C CA . GLY C 1 106 ? 38.791 33.065 -30.219 1.00 21.91 104 GLY C CA 1
ATOM 4506 C C . GLY C 1 106 ? 39.532 31.775 -30.461 1.00 22.32 104 GLY C C 1
ATOM 4507 O O . GLY C 1 106 ? 40.099 31.207 -29.526 1.00 22.70 104 GLY C O 1
ATOM 4508 N N . TYR C 1 107 ? 39.527 31.310 -31.707 1.00 22.68 105 TYR C N 1
ATOM 4509 C CA . TYR C 1 107 ? 40.168 30.052 -32.059 1.00 23.01 105 TYR C CA 1
ATOM 4510 C C . TYR C 1 107 ? 41.469 30.337 -32.815 1.00 23.14 105 TYR C C 1
ATOM 4511 O O . TYR C 1 107 ? 41.434 30.902 -33.916 1.00 22.91 105 TYR C O 1
ATOM 4520 N N . THR C 1 108 ? 42.608 29.965 -32.225 1.00 23.47 106 THR C N 1
ATOM 4521 C CA . THR C 1 108 ? 43.916 30.306 -32.810 1.00 24.30 106 THR C CA 1
ATOM 4522 C C . THR C 1 108 ? 44.462 29.300 -33.826 1.00 24.72 106 THR C C 1
ATOM 4523 O O . THR C 1 108 ? 45.322 29.660 -34.635 1.00 24.30 106 THR C O 1
ATOM 4527 N N . ALA C 1 109 ? 43.984 28.053 -33.750 1.00 25.09 107 ALA C N 1
ATOM 4528 C CA . ALA C 1 109 ? 44.532 26.915 -34.509 1.00 25.73 107 ALA C CA 1
ATOM 4529 C C . ALA C 1 109 ? 46.053 26.788 -34.388 1.00 26.43 107 ALA C C 1
ATOM 4530 O O . ALA C 1 109 ? 46.740 26.516 -35.385 1.00 26.43 107 ALA C O 1
ATOM 4532 N N . TYR C 1 110 ? 46.570 27.012 -33.173 1.00 26.30 108 TYR C N 1
ATOM 4533 C CA . TYR C 1 110 ? 47.995 26.890 -32.847 1.00 26.99 108 TYR C CA 1
ATOM 4534 C C . TYR C 1 110 ? 48.906 27.900 -33.558 1.00 26.98 108 TYR C C 1
ATOM 4535 O O . TYR C 1 110 ? 50.136 27.732 -33.576 1.00 27.62 108 TYR C O 1
ATOM 4544 N N . SER C 1 111 ? 48.308 28.943 -34.129 1.00 26.36 109 SER C N 1
ATOM 4545 C CA . SER C 1 111 ? 49.071 30.002 -34.777 1.00 26.37 109 SER C CA 1
ATOM 4546 C C . SER C 1 111 ? 49.315 31.140 -33.785 1.00 25.95 109 SER C C 1
ATOM 4547 O O . SER C 1 111 ? 48.375 31.793 -33.380 1.00 25.39 109 SER C O 1
ATOM 4550 N N . PRO C 1 112 ? 50.582 31.366 -33.384 1.00 26.17 110 PRO C N 1
ATOM 4551 C CA . PRO C 1 112 ? 50.860 32.510 -32.522 1.00 25.93 110 PRO C CA 1
ATOM 4552 C C . PRO C 1 112 ? 50.481 33.836 -33.188 1.00 25.43 110 PRO C C 1
ATOM 4553 O O . PRO C 1 112 ? 50.169 34.806 -32.495 1.00 25.18 110 PRO C O 1
ATOM 4557 N N . GLU C 1 113 ? 50.502 33.875 -34.519 1.00 25.45 111 GLU C N 1
ATOM 4558 C CA . GLU C 1 113 ? 50.126 35.087 -35.257 1.00 25.35 111 GLU C CA 1
ATOM 4559 C C . GLU C 1 113 ? 48.623 35.323 -35.180 1.00 24.44 111 GLU C C 1
ATOM 4560 O O . GLU C 1 113 ? 48.165 36.462 -35.006 1.00 24.45 111 GLU C O 1
ATOM 4566 N N . ARG C 1 114 ? 47.840 34.253 -35.329 1.00 23.57 112 ARG C N 1
ATOM 4567 C CA . ARG C 1 114 ? 46.397 34.389 -35.149 1.00 22.56 112 ARG C CA 1
ATOM 4568 C C . ARG C 1 114 ? 46.056 34.761 -33.705 1.00 21.70 112 ARG C C 1
ATOM 4569 O O . ARG C 1 114 ? 45.187 35.611 -33.469 1.00 21.12 112 ARG C O 1
ATOM 4577 N N . GLU C 1 115 ? 46.758 34.159 -32.752 1.00 21.72 113 GLU C N 1
ATOM 4578 C CA . GLU C 1 115 ? 46.547 34.513 -31.347 1.00 21.89 113 GLU C CA 1
ATOM 4579 C C . GLU C 1 115 ? 46.736 36.030 -31.155 1.00 22.35 113 GLU C C 1
ATOM 4580 O O . GLU C 1 115 ? 45.918 36.694 -30.518 1.00 22.45 113 GLU C O 1
ATOM 4586 N N . GLU C 1 116 ? 47.812 36.567 -31.718 1.00 23.20 114 GLU C N 1
ATOM 4587 C CA . GLU C 1 116 ? 48.066 38.008 -31.655 1.00 24.57 114 GLU C CA 1
ATOM 4588 C C . GLU C 1 116 ? 46.936 38.835 -32.258 1.00 24.63 114 GLU C C 1
ATOM 4589 O O . GLU C 1 116 ? 46.485 39.813 -31.653 1.00 24.15 114 GLU C O 1
ATOM 4595 N N . GLN C 1 117 ? 46.473 38.443 -33.444 1.00 24.57 115 GLN C N 1
ATOM 4596 C CA . GLN C 1 117 ? 45.405 39.174 -34.130 1.00 25.69 115 GLN C CA 1
ATOM 4597 C C . GLN C 1 117 ? 44.102 39.152 -33.324 1.00 24.64 115 GLN C C 1
ATOM 4598 O O . GLN C 1 117 ? 43.397 40.165 -33.241 1.00 24.41 115 GLN C O 1
ATOM 4604 N N . LEU C 1 118 ? 43.812 38.006 -32.709 1.00 24.42 116 LEU C N 1
ATOM 4605 C CA . LEU C 1 118 ? 42.621 37.852 -31.868 1.00 24.18 116 LEU C CA 1
ATOM 4606 C C . LEU C 1 118 ? 42.724 38.634 -30.566 1.00 24.18 116 LEU C C 1
ATOM 4607 O O . LEU C 1 118 ? 41.728 39.200 -30.101 1.00 23.92 116 LEU C O 1
ATOM 4612 N N . VAL C 1 119 ? 43.922 38.664 -29.986 1.00 23.91 117 VAL C N 1
ATOM 4613 C CA . VAL C 1 119 ? 44.174 39.452 -28.768 1.00 24.49 117 VAL C CA 1
ATOM 4614 C C . VAL C 1 119 ? 43.894 40.941 -29.019 1.00 25.16 117 VAL C C 1
ATOM 4615 O O . VAL C 1 119 ? 43.213 41.587 -28.235 1.00 25.11 117 VAL C O 1
ATOM 4619 N N . GLU C 1 120 ? 44.387 41.472 -30.132 1.00 25.73 118 GLU C N 1
ATOM 4620 C CA . GLU C 1 120 ? 44.162 42.885 -30.446 1.00 26.69 118 GLU C CA 1
ATOM 4621 C C . GLU C 1 120 ? 42.681 43.185 -30.636 1.00 26.40 118 GLU C C 1
ATOM 4622 O O . GLU C 1 120 ? 42.178 44.192 -30.142 1.00 26.00 118 GLU C O 1
ATOM 4628 N N . THR C 1 121 ? 41.991 42.295 -31.350 1.00 25.96 119 THR C N 1
ATOM 4629 C CA . THR C 1 121 ? 40.561 42.433 -31.620 1.00 26.44 119 THR C CA 1
ATOM 4630 C C . THR C 1 121 ? 39.723 42.419 -30.337 1.00 26.27 119 THR C C 1
ATOM 4631 O O . THR C 1 121 ? 38.863 43.279 -30.138 1.00 25.66 119 THR C O 1
ATOM 4635 N N . MET C 1 122 ? 39.974 41.434 -29.479 1.00 26.07 120 MET C N 1
ATOM 4636 C CA . MET C 1 122 ? 39.278 41.358 -28.206 1.00 26.04 120 MET C CA 1
ATOM 4637 C C . MET C 1 122 ? 39.587 42.529 -27.277 1.00 25.28 120 MET C C 1
ATOM 4638 O O . MET C 1 122 ? 38.669 43.144 -26.746 1.00 24.81 120 MET C O 1
ATOM 4643 N N . LEU C 1 123 ? 40.870 42.843 -27.098 1.00 24.70 121 LEU C N 1
ATOM 4644 C CA . LEU C 1 123 ? 41.265 43.938 -26.197 1.00 24.73 121 LEU C CA 1
ATOM 4645 C C . LEU C 1 123 ? 40.579 45.256 -26.544 1.00 24.78 121 LEU C C 1
ATOM 4646 O O . LEU C 1 123 ? 40.247 46.047 -25.664 1.00 24.73 121 LEU C O 1
ATOM 4651 N N . ARG C 1 124 ? 40.376 45.480 -27.837 1.00 24.51 122 ARG C N 1
ATOM 4652 C CA . ARG C 1 124 ? 39.699 46.676 -28.312 1.00 24.71 122 ARG C CA 1
ATOM 4653 C C . ARG C 1 124 ? 38.285 46.787 -27.741 1.00 24.97 122 ARG C C 1
ATOM 4654 O O . ARG C 1 124 ? 37.804 47.890 -27.471 1.00 25.50 122 ARG C O 1
ATOM 4662 N N . ARG C 1 125 ? 37.636 45.636 -27.536 1.00 24.65 123 ARG C N 1
ATOM 4663 C CA . ARG C 1 125 ? 36.283 45.581 -26.975 1.00 25.10 123 ARG C CA 1
ATOM 4664 C C . ARG C 1 125 ? 36.235 45.584 -25.443 1.00 24.34 123 ARG C C 1
ATOM 4665 O O . ARG C 1 125 ? 35.170 45.439 -24.846 1.00 24.56 123 ARG C O 1
ATOM 4673 N N . ARG C 1 126 ? 37.398 45.784 -24.830 1.00 24.08 124 ARG C N 1
ATOM 4674 C CA . ARG C 1 126 ? 37.539 45.937 -23.380 1.00 23.81 124 ARG C CA 1
ATOM 4675 C C . ARG C 1 126 ? 36.923 44.778 -22.590 1.00 23.66 124 ARG C C 1
ATOM 4676 O O . ARG C 1 126 ? 35.912 44.943 -21.904 1.00 23.15 124 ARG C O 1
ATOM 4684 N N . PRO C 1 127 ? 37.534 43.585 -22.700 1.00 23.66 125 PRO C N 1
ATOM 4685 C CA . PRO C 1 127 ? 37.068 42.463 -21.888 1.00 23.22 125 PRO C CA 1
ATOM 4686 C C . PRO C 1 127 ? 37.429 42.739 -20.437 1.00 23.00 125 PRO C C 1
ATOM 4687 O O . PRO C 1 127 ? 38.369 43.487 -20.169 1.00 23.39 125 PRO C O 1
ATOM 4691 N N . GLU C 1 128 ? 36.720 42.110 -19.513 1.00 22.88 126 GLU C N 1
ATOM 4692 C CA . GLU C 1 128 ? 37.009 42.309 -18.097 1.00 22.70 126 GLU C CA 1
ATOM 4693 C C . GLU C 1 128 ? 38.219 41.492 -17.635 1.00 22.14 126 GLU C C 1
ATOM 4694 O O . GLU C 1 128 ? 38.885 41.849 -16.666 1.00 22.36 126 GLU C O 1
ATOM 4700 N N . ALA C 1 129 ? 38.493 40.401 -18.351 1.00 20.73 127 ALA C N 1
ATOM 4701 C CA . ALA C 1 129 ? 39.715 39.626 -18.178 1.00 20.04 127 ALA C CA 1
ATOM 4702 C C . ALA C 1 129 ? 40.011 38.883 -19.480 1.00 19.46 127 ALA C C 1
ATOM 4703 O O . ALA C 1 129 ? 39.132 38.779 -20.349 1.00 18.54 127 ALA C O 1
ATOM 4705 N N . MET C 1 130 ? 41.243 38.399 -19.614 1.00 19.02 128 MET C N 1
ATOM 4706 C CA . MET C 1 130 ? 41.623 37.536 -20.732 1.00 19.74 128 MET C CA 1
ATOM 4707 C C . MET C 1 130 ? 42.243 36.241 -20.237 1.00 19.10 128 MET C C 1
ATOM 4708 O O . MET C 1 130 ? 43.079 36.243 -19.333 1.00 20.27 128 MET C O 1
ATOM 4713 N N . VAL C 1 131 ? 41.813 35.137 -20.836 1.00 18.43 129 VAL C N 1
ATOM 4714 C CA . VAL C 1 131 ? 42.317 33.808 -20.481 1.00 18.44 129 VAL C CA 1
ATOM 4715 C C . VAL C 1 131 ? 42.918 33.220 -21.743 1.00 18.04 129 VAL C C 1
ATOM 4716 O O . VAL C 1 131 ? 42.252 33.185 -22.766 1.00 18.42 129 VAL C O 1
ATOM 4720 N N . LEU C 1 132 ? 44.165 32.756 -21.653 1.00 18.69 130 LEU C N 1
ATOM 4721 C CA . LEU C 1 132 ? 44.853 32.192 -22.821 1.00 19.14 130 LEU C CA 1
ATOM 4722 C C . LEU C 1 132 ? 45.399 30.812 -22.517 1.00 19.77 130 LEU C C 1
ATOM 4723 O O . LEU C 1 132 ? 46.133 30.635 -21.563 1.00 18.82 130 LEU C O 1
ATOM 4728 N N . SER C 1 133 ? 45.019 29.830 -23.322 1.00 21.36 131 SER C N 1
ATOM 4729 C CA . SER C 1 133 ? 45.617 28.505 -23.234 1.00 23.27 131 SER C CA 1
ATOM 4730 C C . SER C 1 133 ? 47.037 28.630 -23.745 1.00 24.19 131 SER C C 1
ATOM 4731 O O . SER C 1 133 ? 47.256 29.083 -24.876 1.00 24.62 131 SER C O 1
ATOM 4734 N N . TYR C 1 134 ? 48.001 28.235 -22.920 1.00 24.03 132 TYR C N 1
ATOM 4735 C CA . TYR C 1 134 ? 49.389 28.535 -23.219 1.00 25.40 132 TYR C CA 1
ATOM 4736 C C . TYR C 1 134 ? 50.029 27.523 -24.151 1.00 25.62 132 TYR C C 1
ATOM 4737 O O . TYR C 1 134 ? 50.090 26.330 -23.841 1.00 25.34 132 TYR C O 1
ATOM 4746 N N . ASP C 1 135 ? 50.476 28.004 -25.307 1.00 26.33 133 ASP C N 1
ATOM 4747 C CA . ASP C 1 135 ? 51.340 27.209 -26.200 1.00 27.18 133 ASP C CA 1
ATOM 4748 C C . ASP C 1 135 ? 52.380 28.110 -26.883 1.00 27.63 133 ASP C C 1
ATOM 4749 O O . ASP C 1 135 ? 52.766 27.881 -28.038 1.00 28.03 133 ASP C O 1
ATOM 4754 N N . GLY C 1 136 ? 52.822 29.136 -26.158 1.00 27.98 134 GLY C N 1
ATOM 4755 C CA . GLY C 1 136 ? 53.739 30.143 -26.701 1.00 27.70 134 GLY C CA 1
ATOM 4756 C C . GLY C 1 136 ? 53.043 31.356 -27.304 1.00 27.35 134 GLY C C 1
ATOM 4757 O O . GLY C 1 136 ? 51.956 31.243 -27.868 1.00 27.41 134 GLY C O 1
ATOM 4758 N N . HIS C 1 137 ? 53.688 32.517 -27.191 1.00 27.32 135 HIS C N 1
ATOM 4759 C CA . HIS C 1 137 ? 53.164 33.767 -27.736 1.00 26.83 135 HIS C CA 1
ATOM 4760 C C . HIS C 1 137 ? 54.215 34.487 -28.572 1.00 27.42 135 HIS C C 1
ATOM 4761 O O . HIS C 1 137 ? 55.424 34.315 -28.358 1.00 27.24 135 HIS C O 1
ATOM 4768 N N . THR C 1 138 ? 53.754 35.340 -29.483 1.00 26.92 136 THR C N 1
ATOM 4769 C CA . THR C 1 138 ? 54.645 36.328 -30.091 1.00 27.20 136 THR C CA 1
ATOM 4770 C C . THR C 1 138 ? 55.032 37.371 -29.049 1.00 28.07 136 THR C C 1
ATOM 4771 O O . THR C 1 138 ? 54.341 37.539 -28.035 1.00 27.09 136 THR C O 1
ATOM 4775 N N . GLU C 1 139 ? 56.138 38.068 -29.308 1.00 28.80 137 GLU C N 1
ATOM 4776 C CA . GLU C 1 139 ? 56.595 39.135 -28.430 1.00 30.05 137 GLU C CA 1
ATOM 4777 C C . GLU C 1 139 ? 55.518 40.229 -28.317 1.00 29.76 137 GLU C C 1
ATOM 4778 O O . GLU C 1 139 ? 55.271 40.756 -27.232 1.00 29.64 137 GLU C O 1
ATOM 4784 N N . GLN C 1 140 ? 54.854 40.529 -29.431 1.00 29.56 138 GLN C N 1
ATOM 4785 C CA . GLN C 1 140 ? 53.809 41.563 -29.465 1.00 29.44 138 GLN C CA 1
ATOM 4786 C C . GLN C 1 140 ? 52.527 41.178 -28.697 1.00 29.19 138 GLN C C 1
ATOM 4787 O O . GLN C 1 140 ? 51.882 42.033 -28.089 1.00 29.21 138 GLN C O 1
ATOM 4793 N N . THR C 1 141 ? 52.158 39.898 -28.721 1.00 28.35 139 THR C N 1
ATOM 4794 C CA . THR C 1 141 ? 51.060 39.424 -27.875 1.00 27.61 139 THR C CA 1
ATOM 4795 C C . THR C 1 141 ? 51.399 39.692 -26.410 1.00 27.20 139 THR C C 1
ATOM 4796 O O . THR C 1 141 ? 50.577 40.213 -25.651 1.00 26.05 139 THR C O 1
ATOM 4800 N N . ILE C 1 142 ? 52.622 39.335 -26.031 1.00 27.10 140 ILE C N 1
ATOM 4801 C CA . ILE C 1 142 ? 53.082 39.541 -24.666 1.00 27.42 140 ILE C CA 1
ATOM 4802 C C . ILE C 1 142 ? 52.951 41.021 -24.286 1.00 27.29 140 ILE C C 1
ATOM 4803 O O . ILE C 1 142 ? 52.340 41.348 -23.270 1.00 27.07 140 ILE C O 1
ATOM 4808 N N . ARG C 1 143 ? 53.476 41.903 -25.131 1.00 27.50 141 ARG C N 1
ATOM 4809 C CA . ARG C 1 143 ? 53.389 43.347 -24.876 1.00 27.53 141 ARG C CA 1
ATOM 4810 C C . ARG C 1 143 ? 51.952 43.841 -24.724 1.00 27.45 141 ARG C C 1
ATOM 4811 O O . ARG C 1 143 ? 51.643 44.519 -23.751 1.00 28.14 141 ARG C O 1
ATOM 4819 N N . LEU C 1 144 ? 51.077 43.477 -25.661 1.00 27.47 142 LEU C N 1
ATOM 4820 C CA . LEU C 1 144 ? 49.654 43.857 -25.616 1.00 27.26 142 LEU C CA 1
ATOM 4821 C C . LEU C 1 144 ? 48.933 43.413 -24.340 1.00 27.08 142 LEU C C 1
ATOM 4822 O O . LEU C 1 144 ? 48.144 44.161 -23.777 1.00 27.04 142 LEU C O 1
ATOM 4827 N N . LEU C 1 145 ? 49.201 42.191 -23.893 1.00 27.27 143 LEU C N 1
ATOM 4828 C CA . LEU C 1 145 ? 48.590 41.701 -22.656 1.00 27.18 143 LEU C CA 1
ATOM 4829 C C . LEU C 1 145 ? 49.155 42.341 -21.393 1.00 27.92 143 LEU C C 1
ATOM 4830 O O . LEU C 1 145 ? 48.413 42.574 -20.441 1.00 28.21 143 LEU C O 1
ATOM 4835 N N . GLN C 1 146 ? 50.453 42.634 -21.380 1.00 28.79 144 GLN C N 1
ATOM 4836 C CA . GLN C 1 146 ? 51.066 43.299 -20.224 1.00 29.98 144 GLN C CA 1
ATOM 4837 C C . GLN C 1 146 ? 50.486 44.692 -20.016 1.00 30.32 144 GLN C C 1
ATOM 4838 O O . GLN C 1 146 ? 50.405 45.172 -18.883 1.00 30.66 144 GLN C O 1
ATOM 4844 N N . ARG C 1 147 ? 50.096 45.327 -21.120 1.00 30.61 145 ARG C N 1
ATOM 4845 C CA . ARG C 1 147 ? 49.669 46.727 -21.122 1.00 31.13 145 ARG C CA 1
ATOM 4846 C C . ARG C 1 147 ? 48.150 46.885 -20.984 1.00 31.42 145 ARG C C 1
ATOM 4847 O O . ARG C 1 147 ? 47.631 48.003 -20.913 1.00 31.77 145 ARG C O 1
ATOM 4855 N N . ALA C 1 148 ? 47.440 45.761 -20.902 1.00 31.50 146 ALA C N 1
ATOM 4856 C CA . ALA C 1 148 ? 45.974 45.766 -20.964 1.00 31.33 146 ALA C CA 1
ATOM 4857 C C . ALA C 1 148 ? 45.238 46.314 -19.725 1.00 30.97 146 ALA C C 1
ATOM 4858 O O . ALA C 1 148 ? 44.068 46.705 -19.831 1.00 30.90 146 ALA C O 1
ATOM 4860 N N . SER C 1 149 ? 45.905 46.315 -18.567 1.00 30.92 147 SER C N 1
ATOM 4861 C CA . SER C 1 149 ? 45.305 46.764 -17.287 1.00 30.66 147 SER C CA 1
ATOM 4862 C C . SER C 1 149 ? 44.063 45.965 -16.860 1.00 29.66 147 SER C C 1
ATOM 4863 O O . SER C 1 149 ? 43.136 46.507 -16.249 1.00 30.37 147 SER C O 1
ATOM 4866 N N . ILE C 1 150 ? 44.051 44.675 -17.185 1.00 27.44 148 ILE C N 1
ATOM 4867 C CA . ILE C 1 150 ? 42.994 43.753 -16.755 1.00 25.48 148 ILE C CA 1
ATOM 4868 C C . ILE C 1 150 ? 43.673 42.449 -16.321 1.00 24.59 148 ILE C C 1
ATOM 4869 O O . ILE C 1 150 ? 44.839 42.240 -16.664 1.00 25.06 148 ILE C O 1
ATOM 4874 N N . PRO C 1 151 ? 42.974 41.597 -15.546 1.00 23.32 149 PRO C N 1
ATOM 4875 C CA . PRO C 1 151 ? 43.564 40.301 -15.204 1.00 22.72 149 PRO C CA 1
ATOM 4876 C C . PRO C 1 151 ? 43.871 39.484 -16.460 1.00 21.76 149 PRO C C 1
ATOM 4877 O O . PRO C 1 151 ? 43.006 39.323 -17.327 1.00 21.53 149 PRO C O 1
ATOM 4881 N N . ILE C 1 152 ? 45.107 39.002 -16.534 1.00 21.19 150 ILE C N 1
ATOM 4882 C CA . ILE C 1 152 ? 45.517 38.080 -17.590 1.00 20.40 150 ILE C CA 1
ATOM 4883 C C . ILE C 1 152 ? 45.782 36.719 -16.954 1.00 19.96 150 ILE C C 1
ATOM 4884 O O . ILE C 1 152 ? 46.581 36.630 -16.023 1.00 19.85 150 ILE C O 1
ATOM 4889 N N . VAL C 1 153 ? 45.116 35.667 -17.438 1.00 19.20 151 VAL C N 1
ATOM 4890 C CA . VAL C 1 153 ? 45.344 34.325 -16.905 1.00 18.91 151 VAL C CA 1
ATOM 4891 C C . VAL C 1 153 ? 45.811 33.391 -18.022 1.00 18.67 151 VAL C C 1
ATOM 4892 O O . VAL C 1 153 ? 45.106 33.214 -19.018 1.00 18.66 151 VAL C O 1
ATOM 4896 N N . GLU C 1 154 ? 46.985 32.798 -17.835 1.00 17.82 152 GLU C N 1
ATOM 4897 C CA . GLU C 1 154 ? 47.495 31.778 -18.761 1.00 18.10 152 GLU C CA 1
ATOM 4898 C C . GLU C 1 154 ? 47.241 30.427 -18.137 1.00 18.04 152 GLU C C 1
ATOM 4899 O O . GLU C 1 154 ? 47.547 30.202 -16.952 1.00 18.16 152 GLU C O 1
ATOM 4905 N N . ILE C 1 155 ? 46.647 29.537 -18.915 1.00 17.23 153 ILE C N 1
ATOM 4906 C CA . ILE C 1 155 ? 46.187 28.270 -18.362 1.00 17.10 153 ILE C CA 1
ATOM 4907 C C . ILE C 1 155 ? 46.810 27.065 -19.054 1.00 17.16 153 ILE C C 1
ATOM 4908 O O . ILE C 1 155 ? 47.310 27.177 -20.180 1.00 17.07 153 ILE C O 1
ATOM 4913 N N . TRP C 1 156 ? 46.779 25.940 -18.346 1.00 16.78 154 TRP C N 1
ATOM 4914 C CA . TRP C 1 156 ? 47.147 24.588 -18.852 1.00 17.48 154 TRP C CA 1
ATOM 4915 C C . TRP C 1 156 ? 48.634 24.307 -18.895 1.00 19.04 154 TRP C C 1
ATOM 4916 O O . TRP C 1 156 ? 49.081 23.206 -19.276 1.00 19.04 154 TRP C O 1
ATOM 4927 N N . GLU C 1 157 ? 49.403 25.286 -18.448 1.00 20.40 155 GLU C N 1
ATOM 4928 C CA . GLU C 1 157 ? 50.843 25.136 -18.361 1.00 23.37 155 GLU C CA 1
ATOM 4929 C C . GLU C 1 157 ? 51.330 26.217 -17.427 1.00 24.97 155 GLU C C 1
ATOM 4930 O O . GLU C 1 157 ? 50.643 27.231 -17.223 1.00 25.72 155 GLU C O 1
ATOM 4936 N N . LYS C 1 158 ? 52.483 25.972 -16.817 1.00 26.23 156 LYS C N 1
ATOM 4937 C CA . LYS C 1 158 ? 53.180 27.006 -16.077 1.00 27.51 156 LYS C CA 1
ATOM 4938 C C . LYS C 1 158 ? 54.274 27.573 -16.976 1.00 27.98 156 LYS C C 1
ATOM 4939 O O . LYS C 1 158 ? 55.342 26.958 -17.089 1.00 27.97 156 LYS C O 1
ATOM 4945 N N . PRO C 1 159 ? 54.018 28.732 -17.630 1.00 27.99 157 PRO C N 1
ATOM 4946 C CA . PRO C 1 159 ? 55.004 29.335 -18.530 1.00 28.37 157 PRO C CA 1
ATOM 4947 C C . PRO C 1 159 ? 56.253 29.725 -17.758 1.00 28.53 157 PRO C C 1
ATOM 4948 O O . PRO C 1 159 ? 56.173 29.996 -16.563 1.00 28.44 157 PRO C O 1
ATOM 4952 N N . ALA C 1 160 ? 57.392 29.736 -18.446 1.00 29.07 158 ALA C N 1
ATOM 4953 C CA . ALA C 1 160 ? 58.659 30.179 -17.868 1.00 29.79 158 ALA C CA 1
ATOM 4954 C C . ALA C 1 160 ? 58.581 31.645 -17.422 1.00 30.14 158 ALA C C 1
ATOM 4955 O O . ALA C 1 160 ? 59.122 32.012 -16.370 1.00 30.39 158 ALA C O 1
ATOM 4957 N N . HIS C 1 161 ? 57.895 32.466 -18.222 1.00 29.97 159 HIS C N 1
ATOM 4958 C CA . HIS C 1 161 ? 57.720 33.891 -17.925 1.00 29.92 159 HIS C CA 1
ATOM 4959 C C . HIS C 1 161 ? 56.245 34.282 -18.046 1.00 29.14 159 HIS C C 1
ATOM 4960 O O . HIS C 1 161 ? 55.822 34.811 -19.074 1.00 29.11 159 HIS C O 1
ATOM 4967 N N . PRO C 1 162 ? 55.453 34.001 -16.998 1.00 28.40 160 PRO C N 1
ATOM 4968 C CA . PRO C 1 162 ? 54.000 34.275 -17.026 1.00 27.96 160 PRO C CA 1
ATOM 4969 C C . PRO C 1 162 ? 53.698 35.768 -17.145 1.00 27.58 160 PRO C C 1
ATOM 4970 O O . PRO C 1 162 ? 54.393 36.580 -16.535 1.00 28.31 160 PRO C O 1
ATOM 4974 N N . ILE C 1 163 ? 52.678 36.123 -17.928 1.00 26.89 161 ILE C N 1
ATOM 4975 C CA . ILE C 1 163 ? 52.303 37.529 -18.122 1.00 26.42 161 ILE C CA 1
ATOM 4976 C C . ILE C 1 163 ? 51.622 38.108 -16.878 1.00 26.24 161 ILE C C 1
ATOM 4977 O O . ILE C 1 163 ? 51.901 39.241 -16.461 1.00 26.20 161 ILE C O 1
ATOM 4982 N N . GLY C 1 164 ? 50.704 37.334 -16.312 1.00 25.46 162 GLY C N 1
ATOM 4983 C CA . GLY C 1 164 ? 49.986 37.719 -15.107 1.00 24.11 162 GLY C CA 1
ATOM 4984 C C . GLY C 1 164 ? 49.831 36.482 -14.245 1.00 23.25 162 GLY C C 1
ATOM 4985 O O . GLY C 1 164 ? 50.816 35.917 -13.766 1.00 23.15 162 GLY C O 1
ATOM 4986 N N . HIS C 1 165 ? 48.589 36.048 -14.092 1.00 21.67 163 HIS C N 1
ATOM 4987 C CA . HIS C 1 165 ? 48.249 34.894 -13.270 1.00 21.07 163 HIS C CA 1
ATOM 4988 C C . HIS C 1 165 ? 48.372 33.609 -14.085 1.00 20.48 163 HIS C C 1
ATOM 4989 O O . HIS C 1 165 ? 48.339 33.636 -15.315 1.00 20.16 163 HIS C O 1
ATOM 4996 N N . THR C 1 166 ? 48.505 32.486 -13.400 1.00 20.36 164 THR C N 1
ATOM 4997 C CA . THR C 1 166 ? 48.467 31.180 -14.085 1.00 19.63 164 THR C CA 1
ATOM 4998 C C . THR C 1 166 ? 47.592 30.185 -13.347 1.00 19.10 164 THR C C 1
ATOM 4999 O O . THR C 1 166 ? 47.489 30.214 -12.119 1.00 18.04 164 THR C O 1
ATOM 5003 N N . VAL C 1 167 ? 46.937 29.312 -14.108 1.00 18.40 165 VAL C N 1
ATOM 5004 C CA . VAL C 1 167 ? 46.209 28.182 -13.538 1.00 18.08 165 VAL C CA 1
ATOM 5005 C C . VAL C 1 167 ? 46.592 26.947 -14.367 1.00 18.40 165 VAL C C 1
ATOM 5006 O O . VAL C 1 167 ? 46.249 26.866 -15.542 1.00 18.22 165 VAL C O 1
ATOM 5010 N N . GLY C 1 168 ? 47.318 26.007 -13.765 1.00 18.86 166 GLY C N 1
ATOM 5011 C CA . GLY C 1 168 ? 47.739 24.817 -14.515 1.00 19.33 166 GLY C CA 1
ATOM 5012 C C . GLY C 1 168 ? 48.805 24.048 -13.768 1.00 19.95 166 GLY C C 1
ATOM 5013 O O . GLY C 1 168 ? 48.741 23.922 -12.554 1.00 20.58 166 GLY C O 1
ATOM 5014 N N . PHE C 1 169 ? 49.790 23.541 -14.502 1.00 19.48 167 PHE C N 1
ATOM 5015 C CA . PHE C 1 169 ? 50.852 22.710 -13.921 1.00 19.14 167 PHE C CA 1
ATOM 5016 C C . PHE C 1 169 ? 52.022 22.700 -14.889 1.00 19.18 167 PHE C C 1
ATOM 5017 O O . PHE C 1 169 ? 51.875 23.046 -16.068 1.00 19.02 167 PHE C O 1
ATOM 5025 N N . SER C 1 170 ? 53.189 22.289 -14.387 1.00 18.73 168 SER C N 1
ATOM 5026 C CA . SER C 1 170 ? 54.355 22.139 -15.234 1.00 18.64 168 SER C CA 1
ATOM 5027 C C . SER C 1 170 ? 54.261 20.891 -16.108 1.00 17.92 168 SER C C 1
ATOM 5028 O O . SER C 1 170 ? 54.254 19.765 -15.610 1.00 17.58 168 SER C O 1
ATOM 5031 N N . ASN C 1 171 ? 54.193 21.091 -17.413 1.00 17.81 169 ASN C N 1
ATOM 5032 C CA . ASN C 1 171 ? 54.177 19.959 -18.331 1.00 17.54 169 ASN C CA 1
ATOM 5033 C C . ASN C 1 171 ? 55.498 19.193 -18.347 1.00 17.68 169 ASN C C 1
ATOM 5034 O O . ASN C 1 171 ? 55.522 17.962 -18.486 1.00 17.19 169 ASN C O 1
ATOM 5039 N N . GLU C 1 172 ? 56.595 19.929 -18.178 1.00 17.44 170 GLU C N 1
ATOM 5040 C CA . GLU C 1 172 ? 57.909 19.317 -18.068 1.00 17.07 170 GLU C CA 1
ATOM 5041 C C . GLU C 1 172 ? 57.957 18.384 -16.863 1.00 16.85 170 GLU C C 1
ATOM 5042 O O . GLU C 1 172 ? 58.382 17.224 -16.973 1.00 16.61 170 GLU C O 1
ATOM 5048 N N . ARG C 1 173 ? 57.517 18.886 -15.708 1.00 16.32 171 ARG C N 1
ATOM 5049 C CA . ARG C 1 173 ? 57.546 18.098 -14.496 1.00 16.43 171 ARG C CA 1
ATOM 5050 C C . ARG C 1 173 ? 56.640 16.863 -14.575 1.00 15.77 171 ARG C C 1
ATOM 5051 O O . ARG C 1 173 ? 56.983 15.789 -14.079 1.00 16.39 171 ARG C O 1
ATOM 5059 N N . ALA C 1 174 ? 55.469 17.026 -15.189 1.00 15.20 172 ALA C N 1
ATOM 5060 C CA . ALA C 1 174 ? 54.563 15.892 -15.340 1.00 15.38 172 ALA C CA 1
ATOM 5061 C C . ALA C 1 174 ? 55.172 14.752 -16.181 1.00 15.10 172 ALA C C 1
ATOM 5062 O O . ALA C 1 174 ? 55.037 13.571 -15.845 1.00 14.60 172 ALA C O 1
ATOM 5064 N N . ALA C 1 175 ? 55.845 15.097 -17.280 1.00 15.02 173 ALA C N 1
ATOM 5065 C CA . ALA C 1 175 ? 56.437 14.073 -18.128 1.00 15.30 173 ALA C CA 1
ATOM 5066 C C . ALA C 1 175 ? 57.662 13.461 -17.464 1.00 15.42 173 ALA C C 1
ATOM 5067 O O . ALA C 1 175 ? 57.898 12.261 -17.568 1.00 15.49 173 ALA C O 1
ATOM 5069 N N . TYR C 1 176 ? 58.410 14.299 -16.752 1.00 15.28 174 TYR C N 1
ATOM 5070 C CA . TYR C 1 176 ? 59.543 13.845 -15.944 1.00 16.29 174 TYR C CA 1
ATOM 5071 C C . TYR C 1 176 ? 59.071 12.816 -14.909 1.00 15.79 174 TYR C C 1
ATOM 5072 O O . TYR C 1 176 ? 59.637 11.730 -14.805 1.00 15.55 174 TYR C O 1
ATOM 5081 N N . ASP C 1 177 ? 57.998 13.142 -14.188 1.00 15.91 175 ASP C N 1
ATOM 5082 C CA . ASP C 1 177 ? 57.440 12.252 -13.161 1.00 16.13 175 ASP C CA 1
ATOM 5083 C C . ASP C 1 177 ? 56.924 10.924 -13.738 1.00 15.51 175 ASP C C 1
ATOM 5084 O O . ASP C 1 177 ? 57.202 9.840 -13.187 1.00 15.97 175 ASP C O 1
ATOM 5089 N N . MET C 1 178 ? 56.176 10.983 -14.850 1.00 14.39 176 MET C N 1
ATOM 5090 C CA . MET C 1 178 ? 55.728 9.735 -15.487 1.00 14.41 176 MET C CA 1
ATOM 5091 C C . MET C 1 178 ? 56.917 8.906 -15.961 1.00 13.90 176 MET C C 1
ATOM 5092 O O . MET C 1 178 ? 56.937 7.691 -15.773 1.00 13.92 176 MET C O 1
ATOM 5097 N N . THR C 1 179 ? 57.911 9.552 -16.571 1.00 13.57 177 THR C N 1
ATOM 5098 C CA . THR C 1 179 ? 59.101 8.798 -17.041 1.00 14.13 177 THR C CA 1
ATOM 5099 C C . THR C 1 179 ? 59.819 8.108 -15.868 1.00 14.24 177 THR C C 1
ATOM 5100 O O . THR C 1 179 ? 60.165 6.918 -15.945 1.00 14.01 177 THR C O 1
ATOM 5104 N N . ASN C 1 180 ? 59.968 8.824 -14.756 1.00 14.73 178 ASN C N 1
ATOM 5105 C CA . ASN C 1 180 ? 60.540 8.202 -13.551 1.00 15.40 178 ASN C CA 1
ATOM 5106 C C . ASN C 1 180 ? 59.697 7.045 -12.996 1.00 15.06 178 ASN C C 1
ATOM 5107 O O . ASN C 1 180 ? 60.230 6.041 -12.510 1.00 15.74 178 ASN C O 1
ATOM 5112 N N . ALA C 1 181 ? 58.377 7.174 -13.081 1.00 14.56 179 ALA C N 1
ATOM 5113 C CA . ALA C 1 181 ? 57.514 6.078 -12.642 1.00 14.56 179 ALA C CA 1
ATOM 5114 C C . ALA C 1 181 ? 57.716 4.843 -13.514 1.00 14.77 179 ALA C C 1
ATOM 5115 O O . ALA C 1 181 ? 57.685 3.727 -13.033 1.00 14.81 179 ALA C O 1
ATOM 5117 N N . LEU C 1 182 ? 57.909 5.044 -14.822 1.00 14.67 180 LEU C N 1
ATOM 5118 C CA . LEU C 1 182 ? 58.168 3.913 -15.708 1.00 15.05 180 LEU C CA 1
ATOM 5119 C C . LEU C 1 182 ? 59.550 3.274 -15.439 1.00 15.00 180 LEU C C 1
ATOM 5120 O O . LEU C 1 182 ? 59.668 2.046 -15.370 1.00 15.79 180 LEU C O 1
ATOM 5125 N N . LEU C 1 183 ? 60.570 4.104 -15.266 1.00 15.17 181 LEU C N 1
ATOM 5126 C CA . LEU C 1 183 ? 61.894 3.617 -14.853 1.00 16.48 181 LEU C CA 1
ATOM 5127 C C . LEU C 1 183 ? 61.824 2.833 -13.535 1.00 17.10 181 LEU C C 1
ATOM 5128 O O . LEU C 1 183 ? 62.473 1.787 -13.409 1.00 17.35 181 LEU C O 1
ATOM 5133 N N . ALA C 1 184 ? 61.046 3.320 -12.566 1.00 17.10 182 ALA C N 1
ATOM 5134 C CA . ALA C 1 184 ? 60.920 2.626 -11.274 1.00 17.55 182 ALA C CA 1
ATOM 5135 C C . ALA C 1 184 ? 60.272 1.249 -11.416 1.00 17.42 182 ALA C C 1
ATOM 5136 O O . ALA C 1 184 ? 60.504 0.347 -10.590 1.00 19.71 182 ALA C O 1
ATOM 5138 N N . ARG C 1 185 ? 59.462 1.093 -12.462 1.00 17.36 183 ARG C N 1
ATOM 5139 C CA . ARG C 1 185 ? 58.743 -0.138 -12.746 1.00 17.97 183 ARG C CA 1
ATOM 5140 C C . ARG C 1 185 ? 59.537 -1.117 -13.609 1.00 18.34 183 ARG C C 1
ATOM 5141 O O . ARG C 1 185 ? 59.020 -2.161 -13.993 1.00 19.00 183 ARG C O 1
ATOM 5149 N N . GLY C 1 186 ? 60.790 -0.766 -13.911 1.00 18.14 184 GLY C N 1
ATOM 5150 C CA . GLY C 1 186 ? 61.723 -1.695 -14.537 1.00 19.14 184 GLY C CA 1
ATOM 5151 C C . GLY C 1 186 ? 61.767 -1.691 -16.053 1.00 19.94 184 GLY C C 1
ATOM 5152 O O . GLY C 1 186 ? 62.429 -2.548 -16.651 1.00 20.11 184 GLY C O 1
ATOM 5153 N N . PHE C 1 187 ? 61.066 -0.750 -16.680 1.00 19.61 185 PHE C N 1
ATOM 5154 C CA . PHE C 1 187 ? 61.132 -0.629 -18.145 1.00 19.81 185 PHE C CA 1
ATOM 5155 C C . PHE C 1 187 ? 62.531 -0.208 -18.594 1.00 21.29 185 PHE C C 1
ATOM 5156 O O . PHE C 1 187 ? 63.123 0.707 -18.024 1.00 22.73 185 PHE C O 1
ATOM 5164 N N . ARG C 1 188 ? 63.045 -0.922 -19.599 1.00 22.12 186 ARG C N 1
ATOM 5165 C CA . ARG C 1 188 ? 64.469 -0.921 -19.969 1.00 22.15 186 ARG C CA 1
ATOM 5166 C C . ARG C 1 188 ? 64.772 -0.182 -21.266 1.00 21.80 186 ARG C C 1
ATOM 5167 O O . ARG C 1 188 ? 65.939 0.129 -21.560 1.00 22.38 186 ARG C O 1
ATOM 5169 N N . LYS C 1 189 ? 63.736 0.064 -22.060 1.00 20.57 187 LYS C N 1
ATOM 5170 C CA . LYS C 1 189 ? 63.901 0.801 -23.314 1.00 19.86 187 LYS C CA 1
ATOM 5171 C C . LYS C 1 189 ? 62.632 1.593 -23.618 1.00 18.57 187 LYS C C 1
ATOM 5172 O O . LYS C 1 189 ? 61.808 1.210 -24.460 1.00 17.67 187 LYS C O 1
ATOM 5178 N N . ILE C 1 190 ? 62.510 2.719 -22.925 1.00 17.28 188 ILE C N 1
ATOM 5179 C CA . ILE C 1 190 ? 61.388 3.630 -23.077 1.00 16.51 188 ILE C CA 1
ATOM 5180 C C . ILE C 1 190 ? 61.674 4.606 -24.210 1.00 16.02 188 ILE C C 1
ATOM 5181 O O . ILE C 1 190 ? 62.754 5.207 -24.251 1.00 15.71 188 ILE C O 1
ATOM 5186 N N . VAL C 1 191 ? 60.701 4.747 -25.117 1.00 15.17 189 VAL C N 1
ATOM 5187 C CA . VAL C 1 191 ? 60.789 5.666 -26.252 1.00 14.74 189 VAL C CA 1
ATOM 5188 C C . VAL C 1 191 ? 59.693 6.721 -26.138 1.00 14.90 189 VAL C C 1
ATOM 5189 O O . VAL C 1 191 ? 58.532 6.384 -25.888 1.00 14.88 189 VAL C O 1
ATOM 5193 N N . PHE C 1 192 ? 60.057 7.992 -26.313 1.00 14.50 190 PHE C N 1
ATOM 5194 C CA . PHE C 1 192 ? 59.063 9.078 -26.312 1.00 15.97 190 PHE C CA 1
ATOM 5195 C C . PHE C 1 192 ? 58.591 9.356 -27.731 1.00 16.56 190 PHE C C 1
ATOM 5196 O O . PHE C 1 192 ? 59.416 9.398 -28.660 1.00 18.16 190 PHE C O 1
ATOM 5204 N N . LEU C 1 193 ? 57.274 9.515 -27.892 1.00 16.48 191 LEU C N 1
ATOM 5205 C CA . LEU C 1 193 ? 56.663 9.839 -29.199 1.00 16.33 191 LEU C CA 1
ATOM 5206 C C . LEU C 1 193 ? 56.071 11.240 -29.149 1.00 16.47 191 LEU C C 1
ATOM 5207 O O . LEU C 1 193 ? 55.124 11.491 -28.413 1.00 16.46 191 LEU C O 1
ATOM 5212 N N . GLY C 1 194 ? 56.636 12.153 -29.941 1.00 17.77 192 GLY C N 1
ATOM 5213 C CA . GLY C 1 194 ? 56.247 13.544 -29.871 1.00 18.88 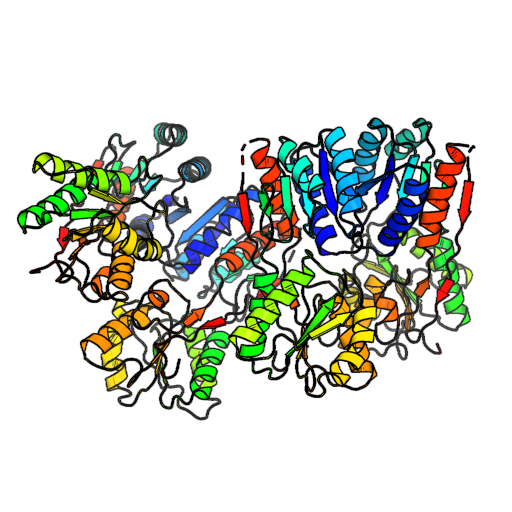192 GLY C CA 1
ATOM 5214 C C . GLY C 1 194 ? 56.154 14.202 -31.234 1.00 19.98 192 GLY C C 1
ATOM 5215 O O . GLY C 1 194 ? 56.169 13.516 -32.258 1.00 20.64 192 GLY C O 1
ATOM 5216 N N . GLU C 1 195 ? 56.078 15.532 -31.209 1.00 21.03 193 GLU C N 1
ATOM 5217 C CA . GLU C 1 195 ? 55.749 16.356 -32.386 1.00 22.13 193 GLU C CA 1
ATOM 5218 C C . GLU C 1 195 ? 56.968 17.058 -32.986 1.00 22.73 193 GLU C C 1
ATOM 5219 O O . GLU C 1 195 ? 57.883 17.466 -32.272 1.00 22.44 193 GLU C O 1
ATOM 5225 N N . LYS C 1 196 ? 56.985 17.166 -34.314 1.00 23.44 194 LYS C N 1
ATOM 5226 C CA . LYS C 1 196 ? 57.906 18.079 -34.996 1.00 24.63 194 LYS C CA 1
ATOM 5227 C C . LYS C 1 196 ? 57.340 19.483 -34.910 1.00 25.49 194 LYS C C 1
ATOM 5228 O O . LYS C 1 196 ? 56.139 19.652 -34.706 1.00 25.35 194 LYS C O 1
ATOM 5234 N N . ASP C 1 197 ? 58.207 20.482 -35.075 1.00 26.55 195 ASP C N 1
ATOM 5235 C CA . ASP C 1 197 ? 57.783 21.880 -35.153 1.00 27.69 195 ASP C CA 1
ATOM 5236 C C . ASP C 1 197 ? 56.845 22.230 -33.998 1.00 27.37 195 ASP C C 1
ATOM 5237 O O . ASP C 1 197 ? 55.728 22.718 -34.197 1.00 27.57 195 ASP C O 1
ATOM 5242 N N . ASP C 1 198 ? 57.336 21.962 -32.789 1.00 27.13 196 ASP C N 1
ATOM 5243 C CA . ASP C 1 198 ? 56.564 22.127 -31.560 1.00 26.80 196 ASP C CA 1
ATOM 5244 C C . ASP C 1 198 ? 57.194 23.155 -30.606 1.00 26.19 196 ASP C C 1
ATOM 5245 O O . ASP C 1 198 ? 56.915 23.168 -29.395 1.00 24.96 196 ASP C O 1
ATOM 5250 N N . ASP C 1 199 ? 58.044 24.026 -31.142 1.00 26.44 197 ASP C N 1
ATOM 5251 C CA . ASP C 1 199 ? 58.721 25.011 -30.296 1.00 26.57 197 ASP C CA 1
ATOM 5252 C C . ASP C 1 199 ? 57.716 25.772 -29.451 1.00 26.23 197 ASP C C 1
ATOM 5253 O O . ASP C 1 199 ? 56.666 26.190 -29.949 1.00 25.56 197 ASP C O 1
ATOM 5258 N N . TRP C 1 200 ? 58.059 25.928 -28.173 1.00 26.80 198 TRP C N 1
ATOM 5259 C CA . TRP C 1 200 ? 57.315 26.740 -27.204 1.00 27.52 198 TRP C CA 1
ATOM 5260 C C . TRP C 1 200 ? 55.966 26.173 -26.787 1.00 26.91 198 TRP C C 1
ATOM 5261 O O . TRP C 1 200 ? 55.232 26.831 -26.038 1.00 27.71 198 TRP C O 1
ATOM 5272 N N . THR C 1 201 ? 55.648 24.955 -27.234 1.00 25.42 199 THR C N 1
ATOM 5273 C CA . THR C 1 201 ? 54.349 24.363 -26.951 1.00 24.29 199 THR C CA 1
ATOM 5274 C C . THR C 1 201 ? 54.427 23.426 -25.743 1.00 23.96 199 THR C C 1
ATOM 5275 O O . THR C 1 201 ? 55.514 23.074 -25.276 1.00 23.62 199 THR C O 1
ATOM 5279 N N . ARG C 1 202 ? 53.262 23.022 -25.246 1.00 22.81 200 ARG C N 1
ATOM 5280 C CA . ARG C 1 202 ? 53.207 22.093 -24.116 1.00 22.63 200 ARG C CA 1
ATOM 5281 C C . ARG C 1 202 ? 53.860 20.741 -24.453 1.00 21.75 200 ARG C C 1
ATOM 5282 O O . ARG C 1 202 ? 54.496 20.126 -23.588 1.00 21.78 200 ARG C O 1
ATOM 5290 N N . GLY C 1 203 ? 53.733 20.297 -25.702 1.00 20.69 201 GLY C N 1
ATOM 5291 C CA . GLY C 1 203 ? 54.391 19.061 -26.152 1.00 19.85 201 GLY C CA 1
ATOM 5292 C C . GLY C 1 203 ? 55.913 19.117 -26.046 1.00 19.24 201 GLY C C 1
ATOM 5293 O O . GLY C 1 203 ? 56.540 18.134 -25.659 1.00 19.17 201 GLY C O 1
ATOM 5294 N N . ALA C 1 204 ? 56.501 20.266 -26.395 1.00 18.35 202 ALA C N 1
ATOM 5295 C CA . ALA C 1 204 ? 57.950 20.474 -26.261 1.00 18.04 202 ALA C CA 1
ATOM 5296 C C . ALA C 1 204 ? 58.369 20.340 -24.804 1.00 17.49 202 ALA C C 1
ATOM 5297 O O . ALA C 1 204 ? 59.443 19.785 -24.510 1.00 18.07 202 ALA C O 1
ATOM 5299 N N . ALA C 1 205 ? 57.527 20.838 -23.899 1.00 17.95 203 ALA C N 1
ATOM 5300 C CA . ALA C 1 205 ? 57.803 20.723 -22.469 1.00 17.22 203 ALA C CA 1
ATOM 5301 C C . ALA C 1 205 ? 57.767 19.277 -22.007 1.00 17.80 203 ALA C C 1
ATOM 5302 O O . ALA C 1 205 ? 58.592 18.873 -21.189 1.00 17.82 203 ALA C O 1
ATOM 5304 N N . ARG C 1 206 ? 56.815 18.501 -22.523 1.00 16.78 204 ARG C N 1
ATOM 5305 C CA . ARG C 1 206 ? 56.736 17.084 -22.151 1.00 16.41 204 ARG C CA 1
ATOM 5306 C C . ARG C 1 206 ? 57.977 16.337 -22.637 1.00 17.03 204 ARG C C 1
ATOM 5307 O O . ARG C 1 206 ? 58.550 15.540 -21.902 1.00 17.22 204 ARG C O 1
ATOM 5315 N N . ARG C 1 207 ? 58.411 16.612 -23.874 1.00 16.99 205 ARG C N 1
ATOM 5316 C CA . ARG C 1 207 ? 59.642 16.029 -24.389 1.00 18.43 205 ARG C CA 1
ATOM 5317 C C . ARG C 1 207 ? 60.829 16.329 -23.470 1.00 17.22 205 ARG C C 1
ATOM 5318 O O . ARG C 1 207 ? 61.645 15.445 -23.163 1.00 17.30 205 ARG C O 1
ATOM 5326 N N . ALA C 1 208 ? 60.918 17.577 -23.040 1.00 17.13 206 ALA C N 1
ATOM 5327 C CA . ALA C 1 208 ? 62.025 18.021 -22.195 1.00 16.24 206 ALA C CA 1
ATOM 5328 C C . ALA C 1 208 ? 62.015 17.282 -20.864 1.00 16.38 206 ALA C C 1
ATOM 5329 O O . ALA C 1 208 ? 63.069 16.936 -20.334 1.00 17.28 206 ALA C O 1
ATOM 5331 N N . GLY C 1 209 ? 60.822 17.005 -20.354 1.00 15.40 207 GLY C N 1
ATOM 5332 C CA . GLY C 1 209 ? 60.703 16.315 -19.060 1.00 15.58 207 GLY C CA 1
ATOM 5333 C C . GLY C 1 209 ? 61.153 14.862 -19.179 1.00 15.22 207 GLY C C 1
ATOM 5334 O O . GLY C 1 209 ? 61.841 14.319 -18.299 1.00 16.60 207 GLY C O 1
ATOM 5335 N N . PHE C 1 210 ? 60.746 14.206 -20.267 1.00 15.17 208 PHE C N 1
ATOM 5336 C CA . PHE C 1 210 ? 61.227 12.867 -20.576 1.00 15.01 208 PHE C CA 1
ATOM 5337 C C . PHE C 1 210 ? 62.761 12.874 -20.664 1.00 15.63 208 PHE C C 1
ATOM 5338 O O . PHE C 1 210 ? 63.438 12.010 -20.082 1.00 15.56 208 PHE C O 1
ATOM 5346 N N . LYS C 1 211 ? 63.298 13.843 -21.396 1.00 15.62 209 LYS C N 1
ATOM 5347 C CA . LYS C 1 211 ? 64.736 13.896 -21.657 1.00 17.59 209 LYS C CA 1
ATOM 5348 C C . LYS C 1 211 ? 65.497 14.101 -20.350 1.00 17.89 209 LYS C C 1
ATOM 5349 O O . LYS C 1 211 ? 66.522 13.437 -20.103 1.00 18.22 209 LYS C O 1
ATOM 5355 N N . ARG C 1 212 ? 64.987 14.984 -19.494 1.00 18.00 210 ARG C N 1
ATOM 5356 C CA . ARG C 1 212 ? 65.607 15.172 -18.177 1.00 19.02 210 ARG C CA 1
ATOM 5357 C C . ARG C 1 212 ? 65.617 13.898 -17.318 1.00 18.64 210 ARG C C 1
ATOM 5358 O O . ARG C 1 212 ? 66.648 13.546 -16.716 1.00 19.10 210 ARG C O 1
ATOM 5366 N N . ALA C 1 213 ? 64.493 13.168 -17.292 1.00 18.12 211 ALA C N 1
ATOM 5367 C CA . ALA C 1 213 ? 64.434 11.892 -16.579 1.00 17.53 211 ALA C CA 1
ATOM 5368 C C . ALA C 1 213 ? 65.459 10.911 -17.127 1.00 17.79 211 ALA C C 1
ATOM 5369 O O . ALA C 1 213 ? 66.144 10.235 -16.361 1.00 17.42 211 ALA C O 1
ATOM 5371 N N . MET C 1 214 ? 65.593 10.863 -18.453 1.00 17.55 212 MET C N 1
ATOM 5372 C CA . MET C 1 214 ? 66.482 9.884 -19.057 1.00 18.56 212 MET C CA 1
ATOM 5373 C C . MET C 1 214 ? 67.937 10.233 -18.776 1.00 19.42 212 MET C C 1
ATOM 5374 O O . MET C 1 214 ? 68.708 9.363 -18.387 1.00 20.11 212 MET C O 1
ATOM 5379 N N . ARG C 1 215 ? 68.276 11.509 -18.912 1.00 20.38 213 ARG C N 1
ATOM 5380 C CA . ARG C 1 215 ? 69.622 12.014 -18.620 1.00 22.80 213 ARG C CA 1
ATOM 5381 C C . ARG C 1 215 ? 70.010 11.677 -17.189 1.00 22.53 213 ARG C C 1
ATOM 5382 O O . ARG C 1 215 ? 71.101 11.154 -16.939 1.00 22.78 213 ARG C O 1
ATOM 5390 N N . GLU C 1 216 ? 69.109 11.969 -16.250 1.00 22.43 214 GLU C N 1
ATOM 5391 C CA . GLU C 1 216 ? 69.396 11.720 -14.829 1.00 22.48 214 GLU C CA 1
ATOM 5392 C C . GLU C 1 216 ? 69.611 10.236 -14.531 1.00 22.64 214 GLU C C 1
ATOM 5393 O O . GLU C 1 216 ? 70.334 9.887 -13.586 1.00 22.82 214 GLU C O 1
ATOM 5399 N N . ALA C 1 217 ? 68.993 9.371 -15.342 1.00 22.29 215 ALA C N 1
ATOM 5400 C CA . ALA C 1 217 ? 69.070 7.920 -15.191 1.00 22.75 215 ALA C CA 1
ATOM 5401 C C . ALA C 1 217 ? 70.298 7.312 -15.874 1.00 23.03 215 ALA C C 1
ATOM 5402 O O . ALA C 1 217 ? 70.534 6.104 -15.771 1.00 23.93 215 ALA C O 1
ATOM 5404 N N . GLY C 1 218 ? 71.071 8.146 -16.568 1.00 24.59 216 GLY C N 1
ATOM 5405 C CA . GLY C 1 218 ? 72.233 7.670 -17.332 1.00 25.25 216 GLY C CA 1
ATOM 5406 C C . GLY C 1 218 ? 71.829 6.948 -18.604 1.00 26.06 216 GLY C C 1
ATOM 5407 O O . GLY C 1 218 ? 72.542 6.060 -19.084 1.00 26.41 216 GLY C O 1
ATOM 5408 N N . LEU C 1 219 ? 70.673 7.334 -19.143 1.00 26.06 217 LEU C N 1
ATOM 5409 C CA . LEU C 1 219 ? 70.153 6.781 -20.386 1.00 26.18 217 LEU C CA 1
ATOM 5410 C C . LEU C 1 219 ? 70.127 7.828 -21.495 1.00 26.05 217 LEU C C 1
ATOM 5411 O O . LEU C 1 219 ? 70.441 8.986 -21.258 1.00 25.39 217 LEU C O 1
ATOM 5416 N N . ASN C 1 220 ? 69.772 7.427 -22.716 1.00 26.56 218 ASN C N 1
ATOM 5417 C CA . ASN C 1 220 ? 69.821 8.360 -23.834 1.00 26.99 218 ASN C CA 1
ATOM 5418 C C . ASN C 1 220 ? 68.552 9.165 -23.996 1.00 27.10 218 ASN C C 1
ATOM 5419 O O . ASN C 1 220 ? 67.483 8.583 -24.213 1.00 27.78 218 ASN C O 1
ATOM 5424 N N . PRO C 1 221 ? 68.668 10.499 -23.903 1.00 27.24 219 PRO C N 1
ATOM 5425 C CA . PRO C 1 221 ? 67.512 11.377 -24.032 1.00 27.19 219 PRO C CA 1
ATOM 5426 C C . PRO C 1 221 ? 67.060 11.453 -25.489 1.00 27.33 219 PRO C C 1
ATOM 5427 O O . PRO C 1 221 ? 65.991 12.000 -25.775 1.00 26.88 219 PRO C O 1
ATOM 5431 N N . ASP C 1 222 ? 67.886 10.866 -26.365 1.00 26.87 220 ASP C N 1
ATOM 5432 C CA . ASP C 1 222 ? 67.676 10.745 -27.810 1.00 26.56 220 ASP C CA 1
ATOM 5433 C C . ASP C 1 222 ? 66.627 9.734 -28.216 1.00 25.20 220 ASP C C 1
ATOM 5434 O O . ASP C 1 222 ? 66.251 9.650 -29.397 1.00 24.81 220 ASP C O 1
ATOM 5439 N N . GLN C 1 223 ? 66.212 8.922 -27.255 1.00 23.42 221 GLN C N 1
ATOM 5440 C CA . GLN C 1 223 ? 65.359 7.795 -27.516 1.00 22.59 221 GLN C CA 1
ATOM 5441 C C . GLN C 1 223 ? 63.945 8.315 -27.711 1.00 21.84 221 GLN C C 1
ATOM 5442 O O . GLN C 1 223 ? 63.096 8.224 -26.827 1.00 20.31 221 GLN C O 1
ATOM 5448 N N . GLU C 1 224 ? 63.707 8.900 -28.874 1.00 21.45 222 GLU C N 1
ATOM 5449 C CA . GLU C 1 224 ? 62.443 9.553 -29.152 1.00 21.74 222 GLU C CA 1
ATOM 5450 C C . GLU C 1 224 ? 62.185 9.528 -30.650 1.00 21.69 222 GLU C C 1
ATOM 5451 O O . GLU C 1 224 ? 63.125 9.374 -31.445 1.00 21.82 222 GLU C O 1
ATOM 5457 N N . ILE C 1 225 ? 60.913 9.663 -31.016 1.00 21.32 223 ILE C N 1
ATOM 5458 C CA . ILE C 1 225 ? 60.492 9.750 -32.425 1.00 21.87 223 ILE C CA 1
ATOM 5459 C C . ILE C 1 225 ? 59.602 10.978 -32.526 1.00 22.15 223 ILE C C 1
ATOM 5460 O O . ILE C 1 225 ? 58.762 11.205 -31.657 1.00 21.17 223 ILE C O 1
ATOM 5465 N N . ARG C 1 226 ? 59.812 11.795 -33.561 1.00 22.38 224 ARG C N 1
ATOM 5466 C CA . ARG C 1 226 ? 59.025 13.021 -33.750 1.00 23.32 224 ARG C CA 1
ATOM 5467 C C . ARG C 1 226 ? 58.380 12.992 -35.122 1.00 23.75 224 ARG C C 1
ATOM 5468 O O . ARG C 1 226 ? 59.056 12.686 -36.097 1.00 24.69 224 ARG C O 1
ATOM 5476 N N . LEU C 1 227 ? 57.087 13.303 -35.196 1.00 24.17 225 LEU C N 1
ATOM 5477 C CA . LEU C 1 227 ? 56.399 13.420 -36.496 1.00 24.75 225 LEU C CA 1
ATOM 5478 C C . LEU C 1 227 ? 55.202 14.348 -36.388 1.00 25.08 225 LEU C C 1
ATOM 5479 O O . LEU C 1 227 ? 54.935 14.882 -35.310 1.00 24.68 225 LEU C O 1
ATOM 5484 N N . GLY C 1 228 ? 54.497 14.563 -37.504 1.00 24.91 226 GLY C N 1
ATOM 5485 C CA . GLY C 1 228 ? 53.327 15.438 -37.502 1.00 25.61 226 GLY C CA 1
ATOM 5486 C C . GLY C 1 228 ? 53.596 16.829 -36.957 1.00 25.52 226 GLY C C 1
ATOM 5487 O O . GLY C 1 228 ? 54.697 17.374 -37.097 1.00 26.69 226 GLY C O 1
ATOM 5488 N N . ALA C 1 229 ? 52.585 17.399 -36.310 1.00 25.46 227 ALA C N 1
ATOM 5489 C CA . ALA C 1 229 ? 52.639 18.765 -35.801 1.00 25.50 227 ALA C CA 1
ATOM 5490 C C . ALA C 1 229 ? 51.697 18.828 -34.618 1.00 24.76 227 ALA C C 1
ATOM 5491 O O . ALA C 1 229 ? 50.787 18.004 -34.523 1.00 24.97 227 ALA C O 1
ATOM 5493 N N . PRO C 1 230 ? 51.888 19.806 -33.718 1.00 24.97 228 PRO C N 1
ATOM 5494 C CA . PRO C 1 230 ? 50.900 19.980 -32.653 1.00 24.75 228 PRO C CA 1
ATOM 5495 C C . PRO C 1 230 ? 49.520 20.259 -33.237 1.00 24.85 228 PRO C C 1
ATOM 5496 O O . PRO C 1 230 ? 49.406 21.077 -34.163 1.00 25.29 228 PRO C O 1
ATOM 5500 N N . PRO C 1 231 ? 48.483 19.553 -32.751 1.00 24.06 229 PRO C N 1
ATOM 5501 C CA . PRO C 1 231 ? 48.553 18.427 -31.812 1.00 23.94 229 PRO C CA 1
ATOM 5502 C C . PRO C 1 231 ? 48.688 17.094 -32.543 1.00 23.70 229 PRO C C 1
ATOM 5503 O O . PRO C 1 231 ? 47.990 16.854 -33.542 1.00 23.87 229 PRO C O 1
ATOM 5507 N N . LEU C 1 232 ? 49.573 16.227 -32.058 1.00 23.32 230 LEU C N 1
ATOM 5508 C CA . LEU C 1 232 ? 49.708 14.895 -32.645 1.00 22.53 230 LEU C CA 1
ATOM 5509 C C . LEU C 1 232 ? 48.357 14.169 -32.628 1.00 22.57 230 LEU C C 1
ATOM 5510 O O . LEU C 1 232 ? 47.615 14.250 -31.633 1.00 22.63 230 LEU C O 1
ATOM 5515 N N . SER C 1 233 ? 48.042 13.467 -33.722 1.00 21.90 231 SER C N 1
ATOM 5516 C CA . SER C 1 233 ? 46.719 12.830 -33.912 1.00 21.57 231 SER C CA 1
ATOM 5517 C C . SER C 1 233 ? 46.741 11.305 -33.792 1.00 20.87 231 SER C C 1
ATOM 5518 O O . SER C 1 233 ? 47.813 10.690 -33.736 1.00 20.36 231 SER C O 1
ATOM 5521 N N . ILE C 1 234 ? 45.553 10.692 -33.769 1.00 20.36 232 ILE C N 1
ATOM 5522 C CA . ILE C 1 234 ? 45.448 9.227 -33.767 1.00 20.74 232 ILE C CA 1
ATOM 5523 C C . ILE C 1 234 ? 46.177 8.645 -34.979 1.00 20.42 232 ILE C C 1
ATOM 5524 O O . ILE C 1 234 ? 46.977 7.712 -34.859 1.00 19.29 232 ILE C O 1
ATOM 5529 N N . GLU C 1 235 ? 45.923 9.234 -36.149 1.00 21.61 233 GLU C N 1
ATOM 5530 C CA . GLU C 1 235 ? 46.553 8.806 -37.388 1.00 23.73 233 GLU C CA 1
ATOM 5531 C C . GLU C 1 235 ? 48.085 8.884 -37.325 1.00 23.12 233 GLU C C 1
ATOM 5532 O O . GLU C 1 235 ? 48.769 8.017 -37.859 1.00 22.97 233 GLU C O 1
ATOM 5538 N N . ASP C 1 236 ? 48.615 9.926 -36.675 1.00 23.36 234 ASP C N 1
ATOM 5539 C CA . ASP C 1 236 ? 50.062 10.041 -36.455 1.00 23.08 234 ASP C CA 1
ATOM 5540 C C . ASP C 1 236 ? 50.598 8.882 -35.622 1.00 22.20 234 ASP C C 1
ATOM 5541 O O . ASP C 1 236 ? 51.681 8.358 -35.891 1.00 21.86 234 ASP C O 1
ATOM 5546 N N . GLY C 1 237 ? 49.837 8.488 -34.599 1.00 21.96 235 GLY C N 1
ATOM 5547 C CA . GLY C 1 237 ? 50.192 7.327 -33.789 1.00 20.63 235 GLY C CA 1
ATOM 5548 C C . GLY C 1 237 ? 50.280 6.050 -34.597 1.00 20.62 235 GLY C C 1
ATOM 5549 O O . GLY C 1 237 ? 51.183 5.251 -34.420 1.00 19.04 235 GLY C O 1
ATOM 5550 N N . VAL C 1 238 ? 49.333 5.872 -35.520 1.00 20.27 236 VAL C N 1
ATOM 5551 C CA . VAL C 1 238 ? 49.373 4.728 -36.421 1.00 20.69 236 VAL C CA 1
ATOM 5552 C C . VAL C 1 238 ? 50.675 4.714 -37.218 1.00 21.03 236 VAL C C 1
ATOM 5553 O O . VAL C 1 238 ? 51.342 3.675 -37.307 1.00 21.66 236 VAL C O 1
ATOM 5557 N N . ALA C 1 239 ? 51.026 5.867 -37.787 1.00 21.44 237 ALA C N 1
ATOM 5558 C CA . ALA C 1 239 ? 52.244 6.004 -38.590 1.00 21.64 237 ALA C CA 1
ATOM 5559 C C . ALA C 1 239 ? 53.488 5.787 -37.746 1.00 22.23 237 ALA C C 1
ATOM 5560 O O . ALA C 1 239 ? 54.503 5.296 -38.235 1.00 23.24 237 ALA C O 1
ATOM 5562 N N . ALA C 1 240 ? 53.400 6.110 -36.460 1.00 21.09 238 ALA C N 1
ATOM 5563 C CA . ALA C 1 240 ? 54.572 6.037 -35.586 1.00 21.57 238 ALA C CA 1
ATOM 5564 C C . ALA C 1 240 ? 55.007 4.630 -35.232 1.00 21.49 238 ALA C C 1
ATOM 5565 O O . ALA C 1 240 ? 56.178 4.393 -34.923 1.00 22.10 238 ALA C O 1
ATOM 5567 N N . ALA C 1 241 ? 54.071 3.680 -35.258 1.00 21.97 239 ALA C N 1
ATOM 5568 C CA . ALA C 1 241 ? 54.334 2.327 -34.758 1.00 22.07 239 ALA C CA 1
ATOM 5569 C C . ALA C 1 241 ? 55.537 1.682 -35.449 1.00 22.97 239 ALA C C 1
ATOM 5570 O O . ALA C 1 241 ? 56.489 1.220 -34.800 1.00 23.27 239 ALA C O 1
ATOM 5572 N N . GLU C 1 242 ? 55.497 1.693 -36.776 1.00 24.10 240 GLU C N 1
ATOM 5573 C CA . GLU C 1 242 ? 56.536 1.084 -37.587 1.00 25.32 240 GLU C CA 1
ATOM 5574 C C . GLU C 1 242 ? 57.862 1.791 -37.407 1.00 24.60 240 GLU C C 1
ATOM 5575 O O . GLU C 1 242 ? 58.910 1.138 -37.322 1.00 25.11 240 GLU C O 1
ATOM 5581 N N . LEU C 1 243 ? 57.805 3.119 -37.336 1.00 23.78 241 LEU C N 1
ATOM 5582 C CA . LEU C 1 243 ? 59.002 3.927 -37.205 1.00 22.79 241 LEU C CA 1
ATOM 5583 C C . LEU C 1 243 ? 59.695 3.719 -35.869 1.00 21.90 241 LEU C C 1
ATOM 5584 O O . LEU C 1 243 ? 60.927 3.612 -35.822 1.00 21.66 241 LEU C O 1
ATOM 5589 N N . ILE C 1 244 ? 58.922 3.645 -34.788 1.00 20.83 242 ILE C N 1
ATOM 5590 C CA . ILE C 1 244 ? 59.539 3.405 -33.480 1.00 20.06 242 ILE C CA 1
ATOM 5591 C C . ILE C 1 244 ? 60.215 2.028 -33.441 1.00 20.75 242 ILE C C 1
ATOM 5592 O O . ILE C 1 244 ? 61.346 1.890 -32.978 1.00 20.20 242 ILE C O 1
ATOM 5597 N N . LEU C 1 245 ? 59.527 0.999 -33.931 1.00 21.65 243 LEU C N 1
ATOM 5598 C CA . LEU C 1 245 ? 60.092 -0.346 -33.913 1.00 22.77 243 LEU C CA 1
ATOM 5599 C C . LEU C 1 245 ? 61.293 -0.512 -34.853 1.00 23.17 243 LEU C C 1
ATOM 5600 O O . LEU C 1 245 ? 62.157 -1.334 -34.594 1.00 23.87 243 LEU C O 1
ATOM 5605 N N . GLN C 1 246 ? 61.338 0.275 -35.924 1.00 24.01 244 GLN C N 1
ATOM 5606 C CA . GLN C 1 246 ? 62.508 0.319 -36.800 1.00 24.98 244 GLN C CA 1
ATOM 5607 C C . GLN C 1 246 ? 63.711 0.928 -36.069 1.00 23.92 244 GLN C C 1
ATOM 5608 O O . GLN C 1 246 ? 64.828 0.413 -36.139 1.00 24.17 244 GLN C O 1
ATOM 5614 N N . GLU C 1 247 ? 63.464 2.023 -35.363 1.00 22.70 245 GLU C N 1
ATOM 5615 C CA . GLU C 1 247 ? 64.536 2.797 -34.730 1.00 21.02 245 GLU C CA 1
ATOM 5616 C C . GLU C 1 247 ? 65.057 2.189 -33.430 1.00 20.40 245 GLU C C 1
ATOM 5617 O O . GLU C 1 247 ? 66.252 2.306 -33.111 1.00 19.23 245 GLU C O 1
ATOM 5623 N N . TYR C 1 248 ? 64.148 1.562 -32.685 1.00 19.61 246 TYR C N 1
ATOM 5624 C CA . TYR C 1 248 ? 64.461 0.960 -31.385 1.00 19.76 246 TYR C CA 1
ATOM 5625 C C . TYR C 1 248 ? 63.703 -0.352 -31.306 1.00 20.48 246 TYR C C 1
ATOM 5626 O O . TYR C 1 248 ? 62.649 -0.417 -30.679 1.00 19.66 246 TYR C O 1
ATOM 5635 N N . PRO C 1 249 ? 64.227 -1.399 -31.971 1.00 21.25 247 PRO C N 1
ATOM 5636 C CA . PRO C 1 249 ? 63.569 -2.710 -32.063 1.00 21.35 247 PRO C CA 1
ATOM 5637 C C . PRO C 1 249 ? 63.195 -3.328 -30.712 1.00 21.95 247 PRO C C 1
ATOM 5638 O O . PRO C 1 249 ? 62.212 -4.081 -30.623 1.00 21.73 247 PRO C O 1
ATOM 5642 N N . ASP C 1 250 ? 63.976 -3.018 -29.681 1.00 21.45 248 ASP C N 1
ATOM 5643 C CA . ASP C 1 250 ? 63.815 -3.651 -28.380 1.00 22.38 248 ASP C CA 1
ATOM 5644 C C . ASP C 1 250 ? 62.989 -2.826 -27.402 1.00 21.27 248 ASP C C 1
ATOM 5645 O O . ASP C 1 250 ? 62.977 -3.123 -26.212 1.00 21.19 248 ASP C O 1
ATOM 5650 N N . THR C 1 251 ? 62.282 -1.821 -27.913 1.00 20.36 249 THR C N 1
ATOM 5651 C CA . THR C 1 251 ? 61.440 -0.961 -27.066 1.00 20.14 249 THR C CA 1
ATOM 5652 C C . THR C 1 251 ? 60.490 -1.820 -26.257 1.00 19.20 249 THR C C 1
ATOM 5653 O O . THR C 1 251 ? 59.862 -2.740 -26.797 1.00 19.08 249 THR C O 1
ATOM 5657 N N . ASP C 1 252 ? 60.376 -1.514 -24.965 1.00 17.75 250 ASP C N 1
ATOM 5658 C CA . ASP C 1 252 ? 59.438 -2.228 -24.114 1.00 17.52 250 ASP C CA 1
ATOM 5659 C C . ASP C 1 252 ? 58.343 -1.296 -23.578 1.00 16.52 250 ASP C C 1
ATOM 5660 O O . ASP C 1 252 ? 57.411 -1.748 -22.916 1.00 16.57 250 ASP C O 1
ATOM 5665 N N . CYS C 1 253 ? 58.455 -0.006 -23.900 1.00 16.00 251 CYS C N 1
ATOM 5666 C CA . CYS C 1 253 ? 57.474 0.983 -23.458 1.00 15.85 251 CYS C CA 1
ATOM 5667 C C . CYS C 1 253 ? 57.559 2.224 -24.331 1.00 15.52 251 CYS C C 1
ATOM 5668 O O . CYS C 1 253 ? 58.653 2.736 -24.553 1.00 15.50 251 CYS C O 1
ATOM 5671 N N . ILE C 1 254 ? 56.414 2.683 -24.833 1.00 14.97 252 ILE C N 1
ATOM 5672 C CA . ILE C 1 254 ? 56.337 3.954 -25.564 1.00 15.09 252 ILE C CA 1
ATOM 5673 C C . ILE C 1 254 ? 55.468 4.948 -24.822 1.00 15.60 252 ILE C C 1
ATOM 5674 O O . ILE C 1 254 ? 54.299 4.672 -24.528 1.00 16.08 252 ILE C O 1
ATOM 5679 N N . PHE C 1 255 ? 56.067 6.091 -24.504 1.00 15.24 253 PHE C N 1
ATOM 5680 C CA . PHE C 1 255 ? 55.387 7.180 -23.820 1.00 15.32 253 PHE C CA 1
ATOM 5681 C C . PHE C 1 255 ? 55.060 8.268 -24.850 1.00 15.32 253 PHE C C 1
ATOM 5682 O O . PHE C 1 255 ? 55.967 8.875 -25.425 1.00 15.10 253 PHE C O 1
ATOM 5690 N N . CYS C 1 256 ? 53.767 8.503 -25.074 1.00 15.58 254 CYS C N 1
ATOM 5691 C CA . CYS C 1 256 ? 53.313 9.402 -26.135 1.00 16.00 254 CYS C CA 1
ATOM 5692 C C . CYS C 1 256 ? 52.918 10.759 -25.571 1.00 16.10 254 CYS C C 1
ATOM 5693 O O . CYS C 1 256 ? 52.416 10.860 -24.443 1.00 16.09 254 CYS C O 1
ATOM 5696 N N . VAL C 1 257 ? 53.090 11.796 -26.393 1.00 15.83 255 VAL C N 1
ATOM 5697 C CA . VAL C 1 257 ? 52.815 13.172 -25.973 1.00 16.48 255 VAL C CA 1
ATOM 5698 C C . VAL C 1 257 ? 51.340 13.402 -25.569 1.00 15.40 255 VAL C C 1
ATOM 5699 O O . VAL C 1 257 ? 51.040 14.322 -24.816 1.00 16.70 255 VAL C O 1
ATOM 5703 N N . SER C 1 258 ? 50.438 12.555 -26.057 1.00 15.51 256 SER C N 1
ATOM 5704 C CA . SER C 1 258 ? 49.052 12.532 -25.548 1.00 15.28 256 SER C CA 1
ATOM 5705 C C . SER C 1 258 ? 48.398 11.198 -25.866 1.00 15.33 256 SER C C 1
ATOM 5706 O O . SER C 1 258 ? 48.957 10.377 -26.574 1.00 15.42 256 SER C O 1
ATOM 5709 N N . ASP C 1 259 ? 47.199 11.008 -25.333 1.00 15.87 257 ASP C N 1
ATOM 5710 C CA . ASP C 1 259 ? 46.461 9.756 -25.549 1.00 15.99 257 ASP C CA 1
ATOM 5711 C C . ASP C 1 259 ? 46.072 9.528 -27.016 1.00 16.24 257 ASP C C 1
ATOM 5712 O O . ASP C 1 259 ? 45.845 8.388 -27.431 1.00 16.12 257 ASP C O 1
ATOM 5717 N N . MET C 1 260 ? 45.959 10.604 -27.786 1.00 17.61 258 MET C N 1
ATOM 5718 C CA . MET C 1 260 ? 45.479 10.440 -29.172 1.00 18.06 258 MET C CA 1
ATOM 5719 C C . MET C 1 260 ? 46.454 9.573 -29.988 1.00 17.11 258 MET C C 1
ATOM 5720 O O . MET C 1 260 ? 46.051 8.506 -30.471 1.00 16.69 258 MET C O 1
ATOM 5725 N N . PRO C 1 261 ? 47.742 9.992 -30.119 1.00 16.66 259 PRO C N 1
ATOM 5726 C CA . PRO C 1 261 ? 48.671 9.095 -30.807 1.00 16.84 259 PRO C CA 1
ATOM 5727 C C . PRO C 1 261 ? 48.844 7.754 -30.087 1.00 16.17 259 PRO C C 1
ATOM 5728 O O . PRO C 1 261 ? 49.068 6.730 -30.719 1.00 16.26 259 PRO C O 1
ATOM 5732 N N . ALA C 1 262 ? 48.743 7.749 -28.757 1.00 15.91 260 ALA C N 1
ATOM 5733 C CA . ALA C 1 262 ? 48.779 6.477 -28.048 1.00 14.15 260 ALA C CA 1
ATOM 5734 C C . ALA C 1 262 ? 47.702 5.505 -28.533 1.00 14.59 260 ALA C C 1
ATOM 5735 O O . ALA C 1 262 ? 47.983 4.335 -28.707 1.00 14.75 260 ALA C O 1
ATOM 5737 N N . PHE C 1 263 ? 46.480 5.990 -28.718 1.00 15.53 261 PHE C N 1
ATOM 5738 C CA . PHE C 1 263 ? 45.395 5.133 -29.203 1.00 16.07 261 PHE C CA 1
ATOM 5739 C C . PHE C 1 263 ? 45.705 4.604 -30.604 1.00 15.95 261 PHE C C 1
ATOM 5740 O O . PHE C 1 263 ? 45.543 3.419 -30.872 1.00 15.63 261 PHE C O 1
ATOM 5748 N N . GLY C 1 264 ? 46.143 5.502 -31.476 1.00 16.25 262 GLY C N 1
ATOM 5749 C CA . GLY C 1 264 ? 46.564 5.121 -32.827 1.00 16.62 262 GLY C CA 1
ATOM 5750 C C . GLY C 1 264 ? 47.688 4.104 -32.838 1.00 16.62 262 GLY C C 1
ATOM 5751 O O . GLY C 1 264 ? 47.659 3.081 -33.573 1.00 17.73 262 GLY C O 1
ATOM 5752 N N . LEU C 1 265 ? 48.708 4.378 -32.024 1.00 16.91 263 LEU C N 1
ATOM 5753 C CA . LEU C 1 265 ? 49.831 3.477 -31.861 1.00 17.51 263 LEU C CA 1
ATOM 5754 C C . LEU C 1 265 ? 49.361 2.091 -31.420 1.00 18.02 263 LEU C C 1
ATOM 5755 O O . LEU C 1 265 ? 49.761 1.082 -32.003 1.00 18.96 263 LEU C O 1
ATOM 5760 N N . LEU C 1 266 ? 48.487 2.038 -30.414 1.00 17.74 264 LEU C N 1
ATOM 5761 C CA . LEU C 1 266 ? 47.914 0.770 -29.944 1.00 19.22 264 LEU C CA 1
ATOM 5762 C C . LEU C 1 266 ? 47.163 0.036 -31.056 1.00 19.57 264 LEU C C 1
ATOM 5763 O O . LEU C 1 266 ? 47.294 -1.181 -31.196 1.00 19.73 264 LEU C O 1
ATOM 5768 N N . SER C 1 267 ? 46.344 0.786 -31.787 1.00 20.73 265 SER C N 1
ATOM 5769 C CA . SER C 1 267 ? 45.566 0.265 -32.913 1.00 22.01 265 SER C CA 1
ATOM 5770 C C . SER C 1 267 ? 46.468 -0.450 -33.914 1.00 22.03 265 SER C C 1
ATOM 5771 O O . SER C 1 267 ? 46.172 -1.573 -34.341 1.00 22.10 265 SER C O 1
ATOM 5774 N N . ARG C 1 268 ? 47.590 0.180 -34.256 1.00 21.46 266 ARG C N 1
ATOM 5775 C CA . ARG C 1 268 ? 48.499 -0.376 -35.271 1.00 21.70 266 ARG C CA 1
ATOM 5776 C C . ARG C 1 268 ? 49.335 -1.542 -34.743 1.00 20.98 266 ARG C C 1
ATOM 5777 O O . ARG C 1 268 ? 49.544 -2.549 -35.431 1.00 21.76 266 ARG C O 1
ATOM 5785 N N . LEU C 1 269 ? 49.824 -1.410 -33.510 1.00 20.89 267 LEU C N 1
ATOM 5786 C CA . LEU C 1 269 ? 50.541 -2.504 -32.872 1.00 20.38 267 LEU C CA 1
ATOM 5787 C C . LEU C 1 269 ? 49.686 -3.770 -32.816 1.00 21.53 267 LEU C C 1
ATOM 5788 O O . LEU C 1 269 ? 50.174 -4.845 -33.125 1.00 21.97 267 LEU C O 1
ATOM 5793 N N . LYS C 1 270 ? 48.413 -3.630 -32.438 1.00 22.56 268 LYS C N 1
ATOM 5794 C CA . LYS C 1 270 ? 47.473 -4.762 -32.448 1.00 24.09 268 LYS C CA 1
ATOM 5795 C C . LYS C 1 270 ? 47.327 -5.338 -33.857 1.00 25.44 268 LYS C C 1
ATOM 5796 O O . LYS C 1 270 ? 47.358 -6.564 -34.037 1.00 26.26 268 LYS C O 1
ATOM 5802 N N . SER C 1 271 ? 47.229 -4.451 -34.844 1.00 26.50 269 SER C N 1
ATOM 5803 C CA . SER C 1 271 ? 47.015 -4.830 -36.241 1.00 28.13 269 SER C CA 1
ATOM 5804 C C . SER C 1 271 ? 48.205 -5.596 -36.814 1.00 28.15 269 SER C C 1
ATOM 5805 O O . SER C 1 271 ? 48.023 -6.497 -37.646 1.00 28.68 269 SER C O 1
ATOM 5808 N N . ILE C 1 272 ? 49.415 -5.246 -36.380 1.00 27.44 270 ILE C N 1
ATOM 5809 C CA . ILE C 1 272 ? 50.613 -5.961 -36.838 1.00 27.28 270 ILE C CA 1
ATOM 5810 C C . ILE C 1 272 ? 51.051 -7.116 -35.930 1.00 26.95 270 ILE C C 1
ATOM 5811 O O . ILE C 1 272 ? 52.042 -7.787 -36.213 1.00 27.66 270 ILE C O 1
ATOM 5816 N N . GLY C 1 273 ? 50.327 -7.354 -34.839 1.00 26.09 271 GLY C N 1
ATOM 5817 C CA . GLY C 1 273 ? 50.608 -8.520 -34.004 1.00 25.18 271 GLY C CA 1
ATOM 5818 C C . GLY C 1 273 ? 51.628 -8.354 -32.884 1.00 24.75 271 GLY C C 1
ATOM 5819 O O . GLY C 1 273 ? 52.139 -9.345 -32.343 1.00 24.75 271 GLY C O 1
ATOM 5820 N N . VAL C 1 274 ? 51.921 -7.103 -32.530 1.00 23.41 272 VAL C N 1
ATOM 5821 C CA . VAL C 1 274 ? 52.800 -6.799 -31.414 1.00 22.71 272 VAL C CA 1
ATOM 5822 C C . VAL C 1 274 ? 51.935 -6.758 -30.161 1.00 22.69 272 VAL C C 1
ATOM 5823 O O . VAL C 1 274 ? 50.978 -5.980 -30.098 1.00 22.66 272 VAL C O 1
ATOM 5827 N N . ALA C 1 275 ? 52.281 -7.591 -29.181 1.00 22.05 273 ALA C N 1
ATOM 5828 C CA . ALA C 1 275 ? 51.478 -7.731 -27.957 1.00 21.27 273 ALA C CA 1
ATOM 5829 C C . ALA C 1 275 ? 51.694 -6.532 -27.048 1.00 20.84 273 ALA C C 1
ATOM 5830 O O . ALA C 1 275 ? 52.832 -6.187 -26.733 1.00 20.56 273 ALA C O 1
ATOM 5832 N N . VAL C 1 276 ? 50.590 -5.911 -26.649 1.00 20.23 274 VAL C N 1
ATOM 5833 C CA . VAL C 1 276 ? 50.602 -4.820 -25.680 1.00 19.89 274 VAL C CA 1
ATOM 5834 C C . VAL C 1 276 ? 49.813 -5.313 -24.475 1.00 19.36 274 VAL C C 1
ATOM 5835 O O . VAL C 1 276 ? 48.622 -5.634 -24.618 1.00 19.69 274 VAL C O 1
ATOM 5839 N N . PRO C 1 277 ? 50.420 -5.278 -23.278 1.00 18.52 275 PRO C N 1
ATOM 5840 C CA . PRO C 1 277 ? 51.748 -4.749 -22.941 1.00 18.77 275 PRO C CA 1
ATOM 5841 C C . PRO C 1 277 ? 52.883 -5.770 -22.902 1.00 19.08 275 PRO C C 1
ATOM 5842 O O . PRO C 1 277 ? 54.014 -5.427 -22.533 1.00 19.96 275 PRO C O 1
ATOM 5846 N N . GLU C 1 278 ? 52.601 -7.017 -23.271 1.00 19.96 276 GLU C N 1
ATOM 5847 C CA . GLU C 1 278 ? 53.576 -8.082 -23.062 1.00 20.43 276 GLU C CA 1
ATOM 5848 C C . GLU C 1 278 ? 54.916 -7.858 -23.777 1.00 20.82 276 GLU C C 1
ATOM 5849 O O . GLU C 1 278 ? 55.979 -8.146 -23.213 1.00 21.13 276 GLU C O 1
ATOM 5855 N N . GLN C 1 279 ? 54.866 -7.333 -24.998 1.00 19.88 277 GLN C N 1
ATOM 5856 C CA . GLN C 1 279 ? 56.092 -6.918 -25.692 1.00 19.85 277 GLN C CA 1
ATOM 5857 C C . GLN C 1 279 ? 56.363 -5.423 -25.480 1.00 19.16 277 GLN C C 1
ATOM 5858 O O . GLN C 1 279 ? 57.462 -5.023 -25.054 1.00 19.39 277 GLN C O 1
ATOM 5864 N N . VAL C 1 280 ? 55.355 -4.607 -25.782 1.00 17.89 278 VAL C N 1
ATOM 5865 C CA . VAL C 1 280 ? 55.496 -3.161 -25.742 1.00 17.79 278 VAL C CA 1
ATOM 5866 C C . VAL C 1 280 ? 54.342 -2.570 -24.951 1.00 16.65 278 VAL C C 1
ATOM 5867 O O . VAL C 1 280 ? 53.159 -2.784 -25.291 1.00 16.43 278 VAL C O 1
ATOM 5871 N N . SER C 1 281 ? 54.678 -1.840 -23.887 1.00 16.05 279 SER C N 1
ATOM 5872 C CA . SER C 1 281 ? 53.685 -1.071 -23.142 1.00 15.50 279 SER C CA 1
ATOM 5873 C C . SER C 1 281 ? 53.427 0.268 -23.822 1.00 14.92 279 SER C C 1
ATOM 5874 O O . SER C 1 281 ? 54.291 0.785 -24.533 1.00 15.38 279 SER C O 1
ATOM 5877 N N . VAL C 1 282 ? 52.237 0.817 -23.599 1.00 14.12 280 VAL C N 1
ATOM 5878 C CA . VAL C 1 282 ? 51.849 2.093 -24.178 1.00 14.88 280 VAL C CA 1
ATOM 5879 C C . VAL C 1 282 ? 51.325 2.998 -23.083 1.00 15.16 280 VAL C C 1
ATOM 5880 O O . VAL C 1 282 ? 50.477 2.588 -22.299 1.00 15.70 280 VAL C O 1
ATOM 5884 N N . VAL C 1 283 ? 51.839 4.232 -23.040 1.00 14.59 281 VAL C N 1
ATOM 5885 C CA . VAL C 1 283 ? 51.419 5.237 -22.074 1.00 15.14 281 VAL C CA 1
ATOM 5886 C C . VAL C 1 283 ? 51.191 6.534 -22.826 1.00 15.21 281 VAL C C 1
ATOM 5887 O O . VAL C 1 283 ? 51.991 6.887 -23.700 1.00 14.69 281 VAL C O 1
ATOM 5891 N N . GLY C 1 284 ? 50.114 7.232 -22.488 1.00 14.75 282 GLY C N 1
ATOM 5892 C CA . GLY C 1 284 ? 49.799 8.535 -23.079 1.00 15.17 282 GLY C CA 1
ATOM 5893 C C . GLY C 1 284 ? 49.816 9.662 -22.058 1.00 15.92 282 GLY C C 1
ATOM 5894 O O . GLY C 1 284 ? 50.522 9.595 -21.027 1.00 16.34 282 GLY C O 1
ATOM 5895 N N . PHE C 1 285 ? 49.018 10.694 -22.320 1.00 15.24 283 PHE C N 1
ATOM 5896 C CA . PHE C 1 285 ? 48.955 11.855 -21.433 1.00 15.19 283 PHE C CA 1
ATOM 5897 C C . PHE C 1 285 ? 47.590 12.490 -21.638 1.00 15.35 283 PHE C C 1
ATOM 5898 O O . PHE C 1 285 ? 47.147 12.648 -22.783 1.00 15.56 283 PHE C O 1
ATOM 5906 N N . GLY C 1 286 ? 46.908 12.817 -20.547 1.00 15.18 284 GLY C N 1
ATOM 5907 C CA . GLY C 1 286 ? 45.699 13.642 -20.618 1.00 15.27 284 GLY C CA 1
ATOM 5908 C C . GLY C 1 286 ? 44.393 12.992 -20.223 1.00 15.60 284 GLY C C 1
ATOM 5909 O O . GLY C 1 286 ? 43.402 13.698 -19.965 1.00 16.67 284 GLY C O 1
ATOM 5910 N N . ASN C 1 287 ? 44.360 11.657 -20.159 1.00 14.55 285 ASN C N 1
ATOM 5911 C CA . ASN C 1 287 ? 43.126 10.953 -19.816 1.00 14.92 285 ASN C CA 1
ATOM 5912 C C . ASN C 1 287 ? 41.980 11.394 -20.716 1.00 15.67 285 ASN C C 1
ATOM 5913 O O . ASN C 1 287 ? 40.892 11.780 -20.256 1.00 16.21 285 ASN C O 1
ATOM 5918 N N . PHE C 1 288 ? 42.252 11.383 -22.011 1.00 16.20 286 PHE C N 1
ATOM 5919 C CA . PHE C 1 288 ? 41.197 11.658 -22.984 1.00 17.26 286 PHE C CA 1
ATOM 5920 C C . PHE C 1 288 ? 40.251 10.475 -23.035 1.00 18.83 286 PHE C C 1
ATOM 5921 O O . PHE C 1 288 ? 40.598 9.383 -22.571 1.00 17.61 286 PHE C O 1
ATOM 5929 N N . GLU C 1 289 ? 39.049 10.682 -23.587 1.00 19.05 287 GLU C N 1
ATOM 5930 C CA A GLU C 1 289 ? 38.027 9.646 -23.469 0.50 20.53 287 GLU C CA 1
ATOM 5931 C CA B GLU C 1 289 ? 37.993 9.666 -23.555 0.50 20.44 287 GLU C CA 1
ATOM 5932 C C . GLU C 1 289 ? 38.444 8.315 -24.102 1.00 20.59 287 GLU C C 1
ATOM 5933 O O . GLU C 1 289 ? 38.196 7.258 -23.507 1.00 21.60 287 GLU C O 1
ATOM 5944 N N . VAL C 1 290 ? 39.106 8.342 -25.263 1.00 21.25 288 VAL C N 1
ATOM 5945 C CA . VAL C 1 290 ? 39.597 7.093 -25.886 1.00 22.50 288 VAL C CA 1
ATOM 5946 C C . VAL C 1 290 ? 40.493 6.229 -25.004 1.00 22.01 288 VAL C C 1
ATOM 5947 O O . VAL C 1 290 ? 40.457 5.003 -25.115 1.00 22.85 288 VAL C O 1
ATOM 5951 N N . SER C 1 291 ? 41.291 6.848 -24.129 1.00 20.55 289 SER C N 1
ATOM 5952 C CA . SER C 1 291 ? 42.197 6.070 -23.266 1.00 19.38 289 SER C CA 1
ATOM 5953 C C . SER C 1 291 ? 41.447 5.115 -22.332 1.00 18.81 289 SER C C 1
ATOM 5954 O O . SER C 1 291 ? 41.969 4.065 -21.943 1.00 18.69 289 SER C O 1
ATOM 5957 N N . ARG C 1 292 ? 40.216 5.487 -21.997 1.00 18.25 290 ARG C N 1
ATOM 5958 C CA . ARG C 1 292 ? 39.439 4.780 -20.995 1.00 18.53 290 ARG C CA 1
ATOM 5959 C C . ARG C 1 292 ? 38.708 3.578 -21.587 1.00 18.28 290 ARG C C 1
ATOM 5960 O O . ARG C 1 292 ? 38.248 2.705 -20.849 1.00 19.35 290 ARG C O 1
ATOM 5968 N N . PHE C 1 293 ? 38.607 3.525 -22.917 1.00 18.27 291 PHE C N 1
ATOM 5969 C CA . PHE C 1 293 ? 37.742 2.524 -23.557 1.00 18.63 291 PHE C CA 1
ATOM 5970 C C . PHE C 1 293 ? 38.446 1.696 -24.624 1.00 19.08 291 PHE C C 1
ATOM 5971 O O . PHE C 1 293 ? 37.845 0.803 -25.231 1.00 19.17 291 PHE C O 1
ATOM 5979 N N . ALA C 1 294 ? 39.731 1.987 -24.825 1.00 18.51 292 ALA C N 1
ATOM 5980 C CA . ALA C 1 294 ? 40.602 1.150 -25.638 1.00 18.58 292 ALA C CA 1
ATOM 5981 C C . ALA C 1 294 ? 40.796 -0.194 -24.941 1.00 18.77 292 ALA C C 1
ATOM 5982 O O . ALA C 1 294 ? 40.503 -0.331 -23.743 1.00 18.75 292 ALA C O 1
ATOM 5984 N N . SER C 1 295 ? 41.299 -1.181 -25.682 1.00 18.95 293 SER C N 1
ATOM 5985 C CA . SER C 1 295 ? 41.613 -2.488 -25.114 1.00 19.68 293 SER C CA 1
ATOM 5986 C C . SER C 1 295 ? 43.036 -2.849 -25.500 1.00 19.17 293 SER C C 1
ATOM 5987 O O . SER C 1 295 ? 43.338 -3.011 -26.689 1.00 19.85 293 SER C O 1
ATOM 5990 N N . PRO C 1 296 ? 43.939 -2.911 -24.517 1.00 18.00 294 PRO C N 1
ATOM 5991 C CA . PRO C 1 296 ? 43.745 -2.593 -23.094 1.00 18.04 294 PRO C CA 1
ATOM 5992 C C . PRO C 1 296 ? 43.586 -1.082 -22.870 1.00 17.44 294 PRO C C 1
ATOM 5993 O O . PRO C 1 296 ? 43.982 -0.284 -23.726 1.00 18.42 294 PRO C O 1
ATOM 5997 N N . GLU C 1 297 ? 43.032 -0.688 -21.727 1.00 17.39 295 GLU C N 1
ATOM 5998 C CA . GLU C 1 297 ? 42.892 0.739 -21.406 1.00 18.05 295 GLU C CA 1
ATOM 5999 C C . GLU C 1 297 ? 44.272 1.355 -21.300 1.00 16.55 295 GLU C C 1
ATOM 6000 O O . GLU C 1 297 ? 45.204 0.723 -20.817 1.00 16.24 295 GLU C O 1
ATOM 6006 N N . ILE C 1 298 ? 44.399 2.600 -21.753 1.00 15.61 296 ILE C N 1
ATOM 6007 C CA . ILE C 1 298 ? 45.715 3.206 -21.904 1.00 15.54 296 ILE C CA 1
ATOM 6008 C C . ILE C 1 298 ? 46.127 3.988 -20.659 1.00 14.95 296 ILE C C 1
ATOM 6009 O O . ILE C 1 298 ? 45.474 4.970 -20.286 1.00 15.78 296 ILE C O 1
ATOM 6014 N N . SER C 1 299 ? 47.236 3.567 -20.063 1.00 14.73 297 SER C N 1
ATOM 6015 C CA . SER C 1 299 ? 47.836 4.316 -18.950 1.00 14.60 297 SER C CA 1
ATOM 6016 C C . SER C 1 299 ? 48.105 5.744 -19.376 1.00 14.51 297 SER C C 1
ATOM 6017 O O . SER C 1 299 ? 48.487 6.007 -20.526 1.00 14.68 297 SER C O 1
ATOM 6020 N N . THR C 1 300 ? 47.930 6.680 -18.461 1.00 14.10 298 THR C N 1
ATOM 6021 C CA . THR C 1 300 ? 47.956 8.087 -18.861 1.00 13.98 298 THR C CA 1
ATOM 6022 C C . THR C 1 300 ? 48.261 8.986 -17.683 1.00 15.39 298 THR C C 1
ATOM 6023 O O . THR C 1 300 ? 48.519 8.499 -16.589 1.00 15.71 298 THR C O 1
ATOM 6027 N N . VAL C 1 301 ? 48.239 10.289 -17.929 1.00 15.17 299 VAL C N 1
ATOM 6028 C CA . VAL C 1 301 ? 48.458 11.302 -16.894 1.00 16.13 299 VAL C CA 1
ATOM 6029 C C . VAL C 1 301 ? 47.143 12.060 -16.785 1.00 16.58 299 VAL C C 1
ATOM 6030 O O . VAL C 1 301 ? 46.691 12.691 -17.753 1.00 17.45 299 VAL C O 1
ATOM 6034 N N . ARG C 1 302 ? 46.515 11.962 -15.618 1.00 17.01 300 ARG C N 1
ATOM 6035 C CA . ARG C 1 302 ? 45.172 12.469 -15.442 1.00 18.02 300 ARG C CA 1
ATOM 6036 C C . ARG C 1 302 ? 45.250 13.932 -15.007 1.00 18.54 300 ARG C C 1
ATOM 6037 O O . ARG C 1 302 ? 46.014 14.295 -14.114 1.00 18.82 300 ARG C O 1
ATOM 6045 N N . VAL C 1 303 ? 44.440 14.764 -15.644 1.00 19.41 301 VAL C N 1
ATOM 6046 C CA . VAL C 1 303 ? 44.346 16.175 -15.294 1.00 19.72 301 VAL C CA 1
ATOM 6047 C C . VAL C 1 303 ? 42.903 16.430 -14.863 1.00 19.91 301 VAL C C 1
ATOM 6048 O O . VAL C 1 303 ? 42.065 15.528 -14.929 1.00 21.90 301 VAL C O 1
ATOM 6052 N N . ASP C 1 304 ? 42.608 17.643 -14.424 1.00 19.40 302 ASP C N 1
ATOM 6053 C CA . ASP C 1 304 ? 41.271 17.949 -13.938 1.00 18.73 302 ASP C CA 1
ATOM 6054 C C . ASP C 1 304 ? 40.779 19.194 -14.676 1.00 18.25 302 ASP C C 1
ATOM 6055 O O . ASP C 1 304 ? 40.888 20.294 -14.169 1.00 17.91 302 ASP C O 1
ATOM 6060 N N . PRO C 1 305 ? 40.298 19.033 -15.927 1.00 17.74 303 PRO C N 1
ATOM 6061 C CA . PRO C 1 305 ? 39.951 20.225 -16.711 1.00 18.00 303 PRO C CA 1
ATOM 6062 C C . PRO C 1 305 ? 38.822 21.048 -16.122 1.00 17.70 303 PRO C C 1
ATOM 6063 O O . PRO C 1 305 ? 38.840 22.281 -16.241 1.00 16.91 303 PRO C O 1
ATOM 6067 N N . ILE C 1 306 ? 37.848 20.383 -15.504 1.00 17.88 304 ILE C N 1
ATOM 6068 C CA . ILE C 1 306 ? 36.788 21.107 -14.802 1.00 19.25 304 ILE C CA 1
ATOM 6069 C C . ILE C 1 306 ? 37.427 22.012 -13.730 1.00 18.76 304 ILE C C 1
ATOM 6070 O O . ILE C 1 306 ? 37.094 23.205 -13.620 1.00 18.57 304 ILE C O 1
ATOM 6075 N N . ALA C 1 307 ? 38.388 21.481 -12.967 1.00 17.91 305 ALA C N 1
ATOM 6076 C CA . ALA C 1 307 ? 39.066 22.305 -11.977 1.00 18.17 305 ALA C CA 1
ATOM 6077 C C . ALA C 1 307 ? 39.819 23.478 -12.596 1.00 17.91 305 ALA C C 1
ATOM 6078 O O . ALA C 1 307 ? 39.839 24.583 -12.036 1.00 18.46 305 ALA C O 1
ATOM 6080 N N . ILE C 1 308 ? 40.432 23.267 -13.763 1.00 17.21 306 ILE C N 1
ATOM 6081 C CA . ILE C 1 308 ? 41.147 24.361 -14.412 1.00 17.38 306 ILE C CA 1
ATOM 6082 C C . ILE C 1 308 ? 40.165 25.492 -14.684 1.00 16.73 306 ILE C C 1
ATOM 6083 O O . ILE C 1 308 ? 40.473 26.646 -14.403 1.00 16.64 306 ILE C O 1
ATOM 6088 N N . GLY C 1 309 ? 38.987 25.160 -15.207 1.00 16.73 307 GLY C N 1
ATOM 6089 C CA . GLY C 1 309 ? 37.982 26.188 -15.551 1.00 17.05 307 GLY C CA 1
ATOM 6090 C C . GLY C 1 309 ? 37.372 26.826 -14.313 1.00 18.03 307 GLY C C 1
ATOM 6091 O O . GLY C 1 309 ? 37.108 28.027 -14.274 1.00 18.47 307 GLY C O 1
ATOM 6092 N N . ARG C 1 310 ? 37.163 25.995 -13.291 1.00 18.24 308 ARG C N 1
ATOM 6093 C CA . ARG C 1 310 ? 36.572 26.439 -12.023 1.00 18.32 308 ARG C CA 1
ATOM 6094 C C . ARG C 1 310 ? 37.507 27.414 -11.320 1.00 17.69 308 ARG C C 1
ATOM 6095 O O . ARG C 1 310 ? 37.094 28.494 -10.859 1.00 18.75 308 ARG C O 1
ATOM 6103 N N . GLU C 1 311 ? 38.777 27.039 -11.231 1.00 17.28 309 GLU C N 1
ATOM 6104 C CA . GLU C 1 311 ? 39.777 27.842 -10.573 1.00 17.02 309 GLU C CA 1
ATOM 6105 C C . GLU C 1 311 ? 40.015 29.146 -11.319 1.00 17.41 309 GLU C C 1
ATOM 6106 O O . GLU C 1 311 ? 40.240 30.176 -10.705 1.00 17.79 309 GLU C O 1
ATOM 6112 N N . THR C 1 312 ? 39.976 29.080 -12.648 1.00 16.82 310 THR C N 1
ATOM 6113 C CA . THR C 1 312 ? 40.185 30.281 -13.456 1.00 17.58 310 THR C CA 1
ATOM 6114 C C . THR C 1 312 ? 39.013 31.257 -13.255 1.00 17.25 310 THR C C 1
ATOM 6115 O O . THR C 1 312 ? 39.228 32.429 -12.979 1.00 17.91 310 THR C O 1
ATOM 6119 N N . GLY C 1 313 ? 37.789 30.754 -13.355 1.00 17.74 311 GLY C N 1
ATOM 6120 C CA . GLY C 1 313 ? 36.588 31.561 -13.162 1.00 18.19 311 GLY C CA 1
ATOM 6121 C C . GLY C 1 313 ? 36.553 32.163 -11.771 1.00 19.16 311 GLY C C 1
ATOM 6122 O O . GLY C 1 313 ? 36.226 33.341 -11.599 1.00 19.87 311 GLY C O 1
ATOM 6123 N N . SER C 1 314 ? 36.881 31.342 -10.778 1.00 19.55 312 SER C N 1
ATOM 6124 C CA . SER C 1 314 ? 36.868 31.799 -9.385 1.00 19.93 312 SER C CA 1
ATOM 6125 C C . SER C 1 314 ? 37.894 32.883 -9.136 1.00 20.52 312 SER C C 1
ATOM 6126 O O . SER C 1 314 ? 37.594 33.884 -8.466 1.00 21.02 312 SER C O 1
ATOM 6129 N N . LEU C 1 315 ? 39.098 32.690 -9.679 1.00 21.22 313 LEU C N 1
ATOM 6130 C CA . LEU C 1 315 ? 40.159 33.685 -9.586 1.00 21.88 313 LEU C CA 1
ATOM 6131 C C . LEU C 1 315 ? 39.684 35.016 -10.188 1.00 22.49 313 LEU C C 1
ATOM 6132 O O . LEU C 1 315 ? 39.750 36.060 -9.533 1.00 22.76 313 LEU C O 1
ATOM 6137 N N . ILE C 1 316 ? 39.177 34.973 -11.418 1.00 22.72 314 ILE C N 1
ATOM 6138 C CA . ILE C 1 316 ? 38.707 36.193 -12.083 1.00 23.35 314 ILE C CA 1
ATOM 6139 C C . ILE C 1 316 ? 37.694 36.944 -11.224 1.00 24.50 314 ILE C C 1
ATOM 6140 O O . ILE C 1 316 ? 37.867 38.148 -10.990 1.00 24.93 314 ILE C O 1
ATOM 6145 N N . LEU C 1 317 ? 36.669 36.246 -10.733 1.00 24.85 315 LEU C N 1
ATOM 6146 C CA . LEU C 1 317 ? 35.656 36.903 -9.903 1.00 26.11 315 LEU C CA 1
ATOM 6147 C C . LEU C 1 317 ? 36.273 37.501 -8.627 1.00 27.25 315 LEU C C 1
ATOM 6148 O O . LEU C 1 317 ? 35.908 38.619 -8.221 1.00 27.87 315 LEU C O 1
ATOM 6153 N N . ARG C 1 318 ? 37.220 36.796 -8.008 1.00 27.70 316 ARG C N 1
ATOM 6154 C CA . ARG C 1 318 ? 37.912 37.370 -6.844 1.00 28.93 316 ARG C CA 1
ATOM 6155 C C . ARG C 1 318 ? 38.621 38.666 -7.219 1.00 29.45 316 ARG C C 1
ATOM 6156 O O . ARG C 1 318 ? 38.481 39.680 -6.527 1.00 29.21 316 ARG C O 1
ATOM 6164 N N . LEU C 1 319 ? 39.358 38.642 -8.330 1.00 30.15 317 LEU C N 1
ATOM 6165 C CA . LEU C 1 319 ? 40.148 39.797 -8.748 1.00 31.01 317 LEU C CA 1
ATOM 6166 C C . LEU C 1 319 ? 39.274 41.004 -9.105 1.00 31.73 317 LEU C C 1
ATOM 6167 O O . LEU C 1 319 ? 39.688 42.148 -8.907 1.00 32.22 317 LEU C O 1
ATOM 6172 N N . LEU C 1 320 ? 38.069 40.749 -9.608 1.00 32.62 318 LEU C N 1
ATOM 6173 C CA . LEU C 1 320 ? 37.184 41.831 -10.051 1.00 33.77 318 LEU C CA 1
ATOM 6174 C C . LEU C 1 320 ? 36.237 42.332 -8.952 1.00 35.00 318 LEU C C 1
ATOM 6175 O O . LEU C 1 320 ? 35.449 43.255 -9.181 1.00 35.26 318 LEU C O 1
ATOM 6180 N N . ASP C 1 321 ? 36.331 41.731 -7.768 1.00 36.22 319 ASP C N 1
ATOM 6181 C CA . ASP C 1 321 ? 35.501 42.099 -6.612 1.00 37.68 319 ASP C CA 1
ATOM 6182 C C . ASP C 1 321 ? 35.842 43.509 -6.112 1.00 37.88 319 ASP C C 1
ATOM 6183 O O . ASP C 1 321 ? 37.006 43.821 -5.848 1.00 38.44 319 ASP C O 1
ATOM 6188 N N . ALA C 1 330 ? 50.388 38.723 -8.931 1.00 30.28 328 ALA C N 1
ATOM 6189 C CA . ALA C 1 330 ? 50.169 37.515 -9.738 1.00 29.34 328 ALA C CA 1
ATOM 6190 C C . ALA C 1 330 ? 49.891 36.284 -8.873 1.00 29.13 328 ALA C C 1
ATOM 6191 O O . ALA C 1 330 ? 50.683 35.953 -7.981 1.00 29.06 328 ALA C O 1
ATOM 6193 N N . GLN C 1 331 ? 48.762 35.618 -9.127 1.00 28.10 329 GLN C N 1
ATOM 6194 C CA . GLN C 1 331 ? 48.402 34.378 -8.434 1.00 27.78 329 GLN C CA 1
ATOM 6195 C C . GLN C 1 331 ? 48.691 33.189 -9.343 1.00 26.70 329 GLN C C 1
ATOM 6196 O O . GLN C 1 331 ? 48.302 33.183 -10.519 1.00 25.63 329 GLN C O 1
ATOM 6202 N N . HIS C 1 332 ? 49.384 32.195 -8.800 1.00 25.93 330 HIS C N 1
ATOM 6203 C CA . HIS C 1 332 ? 49.739 31.013 -9.564 1.00 25.47 330 HIS C CA 1
ATOM 6204 C C . HIS C 1 332 ? 49.143 29.795 -8.897 1.00 25.31 330 HIS C C 1
ATOM 6205 O O . HIS C 1 332 ? 49.577 29.401 -7.810 1.00 25.86 330 HIS C O 1
ATOM 6212 N N . ILE C 1 333 ? 48.123 29.233 -9.540 1.00 24.91 331 ILE C N 1
ATOM 6213 C CA . ILE C 1 333 ? 47.385 28.105 -9.010 1.00 24.81 331 ILE C CA 1
ATOM 6214 C C . ILE C 1 333 ? 47.878 26.814 -9.667 1.00 25.38 331 ILE C C 1
ATOM 6215 O O . ILE C 1 333 ? 47.888 26.712 -10.892 1.00 24.47 331 ILE C O 1
ATOM 6220 N N . THR C 1 334 ? 48.298 25.854 -8.843 1.00 26.11 332 THR C N 1
ATOM 6221 C CA . THR C 1 334 ? 48.851 24.573 -9.322 1.00 26.99 332 THR C CA 1
ATOM 6222 C C . THR C 1 334 ? 47.889 23.423 -9.072 1.00 26.98 332 THR C C 1
ATOM 6223 O O . THR C 1 334 ? 47.445 23.195 -7.936 1.00 27.25 332 THR C O 1
ATOM 6227 N N . LEU C 1 335 ? 47.548 22.714 -10.144 1.00 26.37 333 LEU C N 1
ATOM 6228 C CA . LEU C 1 335 ? 46.704 21.534 -10.051 1.00 26.43 333 LEU C CA 1
ATOM 6229 C C . LEU C 1 335 ? 47.558 20.339 -10.451 1.00 26.23 333 LEU C C 1
ATOM 6230 O O . LEU C 1 335 ? 47.755 20.097 -11.644 1.00 25.28 333 LEU C O 1
ATOM 6235 N N . PRO C 1 336 ? 48.056 19.588 -9.451 1.00 26.04 334 PRO C N 1
ATOM 6236 C CA . PRO C 1 336 ? 48.955 18.453 -9.702 1.00 25.58 334 PRO C CA 1
ATOM 6237 C C . PRO C 1 336 ? 48.292 17.413 -10.604 1.00 23.88 334 PRO C C 1
ATOM 6238 O O . PRO C 1 336 ? 47.206 16.946 -10.280 1.00 25.17 334 PRO C O 1
ATOM 6242 N N . PRO C 1 337 ? 48.919 17.058 -11.743 1.00 22.97 335 PRO C N 1
ATOM 6243 C CA . PRO C 1 337 ? 48.382 15.902 -12.468 1.00 21.58 335 PRO C CA 1
ATOM 6244 C C . PRO C 1 337 ? 48.651 14.612 -11.703 1.00 20.15 335 PRO C C 1
ATOM 6245 O O . PRO C 1 337 ? 49.532 14.570 -10.825 1.00 20.70 335 PRO C O 1
ATOM 6249 N N . VAL C 1 338 ? 47.901 13.564 -12.031 1.00 18.32 336 VAL C N 1
ATOM 6250 C CA . VAL C 1 338 ? 48.033 12.288 -11.337 1.00 17.56 336 VAL C CA 1
ATOM 6251 C C . VAL C 1 338 ? 48.332 11.186 -12.337 1.00 16.81 336 VAL C C 1
ATOM 6252 O O . VAL C 1 338 ? 47.664 11.093 -13.364 1.00 16.42 336 VAL C O 1
ATOM 6256 N N . LEU C 1 339 ? 49.345 10.362 -12.044 1.00 15.94 337 LEU C N 1
ATOM 6257 C CA . LEU C 1 339 ? 49.672 9.243 -12.904 1.00 15.48 337 LEU C CA 1
ATOM 6258 C C . LEU C 1 339 ? 48.604 8.184 -12.787 1.00 15.37 337 LEU C C 1
ATOM 6259 O O . LEU C 1 339 ? 48.162 7.856 -11.679 1.00 15.14 337 LEU C O 1
ATOM 6264 N N . GLU C 1 340 ? 48.121 7.714 -13.926 1.00 15.33 338 GLU C N 1
ATOM 6265 C CA . GLU C 1 340 ? 47.103 6.673 -13.926 1.00 16.85 338 GLU C CA 1
ATOM 6266 C C . GLU C 1 340 ? 47.579 5.417 -14.651 1.00 16.76 338 GLU C C 1
ATOM 6267 O O . GLU C 1 340 ? 47.777 5.421 -15.869 1.00 16.87 338 GLU C O 1
ATOM 6273 N N . PHE C 1 341 ? 47.737 4.342 -13.892 1.00 16.62 339 PHE C N 1
ATOM 6274 C CA . PHE C 1 341 ? 48.282 3.096 -14.421 1.00 16.65 339 PHE C CA 1
ATOM 6275 C C . PHE C 1 341 ? 47.164 2.144 -14.798 1.00 17.17 339 PHE C C 1
ATOM 6276 O O . PHE C 1 341 ? 46.286 1.828 -13.987 1.00 17.92 339 PHE C O 1
ATOM 6284 N N . ARG C 1 342 ? 47.187 1.697 -16.051 1.00 16.22 340 ARG C N 1
ATOM 6285 C CA . ARG C 1 342 ? 46.136 0.837 -16.567 1.00 15.79 340 ARG C CA 1
ATOM 6286 C C . ARG C 1 342 ? 46.775 -0.351 -17.282 1.00 15.76 340 ARG C C 1
ATOM 6287 O O . ARG C 1 342 ? 48.003 -0.412 -17.385 1.00 15.75 340 ARG C O 1
ATOM 6295 N N . PRO C 1 343 ? 45.962 -1.337 -17.702 1.00 16.43 341 PRO C N 1
ATOM 6296 C CA . PRO C 1 343 ? 46.532 -2.568 -18.272 1.00 16.34 341 PRO C CA 1
ATOM 6297 C C . PRO C 1 343 ? 47.400 -2.448 -19.540 1.00 16.49 341 PRO C C 1
ATOM 6298 O O . PRO C 1 343 ? 48.013 -3.456 -19.943 1.00 17.94 341 PRO C O 1
ATOM 6302 N N . SER C 1 344 ? 47.503 -1.256 -20.134 1.00 15.97 342 SER C N 1
ATOM 6303 C CA . SER C 1 344 ? 48.422 -1.083 -21.265 1.00 16.13 342 SER C CA 1
ATOM 6304 C C . SER C 1 344 ? 49.876 -0.978 -20.805 1.00 15.64 342 SER C C 1
ATOM 6305 O O . SER C 1 344 ? 50.774 -0.913 -21.622 1.00 16.15 342 SER C O 1
ATOM 6308 N N . LEU C 1 345 ? 50.094 -0.930 -19.489 1.00 15.84 343 LEU C N 1
ATOM 6309 C CA . LEU C 1 345 ? 51.436 -0.969 -18.930 1.00 16.99 343 LEU C CA 1
ATOM 6310 C C . LEU C 1 345 ? 51.655 -2.332 -18.272 1.00 18.34 343 LEU C C 1
ATOM 6311 O O . LEU C 1 345 ? 50.843 -2.750 -17.444 1.00 18.02 343 LEU C O 1
ATOM 6316 N N . LYS C 1 346 ? 52.741 -3.016 -18.636 1.00 19.79 344 LYS C N 1
ATOM 6317 C CA . LYS C 1 346 ? 52.996 -4.362 -18.103 1.00 21.39 344 LYS C CA 1
ATOM 6318 C C . LYS C 1 346 ? 53.003 -4.332 -16.576 1.00 22.84 344 LYS C C 1
ATOM 6319 O O . LYS C 1 346 ? 53.585 -3.427 -15.972 1.00 22.06 344 LYS C O 1
ATOM 6325 N N . ASN C 1 347 ? 52.328 -5.316 -15.977 1.00 23.77 345 ASN C N 1
ATOM 6326 C CA . ASN C 1 347 ? 52.255 -5.485 -14.518 1.00 25.97 345 ASN C CA 1
ATOM 6327 C C . ASN C 1 347 ? 51.299 -4.520 -13.804 1.00 26.41 345 ASN C C 1
ATOM 6328 O O . ASN C 1 347 ? 51.283 -4.463 -12.566 1.00 27.91 345 ASN C O 1
ATOM 6333 N N . GLU C 1 348 ? 50.500 -3.774 -14.567 1.00 26.90 346 GLU C N 1
ATOM 6334 C CA . GLU C 1 348 ? 49.531 -2.824 -13.984 1.00 27.27 346 GLU C CA 1
ATOM 6335 C C . GLU C 1 348 ? 48.083 -3.206 -14.293 1.00 28.44 346 GLU C C 1
ATOM 6336 O O . GLU C 1 348 ? 47.830 -4.244 -14.916 1.00 30.50 346 GLU C O 1
ATOM 6342 N N . GLY D 1 71 ? 36.067 43.899 -39.464 1.00 27.07 69 GLY D N 1
ATOM 6343 C CA . GLY D 1 71 ? 34.795 43.396 -38.851 1.00 25.83 69 GLY D CA 1
ATOM 6344 C C . GLY D 1 71 ? 34.912 41.927 -38.478 1.00 25.31 69 GLY D C 1
ATOM 6345 O O . GLY D 1 71 ? 35.940 41.294 -38.738 1.00 25.51 69 GLY D O 1
ATOM 6346 N N . PHE D 1 72 ? 33.867 41.382 -37.858 1.00 24.50 70 PHE D N 1
ATOM 6347 C CA . PHE D 1 72 ? 33.897 39.971 -37.481 1.00 23.69 70 PHE D CA 1
ATOM 6348 C C . PHE D 1 72 ? 32.589 39.290 -37.817 1.00 22.34 70 PHE D C 1
ATOM 6349 O O . PHE D 1 72 ? 31.547 39.934 -37.969 1.00 22.52 70 PHE D O 1
ATOM 6357 N N . VAL D 1 73 ? 32.666 37.967 -37.906 1.00 21.07 71 VAL D N 1
ATOM 6358 C CA . VAL D 1 73 ? 31.502 37.123 -38.055 1.00 20.62 71 VAL D CA 1
ATOM 6359 C C . VAL D 1 73 ? 31.423 36.302 -36.778 1.00 19.53 71 VAL D C 1
ATOM 6360 O O . VAL D 1 73 ? 32.443 35.851 -36.272 1.00 20.17 71 VAL D O 1
ATOM 6364 N N . GLY D 1 74 ? 30.209 36.127 -36.272 1.00 19.33 72 GLY D N 1
ATOM 6365 C CA . GLY D 1 74 ? 29.996 35.300 -35.086 1.00 18.66 72 GLY D CA 1
ATOM 6366 C C . GLY D 1 74 ? 29.632 33.886 -35.489 1.00 17.89 72 GLY D C 1
ATOM 6367 O O . GLY D 1 74 ? 28.876 33.680 -36.463 1.00 18.35 72 GLY D O 1
ATOM 6368 N N . LEU D 1 75 ? 30.213 32.916 -34.782 1.00 16.34 73 LEU D N 1
ATOM 6369 C CA . LEU D 1 75 ? 29.872 31.497 -34.956 1.00 16.28 73 LEU D CA 1
ATOM 6370 C C . LEU D 1 75 ? 29.456 30.929 -33.606 1.00 16.05 73 LEU D C 1
ATOM 6371 O O . LEU D 1 75 ? 30.221 30.982 -32.660 1.00 16.08 73 LEU D O 1
ATOM 6376 N N . LEU D 1 76 ? 28.261 30.376 -33.530 1.00 15.39 74 LEU D N 1
ATOM 6377 C CA . LEU D 1 76 ? 27.799 29.756 -32.283 1.00 15.81 74 LEU D CA 1
ATOM 6378 C C . LEU D 1 76 ? 27.865 28.256 -32.481 1.00 16.50 74 LEU D C 1
ATOM 6379 O O . LEU D 1 76 ? 27.366 27.749 -33.492 1.00 16.56 74 LEU D O 1
ATOM 6384 N N . LEU D 1 77 ? 28.485 27.572 -31.519 1.00 16.78 75 LEU D N 1
ATOM 6385 C CA . LEU D 1 77 ? 28.681 26.107 -31.565 1.00 17.30 75 LEU D CA 1
ATOM 6386 C C . LEU D 1 77 ? 28.248 25.504 -30.244 1.00 17.07 75 LEU D C 1
ATOM 6387 O O . LEU D 1 77 ? 28.435 26.114 -29.193 1.00 16.65 75 LEU D O 1
ATOM 6392 N N . PRO D 1 78 ? 27.673 24.299 -30.289 1.00 16.95 76 PRO D N 1
ATOM 6393 C CA . PRO D 1 78 ? 27.262 23.618 -29.054 1.00 16.65 76 PRO D CA 1
ATOM 6394 C C . PRO D 1 78 ? 28.359 22.774 -28.398 1.00 17.67 76 PRO D C 1
ATOM 6395 O O . PRO D 1 78 ? 28.160 22.290 -27.264 1.00 18.43 76 PRO D O 1
ATOM 6399 N N . SER D 1 79 ? 29.492 22.590 -29.081 1.00 16.97 77 SER D N 1
ATOM 6400 C CA . SER D 1 79 ? 30.584 21.749 -28.564 1.00 17.33 77 SER D CA 1
ATOM 6401 C C . SER D 1 79 ? 31.945 22.340 -28.919 1.00 17.76 77 SER D C 1
ATOM 6402 O O . SER D 1 79 ? 32.122 22.893 -30.017 1.00 17.96 77 SER D O 1
ATOM 6405 N N . LEU D 1 80 ? 32.896 22.220 -27.994 1.00 17.17 78 LEU D N 1
ATOM 6406 C CA . LEU D 1 80 ? 34.301 22.541 -28.248 1.00 17.60 78 LEU D CA 1
ATOM 6407 C C . LEU D 1 80 ? 35.172 21.279 -28.277 1.00 17.46 78 LEU D C 1
ATOM 6408 O O . LEU D 1 80 ? 36.402 21.344 -28.141 1.00 18.15 78 LEU D O 1
ATOM 6413 N N . ASN D 1 81 ? 34.522 20.132 -28.457 1.00 17.03 79 ASN D N 1
ATOM 6414 C CA . ASN D 1 81 ? 35.178 18.813 -28.500 1.00 17.49 79 ASN D CA 1
ATOM 6415 C C . ASN D 1 81 ? 34.586 18.057 -29.671 1.00 17.11 79 ASN D C 1
ATOM 6416 O O . ASN D 1 81 ? 34.018 16.983 -29.508 1.00 18.64 79 ASN D O 1
ATOM 6421 N N . ASN D 1 82 ? 34.723 18.624 -30.867 1.00 15.72 80 ASN D N 1
ATOM 6422 C CA . ASN D 1 82 ? 34.020 18.081 -32.027 1.00 15.74 80 ASN D CA 1
ATOM 6423 C C . ASN D 1 82 ? 34.769 18.389 -33.319 1.00 15.93 80 ASN D C 1
ATOM 6424 O O . ASN D 1 82 ? 34.930 19.543 -33.686 1.00 16.03 80 ASN D O 1
ATOM 6429 N N . LEU D 1 83 ? 35.255 17.332 -33.970 1.00 15.54 81 LEU D N 1
ATOM 6430 C CA . LEU D 1 83 ? 36.046 17.441 -35.188 1.00 16.75 81 LEU D CA 1
ATOM 6431 C C . LEU D 1 83 ? 35.326 18.227 -36.284 1.00 16.50 81 LEU D C 1
ATOM 6432 O O . LEU D 1 83 ? 35.955 19.016 -36.996 1.00 17.01 81 LEU D O 1
ATOM 6437 N N . HIS D 1 84 ? 34.014 18.025 -36.424 1.00 16.17 82 HIS D N 1
ATOM 6438 C CA . HIS D 1 84 ? 33.254 18.737 -37.456 1.00 16.02 82 HIS D CA 1
ATOM 6439 C C . HIS D 1 84 ? 33.289 20.227 -37.244 1.00 15.40 82 HIS D C 1
ATOM 6440 O O . HIS D 1 84 ? 33.515 20.983 -38.189 1.00 14.61 82 HIS D O 1
ATOM 6447 N N . PHE D 1 85 ? 33.015 20.658 -36.013 1.00 14.62 83 PHE D N 1
ATOM 6448 C CA . PHE D 1 85 ? 32.961 22.094 -35.759 1.00 14.95 83 PHE D CA 1
ATOM 6449 C C . PHE D 1 85 ? 34.344 22.726 -35.838 1.00 15.12 83 PHE D C 1
ATOM 6450 O O . PHE D 1 85 ? 34.472 23.871 -36.283 1.00 15.67 83 PHE D O 1
ATOM 6458 N N . ALA D 1 86 ? 35.357 21.980 -35.403 1.00 15.55 84 ALA D N 1
ATOM 6459 C CA . ALA D 1 86 ? 36.750 22.423 -35.489 1.00 15.97 84 ALA D CA 1
ATOM 6460 C C . ALA D 1 86 ? 37.153 22.688 -36.934 1.00 16.10 84 ALA D C 1
ATOM 6461 O O . ALA D 1 86 ? 37.661 23.764 -37.272 1.00 16.32 84 ALA D O 1
ATOM 6463 N N . GLN D 1 87 ? 36.870 21.725 -37.800 1.00 15.95 85 GLN D N 1
ATOM 6464 C CA . GLN D 1 87 ? 37.181 21.862 -39.206 1.00 16.71 85 GLN D CA 1
ATOM 6465 C C . GLN D 1 87 ? 36.327 22.935 -39.884 1.00 16.78 85 GLN D C 1
ATOM 6466 O O . GLN D 1 87 ? 36.829 23.661 -40.749 1.00 17.13 85 GLN D O 1
ATOM 6472 N N . THR D 1 88 ? 35.057 23.058 -39.483 1.00 16.40 86 THR D N 1
ATOM 6473 C CA . THR D 1 88 ? 34.203 24.120 -39.999 1.00 16.83 86 THR D CA 1
ATOM 6474 C C . THR D 1 88 ? 34.851 25.477 -39.681 1.00 17.29 86 THR D C 1
ATOM 6475 O O . THR D 1 88 ? 34.999 26.336 -40.554 1.00 17.04 86 THR D O 1
ATOM 6479 N N . ALA D 1 89 ? 35.219 25.657 -38.418 1.00 16.44 87 ALA D N 1
ATOM 6480 C CA . ALA D 1 89 ? 35.792 26.918 -37.969 1.00 17.74 87 ALA D CA 1
ATOM 6481 C C . ALA D 1 89 ? 37.101 27.235 -38.681 1.00 18.59 87 ALA D C 1
ATOM 6482 O O . ALA D 1 89 ? 37.352 28.396 -38.996 1.00 18.89 87 ALA D O 1
ATOM 6484 N N . GLN D 1 90 ? 37.913 26.211 -38.953 1.00 19.41 88 GLN D N 1
ATOM 6485 C CA . GLN D 1 90 ? 39.198 26.411 -39.610 1.00 21.51 88 GLN D CA 1
ATOM 6486 C C . GLN D 1 90 ? 38.988 26.894 -41.037 1.00 21.39 88 GLN D C 1
ATOM 6487 O O . GLN D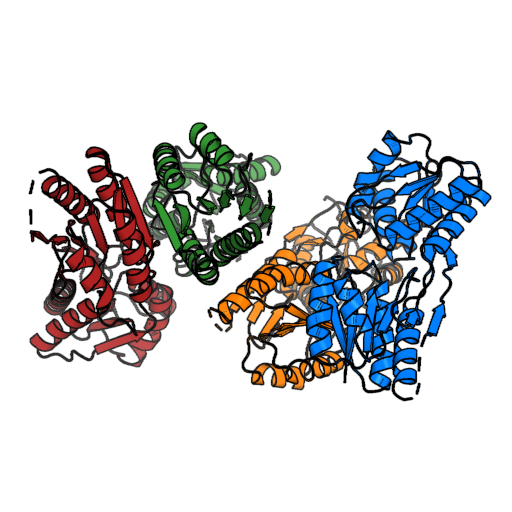 1 90 ? 39.563 27.903 -41.449 1.00 21.21 88 GLN D O 1
ATOM 6493 N N . SER D 1 91 ? 38.129 26.203 -41.785 1.00 20.74 89 SER D N 1
ATOM 6494 C CA . SER D 1 91 ? 37.932 26.584 -43.179 1.00 21.07 89 SER D CA 1
ATOM 6495 C C . SER D 1 91 ? 37.186 27.909 -43.288 1.00 20.22 89 SER D C 1
ATOM 6496 O O . SER D 1 91 ? 37.522 28.731 -44.134 1.00 21.01 89 SER D O 1
ATOM 6499 N N . LEU D 1 92 ? 36.190 28.120 -42.425 1.00 19.86 90 LEU D N 1
ATOM 6500 C CA . LEU D 1 92 ? 35.472 29.400 -42.356 1.00 20.00 90 LEU D CA 1
ATOM 6501 C C . LEU D 1 92 ? 36.433 30.547 -42.036 1.00 20.77 90 LEU D C 1
ATOM 6502 O O . LEU D 1 92 ? 36.369 31.599 -42.680 1.00 20.31 90 LEU D O 1
ATOM 6507 N N . THR D 1 93 ? 37.301 30.333 -41.041 1.00 20.57 91 THR D N 1
ATOM 6508 C CA . THR D 1 93 ? 38.341 31.307 -40.688 1.00 21.77 91 THR D CA 1
ATOM 6509 C C . THR D 1 93 ? 39.189 31.646 -41.912 1.00 22.66 91 THR D C 1
ATOM 6510 O O . THR D 1 93 ? 39.391 32.825 -42.205 1.00 23.58 91 THR D O 1
ATOM 6514 N N . ASP D 1 94 ? 39.667 30.624 -42.621 1.00 22.74 92 ASP D N 1
ATOM 6515 C CA . ASP D 1 94 ? 40.551 30.835 -43.780 1.00 24.04 92 ASP D CA 1
ATOM 6516 C C . ASP D 1 94 ? 39.914 31.708 -44.858 1.00 24.11 92 ASP D C 1
ATOM 6517 O O . ASP D 1 94 ? 40.563 32.614 -45.395 1.00 24.04 92 ASP D O 1
ATOM 6522 N N . VAL D 1 95 ? 38.645 31.445 -45.164 1.00 24.12 93 VAL D N 1
ATOM 6523 C CA . VAL D 1 95 ? 37.913 32.210 -46.176 1.00 23.83 93 VAL D CA 1
ATOM 6524 C C . VAL D 1 95 ? 37.608 33.632 -45.727 1.00 24.53 93 VAL D C 1
ATOM 6525 O O . VAL D 1 95 ? 37.766 34.589 -46.499 1.00 24.59 93 VAL D O 1
ATOM 6529 N N . LEU D 1 96 ? 37.179 33.774 -44.475 1.00 23.88 94 LEU D N 1
ATOM 6530 C CA . LEU D 1 96 ? 36.863 35.071 -43.926 1.00 24.60 94 LEU D CA 1
ATOM 6531 C C . LEU D 1 96 ? 38.098 35.955 -43.814 1.00 25.28 94 LEU D C 1
ATOM 6532 O O . LEU D 1 96 ? 38.009 37.147 -44.090 1.00 25.90 94 LEU D O 1
ATOM 6537 N N . GLU D 1 97 ? 39.231 35.374 -43.418 1.00 27.13 95 GLU D N 1
ATOM 6538 C CA . GLU D 1 97 ? 40.482 36.135 -43.251 1.00 28.79 95 GLU D CA 1
ATOM 6539 C C . GLU D 1 97 ? 40.986 36.670 -44.596 1.00 30.40 95 GLU D C 1
ATOM 6540 O O . GLU D 1 97 ? 41.594 37.742 -44.660 1.00 30.32 95 GLU D O 1
ATOM 6546 N N . GLN D 1 98 ? 40.716 35.929 -45.666 1.00 31.78 96 GLN D N 1
ATOM 6547 C CA . GLN D 1 98 ? 41.012 36.391 -47.024 1.00 33.53 96 GLN D CA 1
ATOM 6548 C C . GLN D 1 98 ? 40.183 37.623 -47.402 1.00 33.82 96 GLN D C 1
ATOM 6549 O O . GLN D 1 98 ? 40.637 38.464 -48.180 1.00 34.32 96 GLN D O 1
ATOM 6555 N N . GLY D 1 99 ? 38.982 37.738 -46.839 1.00 33.64 97 GLY D N 1
ATOM 6556 C CA . GLY D 1 99 ? 38.139 38.917 -47.030 1.00 33.77 97 GLY D CA 1
ATOM 6557 C C . GLY D 1 99 ? 38.308 40.003 -45.978 1.00 33.56 97 GLY D C 1
ATOM 6558 O O . GLY D 1 99 ? 37.537 40.961 -45.941 1.00 34.36 97 GLY D O 1
ATOM 6559 N N . GLY D 1 100 ? 39.307 39.848 -45.110 1.00 33.36 98 GLY D N 1
ATOM 6560 C CA . GLY D 1 100 ? 39.605 40.832 -44.067 1.00 32.78 98 GLY D CA 1
ATOM 6561 C C . GLY D 1 100 ? 38.746 40.763 -42.815 1.00 32.16 98 GLY D C 1
ATOM 6562 O O . GLY D 1 100 ? 38.749 41.698 -41.999 1.00 32.41 98 GLY D O 1
ATOM 6563 N N . LEU D 1 101 ? 38.022 39.653 -42.653 1.00 30.87 99 LEU D N 1
ATOM 6564 C CA . LEU D 1 101 ? 37.139 39.452 -41.498 1.00 29.70 99 LEU D CA 1
ATOM 6565 C C . LEU D 1 101 ? 37.676 38.382 -40.552 1.00 28.72 99 LEU D C 1
ATOM 6566 O O . LEU D 1 101 ? 38.369 37.449 -40.970 1.00 29.17 99 LEU D O 1
ATOM 6571 N N . GLN D 1 102 ? 37.350 38.534 -39.274 1.00 27.42 100 GLN D N 1
ATOM 6572 C CA . GLN D 1 102 ? 37.742 37.570 -38.261 1.00 26.66 100 GLN D CA 1
ATOM 6573 C C . GLN D 1 102 ? 36.530 36.816 -37.766 1.00 25.04 100 GLN D C 1
ATOM 6574 O O . GLN D 1 102 ? 35.394 37.257 -37.934 1.00 23.72 100 GLN D O 1
ATOM 6580 N N . LEU D 1 103 ? 36.803 35.688 -37.122 1.00 23.83 101 LEU D N 1
ATOM 6581 C CA . LEU D 1 103 ? 35.772 34.874 -36.537 1.00 23.28 101 LEU D CA 1
ATOM 6582 C C . LEU D 1 103 ? 35.851 34.993 -35.028 1.00 22.71 101 LEU D C 1
ATOM 6583 O O . LEU D 1 103 ? 36.931 34.883 -34.459 1.00 22.76 101 LEU D O 1
ATOM 6588 N N . LEU D 1 104 ? 34.711 35.231 -34.391 1.00 21.67 102 LEU D N 1
ATOM 6589 C CA . LEU D 1 104 ? 34.627 35.133 -32.936 1.00 21.60 102 LEU D CA 1
ATOM 6590 C C . LEU D 1 104 ? 33.557 34.111 -32.610 1.00 21.04 102 LEU D C 1
ATOM 6591 O O . LEU D 1 104 ? 32.587 33.991 -33.351 1.00 21.01 102 LEU D O 1
ATOM 6596 N N . LEU D 1 105 ? 33.728 33.389 -31.504 1.00 20.41 103 LEU D N 1
ATOM 6597 C CA . LEU D 1 105 ? 32.845 32.262 -31.190 1.00 19.90 103 LEU D CA 1
ATOM 6598 C C . LEU D 1 105 ? 32.102 32.411 -29.874 1.00 19.23 103 LEU D C 1
ATOM 6599 O O . LEU D 1 105 ? 32.603 33.025 -28.929 1.00 19.02 103 LEU D O 1
ATOM 6604 N N . GLY D 1 106 ? 30.911 31.819 -29.836 1.00 18.26 104 GLY D N 1
ATOM 6605 C CA . GLY D 1 106 ? 30.128 31.654 -28.619 1.00 18.24 104 GLY D CA 1
ATOM 6606 C C . GLY D 1 106 ? 29.837 30.182 -28.441 1.00 17.92 104 GLY D C 1
ATOM 6607 O O . GLY D 1 106 ? 29.470 29.495 -29.386 1.00 18.16 104 GLY D O 1
ATOM 6608 N N . TYR D 1 107 ? 29.976 29.707 -27.216 1.00 17.53 105 TYR D N 1
ATOM 6609 C CA . TYR D 1 107 ? 29.800 28.294 -26.893 1.00 18.16 105 TYR D CA 1
ATOM 6610 C C . TYR D 1 107 ? 28.480 28.104 -26.144 1.00 18.84 105 TYR D C 1
ATOM 6611 O O . TYR D 1 107 ? 28.327 28.581 -25.021 1.00 19.51 105 TYR D O 1
ATOM 6620 N N . THR D 1 108 ? 27.538 27.400 -26.763 1.00 18.70 106 THR D N 1
ATOM 6621 C CA . THR D 1 108 ? 26.191 27.257 -26.202 1.00 19.62 106 THR D CA 1
ATOM 6622 C C . THR D 1 108 ? 26.031 26.050 -25.275 1.00 20.50 106 THR D C 1
ATOM 6623 O O . THR D 1 108 ? 25.107 26.025 -24.456 1.00 21.36 106 THR D O 1
ATOM 6627 N N . ALA D 1 109 ? 26.922 25.068 -25.411 1.00 20.96 107 ALA D N 1
ATOM 6628 C CA . ALA D 1 109 ? 26.813 23.779 -24.688 1.00 21.33 107 ALA D CA 1
ATOM 6629 C C . ALA D 1 109 ? 25.422 23.163 -24.829 1.00 21.66 107 ALA D C 1
ATOM 6630 O O . ALA D 1 109 ? 24.844 22.687 -23.843 1.00 21.90 107 ALA D O 1
ATOM 6632 N N . TYR D 1 110 ? 24.886 23.180 -26.054 1.00 22.16 108 TYR D N 1
ATOM 6633 C CA . TYR D 1 110 ? 23.560 22.597 -26.403 1.00 23.79 108 TYR D CA 1
ATOM 6634 C C . TYR D 1 110 ? 22.345 23.257 -25.711 1.00 24.08 108 TYR D C 1
ATOM 6635 O O . TYR D 1 110 ? 21.218 22.770 -25.843 1.00 25.36 108 TYR D O 1
ATOM 6644 N N . SER D 1 111 ? 22.567 24.382 -25.032 1.00 24.00 109 SER D N 1
ATOM 6645 C CA . SER D 1 111 ? 21.502 25.126 -24.349 1.00 23.32 109 SER D CA 1
ATOM 6646 C C . SER D 1 111 ? 20.855 26.194 -25.243 1.00 23.23 109 SER D C 1
ATOM 6647 O O . SER D 1 111 ? 21.505 27.193 -25.592 1.00 22.56 109 SER D O 1
ATOM 6650 N N . PRO D 1 112 ? 19.570 26.010 -25.599 1.00 22.84 110 PRO D N 1
ATOM 6651 C CA . PRO D 1 112 ? 18.878 27.063 -26.359 1.00 22.85 110 PRO D CA 1
ATOM 6652 C C . PRO D 1 112 ? 18.807 28.387 -25.590 1.00 22.14 110 PRO D C 1
ATOM 6653 O O . PRO D 1 112 ? 18.831 29.452 -26.198 1.00 21.28 110 PRO D O 1
ATOM 6657 N N . GLU D 1 113 ? 18.778 28.318 -24.258 1.00 22.33 111 GLU D N 1
ATOM 6658 C CA . GLU D 1 113 ? 18.784 29.531 -23.444 1.00 22.96 111 GLU D CA 1
ATOM 6659 C C . GLU D 1 113 ? 20.114 30.278 -23.545 1.00 22.03 111 GLU D C 1
ATOM 6660 O O . GLU D 1 113 ? 20.133 31.503 -23.716 1.00 22.07 111 GLU D O 1
ATOM 6666 N N . ARG D 1 114 ? 21.224 29.541 -23.444 1.00 21.40 112 ARG D N 1
ATOM 6667 C CA . ARG D 1 114 ? 22.521 30.162 -23.592 1.00 20.69 112 ARG D CA 1
ATOM 6668 C C . ARG D 1 114 ? 22.693 30.677 -25.002 1.00 19.56 112 ARG D C 1
ATOM 6669 O O . ARG D 1 114 ? 23.261 31.739 -25.191 1.00 19.71 112 ARG D O 1
ATOM 6677 N N . GLU D 1 115 ? 22.212 29.926 -25.991 1.00 18.92 113 GLU D N 1
ATOM 6678 C CA . GLU D 1 115 ? 22.267 30.429 -27.368 1.00 19.17 113 GLU D CA 1
ATOM 6679 C C . GLU D 1 115 ? 21.593 31.797 -27.452 1.00 19.49 113 GLU D C 1
ATOM 6680 O O . GLU D 1 115 ? 22.137 32.725 -28.043 1.00 19.40 113 GLU D O 1
ATOM 6686 N N . GLU D 1 116 ? 20.411 31.914 -26.858 1.00 20.32 114 GLU D N 1
ATOM 6687 C CA . GLU D 1 116 ? 19.686 33.187 -26.872 1.00 21.49 114 GLU D CA 1
ATOM 6688 C C . GLU D 1 116 ? 20.505 34.327 -26.243 1.00 21.70 114 GLU D C 1
ATOM 6689 O O . GLU D 1 116 ? 20.620 35.414 -26.817 1.00 21.72 114 GLU D O 1
ATOM 6695 N N . GLN D 1 117 ? 21.083 34.059 -25.077 1.00 21.87 115 GLN D N 1
ATOM 6696 C CA . GLN D 1 117 ? 21.873 35.069 -24.378 1.00 23.22 115 GLN D CA 1
ATOM 6697 C C . GLN D 1 117 ? 23.093 35.491 -25.199 1.00 22.20 115 GLN D C 1
ATOM 6698 O O . GLN D 1 117 ? 23.466 36.672 -25.211 1.00 21.89 115 GLN D O 1
ATOM 6704 N N . LEU D 1 118 ? 23.698 34.542 -25.915 1.00 21.52 116 LEU D N 1
ATOM 6705 C CA . LEU D 1 118 ? 24.879 34.845 -26.717 1.00 21.03 116 LEU D CA 1
ATOM 6706 C C . LEU D 1 118 ? 24.515 35.587 -27.995 1.00 20.45 116 LEU D C 1
ATOM 6707 O O . LEU D 1 118 ? 25.277 36.431 -28.455 1.00 20.93 116 LEU D O 1
ATOM 6712 N N . VAL D 1 119 ? 23.374 35.236 -28.582 1.00 20.61 117 VAL D N 1
ATOM 6713 C CA . VAL D 1 119 ? 22.862 35.953 -29.753 1.00 21.13 117 VAL D CA 1
ATOM 6714 C C . VAL D 1 119 ? 22.616 37.418 -29.363 1.00 21.96 117 VAL D C 1
ATOM 6715 O O . VAL D 1 119 ? 23.029 38.332 -30.077 1.00 22.00 117 VAL D O 1
ATOM 6719 N N . GLU D 1 120 ? 21.971 37.618 -28.221 1.00 22.96 118 GLU D N 1
ATOM 6720 C CA . GLU D 1 120 ? 21.621 38.963 -27.764 1.00 25.28 118 GLU D CA 1
ATOM 6721 C C . GLU D 1 120 ? 22.866 39.840 -27.622 1.00 25.48 118 GLU D C 1
ATOM 6722 O O . GLU D 1 120 ? 22.896 40.946 -28.157 1.00 26.08 118 GLU D O 1
ATOM 6728 N N . THR D 1 121 ? 23.909 39.351 -26.956 1.00 25.65 119 THR D N 1
ATOM 6729 C CA . THR D 1 121 ? 25.082 40.201 -26.745 1.00 26.08 119 THR D CA 1
ATOM 6730 C C . THR D 1 121 ? 25.947 40.315 -27.991 1.00 26.13 119 THR D C 1
ATOM 6731 O O . THR D 1 121 ? 26.497 41.380 -28.277 1.00 26.24 119 THR D O 1
ATOM 6735 N N . MET D 1 122 ? 26.057 39.222 -28.744 1.00 25.79 120 MET D N 1
ATOM 6736 C CA . MET D 1 122 ? 26.849 39.234 -29.951 1.00 25.88 120 MET D CA 1
ATOM 6737 C C . MET D 1 122 ? 26.276 40.190 -30.999 1.00 25.41 120 MET D C 1
ATOM 6738 O O . MET D 1 122 ? 27.032 40.919 -31.639 1.00 25.45 120 MET D O 1
ATOM 6743 N N . LEU D 1 123 ? 24.953 40.200 -31.166 1.00 25.52 121 LEU D N 1
ATOM 6744 C CA . LEU D 1 123 ? 24.330 41.098 -32.144 1.00 25.78 121 LEU D CA 1
ATOM 6745 C C . LEU D 1 123 ? 24.608 42.574 -31.851 1.00 26.57 121 LEU D C 1
ATOM 6746 O O . LEU D 1 123 ? 24.767 43.382 -32.774 1.00 26.33 121 LEU D O 1
ATOM 6751 N N . ARG D 1 124 ? 24.669 42.912 -30.567 1.00 27.08 122 ARG D N 1
ATOM 6752 C CA . ARG D 1 124 ? 24.892 44.299 -30.154 1.00 28.88 122 ARG D CA 1
ATOM 6753 C C . ARG D 1 124 ? 26.308 44.788 -30.482 1.00 28.82 122 ARG D C 1
ATOM 6754 O O . ARG D 1 124 ? 26.552 45.998 -30.563 1.00 29.31 122 ARG D O 1
ATOM 6762 N N . ARG D 1 125 ? 27.232 43.856 -30.693 1.00 28.32 123 ARG D N 1
ATOM 6763 C CA . ARG D 1 125 ? 28.581 44.215 -31.126 1.00 28.47 123 ARG D CA 1
ATOM 6764 C C . ARG D 1 125 ? 28.663 44.407 -32.650 1.00 27.94 123 ARG D C 1
ATOM 6765 O O . ARG D 1 125 ? 29.705 44.790 -33.183 1.00 27.89 123 ARG D O 1
ATOM 6773 N N . ARG D 1 126 ? 27.540 44.172 -33.326 1.00 27.14 124 ARG D N 1
ATOM 6774 C CA . ARG D 1 126 ? 27.408 44.344 -34.782 1.00 26.78 124 ARG D CA 1
ATOM 6775 C C . ARG D 1 126 ? 28.357 43.490 -35.619 1.00 25.81 124 ARG D C 1
ATOM 6776 O O . ARG D 1 126 ? 29.213 44.018 -36.326 1.00 26.13 124 ARG D O 1
ATOM 6784 N N . PRO D 1 127 ? 28.176 42.153 -35.579 1.00 24.85 125 PRO D N 1
ATOM 6785 C CA . PRO D 1 127 ? 28.929 41.297 -36.489 1.00 24.11 125 PRO D CA 1
ATOM 6786 C C . PRO D 1 127 ? 28.467 41.577 -37.902 1.00 23.34 125 PRO D C 1
ATOM 6787 O O . PRO D 1 127 ? 27.369 42.119 -38.089 1.00 23.47 125 PRO D O 1
ATOM 6791 N N . GLU D 1 128 ? 29.291 41.215 -38.879 1.00 22.67 126 GLU D N 1
ATOM 6792 C CA . GLU D 1 128 ? 28.909 41.330 -40.283 1.00 22.99 126 GLU D CA 1
ATOM 6793 C C . GLU D 1 128 ? 27.936 40.248 -40.720 1.00 22.50 126 GLU D C 1
ATOM 6794 O O . GLU D 1 128 ? 27.194 40.432 -41.682 1.00 22.28 126 GLU D O 1
ATOM 6800 N N . ALA D 1 129 ? 27.972 39.113 -40.024 1.00 21.06 127 ALA D N 1
ATOM 6801 C CA . ALA D 1 129 ? 27.064 37.998 -40.292 1.00 20.46 127 ALA D CA 1
ATOM 6802 C C . ALA D 1 129 ? 27.030 37.138 -39.044 1.00 19.33 127 ALA D C 1
ATOM 6803 O O . ALA D 1 129 ? 27.926 37.238 -38.207 1.00 19.04 127 ALA D O 1
ATOM 6805 N N . MET D 1 130 ? 25.993 36.320 -38.909 1.00 19.47 128 MET D N 1
ATOM 6806 C CA . MET D 1 130 ? 25.950 35.366 -37.795 1.00 18.96 128 MET D CA 1
ATOM 6807 C C . MET D 1 130 ? 25.791 33.964 -38.331 1.00 18.03 128 MET D C 1
ATOM 6808 O O . MET D 1 130 ? 24.956 33.725 -39.187 1.00 18.02 128 MET D O 1
ATOM 6813 N N . VAL D 1 131 ? 26.598 33.045 -37.822 1.00 16.84 129 VAL D N 1
ATOM 6814 C CA . VAL D 1 131 ? 26.511 31.651 -38.262 1.00 16.10 129 VAL D CA 1
ATOM 6815 C C . VAL D 1 131 ? 26.151 30.825 -37.038 1.00 16.31 129 VAL D C 1
ATOM 6816 O O . VAL D 1 131 ? 26.822 30.915 -36.026 1.00 16.27 129 VAL D O 1
ATOM 6820 N N . LEU D 1 132 ? 25.086 30.041 -37.134 1.00 15.25 130 LEU D N 1
ATOM 6821 C CA . LEU D 1 132 ? 24.631 29.247 -35.994 1.00 15.13 130 LEU D CA 1
ATOM 6822 C C . LEU D 1 132 ? 24.619 27.778 -36.352 1.00 14.44 130 LEU D C 1
ATOM 6823 O O . LEU D 1 132 ? 23.967 27.389 -37.314 1.00 15.06 130 LEU D O 1
ATOM 6828 N N . SER D 1 133 ? 25.343 26.972 -35.578 1.00 14.94 131 SER D N 1
ATOM 6829 C CA . SER D 1 133 ? 25.194 25.519 -35.685 1.00 15.82 131 SER D CA 1
ATOM 6830 C C . SER D 1 133 ? 23.807 25.202 -35.185 1.00 16.34 131 SER D C 1
ATOM 6831 O O . SER D 1 133 ? 23.483 25.494 -34.028 1.00 16.37 131 SER D O 1
ATOM 6834 N N . TYR D 1 134 ? 22.999 24.551 -36.018 1.00 15.89 132 TYR D N 1
ATOM 6835 C CA . TYR D 1 134 ? 21.586 24.408 -35.698 1.00 16.85 132 TYR D CA 1
ATOM 6836 C C . TYR D 1 134 ? 21.259 23.188 -34.840 1.00 17.90 132 TYR D C 1
ATOM 6837 O O . TYR D 1 134 ? 21.551 22.052 -35.216 1.00 17.76 132 TYR D O 1
ATOM 6846 N N . ASP D 1 135 ? 20.638 23.441 -33.685 1.00 17.79 133 ASP D N 1
ATOM 6847 C CA . ASP D 1 135 ? 20.025 22.387 -32.875 1.00 18.77 133 ASP D CA 1
ATOM 6848 C C . ASP D 1 135 ? 18.733 22.909 -32.226 1.00 19.51 133 ASP D C 1
ATOM 6849 O O . ASP D 1 135 ? 18.375 22.495 -31.111 1.00 21.07 133 ASP D O 1
ATOM 6854 N N . GLY D 1 136 ? 18.032 23.796 -32.933 1.00 19.48 134 GLY D N 1
ATOM 6855 C CA . GLY D 1 136 ? 16.787 24.394 -32.423 1.00 19.49 134 GLY D CA 1
ATOM 6856 C C . GLY D 1 136 ? 17.030 25.720 -31.716 1.00 19.56 134 GLY D C 1
ATOM 6857 O O . GLY D 1 136 ? 18.102 25.953 -31.148 1.00 19.72 134 GLY D O 1
ATOM 6858 N N . HIS D 1 137 ? 16.026 26.593 -31.746 1.00 19.31 135 HIS D N 1
ATOM 6859 C CA . HIS D 1 137 ? 16.150 27.913 -31.134 1.00 20.39 135 HIS D CA 1
ATOM 6860 C C . HIS D 1 137 ? 14.953 28.177 -30.247 1.00 20.32 135 HIS D C 1
ATOM 6861 O O . HIS D 1 137 ? 13.883 27.583 -30.433 1.00 20.95 135 HIS D O 1
ATOM 6868 N N . THR D 1 138 ? 15.121 29.098 -29.303 1.00 21.17 136 THR D N 1
ATOM 6869 C CA . THR D 1 138 ? 13.964 29.684 -28.618 1.00 22.00 136 THR D CA 1
ATOM 6870 C C . THR D 1 138 ? 13.246 30.647 -29.565 1.00 22.78 136 THR D C 1
ATOM 6871 O O . THR D 1 138 ? 13.814 31.096 -30.565 1.00 22.79 136 THR D O 1
ATOM 6875 N N . GLU D 1 139 ? 11.996 30.978 -29.241 1.00 24.47 137 GLU D N 1
ATOM 6876 C CA . GLU D 1 139 ? 11.260 31.956 -30.028 1.00 25.40 137 GLU D CA 1
ATOM 6877 C C . GLU D 1 139 ? 11.947 33.326 -30.044 1.00 24.72 137 GLU D C 1
ATOM 6878 O O . GLU D 1 139 ? 12.018 33.967 -31.085 1.00 24.35 137 GLU D O 1
ATOM 6884 N N . GLN D 1 140 ? 12.482 33.756 -28.905 1.00 24.69 138 GLN D N 1
ATOM 6885 C CA . GLN D 1 140 ? 13.217 35.028 -28.839 1.00 24.73 138 GLN D CA 1
ATOM 6886 C C . GLN D 1 140 ? 14.459 35.057 -29.735 1.00 23.87 138 GLN D C 1
ATOM 6887 O O . GLN D 1 140 ? 14.721 36.042 -30.415 1.00 24.06 138 GLN D O 1
ATOM 6893 N N . THR D 1 141 ? 15.218 33.961 -29.754 1.00 22.91 139 THR D N 1
ATOM 6894 C CA . THR D 1 141 ? 16.367 33.881 -30.649 1.00 21.84 139 THR D CA 1
ATOM 6895 C C . THR D 1 141 ? 15.944 34.081 -32.103 1.00 22.14 139 THR D C 1
ATOM 6896 O O . THR D 1 141 ? 16.573 34.833 -32.843 1.00 21.63 139 THR D O 1
ATOM 6900 N N . ILE D 1 142 ? 14.860 33.416 -32.480 1.00 22.80 140 ILE D N 1
ATOM 6901 C CA . ILE D 1 142 ? 14.312 33.553 -33.830 1.00 23.66 140 ILE D CA 1
ATOM 6902 C C . ILE D 1 142 ? 13.970 35.025 -34.115 1.00 23.78 140 ILE D C 1
ATOM 6903 O O . ILE D 1 142 ? 14.386 35.578 -35.139 1.00 23.82 140 ILE D O 1
ATOM 6908 N N . ARG D 1 143 ? 13.254 35.657 -33.190 1.00 24.16 141 ARG D N 1
ATOM 6909 C CA . ARG D 1 143 ? 12.900 37.072 -33.350 1.00 25.01 141 ARG D CA 1
ATOM 6910 C C . ARG D 1 143 ? 14.137 37.958 -33.493 1.00 25.07 141 ARG D C 1
ATOM 6911 O O . ARG D 1 143 ? 14.226 38.766 -34.418 1.00 25.33 141 ARG D O 1
ATOM 6919 N N . LEU D 1 144 ? 15.100 37.777 -32.589 1.00 24.95 142 LEU D N 1
ATOM 6920 C CA . LEU D 1 144 ? 16.344 38.537 -32.618 1.00 25.55 142 LEU D CA 1
ATOM 6921 C C . LEU D 1 144 ? 17.063 38.421 -33.952 1.00 26.06 142 LEU D C 1
ATOM 6922 O O . LEU D 1 144 ? 17.505 39.415 -34.516 1.00 26.01 142 LEU D O 1
ATOM 6927 N N . LEU D 1 145 ? 17.155 37.195 -34.461 1.00 26.10 143 LEU D N 1
ATOM 6928 C CA . LEU D 1 145 ? 17.835 36.953 -35.721 1.00 27.12 143 LEU D CA 1
ATOM 6929 C C . LEU D 1 145 ? 17.064 37.499 -36.929 1.00 28.07 143 LEU D C 1
ATOM 6930 O O . LEU D 1 145 ? 17.677 37.990 -37.878 1.00 28.56 143 LEU D O 1
ATOM 6935 N N . GLN D 1 146 ? 15.734 37.422 -36.878 1.00 29.33 144 GLN D N 1
ATOM 6936 C CA . GLN D 1 146 ? 14.880 37.921 -37.970 1.00 31.09 144 GLN D CA 1
ATOM 6937 C C . GLN D 1 146 ? 15.005 39.431 -38.131 1.00 32.16 144 GLN D C 1
ATOM 6938 O O . GLN D 1 146 ? 14.954 39.950 -39.254 1.00 33.04 144 GLN D O 1
ATOM 6944 N N . ARG D 1 147 ? 15.186 40.132 -37.016 1.00 32.93 145 ARG D N 1
ATOM 6945 C CA . ARG D 1 147 ? 15.213 41.596 -37.025 1.00 34.39 145 ARG D CA 1
ATOM 6946 C C . ARG D 1 147 ? 16.590 42.172 -37.330 1.00 34.37 145 ARG D C 1
ATOM 6947 O O . ARG D 1 147 ? 16.735 43.392 -37.433 1.00 34.64 145 ARG D O 1
ATOM 6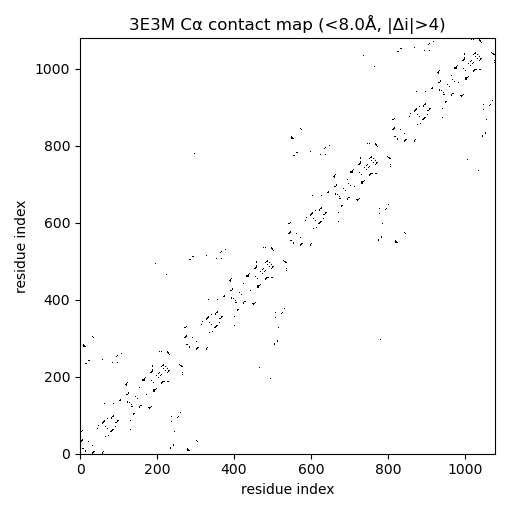955 N N . ALA D 1 148 ? 17.597 41.306 -37.459 1.00 34.31 146 ALA D N 1
ATOM 6956 C CA . ALA D 1 148 ? 19.001 41.732 -37.452 1.00 34.04 146 ALA D CA 1
ATOM 6957 C C . ALA D 1 148 ? 19.510 42.501 -38.684 1.00 33.95 146 ALA D C 1
ATOM 6958 O O . ALA D 1 148 ? 20.483 43.260 -38.583 1.00 33.81 146 ALA D O 1
ATOM 6960 N N . SER D 1 149 ? 18.889 42.273 -39.840 1.00 33.16 147 SER D N 1
ATOM 6961 C CA . SER D 1 149 ? 19.327 42.888 -41.108 1.00 32.75 147 SER D CA 1
ATOM 6962 C C . SER D 1 149 ? 20.806 42.625 -41.481 1.00 31.68 147 SER D C 1
ATOM 6963 O O . SER D 1 149 ? 21.459 43.450 -42.128 1.00 32.33 147 SER D O 1
ATOM 6966 N N . ILE D 1 150 ? 21.326 41.478 -41.052 1.00 29.68 148 ILE D N 1
ATOM 6967 C CA . ILE D 1 150 ? 22.623 40.968 -41.492 1.00 27.32 148 ILE D CA 1
ATOM 6968 C C . ILE D 1 150 ? 22.403 39.530 -41.952 1.00 26.17 148 ILE D C 1
ATOM 6969 O O . ILE D 1 150 ? 21.403 38.919 -41.575 1.00 26.06 148 ILE D O 1
ATOM 6974 N N . PRO D 1 151 ? 23.310 38.998 -42.789 1.00 24.75 149 PRO D N 1
ATOM 6975 C CA . PRO D 1 151 ? 23.157 37.602 -43.193 1.00 23.27 149 PRO D CA 1
ATOM 6976 C C . PRO D 1 151 ? 23.142 36.692 -41.975 1.00 22.04 149 PRO D C 1
ATOM 6977 O O . PRO D 1 151 ? 24.014 36.813 -41.102 1.00 21.53 149 PRO D O 1
ATOM 6981 N N . ILE D 1 152 ? 22.123 35.832 -41.917 1.00 20.86 150 ILE D N 1
ATOM 6982 C CA . ILE D 1 152 ? 22.055 34.741 -40.944 1.00 19.57 150 ILE D CA 1
ATOM 6983 C C . ILE D 1 152 ? 22.249 33.427 -41.697 1.00 18.77 150 ILE D C 1
ATOM 6984 O O . ILE D 1 152 ? 21.576 33.183 -42.712 1.00 18.85 150 ILE D O 1
ATOM 6989 N N . VAL D 1 153 ? 23.190 32.607 -41.227 1.00 17.55 151 VAL D N 1
ATOM 6990 C CA . VAL D 1 153 ? 23.424 31.288 -41.819 1.00 16.65 151 VAL D CA 1
ATOM 6991 C C . VAL D 1 153 ? 23.285 30.221 -40.746 1.00 16.71 151 VAL D C 1
ATOM 6992 O O . VAL D 1 153 ? 23.990 30.273 -39.737 1.00 17.04 151 VAL D O 1
ATOM 6996 N N . GLU D 1 154 ? 22.362 29.280 -40.965 1.00 15.04 152 GLU D N 1
ATOM 6997 C CA . GLU D 1 154 ? 22.213 28.126 -40.076 1.00 15.06 152 GLU D CA 1
ATOM 6998 C C . GLU D 1 154 ? 22.917 26.958 -40.749 1.00 15.24 152 GLU D C 1
ATOM 6999 O O . GLU D 1 154 ? 22.688 26.689 -41.936 1.00 15.57 152 GLU D O 1
ATOM 7005 N N . ILE D 1 155 ? 23.814 26.309 -40.006 1.00 14.17 153 ILE D N 1
ATOM 7006 C CA . ILE D 1 155 ? 24.639 25.259 -40.583 1.00 13.84 153 ILE D CA 1
ATOM 7007 C C . ILE D 1 155 ? 24.467 23.903 -39.890 1.00 13.70 153 ILE D C 1
ATOM 7008 O O . ILE D 1 155 ? 23.944 23.818 -38.748 1.00 13.18 153 ILE D O 1
ATOM 7013 N N . TRP D 1 156 ? 24.914 22.856 -40.586 1.00 13.74 154 TRP D N 1
ATOM 7014 C CA . TRP D 1 156 ? 24.949 21.472 -40.092 1.00 13.40 154 TRP D CA 1
ATOM 7015 C C . TRP D 1 156 ? 23.601 20.721 -40.025 1.00 14.62 154 TRP D C 1
ATOM 7016 O O . TRP D 1 156 ? 23.542 19.526 -39.713 1.00 14.43 154 TRP D O 1
ATOM 7027 N N . GLU D 1 157 ? 22.521 21.420 -40.349 1.00 15.87 155 GLU D N 1
ATOM 7028 C CA . GLU D 1 157 ? 21.203 20.813 -40.421 1.00 17.19 155 GLU D CA 1
ATOM 7029 C C . GLU D 1 157 ? 20.360 21.705 -41.298 1.00 19.05 155 GLU D C 1
ATOM 7030 O O . GLU D 1 157 ? 20.583 22.913 -41.342 1.00 20.07 155 GLU D O 1
ATOM 7036 N N . LYS D 1 158 ? 19.383 21.136 -41.987 1.00 20.09 156 LYS D N 1
ATOM 7037 C CA . LYS D 1 158 ? 18.445 21.965 -42.734 1.00 21.93 156 LYS D CA 1
ATOM 7038 C C . LYS D 1 158 ? 17.170 22.115 -41.903 1.00 22.33 156 LYS D C 1
ATOM 7039 O O . LYS D 1 158 ? 16.357 21.190 -41.860 1.00 23.39 156 LYS D O 1
ATOM 7045 N N . PRO D 1 159 ? 16.986 23.280 -41.247 1.00 22.40 157 PRO D N 1
ATOM 7046 C CA . PRO D 1 159 ? 15.796 23.485 -40.414 1.00 22.58 157 PRO D CA 1
ATOM 7047 C C . PRO D 1 159 ? 14.517 23.500 -41.234 1.00 22.80 157 PRO D C 1
ATOM 7048 O O . PRO D 1 159 ? 14.543 23.867 -42.409 1.00 21.67 157 PRO D O 1
ATOM 7052 N N . ALA D 1 160 ? 13.410 23.133 -40.595 1.00 23.27 158 ALA D N 1
ATOM 7053 C CA . ALA D 1 160 ? 12.083 23.204 -41.219 1.00 24.05 158 ALA D CA 1
ATOM 7054 C C . ALA D 1 160 ? 11.710 24.643 -41.610 1.00 24.13 158 ALA D C 1
ATOM 7055 O O . ALA D 1 160 ? 11.119 24.872 -42.679 1.00 24.56 158 ALA D O 1
ATOM 7057 N N . HIS D 1 161 ? 12.100 25.603 -40.769 1.00 24.46 159 HIS D N 1
ATOM 7058 C CA . HIS D 1 161 ? 11.831 27.018 -40.998 1.00 24.51 159 HIS D CA 1
ATOM 7059 C C . HIS D 1 161 ? 13.106 27.854 -40.839 1.00 23.56 159 HIS D C 1
ATOM 7060 O O . HIS D 1 161 ? 13.321 28.473 -39.801 1.00 23.51 159 HIS D O 1
ATOM 7067 N N . PRO D 1 162 ? 13.971 27.850 -41.868 1.00 22.91 160 PRO D N 1
ATOM 7068 C CA . PRO D 1 162 ? 15.250 28.563 -41.798 1.00 22.56 160 PRO D CA 1
ATOM 7069 C C . PRO D 1 162 ? 15.025 30.070 -41.678 1.00 22.34 160 PRO D C 1
ATOM 7070 O O . PRO D 1 162 ? 14.133 30.613 -42.320 1.00 22.85 160 PRO D O 1
ATOM 7074 N N . ILE D 1 163 ? 15.816 30.723 -40.830 1.00 22.18 161 ILE D N 1
ATOM 7075 C CA . ILE D 1 163 ? 15.721 32.171 -40.618 1.00 22.14 161 ILE D CA 1
ATOM 7076 C C . ILE D 1 163 ? 16.229 32.939 -41.844 1.00 21.66 161 ILE D C 1
ATOM 7077 O O . ILE D 1 163 ? 15.587 33.889 -42.310 1.00 22.02 161 ILE D O 1
ATOM 7082 N N . GLY D 1 164 ? 17.387 32.523 -42.347 1.00 20.34 162 GLY D N 1
ATOM 7083 C CA . GLY D 1 164 ? 17.991 33.091 -43.538 1.00 19.48 162 GLY D CA 1
ATOM 7084 C C . GLY D 1 164 ? 18.565 32.001 -44.426 1.00 19.02 162 GLY D C 1
ATOM 7085 O O . GLY D 1 164 ? 17.833 31.161 -44.968 1.00 19.31 162 GLY D O 1
ATOM 7086 N N . HIS D 1 165 ? 19.878 32.020 -44.590 1.00 17.90 163 HIS D N 1
ATOM 7087 C CA . HIS D 1 165 ? 20.554 31.051 -45.457 1.00 17.10 163 HIS D CA 1
ATOM 7088 C C . HIS D 1 165 ? 20.869 29.772 -44.694 1.00 16.86 163 HIS D C 1
ATOM 7089 O O . HIS D 1 165 ? 20.861 29.751 -43.461 1.00 15.72 163 HIS D O 1
ATOM 7096 N N . THR D 1 166 ? 21.124 28.701 -45.431 1.00 16.70 164 THR D N 1
ATOM 7097 C CA . THR D 1 166 ? 21.566 27.451 -44.789 1.00 15.71 164 THR D CA 1
ATOM 7098 C C . THR D 1 166 ? 22.722 26.810 -45.558 1.00 15.82 164 THR D C 1
ATOM 7099 O O . THR D 1 166 ? 22.792 26.894 -46.801 1.00 14.93 164 THR D O 1
ATOM 7103 N N . VAL D 1 167 ? 23.625 26.174 -44.817 1.00 14.68 165 VAL D N 1
ATOM 7104 C CA . VAL D 1 167 ? 24.681 25.350 -45.418 1.00 14.73 165 VAL D CA 1
ATOM 7105 C C . VAL D 1 167 ? 24.777 24.074 -44.592 1.00 14.77 165 VAL D C 1
ATOM 7106 O O . VAL D 1 167 ? 25.155 24.101 -43.429 1.00 14.66 165 VAL D O 1
ATOM 7110 N N . GLY D 1 168 ? 24.402 22.949 -45.172 1.00 14.95 166 GLY D N 1
ATOM 7111 C CA . GLY D 1 168 ? 24.381 21.720 -44.382 1.00 14.57 166 GLY D CA 1
ATOM 7112 C C . GLY D 1 168 ? 23.706 20.618 -45.151 1.00 14.49 166 GLY D C 1
ATOM 7113 O O . GLY D 1 168 ? 23.912 20.482 -46.354 1.00 15.34 166 GLY D O 1
ATOM 7114 N N . PHE D 1 169 ? 22.906 19.828 -44.451 1.00 14.30 167 PHE D N 1
ATOM 7115 C CA . PHE D 1 169 ? 22.181 18.713 -45.049 1.00 14.02 167 PHE D CA 1
ATOM 7116 C C . PHE D 1 169 ? 21.076 18.312 -44.089 1.00 14.72 167 PHE D C 1
ATOM 7117 O O . PHE D 1 169 ? 21.091 18.700 -42.920 1.00 15.05 167 PHE D O 1
ATOM 7125 N N . SER D 1 170 ? 20.105 17.566 -44.598 1.00 14.32 168 SER D N 1
ATOM 7126 C CA . SER D 1 170 ? 19.023 17.079 -43.781 1.00 14.25 168 SER D CA 1
ATOM 7127 C C . SER D 1 170 ? 19.502 15.880 -42.974 1.00 13.25 168 SER D C 1
ATOM 7128 O O . SER D 1 170 ? 19.852 14.833 -43.514 1.00 13.34 168 SER D O 1
ATOM 7131 N N . ASN D 1 171 ? 19.492 16.033 -41.654 1.00 13.22 169 ASN D N 1
ATOM 7132 C CA . ASN D 1 171 ? 19.871 14.950 -40.771 1.00 12.83 169 ASN D CA 1
ATOM 7133 C C . ASN D 1 171 ? 18.862 13.817 -40.774 1.00 13.13 169 ASN D C 1
ATOM 7134 O O . ASN D 1 171 ? 19.238 12.633 -40.671 1.00 14.17 169 ASN D O 1
ATOM 7139 N N . GLU D 1 172 ? 17.588 14.180 -40.904 1.00 13.61 170 GLU D N 1
ATOM 7140 C CA . GLU D 1 172 ? 16.544 13.171 -41.054 1.00 13.91 170 GLU D CA 1
ATOM 7141 C C . GLU D 1 172 ? 16.763 12.324 -42.315 1.00 13.47 170 GLU D C 1
ATOM 7142 O O . GLU D 1 172 ? 16.689 11.081 -42.274 1.00 13.16 170 GLU D O 1
ATOM 7148 N N . ARG D 1 173 ? 17.019 12.992 -43.436 1.00 13.69 171 ARG D N 1
ATOM 7149 C CA . ARG D 1 173 ? 17.261 12.282 -44.696 1.00 13.65 171 ARG D CA 1
ATOM 7150 C C . ARG D 1 173 ? 18.526 11.447 -44.622 1.00 13.65 171 ARG D C 1
ATOM 7151 O O . ARG D 1 173 ? 18.574 10.326 -45.148 1.00 13.21 171 ARG D O 1
ATOM 7159 N N . ALA D 1 174 ? 19.576 11.952 -43.975 1.00 12.77 172 ALA D N 1
ATOM 7160 C CA . ALA D 1 174 ? 20.782 11.127 -43.872 1.00 12.74 172 ALA D CA 1
ATOM 7161 C C . ALA D 1 174 ? 20.578 9.823 -43.089 1.00 12.98 172 ALA D C 1
ATOM 7162 O O . ALA D 1 174 ? 21.088 8.746 -43.458 1.00 13.08 172 ALA D O 1
ATOM 7164 N N . ALA D 1 175 ? 19.856 9.912 -41.971 1.00 13.07 173 ALA D N 1
ATOM 7165 C CA . ALA D 1 175 ? 19.595 8.716 -41.172 1.00 13.37 173 ALA D CA 1
ATOM 7166 C C . ALA D 1 175 ? 18.631 7.765 -41.880 1.00 13.09 173 ALA D C 1
ATOM 7167 O O . ALA D 1 175 ? 18.801 6.546 -41.811 1.00 13.50 173 ALA D O 1
ATOM 7169 N N . TYR D 1 176 ? 17.661 8.336 -42.581 1.00 12.59 174 TYR D N 1
ATOM 7170 C CA . TYR D 1 176 ? 16.710 7.558 -43.411 1.00 13.94 174 TYR D CA 1
ATOM 7171 C C . TYR D 1 176 ? 17.497 6.825 -44.500 1.00 14.11 174 TYR D C 1
ATOM 7172 O O . TYR D 1 176 ? 17.323 5.626 -44.694 1.00 14.04 174 TYR D O 1
ATOM 7181 N N . ASP D 1 177 ? 18.402 7.528 -45.177 1.00 14.13 175 ASP D N 1
ATOM 7182 C CA . ASP D 1 177 ? 19.202 6.885 -46.237 1.00 14.03 175 ASP D CA 1
ATOM 7183 C C . ASP D 1 177 ? 20.125 5.780 -45.712 1.00 14.37 175 ASP D C 1
ATOM 7184 O O . ASP D 1 177 ? 20.253 4.711 -46.339 1.00 15.59 175 ASP D O 1
ATOM 7189 N N . MET D 1 178 ? 20.785 6.019 -44.561 1.00 13.20 176 MET D N 1
ATOM 7190 C CA . MET D 1 178 ? 21.636 4.974 -43.995 1.00 13.86 176 MET D CA 1
ATOM 7191 C C . MET D 1 178 ? 20.780 3.781 -43.588 1.00 13.97 176 MET D C 1
ATOM 7192 O O . MET D 1 178 ? 21.160 2.644 -43.836 1.00 14.56 176 MET D O 1
ATOM 7197 N N . THR D 1 179 ? 19.636 4.037 -42.964 1.00 13.86 177 THR D N 1
ATOM 7198 C CA . THR D 1 179 ? 18.754 2.934 -42.533 1.00 13.68 177 THR D CA 1
ATOM 7199 C C . THR D 1 179 ? 18.264 2.130 -43.732 1.00 14.41 177 THR D C 1
ATOM 7200 O O . THR D 1 179 ? 18.260 0.901 -43.696 1.00 14.79 177 THR D O 1
ATOM 7204 N N . ASN D 1 180 ? 17.935 2.832 -44.808 1.00 14.40 178 ASN D N 1
ATOM 7205 C CA . ASN D 1 180 ? 17.533 2.139 -46.053 1.00 15.18 178 ASN D CA 1
ATOM 7206 C C . ASN D 1 180 ? 18.669 1.303 -46.636 1.00 15.57 178 ASN D C 1
ATOM 7207 O O . ASN D 1 180 ? 18.452 0.204 -47.165 1.00 16.31 178 ASN D O 1
ATOM 7212 N N . ALA D 1 181 ? 19.887 1.815 -46.506 1.00 15.23 179 ALA D N 1
ATOM 7213 C CA . ALA D 1 181 ? 21.062 1.096 -46.984 1.00 16.16 179 ALA D CA 1
ATOM 7214 C C . ALA D 1 181 ? 21.256 -0.174 -46.172 1.00 15.61 179 ALA D C 1
ATOM 7215 O O . ALA D 1 181 ? 21.588 -1.227 -46.704 1.00 16.08 179 ALA D O 1
ATOM 7217 N N . LEU D 1 182 ? 20.966 -0.099 -44.874 1.00 14.98 180 LEU D N 1
ATOM 7218 C CA . LEU D 1 182 ? 21.059 -1.286 -44.022 1.00 15.70 180 LEU D CA 1
ATOM 7219 C C . LEU D 1 182 ? 19.987 -2.316 -44.360 1.00 16.54 180 LEU D C 1
ATOM 7220 O O . LEU D 1 182 ? 20.262 -3.520 -44.421 1.00 17.84 180 LEU D O 1
ATOM 7225 N N . LEU D 1 183 ? 18.777 -1.840 -44.585 1.00 16.99 181 LEU D N 1
ATOM 7226 C CA . LEU D 1 183 ? 17.673 -2.721 -44.979 1.00 17.66 181 LEU D CA 1
ATOM 7227 C C . LEU D 1 183 ? 17.969 -3.435 -46.294 1.00 18.08 181 LEU D C 1
ATOM 7228 O O . LEU D 1 183 ? 17.712 -4.644 -46.413 1.00 18.64 181 LEU D O 1
ATOM 7233 N N . ALA D 1 184 ? 18.507 -2.690 -47.258 1.00 18.60 182 ALA D N 1
ATOM 7234 C CA . ALA D 1 184 ? 18.906 -3.239 -48.573 1.00 19.44 182 ALA D CA 1
ATOM 7235 C C . ALA D 1 184 ? 19.941 -4.354 -48.437 1.00 20.47 182 ALA D C 1
ATOM 7236 O O . ALA D 1 184 ? 20.006 -5.273 -49.278 1.00 21.35 182 ALA D O 1
ATOM 7238 N N . ARG D 1 185 ? 20.741 -4.272 -47.3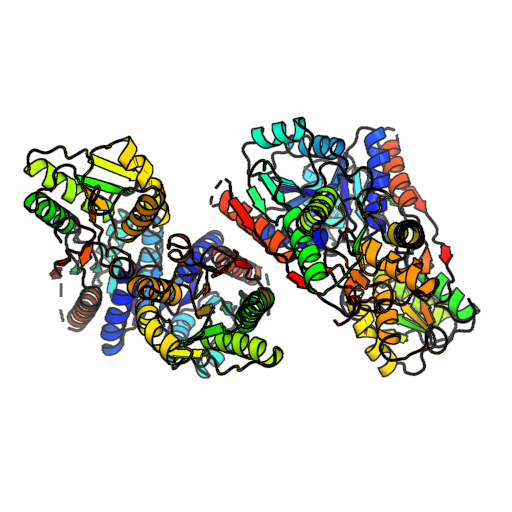75 1.00 20.39 183 ARG D N 1
ATOM 7239 C CA . ARG D 1 185 ? 21.777 -5.260 -47.088 1.00 20.79 183 ARG D CA 1
ATOM 7240 C C . ARG D 1 185 ? 21.301 -6.454 -46.261 1.00 20.84 183 ARG D C 1
ATOM 7241 O O . ARG D 1 185 ? 22.095 -7.366 -45.973 1.00 22.41 183 ARG D O 1
ATOM 7249 N N . GLY D 1 186 ? 20.015 -6.460 -45.906 1.00 20.42 184 GLY D N 1
ATOM 7250 C CA . GLY D 1 186 ? 19.372 -7.618 -45.278 1.00 20.73 184 GLY D CA 1
ATOM 7251 C C . GLY D 1 186 ? 19.251 -7.581 -43.767 1.00 20.75 184 GLY D C 1
ATOM 7252 O O . GLY D 1 186 ? 18.767 -8.541 -43.153 1.00 20.95 184 GLY D O 1
ATOM 7253 N N . PHE D 1 187 ? 19.687 -6.484 -43.149 1.00 20.74 185 PHE D N 1
ATOM 7254 C CA . PHE D 1 187 ? 19.461 -6.307 -41.724 1.00 21.17 185 PHE D CA 1
ATOM 7255 C C . PHE D 1 187 ? 17.993 -6.019 -41.476 1.00 22.24 185 PHE D C 1
ATOM 7256 O O . PHE D 1 187 ? 17.344 -5.292 -42.241 1.00 23.03 185 PHE D O 1
ATOM 7264 N N . ARG D 1 188 ? 17.458 -6.605 -40.417 1.00 23.54 186 ARG D N 1
ATOM 7265 C CA . ARG D 1 188 ? 16.057 -6.390 -40.106 1.00 24.10 186 ARG D CA 1
ATOM 7266 C C . ARG D 1 188 ? 15.904 -5.884 -38.688 1.00 24.22 186 ARG D C 1
ATOM 7267 O O . ARG D 1 188 ? 15.156 -4.921 -38.453 1.00 25.63 186 ARG D O 1
ATOM 7275 N N . LYS D 1 189 ? 16.635 -6.501 -37.759 1.00 22.60 187 LYS D N 1
ATOM 7276 C CA . LYS D 1 189 ? 16.487 -6.179 -36.344 1.00 21.77 187 LYS D CA 1
ATOM 7277 C C . LYS D 1 189 ? 17.405 -5.015 -35.987 1.00 20.07 187 LYS D C 1
ATOM 7278 O O . LYS D 1 189 ? 18.323 -5.165 -35.184 1.00 19.71 187 LYS D O 1
ATOM 7284 N N . ILE D 1 190 ? 17.147 -3.866 -36.606 1.00 18.21 188 ILE D N 1
ATOM 7285 C CA . ILE D 1 190 ? 18.002 -2.685 -36.390 1.00 16.89 188 ILE D CA 1
ATOM 7286 C C . ILE D 1 190 ? 17.466 -1.863 -35.222 1.00 16.80 188 ILE D C 1
ATOM 7287 O O . ILE D 1 190 ? 16.270 -1.569 -35.167 1.00 17.07 188 ILE D O 1
ATOM 7292 N N . VAL D 1 191 ? 18.360 -1.488 -34.303 1.00 15.58 189 VAL D N 1
ATOM 7293 C CA . VAL D 1 191 ? 17.999 -0.676 -33.142 1.00 15.63 189 VAL D CA 1
ATOM 7294 C C . VAL D 1 191 ? 18.731 0.659 -33.224 1.00 15.10 189 VAL D C 1
ATOM 7295 O O . VAL D 1 191 ? 19.925 0.662 -33.460 1.00 14.87 189 VAL D O 1
ATOM 7299 N N . PHE D 1 192 ? 18.006 1.763 -33.055 1.00 14.88 190 PHE D N 1
ATOM 7300 C CA . PHE D 1 192 ? 18.605 3.108 -32.999 1.00 14.87 190 PHE D CA 1
ATOM 7301 C C . PHE D 1 192 ? 18.976 3.498 -31.564 1.00 15.04 190 PHE D C 1
ATOM 7302 O O . PHE D 1 192 ? 18.137 3.390 -30.643 1.00 16.42 190 PHE D O 1
ATOM 7310 N N . LEU D 1 193 ? 20.211 3.967 -31.380 1.00 14.17 191 LEU D N 1
ATOM 7311 C CA . LEU D 1 193 ? 20.682 4.416 -30.086 1.00 14.25 191 LEU D CA 1
ATOM 7312 C C . LEU D 1 193 ? 20.809 5.927 -30.111 1.00 14.36 191 LEU D C 1
ATOM 7313 O O . LEU D 1 193 ? 21.626 6.501 -30.859 1.00 14.50 191 LEU D O 1
ATOM 7318 N N . GLY D 1 194 ? 19.985 6.564 -29.294 1.00 14.78 192 GLY D N 1
ATOM 7319 C CA . GLY D 1 194 ? 19.909 8.018 -29.279 1.00 14.48 192 GLY D CA 1
ATOM 7320 C C . GLY D 1 194 ? 19.834 8.603 -27.889 1.00 15.01 192 GLY D C 1
ATOM 7321 O O . GLY D 1 194 ? 20.059 7.904 -26.896 1.00 15.37 192 GLY D O 1
ATOM 7322 N N . GLU D 1 195 ? 19.510 9.894 -27.848 1.00 15.16 193 GLU D N 1
ATOM 7323 C CA . GLU D 1 195 ? 19.543 10.698 -26.616 1.00 16.34 193 GLU D CA 1
ATOM 7324 C C . GLU D 1 195 ? 18.153 10.917 -26.033 1.00 16.27 193 GLU D C 1
ATOM 7325 O O . GLU D 1 195 ? 17.150 10.963 -26.749 1.00 16.20 193 GLU D O 1
ATOM 7331 N N . LYS D 1 196 ? 18.089 11.053 -24.707 1.00 17.16 194 LYS D N 1
ATOM 7332 C CA . LYS D 1 196 ? 16.918 11.637 -24.073 1.00 18.50 194 LYS D CA 1
ATOM 7333 C C . LYS D 1 196 ? 17.030 13.156 -24.129 1.00 18.52 194 LYS D C 1
ATOM 7334 O O . LYS D 1 196 ? 18.124 13.691 -24.320 1.00 17.95 194 LYS D O 1
ATOM 7340 N N . ASP D 1 197 ? 15.900 13.848 -23.971 1.00 19.11 195 ASP D N 1
ATOM 7341 C CA . ASP D 1 197 ? 15.899 15.308 -23.795 1.00 20.44 195 ASP D CA 1
ATOM 7342 C C . ASP D 1 197 ? 16.581 16.025 -24.965 1.00 19.97 195 ASP D C 1
ATOM 7343 O O . ASP D 1 197 ? 17.444 16.892 -24.793 1.00 20.20 195 ASP D O 1
ATOM 7348 N N . ASP D 1 198 ? 16.162 15.632 -26.157 1.00 19.72 196 ASP D N 1
ATOM 7349 C CA . ASP D 1 198 ? 16.809 16.049 -27.387 1.00 19.45 196 ASP D CA 1
ATOM 7350 C C . ASP D 1 198 ? 15.838 16.692 -28.370 1.00 19.23 196 ASP D C 1
ATOM 7351 O O . ASP D 1 198 ? 16.133 16.757 -29.565 1.00 19.09 196 ASP D O 1
ATOM 7356 N N . ASP D 1 199 ? 14.687 17.176 -27.892 1.00 19.52 197 ASP D N 1
ATOM 7357 C CA . ASP D 1 199 ? 13.710 17.823 -28.767 1.00 20.51 197 ASP D CA 1
ATOM 7358 C C . ASP D 1 199 ? 14.372 18.915 -29.587 1.00 19.64 197 ASP D C 1
ATOM 7359 O O . ASP D 1 199 ? 15.171 19.682 -29.048 1.00 19.74 197 ASP D O 1
ATOM 7364 N N . TRP D 1 200 ? 14.037 18.964 -30.880 1.00 19.75 198 TRP D N 1
ATOM 7365 C CA . TRP D 1 200 ? 14.489 20.015 -31.809 1.00 19.85 198 TRP D CA 1
ATOM 7366 C C . TRP D 1 200 ? 15.946 19.921 -32.241 1.00 19.38 198 TRP D C 1
ATOM 7367 O O . TRP D 1 200 ? 16.382 20.727 -33.078 1.00 19.73 198 TRP D O 1
ATOM 7378 N N . THR D 1 201 ? 16.675 18.933 -31.719 1.00 17.73 199 THR D N 1
ATOM 7379 C CA . THR D 1 201 ? 18.098 18.777 -32.017 1.00 17.20 199 THR D CA 1
ATOM 7380 C C . THR D 1 201 ? 18.338 17.861 -33.219 1.00 16.35 199 THR D C 1
ATOM 7381 O O . THR D 1 201 ? 17.433 17.143 -33.677 1.00 15.44 199 THR D O 1
ATOM 7385 N N . ARG D 1 202 ? 19.576 17.859 -33.714 1.00 16.31 200 ARG D N 1
ATOM 7386 C CA . ARG D 1 202 ? 19.926 17.012 -34.861 1.00 15.87 200 ARG D CA 1
ATOM 7387 C C . ARG D 1 202 ? 19.762 15.521 -34.559 1.00 15.45 200 ARG D C 1
ATOM 7388 O O . ARG D 1 202 ? 19.342 14.759 -35.433 1.00 15.78 200 ARG D O 1
ATOM 7396 N N . GLY D 1 203 ? 20.041 15.107 -33.318 1.00 14.47 201 GLY D N 1
ATOM 7397 C CA . GLY D 1 203 ? 19.827 13.714 -32.925 1.00 15.11 201 GLY D CA 1
ATOM 7398 C C . GLY D 1 203 ? 18.361 13.316 -33.039 1.00 15.46 201 GLY D C 1
ATOM 7399 O O . GLY D 1 203 ? 18.063 12.194 -33.462 1.00 15.51 201 GLY D O 1
ATOM 7400 N N . ALA D 1 204 ? 17.447 14.214 -32.649 1.00 15.17 202 ALA D N 1
ATOM 7401 C CA . ALA D 1 204 ? 16.003 13.957 -32.801 1.00 14.87 202 ALA D CA 1
ATOM 7402 C C . ALA D 1 204 ? 15.635 13.680 -34.265 1.00 15.00 202 ALA D C 1
ATOM 7403 O O . ALA D 1 204 ? 14.853 12.755 -34.567 1.00 14.68 202 ALA D O 1
ATOM 7405 N N . ALA D 1 205 ? 16.213 14.467 -35.163 1.00 14.20 203 ALA D N 1
ATOM 7406 C CA . ALA D 1 205 ? 15.964 14.315 -36.604 1.00 13.53 203 ALA D CA 1
ATOM 7407 C C . ALA D 1 205 ? 16.514 12.974 -37.121 1.00 13.81 203 ALA D C 1
ATOM 7408 O O . ALA D 1 205 ? 15.874 12.306 -37.951 1.00 13.61 203 ALA D O 1
ATOM 7410 N N . ARG D 1 206 ? 17.676 12.570 -36.612 1.00 12.38 204 ARG D N 1
ATOM 7411 C CA . ARG D 1 206 ? 18.262 11.312 -37.032 1.00 12.84 204 ARG D CA 1
ATOM 7412 C C . ARG D 1 206 ? 17.336 10.190 -36.587 1.00 13.13 204 ARG D C 1
ATOM 7413 O O . ARG D 1 206 ? 17.082 9.248 -37.341 1.00 13.98 204 ARG D O 1
ATOM 7421 N N . ARG D 1 207 ? 16.820 10.276 -35.358 1.00 13.32 205 ARG D N 1
ATOM 7422 C CA . ARG D 1 207 ? 15.860 9.255 -34.905 1.00 14.83 205 ARG D CA 1
ATOM 7423 C C . ARG D 1 207 ? 14.660 9.156 -35.842 1.00 13.91 205 ARG D C 1
ATOM 7424 O O . ARG D 1 207 ? 14.252 8.057 -36.217 1.00 14.02 205 ARG D O 1
ATOM 7432 N N . ALA D 1 208 ? 14.120 10.312 -36.208 1.00 13.63 206 ALA D N 1
ATOM 7433 C CA . ALA D 1 208 ? 12.947 10.398 -37.079 1.00 13.72 206 ALA D CA 1
ATOM 7434 C C . ALA D 1 208 ? 13.210 9.762 -38.429 1.00 14.49 206 ALA D C 1
ATOM 7435 O O . ALA D 1 208 ? 12.341 9.051 -38.969 1.00 15.55 206 ALA D O 1
ATOM 7437 N N . GLY D 1 209 ? 14.419 9.966 -38.959 1.00 14.34 207 GLY D N 1
ATOM 7438 C CA . GLY D 1 209 ? 14.780 9.380 -40.268 1.00 13.88 207 GLY D CA 1
ATOM 7439 C C . GLY D 1 209 ? 14.896 7.864 -40.195 1.00 13.76 207 GLY D C 1
ATOM 7440 O O . GLY D 1 209 ? 14.435 7.130 -41.088 1.00 14.44 207 GLY D O 1
ATOM 7441 N N . PHE D 1 210 ? 15.507 7.376 -39.120 1.00 12.83 208 PHE D N 1
ATOM 7442 C CA . PHE D 1 210 ? 15.530 5.950 -38.851 1.00 12.94 208 PHE D CA 1
ATOM 7443 C C . PHE D 1 210 ? 14.090 5.408 -38.796 1.00 13.07 208 PHE D C 1
ATOM 7444 O O . PHE D 1 210 ? 13.769 4.408 -39.434 1.00 13.50 208 PHE D O 1
ATOM 7452 N N . LYS D 1 211 ? 13.223 6.072 -38.035 1.00 14.00 209 LYS D N 1
ATOM 7453 C CA . LYS D 1 211 ? 11.851 5.565 -37.861 1.00 15.08 209 LYS D CA 1
ATOM 7454 C C . LYS D 1 211 ? 11.086 5.594 -39.168 1.00 15.70 209 LYS D C 1
ATOM 7455 O O . LYS D 1 211 ? 10.304 4.676 -39.426 1.00 15.80 209 LYS D O 1
ATOM 7461 N N . ARG D 1 212 ? 11.285 6.638 -39.971 1.00 15.59 210 ARG D N 1
ATOM 7462 C CA . ARG D 1 212 ? 10.610 6.715 -41.281 1.00 15.85 210 ARG D CA 1
ATOM 7463 C C . ARG D 1 212 ? 11.018 5.555 -42.190 1.00 16.04 210 ARG D C 1
ATOM 7464 O O . ARG D 1 212 ? 10.176 4.956 -42.870 1.00 16.35 210 ARG D O 1
ATOM 7472 N N . ALA D 1 213 ? 12.305 5.220 -42.193 1.00 15.78 211 ALA D N 1
ATOM 7473 C CA . ALA D 1 213 ? 12.799 4.115 -43.002 1.00 16.05 211 ALA D CA 1
ATOM 7474 C C . ALA D 1 213 ? 12.145 2.814 -42.538 1.00 16.31 211 ALA D C 1
ATOM 7475 O O . ALA D 1 213 ? 11.666 2.015 -43.345 1.00 16.33 211 ALA D O 1
ATOM 7477 N N . MET D 1 214 ? 12.082 2.618 -41.225 1.00 16.34 212 MET D N 1
ATOM 7478 C CA . MET D 1 214 ? 11.512 1.380 -40.687 1.00 16.52 212 MET D CA 1
ATOM 7479 C C . MET D 1 214 ? 10.018 1.322 -41.014 1.00 17.30 212 MET D C 1
ATOM 7480 O O . MET D 1 214 ? 9.537 0.291 -41.476 1.00 18.88 212 MET D O 1
ATOM 7485 N N . ARG D 1 215 ? 9.313 2.430 -40.815 1.00 18.40 213 ARG D N 1
ATOM 7486 C CA . ARG D 1 215 ? 7.862 2.539 -41.053 1.00 19.73 213 ARG D CA 1
ATOM 7487 C C . ARG D 1 215 ? 7.535 2.221 -42.519 1.00 20.35 213 ARG D C 1
ATOM 7488 O O . ARG D 1 215 ? 6.669 1.365 -42.821 1.00 20.48 213 ARG D O 1
ATOM 7496 N N . GLU D 1 216 ? 8.263 2.869 -43.429 1.00 20.34 214 GLU D N 1
ATOM 7497 C CA . GLU D 1 216 ? 8.038 2.658 -44.861 1.00 20.62 214 GLU D CA 1
ATOM 7498 C C . GLU D 1 216 ? 8.310 1.224 -45.316 1.00 21.22 214 GLU D C 1
ATOM 7499 O O . GLU D 1 216 ? 7.738 0.764 -46.326 1.00 22.10 214 GLU D O 1
ATOM 7505 N N . ALA D 1 217 ? 9.179 0.532 -44.581 1.00 20.96 215 ALA D N 1
ATOM 7506 C CA . ALA D 1 217 ? 9.557 -0.852 -44.860 1.00 21.31 215 ALA D CA 1
ATOM 7507 C C . ALA D 1 217 ? 8.573 -1.872 -44.270 1.00 21.64 215 ALA D C 1
ATOM 7508 O O . ALA D 1 217 ? 8.747 -3.075 -44.440 1.00 22.81 215 ALA D O 1
ATOM 7510 N N . GLY D 1 218 ? 7.568 -1.391 -43.551 1.00 22.14 216 GLY D N 1
ATOM 7511 C CA . GLY D 1 218 ? 6.620 -2.273 -42.862 1.00 22.61 216 GLY D CA 1
ATOM 7512 C C . GLY D 1 218 ? 7.237 -2.965 -41.664 1.00 23.13 216 GLY D C 1
ATOM 7513 O O . GLY D 1 218 ? 6.814 -4.063 -41.281 1.00 24.08 216 GLY D O 1
ATOM 7514 N N . LEU D 1 219 ? 8.262 -2.341 -41.080 1.00 22.45 217 LEU D N 1
ATOM 7515 C CA . LEU D 1 219 ? 8.897 -2.883 -39.891 1.00 21.88 217 LEU D CA 1
ATOM 7516 C C . LEU D 1 219 ? 8.539 -2.072 -38.647 1.00 21.47 217 LEU D C 1
ATOM 7517 O O . LEU D 1 219 ? 7.857 -1.059 -38.743 1.00 22.60 217 LEU D O 1
ATOM 7522 N N . ASN D 1 220 ? 8.965 -2.543 -37.479 1.00 21.31 218 ASN D N 1
ATOM 7523 C CA . ASN D 1 220 ? 8.675 -1.871 -36.216 1.00 20.75 218 ASN D CA 1
ATOM 7524 C C . ASN D 1 220 ? 9.620 -0.671 -35.999 1.00 20.30 218 ASN D C 1
ATOM 7525 O O . ASN D 1 220 ? 10.820 -0.880 -35.754 1.00 21.19 218 ASN D O 1
ATOM 7530 N N . PRO D 1 221 ? 9.095 0.572 -36.091 1.00 19.90 219 PRO D N 1
ATOM 7531 C CA . PRO D 1 221 ? 9.968 1.733 -35.847 1.00 19.43 219 PRO D CA 1
ATOM 7532 C C . PRO D 1 221 ? 10.308 1.960 -34.376 1.00 20.23 219 PRO D C 1
ATOM 7533 O O . PRO D 1 221 ? 11.269 2.682 -34.065 1.00 20.14 219 PRO D O 1
ATOM 7537 N N . ASP D 1 222 ? 9.568 1.306 -33.487 1.00 20.50 220 ASP D N 1
ATOM 7538 C CA . ASP D 1 222 ? 9.771 1.434 -32.040 1.00 20.76 220 ASP D CA 1
ATOM 7539 C C . ASP D 1 222 ? 10.856 0.444 -31.576 1.00 21.35 220 ASP D C 1
ATOM 7540 O O . ASP D 1 222 ? 10.627 -0.425 -30.710 1.00 23.09 220 ASP D O 1
ATOM 7545 N N . GLN D 1 223 ? 12.030 0.559 -32.195 1.00 20.55 221 GLN D N 1
ATOM 7546 C CA . GLN D 1 223 ? 13.192 -0.267 -31.892 1.00 20.33 221 GLN D CA 1
ATOM 7547 C C . GLN D 1 223 ? 14.354 0.690 -31.629 1.00 19.49 221 GLN D C 1
ATOM 7548 O O . GLN D 1 223 ? 15.142 1.018 -32.528 1.00 17.97 221 GLN D O 1
ATOM 7554 N N . GLU D 1 224 ? 14.438 1.150 -30.388 1.00 18.19 222 GLU D N 1
ATOM 7555 C CA . GLU D 1 224 ? 15.370 2.219 -30.053 1.00 19.02 222 GLU D CA 1
ATOM 7556 C C . GLU D 1 224 ? 15.641 2.223 -28.560 1.00 18.76 222 GLU D C 1
ATOM 7557 O O . GLU D 1 224 ? 14.853 1.690 -27.771 1.00 19.65 222 GLU D O 1
ATOM 7563 N N . ILE D 1 225 ? 16.763 2.824 -28.190 1.00 18.73 223 ILE D N 1
ATOM 7564 C CA . ILE D 1 225 ? 17.122 3.037 -26.789 1.00 18.79 223 ILE D CA 1
ATOM 7565 C C . ILE D 1 225 ? 17.530 4.498 -26.682 1.00 18.41 223 ILE D C 1
ATOM 7566 O O . ILE D 1 225 ? 18.229 5.020 -27.564 1.00 18.57 223 ILE D O 1
ATOM 7571 N N . ARG D 1 226 ? 17.090 5.141 -25.602 1.00 18.60 224 ARG D N 1
ATOM 7572 C CA . ARG D 1 226 ? 17.445 6.527 -25.320 1.00 19.17 224 ARG D CA 1
ATOM 7573 C C . ARG D 1 226 ? 18.087 6.588 -23.963 1.00 19.24 224 ARG D C 1
ATOM 7574 O O . ARG D 1 226 ? 17.600 5.946 -23.011 1.00 20.75 224 ARG D O 1
ATOM 7582 N N . LEU D 1 227 ? 19.198 7.315 -23.871 1.00 18.91 225 LEU D N 1
ATOM 7583 C CA . LEU D 1 227 ? 19.823 7.601 -22.576 1.00 18.84 225 LEU D CA 1
ATOM 7584 C C . LEU D 1 227 ? 20.597 8.896 -22.692 1.00 19.39 225 LEU D C 1
ATOM 7585 O O . LEU D 1 227 ? 20.628 9.494 -23.772 1.00 18.03 225 LEU D O 1
ATOM 7590 N N . GLY D 1 228 ? 21.190 9.343 -21.581 1.00 19.04 226 GLY D N 1
ATOM 7591 C CA . GLY D 1 228 ? 22.031 10.541 -21.585 1.00 19.77 226 GLY D CA 1
ATOM 7592 C C . GLY D 1 228 ? 21.314 11.764 -22.119 1.00 19.37 226 GLY D C 1
ATOM 7593 O O . GLY D 1 228 ? 20.095 11.926 -21.959 1.00 20.67 226 GLY D O 1
ATOM 7594 N N . ALA D 1 229 ? 22.076 12.627 -22.781 1.00 19.28 227 ALA D N 1
ATOM 7595 C CA . ALA D 1 229 ? 21.565 13.879 -23.301 1.00 19.40 227 ALA D CA 1
ATOM 7596 C C . ALA D 1 229 ? 22.467 14.296 -24.457 1.00 18.78 227 ALA D C 1
ATOM 7597 O O . ALA D 1 229 ? 23.579 13.758 -24.606 1.00 18.34 227 ALA D O 1
ATOM 7599 N N . PRO D 1 230 ? 21.997 15.244 -25.281 1.00 18.85 228 PRO D N 1
ATOM 7600 C CA . PRO D 1 230 ? 22.880 15.735 -26.341 1.00 19.08 228 PRO D CA 1
ATOM 7601 C C . PRO D 1 230 ? 24.161 16.337 -25.739 1.00 19.10 228 PRO D C 1
ATOM 7602 O O . PRO D 1 230 ? 24.084 17.119 -24.770 1.00 19.61 228 PRO D O 1
ATOM 7606 N N . PRO D 1 231 ? 25.338 15.950 -26.262 1.00 19.59 229 PRO D N 1
ATOM 7607 C CA . PRO D 1 231 ? 25.565 14.912 -27.248 1.00 19.01 229 PRO D CA 1
ATOM 7608 C C . PRO D 1 231 ? 25.911 13.599 -26.549 1.00 19.18 229 PRO D C 1
ATOM 7609 O O . PRO D 1 231 ? 26.660 13.597 -25.558 1.00 18.93 229 PRO D O 1
ATOM 7613 N N . LEU D 1 232 ? 25.362 12.501 -27.055 1.00 18.95 230 LEU D N 1
ATOM 7614 C CA . LEU D 1 232 ? 25.644 11.180 -26.510 1.00 19.14 230 LEU D CA 1
ATOM 7615 C C . LEU D 1 232 ? 27.145 10.871 -26.530 1.00 19.48 230 LEU D C 1
ATOM 7616 O O . LEU D 1 232 ? 27.831 11.120 -27.528 1.00 19.78 230 LEU D O 1
ATOM 7621 N N . SER D 1 233 ? 27.671 10.366 -25.410 1.00 19.03 231 SER D N 1
ATOM 7622 C CA . SER D 1 233 ? 29.115 10.160 -25.249 1.00 18.99 231 SER D CA 1
ATOM 7623 C C . SER D 1 233 ? 29.580 8.710 -25.482 1.00 17.87 231 SER D C 1
ATOM 7624 O O . SER D 1 233 ? 28.768 7.800 -25.651 1.00 18.31 231 SER D O 1
ATOM 7627 N N . ILE D 1 234 ? 30.891 8.512 -25.511 1.00 18.50 232 ILE D N 1
ATOM 7628 C CA . ILE D 1 234 ? 31.462 7.172 -25.580 1.00 17.70 232 ILE D CA 1
ATOM 7629 C C . ILE D 1 234 ? 30.974 6.363 -24.382 1.00 18.08 232 ILE D C 1
ATOM 7630 O O . ILE D 1 234 ? 30.500 5.227 -24.524 1.00 17.23 232 ILE D O 1
ATOM 7635 N N . GLU D 1 235 ? 31.086 6.963 -23.200 1.00 19.16 233 GLU D N 1
ATOM 7636 C CA . GLU D 1 235 ? 30.609 6.332 -21.969 1.00 21.01 233 GLU D CA 1
ATOM 7637 C C . GLU D 1 235 ? 29.126 5.920 -22.049 1.00 19.95 233 GLU D C 1
ATOM 7638 O O . GLU D 1 235 ? 28.767 4.837 -21.583 1.00 20.25 233 GLU D O 1
ATOM 7644 N N . ASP D 1 236 ? 28.268 6.752 -22.657 1.00 18.94 234 ASP D N 1
ATOM 7645 C CA . ASP D 1 236 ? 26.853 6.384 -22.895 1.00 19.06 234 ASP D CA 1
ATOM 7646 C C . ASP D 1 236 ? 26.727 5.137 -23.779 1.00 19.11 234 ASP D C 1
ATOM 7647 O O . ASP D 1 236 ? 25.832 4.301 -23.589 1.00 19.36 234 ASP D O 1
ATOM 7652 N N . GLY D 1 237 ? 27.608 5.032 -24.768 1.00 18.73 235 GLY D N 1
ATOM 7653 C CA . GLY D 1 237 ? 27.635 3.849 -25.629 1.00 18.04 235 GLY D CA 1
ATOM 7654 C C . GLY D 1 237 ? 27.921 2.579 -24.843 1.00 18.29 235 GLY D C 1
ATOM 7655 O O . GLY D 1 237 ? 27.293 1.548 -25.048 1.00 17.68 235 GLY D O 1
ATOM 7656 N N . VAL D 1 238 ? 28.869 2.669 -23.913 1.00 17.86 236 VAL D N 1
ATOM 7657 C CA . VAL D 1 238 ? 29.183 1.554 -23.010 1.00 18.69 236 VAL D CA 1
ATOM 7658 C C . VAL D 1 238 ? 27.944 1.126 -22.221 1.00 18.18 236 VAL D C 1
ATOM 7659 O O . VAL D 1 238 ? 27.575 -0.061 -22.213 1.00 18.34 236 VAL D O 1
ATOM 7663 N N . ALA D 1 239 ? 27.293 2.101 -21.595 1.00 18.32 237 ALA D N 1
ATOM 7664 C CA . ALA D 1 239 ? 26.088 1.869 -20.799 1.00 19.36 237 ALA D CA 1
ATOM 7665 C C . ALA D 1 239 ? 24.962 1.276 -21.649 1.00 20.00 237 ALA D C 1
ATOM 7666 O O . ALA D 1 239 ? 24.173 0.474 -21.174 1.00 20.54 237 ALA D O 1
ATOM 7668 N N . ALA D 1 240 ? 24.926 1.631 -22.933 1.00 19.65 238 ALA D N 1
ATOM 7669 C CA . ALA D 1 240 ? 23.821 1.224 -23.783 1.00 20.25 238 ALA D CA 1
ATOM 7670 C C . ALA D 1 240 ? 23.840 -0.254 -24.140 1.00 20.63 238 ALA D C 1
ATOM 7671 O O . ALA D 1 240 ? 22.797 -0.830 -24.430 1.00 20.81 238 ALA D O 1
ATOM 7673 N N . ALA D 1 241 ? 25.030 -0.850 -24.153 1.00 21.37 239 ALA D N 1
ATOM 7674 C CA . ALA D 1 241 ? 25.198 -2.252 -24.582 1.00 22.43 239 ALA D CA 1
ATOM 7675 C C . ALA D 1 241 ? 24.224 -3.201 -23.876 1.00 23.65 239 ALA D C 1
ATOM 7676 O O . ALA D 1 241 ? 23.428 -3.882 -24.530 1.00 23.99 239 ALA D O 1
ATOM 7678 N N . GLU D 1 242 ? 24.294 -3.224 -22.544 1.00 24.58 240 GLU D N 1
ATOM 7679 C CA . GLU D 1 242 ? 23.392 -4.025 -21.705 1.00 27.01 240 GLU D CA 1
ATOM 7680 C C . GLU D 1 242 ? 21.938 -3.668 -21.962 1.00 25.69 240 GLU D C 1
ATOM 7681 O O . GLU D 1 242 ? 21.088 -4.561 -22.093 1.00 26.04 240 GLU D O 1
ATOM 7687 N N . LEU D 1 243 ? 21.652 -2.365 -22.020 1.00 25.15 241 LEU D N 1
ATOM 7688 C CA . LEU D 1 243 ? 20.285 -1.891 -22.179 1.00 24.34 241 LEU D CA 1
ATOM 7689 C C . LEU D 1 243 ? 19.688 -2.398 -23.490 1.00 23.59 241 LEU D C 1
ATOM 7690 O O . LEU D 1 243 ? 18.557 -2.887 -23.519 1.00 23.86 241 LEU D O 1
ATOM 7695 N N . ILE D 1 244 ? 20.450 -2.279 -24.573 1.00 21.63 242 ILE D N 1
ATOM 7696 C CA . ILE D 1 244 ? 19.962 -2.692 -25.877 1.00 21.36 242 ILE D CA 1
ATOM 7697 C C . ILE D 1 244 ? 19.732 -4.194 -25.914 1.00 21.82 242 ILE D C 1
ATOM 7698 O O . ILE D 1 244 ? 18.696 -4.651 -26.386 1.00 21.25 242 ILE D O 1
ATOM 7703 N N . LEU D 1 245 ? 20.696 -4.959 -25.409 1.00 22.85 243 LEU D N 1
ATOM 7704 C CA . LEU D 1 245 ? 20.619 -6.419 -25.511 1.00 25.04 243 LEU D CA 1
ATOM 7705 C C . LEU D 1 245 ? 19.578 -7.009 -24.557 1.00 25.64 243 LEU D C 1
ATOM 7706 O O . LEU D 1 245 ? 19.067 -8.108 -24.801 1.00 25.90 243 LEU D O 1
ATOM 7711 N N . GLN D 1 246 ? 19.239 -6.269 -23.505 1.00 26.43 244 GLN D N 1
ATOM 7712 C CA . GLN D 1 246 ? 18.177 -6.688 -22.593 1.00 27.73 244 GLN D CA 1
ATOM 7713 C C . GLN D 1 246 ? 16.803 -6.487 -23.226 1.00 27.35 244 GLN D C 1
ATOM 7714 O O . GLN D 1 246 ? 15.973 -7.397 -23.212 1.00 27.42 244 GLN D O 1
ATOM 7720 N N . GLU D 1 247 ? 16.566 -5.310 -23.804 1.00 26.75 245 GLU D N 1
ATOM 7721 C CA . GLU D 1 247 ? 15.269 -5.030 -24.415 1.00 26.99 245 GLU D CA 1
ATOM 7722 C C . GLU D 1 247 ? 15.109 -5.694 -25.779 1.00 25.48 245 GLU D C 1
ATOM 7723 O O . GLU D 1 247 ? 14.003 -6.142 -26.137 1.00 25.15 245 GLU D O 1
ATOM 7729 N N . TYR D 1 248 ? 16.202 -5.748 -26.539 1.00 24.58 246 TYR D N 1
ATOM 7730 C CA . TYR D 1 248 ? 16.167 -6.274 -27.908 1.00 23.67 246 TYR D CA 1
ATOM 7731 C C . TYR D 1 248 ? 17.225 -7.372 -28.099 1.00 23.56 246 TYR D C 1
ATOM 7732 O O . TYR D 1 248 ? 18.211 -7.185 -28.822 1.00 22.87 246 TYR D O 1
ATOM 7741 N N . PRO D 1 249 ? 17.015 -8.549 -27.469 1.00 24.28 247 PRO D N 1
ATOM 7742 C CA . PRO D 1 249 ? 18.059 -9.593 -27.441 1.00 24.52 247 PRO D CA 1
ATOM 7743 C C . PRO D 1 249 ? 18.484 -10.121 -28.811 1.00 24.42 247 PRO D C 1
ATOM 7744 O O . PRO D 1 249 ? 19.614 -10.604 -28.950 1.00 24.68 247 PRO D O 1
ATOM 7748 N N . ASP D 1 250 ? 17.605 -9.984 -29.802 1.00 24.46 248 ASP D N 1
ATOM 7749 C CA . ASP D 1 250 ? 17.833 -10.503 -31.151 1.00 24.78 248 ASP D CA 1
ATOM 7750 C C . ASP D 1 250 ? 18.356 -9.462 -32.151 1.00 23.73 248 ASP D C 1
ATOM 7751 O O . ASP D 1 250 ? 18.396 -9.712 -33.354 1.00 23.16 248 ASP D O 1
ATOM 7756 N N . THR D 1 251 ? 18.794 -8.309 -31.652 1.00 22.10 249 THR D N 1
ATOM 7757 C CA . THR D 1 251 ? 19.283 -7.242 -32.542 1.00 21.50 249 THR D CA 1
ATOM 7758 C C . THR D 1 251 ? 20.392 -7.722 -33.470 1.00 20.56 249 THR D C 1
ATOM 7759 O O . THR D 1 251 ? 21.269 -8.463 -33.035 1.00 21.24 249 THR D O 1
ATOM 7763 N N . ASP D 1 252 ? 20.366 -7.318 -34.747 1.00 19.55 250 ASP D N 1
ATOM 7764 C CA . ASP D 1 252 ? 21.480 -7.655 -35.642 1.00 19.32 250 ASP D CA 1
ATOM 7765 C C . ASP D 1 252 ? 22.323 -6.451 -36.049 1.00 18.31 250 ASP D C 1
ATOM 7766 O O . ASP D 1 252 ? 23.371 -6.601 -36.676 1.00 17.68 250 ASP D O 1
ATOM 7771 N N . CYS D 1 253 ? 21.846 -5.260 -35.698 1.00 17.31 251 CYS D N 1
ATOM 7772 C CA . CYS D 1 253 ? 22.527 -4.030 -36.079 1.00 16.01 251 CYS D CA 1
ATOM 7773 C C . CYS D 1 253 ? 22.083 -2.917 -35.173 1.00 15.51 251 CYS D C 1
ATOM 7774 O O . CYS D 1 253 ? 20.889 -2.751 -34.942 1.00 15.40 251 CYS D O 1
ATOM 7777 N N . ILE D 1 254 ? 23.047 -2.147 -34.668 1.00 14.56 252 ILE D N 1
ATOM 7778 C CA . ILE D 1 254 ? 22.739 -0.958 -33.875 1.00 13.97 252 ILE D CA 1
ATOM 7779 C C . ILE D 1 254 ? 23.253 0.279 -34.622 1.00 13.91 252 ILE D C 1
ATOM 7780 O O . ILE D 1 254 ? 24.439 0.364 -34.944 1.00 13.79 252 ILE D O 1
ATOM 7785 N N . PHE D 1 255 ? 22.337 1.204 -34.906 1.00 12.43 253 PHE D N 1
ATOM 7786 C CA . PHE D 1 255 ? 22.648 2.442 -35.596 1.00 12.88 253 PHE D CA 1
ATOM 7787 C C . PHE D 1 255 ? 22.650 3.540 -34.525 1.00 13.38 253 PHE D C 1
ATOM 7788 O O . PHE D 1 255 ? 21.624 3.833 -33.921 1.00 13.23 253 PHE D O 1
ATOM 7796 N N . CYS D 1 256 ? 23.825 4.107 -34.285 1.00 12.91 254 CYS D N 1
ATOM 7797 C CA . CYS D 1 256 ? 24.009 5.078 -33.200 1.00 14.00 254 CYS D CA 1
ATOM 7798 C C . CYS D 1 256 ? 23.953 6.515 -33.693 1.00 13.70 254 CYS D C 1
ATOM 7799 O O . CYS D 1 256 ? 24.394 6.815 -34.808 1.00 14.14 254 CYS D O 1
ATOM 7802 N N . VAL D 1 257 ? 23.477 7.413 -32.836 1.00 13.56 255 VAL D N 1
ATOM 7803 C CA . VAL D 1 257 ? 23.310 8.816 -33.218 1.00 13.79 255 VAL D CA 1
ATOM 7804 C C . VAL D 1 257 ? 24.620 9.498 -33.636 1.00 13.52 255 VAL D C 1
ATOM 7805 O O . VAL D 1 257 ? 24.602 10.447 -34.433 1.00 14.59 255 VAL D O 1
ATOM 7809 N N . SER D 1 258 ? 25.742 9.059 -33.081 1.00 13.45 256 SER D N 1
ATOM 7810 C CA . SER D 1 258 ? 27.049 9.410 -33.659 1.00 13.28 256 SER D CA 1
ATOM 7811 C C . SER D 1 258 ? 28.086 8.318 -33.410 1.00 12.99 256 SER D C 1
ATOM 7812 O O . SER D 1 258 ? 27.796 7.318 -32.777 1.00 13.75 256 SER D O 1
ATOM 7815 N N . ASP D 1 259 ? 29.303 8.542 -33.901 1.00 13.93 257 ASP D N 1
ATOM 7816 C CA . ASP D 1 259 ? 30.389 7.569 -33.784 1.00 13.20 257 ASP D CA 1
ATOM 7817 C C . ASP D 1 259 ? 30.848 7.396 -32.339 1.00 13.77 257 ASP D C 1
ATOM 7818 O O . ASP D 1 259 ? 31.443 6.370 -31.994 1.00 14.42 257 ASP D O 1
ATOM 7823 N N . MET D 1 260 ? 30.587 8.410 -31.526 1.00 14.79 258 MET D N 1
ATOM 7824 C CA . MET D 1 260 ? 31.114 8.416 -30.164 1.00 15.79 258 MET D CA 1
ATOM 7825 C C . MET D 1 260 ? 30.442 7.310 -29.336 1.00 15.05 258 MET D C 1
ATOM 7826 O O . MET D 1 260 ? 31.158 6.406 -28.874 1.00 15.74 258 MET D O 1
ATOM 7831 N N . PRO D 1 261 ? 29.087 7.311 -29.202 1.00 14.97 259 PRO D N 1
ATOM 7832 C CA . PRO D 1 261 ? 28.478 6.128 -28.551 1.00 14.82 259 PRO D CA 1
ATOM 7833 C C . PRO D 1 261 ? 28.731 4.828 -29.328 1.00 14.43 259 PRO D C 1
ATOM 7834 O O . PRO D 1 261 ? 28.814 3.757 -28.717 1.00 14.59 259 PRO D O 1
ATOM 7838 N N . ALA D 1 262 ? 28.871 4.887 -30.654 1.00 14.34 260 ALA D N 1
ATOM 7839 C CA . ALA D 1 262 ? 29.175 3.638 -31.389 1.00 14.11 260 ALA D CA 1
ATOM 7840 C C . ALA D 1 262 ? 30.500 3.024 -30.944 1.00 14.16 260 ALA D C 1
ATOM 7841 O O . ALA D 1 262 ? 30.613 1.794 -30.833 1.00 14.63 260 ALA D O 1
ATOM 7843 N N . PHE D 1 263 ? 31.500 3.870 -30.682 1.00 14.69 261 PHE D N 1
ATOM 7844 C CA . PHE D 1 263 ? 32.789 3.383 -30.225 1.00 15.18 261 PHE D CA 1
ATOM 7845 C C . PHE D 1 263 ? 32.687 2.776 -28.825 1.00 14.62 261 PHE D C 1
ATOM 7846 O O . PHE D 1 263 ? 33.246 1.706 -28.557 1.00 14.57 261 PHE D O 1
ATOM 7854 N N . GLY D 1 264 ? 31.970 3.460 -27.943 1.00 14.88 262 GLY D N 1
ATOM 7855 C CA . GLY D 1 264 ? 31.763 2.949 -26.587 1.00 15.75 262 GLY D CA 1
ATOM 7856 C C . GLY D 1 264 ? 31.011 1.632 -26.622 1.00 16.33 262 GLY D C 1
ATOM 7857 O O . GLY D 1 264 ? 31.359 0.672 -25.921 1.00 16.69 262 GLY D O 1
ATOM 7858 N N . LEU D 1 265 ? 29.962 1.593 -27.436 1.00 15.94 263 LEU D N 1
ATOM 7859 C CA . LEU D 1 265 ? 29.186 0.371 -27.628 1.00 16.89 263 LEU D CA 1
ATOM 7860 C C . LEU D 1 265 ? 30.086 -0.783 -28.079 1.00 16.56 263 LEU D C 1
ATOM 7861 O O . LEU D 1 265 ? 30.032 -1.897 -27.516 1.00 17.43 263 LEU D O 1
ATOM 7866 N N . LEU D 1 266 ? 30.906 -0.535 -29.100 1.00 16.44 264 LEU D N 1
ATOM 7867 C CA . LEU D 1 266 ? 31.843 -1.525 -29.609 1.00 17.61 264 LEU D CA 1
ATOM 7868 C C . LEU D 1 266 ? 32.803 -1.994 -28.506 1.00 18.00 264 LEU D C 1
ATOM 7869 O O . LEU D 1 266 ? 33.028 -3.187 -28.337 1.00 17.84 264 LEU D O 1
ATOM 7874 N N . SER D 1 267 ? 33.360 -1.049 -27.758 1.00 17.53 265 SER D N 1
ATOM 7875 C CA . SER D 1 267 ? 34.261 -1.386 -26.638 1.00 17.94 265 SER D CA 1
ATOM 7876 C C . SER D 1 267 ? 33.597 -2.353 -25.664 1.00 17.96 265 SER D C 1
ATOM 7877 O O . SER D 1 267 ? 34.192 -3.378 -25.283 1.00 17.35 265 SER D O 1
ATOM 7880 N N . ARG D 1 268 ? 32.355 -2.043 -25.291 1.00 17.51 266 ARG D N 1
ATOM 7881 C CA . ARG D 1 268 ? 31.628 -2.868 -24.320 1.00 18.24 266 ARG D CA 1
ATOM 7882 C C . ARG D 1 268 ? 31.246 -4.230 -24.889 1.00 17.80 266 ARG D C 1
ATOM 7883 O O . ARG D 1 268 ? 31.349 -5.230 -24.200 1.00 17.99 266 ARG D O 1
ATOM 7891 N N . LEU D 1 269 ? 30.836 -4.274 -26.158 1.00 17.57 267 LEU D N 1
ATOM 7892 C CA . LEU D 1 269 ? 30.487 -5.536 -26.787 1.00 17.53 267 LEU D CA 1
ATOM 7893 C C . LEU D 1 269 ? 31.703 -6.460 -26.832 1.00 17.66 267 LEU D C 1
ATOM 7894 O O . LEU D 1 269 ? 31.600 -7.670 -26.567 1.00 18.00 267 LEU D O 1
ATOM 7899 N N . LYS D 1 270 ? 32.863 -5.879 -27.131 1.00 18.77 268 LYS D N 1
ATOM 7900 C CA . LYS D 1 270 ? 34.118 -6.650 -27.172 1.00 20.62 268 LYS D CA 1
ATOM 7901 C C . LYS D 1 270 ? 34.477 -7.177 -25.787 1.00 21.72 268 LYS D C 1
ATOM 7902 O O . LYS D 1 270 ? 34.905 -8.322 -25.652 1.00 21.79 268 LYS D O 1
ATOM 7908 N N . SER D 1 271 ? 34.262 -6.352 -24.764 1.00 22.51 269 SER D N 1
ATOM 7909 C CA . SER D 1 271 ? 34.542 -6.723 -23.379 1.00 24.35 269 SER D CA 1
ATOM 7910 C C . SER D 1 271 ? 33.731 -7.944 -22.953 1.00 24.31 269 SER D C 1
ATOM 7911 O O . SER D 1 271 ? 34.275 -8.879 -22.344 1.00 24.93 269 SER D O 1
ATOM 7914 N N . ILE D 1 272 ? 32.439 -7.935 -23.284 1.00 23.96 270 ILE D N 1
ATOM 7915 C CA . ILE D 1 272 ? 31.487 -8.961 -22.831 1.00 24.13 270 ILE D CA 1
ATOM 7916 C C . ILE D 1 272 ? 31.390 -10.183 -23.760 1.00 23.80 270 ILE D C 1
ATOM 7917 O O . ILE D 1 272 ? 30.775 -11.192 -23.397 1.00 24.48 270 ILE D O 1
ATOM 7922 N N . GLY D 1 273 ? 31.985 -10.095 -24.949 1.00 23.07 271 GLY D N 1
ATOM 7923 C CA . GLY D 1 273 ? 32.040 -11.236 -25.849 1.00 22.44 271 GLY D CA 1
ATOM 7924 C C . GLY D 1 273 ? 31.018 -11.319 -26.965 1.00 22.10 271 GLY D C 1
ATOM 7925 O O . GLY D 1 273 ? 30.886 -12.366 -27.597 1.00 21.81 271 GLY D O 1
ATOM 7926 N N . VAL D 1 274 ? 30.306 -10.222 -27.224 1.00 21.03 272 VAL D N 1
ATOM 7927 C CA . VAL D 1 274 ? 29.410 -10.143 -28.377 1.00 20.22 272 VAL D CA 1
ATOM 7928 C C . VAL D 1 274 ? 30.242 -9.819 -29.613 1.00 20.47 272 VAL D C 1
ATOM 7929 O O . VAL D 1 274 ? 30.882 -8.765 -29.686 1.00 20.54 272 VAL D O 1
ATOM 7933 N N . ALA D 1 275 ? 30.258 -10.732 -30.578 1.00 20.16 273 ALA D N 1
ATOM 7934 C CA . ALA D 1 275 ? 31.091 -10.564 -31.763 1.00 20.09 273 ALA D CA 1
ATOM 7935 C C . ALA D 1 275 ? 30.522 -9.509 -32.704 1.00 19.87 273 ALA D C 1
ATOM 7936 O O . ALA D 1 275 ? 29.342 -9.556 -33.073 1.00 20.00 273 ALA D O 1
ATOM 7938 N N . VAL D 1 276 ? 31.368 -8.552 -33.069 1.00 19.57 274 VAL D N 1
ATOM 7939 C CA . VAL D 1 276 ? 31.013 -7.537 -34.052 1.00 19.06 274 VAL D CA 1
ATOM 7940 C C . VAL D 1 276 ? 31.872 -7.760 -35.291 1.00 18.60 274 VAL D C 1
ATOM 7941 O O . VAL D 1 276 ? 33.102 -7.758 -35.197 1.00 19.13 274 VAL D O 1
ATOM 7945 N N . PRO D 1 277 ? 31.245 -7.912 -36.471 1.00 18.90 275 PRO D N 1
ATOM 7946 C CA . PRO D 1 277 ? 29.825 -7.845 -36.776 1.00 18.53 275 PRO D CA 1
ATOM 7947 C C . PRO D 1 277 ? 29.078 -9.165 -36.787 1.00 19.54 275 PRO D C 1
ATOM 7948 O O . PRO D 1 277 ? 27.904 -9.180 -37.157 1.00 19.89 275 PRO D O 1
ATOM 7952 N N . GLU D 1 278 ? 29.745 -10.254 -36.423 1.00 20.23 276 GLU D N 1
ATOM 7953 C CA . GLU D 1 278 ? 29.130 -11.580 -36.566 1.00 21.15 276 GLU D CA 1
ATOM 7954 C C . GLU D 1 278 ? 27.767 -11.691 -35.883 1.00 21.36 276 GLU D C 1
ATOM 7955 O O . GLU D 1 278 ? 26.810 -12.180 -36.499 1.00 21.66 276 GLU D O 1
ATOM 7961 N N . GLN D 1 279 ? 27.674 -11.237 -34.630 1.00 20.35 277 GLN D N 1
ATOM 7962 C CA . GLN D 1 279 ? 26.392 -11.208 -33.914 1.00 20.45 277 GLN D CA 1
ATOM 7963 C C . GLN D 1 279 ? 25.638 -9.874 -34.028 1.00 20.27 277 GLN D C 1
ATOM 7964 O O . GLN D 1 279 ? 24.423 -9.860 -34.237 1.00 20.43 277 GLN D O 1
ATOM 7970 N N . VAL D 1 280 ? 26.351 -8.769 -33.823 1.00 18.96 278 VAL D N 1
ATOM 7971 C CA . VAL D 1 280 ? 25.725 -7.444 -33.858 1.00 18.71 278 VAL D CA 1
ATOM 7972 C C . VAL D 1 280 ? 26.620 -6.535 -34.678 1.00 17.65 278 VAL D C 1
ATOM 7973 O O . VAL D 1 280 ? 27.825 -6.470 -34.409 1.00 17.17 278 VAL D O 1
ATOM 7977 N N . SER D 1 281 ? 26.050 -5.894 -35.706 1.00 16.10 279 SER D N 1
ATOM 7978 C CA . SER D 1 281 ? 26.797 -4.899 -36.474 1.00 15.94 279 SER D CA 1
ATOM 7979 C C . SER D 1 281 ? 26.645 -3.561 -35.789 1.00 15.22 279 SER D C 1
ATOM 7980 O O . SER D 1 281 ? 25.671 -3.333 -35.064 1.00 15.27 279 SER D O 1
ATOM 7983 N N . VAL D 1 282 ? 27.602 -2.670 -36.035 1.00 15.16 280 VAL D N 1
ATOM 7984 C CA . VAL D 1 282 ? 27.592 -1.351 -35.396 1.00 14.99 280 VAL D CA 1
ATOM 7985 C C . VAL D 1 282 ? 27.764 -0.276 -36.463 1.00 14.41 280 VAL D C 1
ATOM 7986 O O . VAL D 1 282 ? 28.656 -0.364 -37.312 1.00 15.23 280 VAL D O 1
ATOM 7990 N N . VAL D 1 283 ? 26.885 0.720 -36.448 1.00 13.34 281 VAL D N 1
ATOM 7991 C CA . VAL D 1 283 ? 26.982 1.828 -37.405 1.00 13.98 281 VAL D CA 1
ATOM 7992 C C . VAL D 1 283 ? 26.876 3.125 -36.629 1.00 13.62 281 VAL D C 1
ATOM 7993 O O . VAL D 1 283 ? 26.081 3.229 -35.699 1.00 14.17 281 VAL D O 1
ATOM 7997 N N . GLY D 1 284 ? 27.685 4.104 -37.008 1.00 12.65 282 GLY D N 1
ATOM 7998 C CA . GLY D 1 284 ? 27.636 5.411 -36.365 1.00 13.40 282 GLY D CA 1
ATOM 7999 C C . GLY D 1 284 ? 27.217 6.514 -37.302 1.00 13.87 282 GLY D C 1
ATOM 8000 O O . GLY D 1 284 ? 26.540 6.276 -38.312 1.00 14.18 282 GLY D O 1
ATOM 8001 N N . PHE D 1 285 ? 27.641 7.733 -36.974 1.00 12.84 283 PHE D N 1
ATOM 8002 C CA . PHE D 1 285 ? 27.360 8.904 -37.820 1.00 13.31 283 PHE D CA 1
ATOM 8003 C C . PHE D 1 285 ? 28.481 9.925 -37.604 1.00 12.35 283 PHE D C 1
ATOM 8004 O O . PHE D 1 285 ? 28.898 10.169 -36.467 1.00 12.96 283 PHE D O 1
ATOM 8012 N N . GLY D 1 286 ? 28.978 10.484 -38.703 1.00 12.03 284 GLY D N 1
ATOM 8013 C CA . GLY D 1 286 ? 29.908 11.615 -38.647 1.00 12.22 284 GLY D CA 1
ATOM 8014 C C . GLY D 1 286 ? 31.342 11.357 -39.094 1.00 13.75 284 GLY D C 1
ATOM 8015 O O . GLY D 1 286 ? 32.082 12.297 -39.354 1.00 14.36 284 GLY D O 1
ATOM 8016 N N . ASN D 1 287 ? 31.753 10.099 -39.189 1.00 13.07 285 ASN D N 1
ATOM 8017 C CA . ASN D 1 287 ? 33.144 9.805 -39.550 1.00 12.18 285 ASN D CA 1
ATOM 8018 C C . ASN D 1 287 ? 34.132 10.571 -38.653 1.00 13.17 285 ASN D C 1
ATOM 8019 O O . ASN D 1 287 ? 35.048 11.267 -39.106 1.00 13.59 285 ASN D O 1
ATOM 8024 N N . PHE D 1 288 ? 33.913 10.465 -37.355 1.00 13.00 286 PHE D N 1
ATOM 8025 C CA . PHE D 1 288 ? 34.898 11.004 -36.426 1.00 13.02 286 PHE D CA 1
ATOM 8026 C C . PHE D 1 288 ? 36.151 10.131 -36.435 1.00 14.20 286 PHE D C 1
ATOM 8027 O O . PHE D 1 288 ? 36.108 8.994 -36.912 1.00 14.74 286 PHE D O 1
ATOM 8035 N N . GLU D 1 289 ? 37.255 10.644 -35.880 1.00 15.63 287 GLU D N 1
ATOM 8036 C CA . GLU D 1 289 ? 38.541 9.962 -36.036 1.00 18.13 287 GLU D CA 1
ATOM 8037 C C . GLU D 1 289 ? 38.518 8.540 -35.487 1.00 17.68 287 GLU D C 1
ATOM 8038 O O . GLU D 1 289 ? 39.033 7.623 -36.124 1.00 18.39 287 GLU D O 1
ATOM 8044 N N . VAL D 1 290 ? 37.890 8.346 -34.328 1.00 17.92 288 VAL D N 1
ATOM 8045 C CA . VAL D 1 290 ? 37.820 6.990 -33.722 1.00 18.41 288 VAL D CA 1
ATOM 8046 C C . VAL D 1 290 ? 37.176 5.945 -34.615 1.00 18.29 288 VAL D C 1
ATOM 8047 O O . VAL D 1 290 ? 37.563 4.778 -34.537 1.00 18.05 288 VAL D O 1
ATOM 8051 N N . SER D 1 291 ? 36.238 6.351 -35.483 1.00 16.85 289 SER D N 1
ATOM 8052 C CA . SER D 1 291 ? 35.579 5.376 -36.378 1.00 16.93 289 SER D CA 1
ATOM 8053 C C . SER D 1 291 ? 36.575 4.687 -37.299 1.00 16.89 289 SER D C 1
ATOM 8054 O O . SER D 1 291 ? 36.383 3.539 -37.677 1.00 16.65 289 SER D O 1
ATOM 8057 N N . ARG D 1 292 ? 37.622 5.421 -37.664 1.00 16.44 290 ARG D N 1
ATOM 8058 C CA . ARG D 1 292 ? 38.600 4.995 -38.661 1.00 17.27 290 ARG D CA 1
ATOM 8059 C C . ARG D 1 292 ? 39.691 4.108 -38.068 1.00 16.75 290 ARG D C 1
ATOM 8060 O O . ARG D 1 292 ? 40.408 3.445 -38.813 1.00 16.61 290 ARG D O 1
ATOM 8068 N N . PHE D 1 293 ? 39.816 4.097 -36.737 1.00 17.36 291 PHE D N 1
ATOM 8069 C CA . PHE D 1 293 ? 40.930 3.402 -36.074 1.00 17.62 291 PHE D CA 1
ATOM 8070 C C . PHE D 1 293 ? 40.499 2.377 -35.011 1.00 18.15 291 PHE D C 1
ATOM 8071 O O . PHE D 1 293 ? 41.327 1.630 -34.461 1.00 18.63 291 PHE D O 1
ATOM 8079 N N . ALA D 1 294 ? 39.194 2.313 -34.760 1.00 17.74 292 ALA D N 1
ATOM 8080 C CA . ALA D 1 294 ? 38.620 1.234 -33.946 1.00 17.89 292 ALA D CA 1
ATOM 8081 C C . ALA D 1 294 ? 38.825 -0.082 -34.675 1.00 17.80 292 ALA D C 1
ATOM 8082 O O . ALA D 1 294 ? 39.110 -0.114 -35.884 1.00 16.21 292 ALA D O 1
ATOM 8084 N N . SER D 1 295 ? 38.689 -1.172 -33.940 1.00 18.31 293 SER D N 1
ATOM 8085 C CA . SER D 1 295 ? 38.772 -2.498 -34.544 1.00 19.94 293 SER D CA 1
ATOM 8086 C C . SER D 1 295 ? 37.545 -3.315 -34.147 1.00 19.35 293 SER D C 1
ATOM 8087 O O . SER D 1 295 ? 37.375 -3.633 -32.969 1.00 19.96 293 SER D O 1
ATOM 8090 N N . PRO D 1 296 ? 36.676 -3.638 -35.123 1.00 18.95 294 PRO D N 1
ATOM 8091 C CA . PRO D 1 296 ? 36.776 -3.283 -36.541 1.00 18.99 294 PRO D CA 1
ATOM 8092 C C . PRO D 1 296 ? 36.470 -1.804 -36.747 1.00 18.56 294 PRO D C 1
ATOM 8093 O O . PRO D 1 296 ? 35.898 -1.161 -35.863 1.00 18.53 294 PRO D O 1
ATOM 8097 N N . GLU D 1 297 ? 36.845 -1.269 -37.900 1.00 17.96 295 GLU D N 1
ATOM 8098 C CA . GLU D 1 297 ? 36.545 0.125 -38.200 1.00 18.22 295 GLU D CA 1
ATOM 8099 C C . GLU D 1 297 ? 35.035 0.295 -38.270 1.00 16.87 295 GLU D C 1
ATOM 8100 O O . GLU D 1 297 ? 34.321 -0.596 -38.716 1.00 16.08 295 GLU D O 1
ATOM 8106 N N . ILE D 1 298 ? 34.552 1.452 -37.830 1.00 15.73 296 ILE D N 1
ATOM 8107 C CA . ILE D 1 298 ? 33.118 1.628 -37.638 1.00 15.65 296 ILE D CA 1
ATOM 8108 C C . ILE D 1 298 ? 32.441 2.243 -38.868 1.00 15.31 296 ILE D C 1
ATOM 8109 O O . ILE D 1 298 ? 32.776 3.362 -39.285 1.00 14.63 296 ILE D O 1
ATOM 8114 N N . SER D 1 299 ? 31.462 1.518 -39.424 1.00 15.11 297 SER D N 1
ATOM 8115 C CA . SER D 1 299 ? 30.645 2.046 -40.514 1.00 14.64 297 SER D CA 1
ATOM 8116 C C . SER D 1 299 ? 29.981 3.329 -40.050 1.00 14.20 297 SER D C 1
ATOM 8117 O O . SER D 1 299 ? 29.615 3.462 -38.870 1.00 14.16 297 SER D O 1
ATOM 8120 N N . THR D 1 300 ? 29.836 4.280 -40.958 1.00 13.31 298 THR D N 1
ATOM 8121 C CA . THR D 1 300 ? 29.406 5.622 -40.524 1.00 12.80 298 THR D CA 1
ATOM 8122 C C . THR D 1 300 ? 28.844 6.447 -41.679 1.00 14.40 298 THR D C 1
ATOM 8123 O O . THR D 1 300 ? 28.772 5.974 -42.815 1.00 14.07 298 THR D O 1
ATOM 8127 N N . VAL D 1 301 ? 28.456 7.679 -41.370 1.00 14.10 299 VAL D N 1
ATOM 8128 C CA . VAL D 1 301 ? 27.943 8.609 -42.362 1.00 14.13 299 VAL D CA 1
ATOM 8129 C C . VAL D 1 301 ? 28.971 9.736 -42.451 1.00 14.72 299 VAL D C 1
ATOM 8130 O O . VAL D 1 301 ? 29.166 10.473 -41.493 1.00 14.03 299 VAL D O 1
ATOM 8134 N N . ARG D 1 302 ? 29.649 9.828 -43.591 1.00 14.80 300 ARG D N 1
ATOM 8135 C CA . ARG D 1 302 ? 30.750 10.755 -43.761 1.00 16.04 300 ARG D CA 1
ATOM 8136 C C . ARG D 1 302 ? 30.214 12.127 -44.162 1.00 16.29 300 ARG D C 1
ATOM 8137 O O . ARG D 1 302 ? 29.388 12.246 -45.063 1.00 16.02 300 ARG D O 1
ATOM 8145 N N . VAL D 1 303 ? 30.691 13.160 -43.485 1.00 16.51 301 VAL D N 1
ATOM 8146 C CA . VAL D 1 303 ? 30.262 14.527 -43.759 1.00 16.23 301 VAL D CA 1
ATOM 8147 C C . VAL D 1 303 ? 31.472 15.345 -44.258 1.00 16.47 301 VAL D C 1
ATOM 8148 O O . VAL D 1 303 ? 32.602 14.859 -44.240 1.00 16.91 301 VAL D O 1
ATOM 8152 N N . ASP D 1 304 ? 31.234 16.574 -44.699 1.00 15.81 302 ASP D N 1
ATOM 8153 C CA . ASP D 1 304 ? 32.294 17.399 -45.279 1.00 16.06 302 ASP D CA 1
ATOM 8154 C C . ASP D 1 304 ? 32.423 18.728 -44.540 1.00 15.79 302 ASP D C 1
ATOM 8155 O O . ASP D 1 304 ? 31.929 19.744 -45.017 1.00 15.33 302 ASP D O 1
ATOM 8160 N N . PRO D 1 305 ? 33.069 18.715 -43.346 1.00 15.62 303 PRO D N 1
ATOM 8161 C CA . PRO D 1 305 ? 33.131 19.964 -42.569 1.00 15.81 303 PRO D CA 1
ATOM 8162 C C . PRO D 1 305 ? 33.922 21.056 -43.274 1.00 15.99 303 PRO D C 1
ATOM 8163 O O . PRO D 1 305 ? 33.569 22.223 -43.172 1.00 16.62 303 PRO D O 1
ATOM 8167 N N . ILE D 1 306 ? 34.975 20.687 -44.000 1.00 17.05 304 ILE D N 1
ATOM 8168 C CA . ILE D 1 306 ? 35.751 21.701 -44.738 1.00 18.26 304 ILE D CA 1
ATOM 8169 C C . ILE D 1 306 ? 34.877 22.459 -45.737 1.00 17.83 304 ILE D C 1
ATOM 8170 O O . ILE D 1 306 ? 34.908 23.700 -45.768 1.00 18.39 304 ILE D O 1
ATOM 8175 N N . ALA D 1 307 ? 34.061 21.718 -46.501 1.00 17.20 305 ALA D N 1
ATOM 8176 C CA . ALA D 1 307 ? 33.153 22.309 -47.478 1.00 16.83 305 ALA D CA 1
ATOM 8177 C C . ALA D 1 307 ? 32.094 23.150 -46.793 1.00 16.05 305 ALA D C 1
ATOM 8178 O O . ALA D 1 307 ? 31.765 24.232 -47.258 1.00 16.27 305 ALA D O 1
ATOM 8180 N N . ILE D 1 308 ? 31.558 22.666 -45.673 1.00 15.10 306 ILE D N 1
ATOM 8181 C CA . ILE D 1 308 ? 30.534 23.450 -44.978 1.00 15.40 306 ILE D CA 1
ATOM 8182 C C . ILE D 1 308 ? 31.119 24.797 -44.537 1.00 14.72 306 ILE D C 1
ATOM 8183 O O . ILE D 1 308 ? 30.481 25.836 -44.707 1.00 14.67 306 ILE D O 1
ATOM 8188 N N . GLY D 1 309 ? 32.346 24.770 -44.010 1.00 14.57 307 GLY D N 1
ATOM 8189 C CA . GLY D 1 309 ? 33.033 26.000 -43.589 1.00 16.23 307 GLY D CA 1
ATOM 8190 C C . GLY D 1 309 ? 33.329 26.938 -44.745 1.00 16.52 307 GLY D C 1
ATOM 8191 O O . GLY D 1 309 ? 33.069 28.147 -44.661 1.00 17.41 307 GLY D O 1
ATOM 8192 N N . ARG D 1 310 ? 33.870 26.372 -45.819 1.00 17.57 308 ARG D N 1
ATOM 8193 C CA . ARG D 1 310 ? 34.203 27.137 -47.024 1.00 18.27 308 ARG D CA 1
ATOM 8194 C C . ARG D 1 310 ? 32.977 27.757 -47.699 1.00 18.37 308 ARG D C 1
ATOM 8195 O O . ARG D 1 310 ? 32.970 28.939 -48.024 1.00 18.26 308 ARG D O 1
ATOM 8203 N N . GLU D 1 311 ? 31.940 26.960 -47.909 1.00 17.48 309 GLU D N 1
ATOM 8204 C CA . GLU D 1 311 ? 30.728 27.455 -48.544 1.00 16.98 309 GLU D CA 1
ATOM 8205 C C . GLU D 1 311 ? 30.054 28.530 -47.698 1.00 17.55 309 GLU D C 1
ATOM 8206 O O . GLU D 1 311 ? 29.534 29.511 -48.229 1.00 17.40 309 GLU D O 1
ATOM 8212 N N . THR D 1 312 ? 30.081 28.349 -46.375 1.00 16.51 310 THR D N 1
ATOM 8213 C CA . THR D 1 312 ? 29.539 29.371 -45.491 1.00 17.05 310 THR D CA 1
ATOM 8214 C C . THR D 1 312 ? 30.332 30.678 -45.627 1.00 17.40 310 THR D C 1
ATOM 8215 O O . THR D 1 312 ? 29.740 31.751 -45.732 1.00 17.70 310 THR D O 1
ATOM 8219 N N . GLY D 1 313 ? 31.660 30.587 -45.589 1.00 17.93 311 GLY D N 1
ATOM 8220 C CA . GLY D 1 313 ? 32.495 31.790 -45.661 1.00 19.21 311 GLY D CA 1
ATOM 8221 C C . GLY D 1 313 ? 32.363 32.488 -46.997 1.00 19.60 311 GLY D C 1
ATOM 8222 O O . GLY D 1 313 ? 32.265 33.715 -47.057 1.00 21.18 311 GLY D O 1
ATOM 8223 N N . SER D 1 314 ? 32.312 31.701 -48.065 1.00 20.09 312 SER D N 1
ATOM 8224 C CA . SER D 1 314 ? 32.201 32.267 -49.407 1.00 20.57 312 SER D CA 1
ATOM 8225 C C . SER D 1 314 ? 30.846 32.925 -49.626 1.00 20.96 312 SER D C 1
ATOM 8226 O O . SER D 1 314 ? 30.761 33.995 -50.238 1.00 21.34 312 SER D O 1
ATOM 8229 N N . LEU D 1 315 ? 29.792 32.292 -49.116 1.00 20.94 313 LEU D N 1
ATOM 8230 C CA . LEU D 1 315 ? 28.448 32.871 -49.166 1.00 21.33 313 LEU D CA 1
ATOM 8231 C C . LEU D 1 315 ? 28.444 34.246 -48.497 1.00 21.99 313 LEU D C 1
ATOM 8232 O O . LEU D 1 315 ? 27.987 35.227 -49.066 1.00 21.23 313 LEU D O 1
ATOM 8237 N N . ILE D 1 316 ? 28.971 34.312 -47.279 1.00 21.64 314 ILE D N 1
ATOM 8238 C CA . ILE D 1 316 ? 29.003 35.560 -46.535 1.00 23.33 314 ILE D CA 1
ATOM 8239 C C . ILE D 1 316 ? 29.685 36.671 -47.329 1.00 24.05 314 ILE D C 1
ATOM 8240 O O . ILE D 1 316 ? 29.120 37.755 -47.477 1.00 24.60 314 ILE D O 1
ATOM 8245 N N . LEU D 1 317 ? 30.874 36.391 -47.855 1.00 24.87 315 LEU D N 1
ATOM 8246 C CA . LEU D 1 317 ? 31.620 37.400 -48.618 1.00 26.26 315 LEU D CA 1
ATOM 8247 C C . LEU D 1 317 ? 30.886 37.839 -49.883 1.00 27.37 315 LEU D C 1
ATOM 8248 O O . LEU D 1 317 ? 30.945 39.016 -50.240 1.00 28.00 315 LEU D O 1
ATOM 8253 N N . ARG D 1 318 ? 30.200 36.911 -50.554 1.00 28.26 316 ARG D N 1
ATOM 8254 C CA . ARG D 1 318 ? 29.357 37.274 -51.704 1.00 28.82 316 ARG D CA 1
ATOM 8255 C C . ARG D 1 318 ? 28.228 38.208 -51.288 1.00 29.78 316 ARG D C 1
ATOM 8256 O O . ARG D 1 318 ? 27.947 39.193 -51.968 1.00 29.90 316 ARG D O 1
ATOM 8264 N N . LEU D 1 319 ? 27.581 37.894 -50.168 1.00 30.38 317 LEU D N 1
ATOM 8265 C CA . LEU D 1 319 ? 26.460 38.691 -49.670 1.00 30.91 317 LEU D CA 1
ATOM 8266 C C . LEU D 1 319 ? 26.867 40.100 -49.242 1.00 31.98 317 LEU D C 1
ATOM 8267 O O . LEU D 1 319 ? 26.051 41.028 -49.290 1.00 32.41 317 LEU D O 1
ATOM 8272 N N . LEU D 1 320 ? 28.119 40.256 -48.825 1.00 32.92 318 LEU D N 1
ATOM 8273 C CA . LEU D 1 320 ? 28.599 41.538 -48.299 1.00 34.26 318 LEU D CA 1
ATOM 8274 C C . LEU D 1 320 ? 29.302 42.375 -49.368 1.00 35.04 318 LEU D C 1
ATOM 8275 O O . LEU D 1 320 ? 29.809 43.457 -49.073 1.00 35.34 318 LEU D O 1
ATOM 8280 N N . ASP D 1 321 ? 29.332 41.880 -50.603 1.00 36.03 319 ASP D N 1
ATOM 8281 C CA . ASP D 1 321 ? 30.006 42.608 -51.679 1.00 37.35 319 ASP D CA 1
ATOM 8282 C C . ASP D 1 321 ? 29.184 43.800 -52.200 1.00 37.29 319 ASP D C 1
ATOM 8283 O O . ASP D 1 321 ? 28.036 43.648 -52.629 1.00 37.68 319 ASP D O 1
ATOM 8288 N N . ALA D 1 330 ? 17.305 34.094 -49.900 1.00 25.66 328 ALA D N 1
ATOM 8289 C CA . ALA D 1 330 ? 17.984 33.061 -49.093 1.00 24.60 328 ALA D CA 1
ATOM 8290 C C . ALA D 1 330 ? 18.598 31.914 -49.914 1.00 24.43 328 ALA D C 1
ATOM 8291 O O . ALA D 1 330 ? 17.928 31.275 -50.751 1.00 24.14 328 ALA D O 1
ATOM 8293 N N . GLN D 1 331 ? 19.877 31.653 -49.642 1.00 23.15 329 GLN D N 1
ATOM 8294 C CA . GLN D 1 331 ? 20.646 30.584 -50.285 1.00 22.95 329 GLN D CA 1
ATOM 8295 C C . GLN D 1 331 ? 20.689 29.343 -49.421 1.00 21.89 329 GLN D C 1
ATOM 8296 O O . GLN D 1 331 ? 21.049 29.413 -48.242 1.00 21.62 329 GLN D O 1
ATOM 8302 N N . HIS D 1 332 ? 20.327 28.213 -50.015 1.00 20.53 330 HIS D N 1
ATOM 8303 C CA . HIS D 1 332 ? 20.291 26.940 -49.316 1.00 19.77 330 HIS D CA 1
ATOM 8304 C C . HIS D 1 332 ? 21.181 25.948 -50.029 1.00 19.45 330 HIS D C 1
ATOM 8305 O O . HIS D 1 332 ? 20.823 25.412 -51.086 1.00 19.67 330 HIS D O 1
ATOM 8312 N N . ILE D 1 333 ? 22.341 25.725 -49.431 1.00 18.26 331 ILE D N 1
ATOM 8313 C CA . ILE D 1 333 ? 23.394 24.907 -50.005 1.00 18.08 331 ILE D CA 1
ATOM 8314 C C . ILE D 1 333 ? 23.441 23.591 -49.245 1.00 17.49 331 ILE D C 1
ATOM 8315 O O . ILE D 1 333 ? 23.524 23.574 -48.010 1.00 16.70 331 ILE D O 1
ATOM 8320 N N . THR D 1 334 ? 23.347 22.489 -49.983 1.00 16.44 332 THR D N 1
ATOM 8321 C CA . THR D 1 334 ? 23.413 21.158 -49.409 1.00 16.24 332 THR D CA 1
ATOM 8322 C C . THR D 1 334 ? 24.709 20.463 -49.813 1.00 16.36 332 THR D C 1
ATOM 8323 O O . THR D 1 334 ? 25.071 20.450 -50.989 1.00 15.93 332 THR D O 1
ATOM 8327 N N . LEU D 1 335 ? 25.409 19.916 -48.819 1.00 15.46 333 LEU D N 1
ATOM 8328 C CA . LEU D 1 335 ? 26.535 19.023 -49.031 1.00 16.07 333 LEU D CA 1
ATOM 8329 C C . LEU D 1 335 ? 26.095 17.654 -48.540 1.00 16.29 333 LEU D C 1
ATOM 8330 O O . LEU D 1 335 ? 26.169 17.373 -47.339 1.00 15.78 333 LEU D O 1
ATOM 8335 N N . PRO D 1 336 ? 25.597 16.804 -49.440 1.00 16.49 334 PRO D N 1
ATOM 8336 C CA . PRO D 1 336 ? 24.989 15.543 -48.993 1.00 16.85 334 PRO D CA 1
ATOM 8337 C C . PRO D 1 336 ? 26.050 14.604 -48.419 1.00 16.96 334 PRO D C 1
ATOM 8338 O O . PRO D 1 336 ? 27.146 14.525 -48.957 1.00 16.26 334 PRO D O 1
ATOM 8342 N N . PRO D 1 337 ? 25.747 13.943 -47.290 1.00 16.43 335 PRO D N 1
ATOM 8343 C CA . PRO D 1 337 ? 26.732 13.010 -46.730 1.00 16.35 335 PRO D CA 1
ATOM 8344 C C . PRO D 1 337 ? 26.946 11.784 -47.605 1.00 16.56 335 PRO D C 1
ATOM 8345 O O . PRO D 1 337 ? 26.188 11.545 -48.563 1.00 16.69 335 PRO D O 1
ATOM 8349 N N . VAL D 1 338 ? 27.983 11.023 -47.268 1.00 14.68 336 VAL D N 1
ATOM 8350 C CA . VAL D 1 338 ? 28.363 9.823 -47.998 1.00 15.56 336 VAL D CA 1
ATOM 8351 C C . VAL D 1 338 ? 28.305 8.662 -47.024 1.00 15.25 336 VAL D C 1
ATOM 8352 O O . VAL D 1 338 ? 28.896 8.737 -45.933 1.00 16.09 336 VAL D O 1
ATOM 8356 N N . LEU D 1 339 ? 27.609 7.597 -47.410 1.00 14.69 337 LEU D N 1
ATOM 8357 C CA . LEU D 1 339 ? 27.532 6.398 -46.587 1.00 15.39 337 LEU D CA 1
ATOM 8358 C C . LEU D 1 339 ? 28.851 5.638 -46.669 1.00 15.81 337 LEU D C 1
ATOM 8359 O O . LEU D 1 339 ? 29.305 5.305 -47.776 1.00 15.49 337 LEU D O 1
ATOM 8364 N N . GLU D 1 340 ? 29.456 5.351 -45.518 1.00 16.27 338 GLU D N 1
ATOM 8365 C CA . GLU D 1 340 ? 30.743 4.634 -45.482 1.00 18.20 338 GLU D CA 1
ATOM 8366 C C . GLU D 1 340 ? 30.616 3.273 -44.816 1.00 18.74 338 GLU D C 1
ATOM 8367 O O . GLU D 1 340 ? 30.383 3.177 -43.605 1.00 18.22 338 GLU D O 1
ATOM 8373 N N . PHE D 1 341 ? 30.786 2.221 -45.608 1.00 18.38 339 PHE D N 1
ATOM 8374 C CA . PHE D 1 341 ? 30.570 0.855 -45.132 1.00 18.68 339 PHE D CA 1
ATOM 8375 C C . PHE D 1 341 ? 31.898 0.219 -44.820 1.00 18.93 339 PHE D C 1
ATOM 8376 O O . PHE D 1 341 ? 32.775 0.139 -45.680 1.00 20.33 339 PHE D O 1
ATOM 8384 N N . ARG D 1 342 ? 32.045 -0.205 -43.569 1.00 17.76 340 ARG D N 1
ATOM 8385 C CA . ARG D 1 342 ? 33.306 -0.710 -43.050 1.00 17.12 340 ARG D CA 1
ATOM 8386 C C . ARG D 1 342 ? 33.070 -2.034 -42.324 1.00 17.18 340 ARG D C 1
ATOM 8387 O O . ARG D 1 342 ? 31.923 -2.464 -42.181 1.00 16.94 340 ARG D O 1
ATOM 8395 N N . PRO D 1 343 ? 34.153 -2.723 -41.913 1.00 17.06 341 PRO D N 1
ATOM 8396 C CA . PRO D 1 343 ? 34.015 -4.066 -41.337 1.00 17.62 341 PRO D CA 1
ATOM 8397 C C . PRO D 1 343 ? 33.185 -4.229 -40.045 1.00 17.55 341 PRO D C 1
ATOM 8398 O O . PRO D 1 343 ? 32.918 -5.365 -39.649 1.00 17.89 341 PRO D O 1
ATOM 8402 N N . SER D 1 344 ? 32.763 -3.128 -39.400 1.00 17.08 342 SER D N 1
ATOM 8403 C CA . SER D 1 344 ? 31.808 -3.225 -38.295 1.00 16.76 342 SER D CA 1
ATOM 8404 C C . SER D 1 344 ? 30.397 -3.606 -38.765 1.00 16.53 342 SER D C 1
ATOM 8405 O O . SER D 1 344 ? 29.518 -3.860 -37.941 1.00 16.28 342 SER D O 1
ATOM 8408 N N . LEU D 1 345 ? 30.167 -3.583 -40.078 1.00 17.61 343 LEU D N 1
ATOM 8409 C CA . LEU D 1 345 ? 28.907 -4.068 -40.662 1.00 19.20 343 LEU D CA 1
ATOM 8410 C C . LEU D 1 345 ? 29.140 -5.427 -41.325 1.00 20.07 343 LEU D C 1
ATOM 8411 O O . LEU D 1 345 ? 30.090 -5.591 -42.110 1.00 19.61 343 LEU D O 1
ATOM 8416 N N . LYS D 1 346 ? 28.288 -6.401 -41.008 1.00 20.29 344 LYS D N 1
ATOM 8417 C CA . LYS D 1 346 ? 28.460 -7.740 -41.566 1.00 22.85 344 LYS D CA 1
ATOM 8418 C C . LYS D 1 346 ? 28.470 -7.702 -43.102 1.00 23.87 344 LYS D C 1
ATOM 8419 O O . LYS D 1 346 ? 27.672 -6.995 -43.723 1.00 23.27 344 LYS D O 1
ATOM 8425 N N . ASN D 1 347 ? 29.404 -8.451 -43.688 1.00 25.44 345 ASN D N 1
ATOM 8426 C CA . ASN D 1 347 ? 29.600 -8.544 -45.150 1.00 27.46 345 ASN D CA 1
ATOM 8427 C C . ASN D 1 347 ? 30.270 -7.330 -45.796 1.00 28.20 345 ASN D C 1
ATOM 8428 O O . ASN D 1 347 ? 30.322 -7.232 -47.031 1.00 28.93 345 ASN D O 1
ATOM 8433 N N . GLU D 1 348 ? 30.769 -6.400 -44.980 1.00 28.50 346 GLU D N 1
ATOM 8434 C CA . GLU D 1 348 ? 31.416 -5.187 -45.506 1.00 28.80 346 GLU D CA 1
ATOM 8435 C C . GLU D 1 348 ? 32.910 -5.132 -45.189 1.00 29.39 346 GLU D C 1
ATOM 8436 O O . GLU D 1 348 ? 33.399 -5.858 -44.320 1.00 30.02 346 GLU D O 1
#